Protein 7NX2 (pdb70)

Radius of gyration: 31.41 Å; Cα contacts (8 Å, |Δi|>4): 2348; chains: 4; bounding box: 90×49×66 Å

Solvent-accessible surface area: 37610 Å² total; per-residue (Å²): 123,1,93,10,86,21,64,48,76,75,48,46,10,45,100,30,106,138,1,58,1,38,0,151,11,74,80,46,0,28,77,204,84,51,11,27,0,0,0,0,11,17,57,88,88,91,32,3,122,26,3,0,34,16,6,68,59,82,6,123,84,13,60,85,42,6,52,11,58,41,75,25,46,66,7,24,0,20,0,88,60,1,63,61,64,1,14,10,56,0,4,0,0,0,6,79,55,67,12,20,28,20,2,64,9,0,78,0,35,3,102,90,76,114,27,72,16,82,3,21,19,2,11,3,3,74,68,4,34,119,86,39,20,0,1,0,0,0,0,0,8,54,2,29,64,67,130,25,106,31,69,4,64,11,73,59,72,94,66,137,122,40,32,69,49,11,92,20,82,15,45,52,125,58,3,6,8,1,0,4,0,17,0,51,11,84,82,101,37,8,66,156,39,73,30,0,16,0,16,4,106,117,56,70,87,63,23,80,72,176,167,27,100,6,96,7,39,48,57,80,57,23,125,75,60,42,56,18,120,1,27,1,107,4,56,13,13,57,12,40,60,65,76,0,0,0,0,15,24,74,114,78,102,14,13,36,2,0,0,8,2,63,2,22,94,39,83,47,54,45,16,47,145,8,133,79,45,4,66,6,62,33,53,112,114,41,30,8,0,64,0,58,1,32,76,2,60,74,120,8,20,3,41,2,6,0,0,13,3,66,42,143,148,69,0,16,2,0,49,17,30,0,85,12,2,56,2,26,6,24,80,18,174,51,43,70,12,49,7,21,14,1,4,26,37,123,129,110,22,14,0,0,0,1,0,58,14,0,8,6,58,65,17,75,22,46,2,16,99,36,19,20,47,62,42,44,30,60,3,66,28,36,97,104,101,88,66,42,26,17,4,0,0,0,39,5,42,62,86,12,15,79,91,50,57,5,22,0,23,4,25,0,86,53,32,108,31,182,37,101,64,128,5,98,66,116,113,1,88,9,86,20,65,48,79,70,50,41,11,45,98,32,106,132,1,62,0,38,0,149,10,76,84,47,0,29,76,205,84,50,11,26,0,0,0,0,10,17,58,92,89,95,33,3,120,27,3,0,34,16,5,68,58,84,5,124,82,13,56,86,43,6,48,9,58,41,75,24,44,67,7,25,0,22,1,81,60,1,61,63,63,1,14,11,55,0,3,0,0,0,6,75,66,62,19,20,24,20,2,64,10,0,89,0,15,4,108,90,76,78,22,52,8,80,5,22,22,3,16,4,3,74,69,4,31,123,83,37,19,0,0,0,0,0,0,0,7,52,1,24,27,88,112,21,103,32,83,4,60,11,54,58,70,74,32,96,74,37,37,54,47,11,137,26,87,14,46,57,176,57,4,5,14,1,3,4,0,15,0,44,11,62,79,85,7,7,56,53,30,79,26,0,16,0,26,1,76,10,149,46,47,155,69,57,43,73,88,63,24,66,83,161,182,33,111,11,110,8,39,48,58,80,58,22,129,68,59,41,59,17,118,2,27,1,95,1,53,56,42,64,10,42,50,62,76,0,0,0,0,11,22,82,100,89,118,27,14,48,3,0,0,7,2,62,4,20,94,39,85,48,54,44,17,50,141,9,127,78,46,3,65,7,59,34,56,120,113,43,28,10,0,64,0,59,0,30,80,1,26,33,77,8,28,3,40,2,7,0,0,14,2,62,42,146,147,69,0,16,1,0,48,16,30,0,84,12,2,53,2,24,4,23,81,18,172,51,39,71,12,47,7,22,14,1,5,28,44,136,130,114,20,15,0,0,0,1,0,54,15,0,8,6,57,66,17,75,23,46,2,46,98,35,97,36,85,90,42,42,26,61,2,70,26,36,95,101,101,86,66,41,21,16,5,0,0,0,39,7,61,60,89,35,20,80,93,101,77,6,21,0,23,4,26,0,88,53,32,108,32,181,37,101,64,128,5,98,70,117

CATH classification: 2.60.40.10 (+1 more: 2.60.40.10)

Foldseek 3Di:
DKAKAKPDQEEEEAAQDKDKIKIFIPWWLDDPNWHQKWKWWADPPDDTDTQDGRFFHGDVPHDPQWGKDDGIGIIMIMGGRDALQSQTKMKMWGPRDPPTDIYPIYGYAYDDDWDFWDKDKDWADPVVVVVFKTKIKMKGDFGPDPDKDKWKDFPRHTDDPQKDKDKDGQDSHRRGIMMMIMRMDTSVVVVVTFKIWMAMVHDIDIGTDD/DWAWAKDAADEAAAQAKDKIKIAIDDDQLQAWKKWKWWAAPPGDIDTAWIARQVVGDIDGDPVCVVQWDWGADNVRSMIMIMGGRDDQVRFTWMKMFTFDDVVVVRDTDYIYPTYTYGHHPDDFDAWDKDWAADPPQKGKTKIKTWFGDDDDKDKDKPVPPQPPQKDKDDWDDDPRGTMTMMMHMGGPVCPPVHWIKIWMDDVVVRDIDIDIRDHD/DWAKAKPDQEEAEAAQDKDKIKIFIPWWLDDPNWHQKWKWWADPPDDTDTQGGRFFHGDVPHDPQWGKDDGIGIIMIMGGRDALQSQTKMKMWGDRDPPTDIYPIYGYAYDDDWDFWDKDKDWADPVVLVVFKTKIKMKGDFGPDPDKDKWKDFQRHTDDPQKDKDKDGQDSPNRGIMMMIMRMDTSVVVVVTFKIKIWMDDPVDPGIDIDMGTPD/DWAWAKDAADEAAAQAKDKIKIAIDDDQLQAWKKWKWWAAVPGDIDTAWIARQVVGDIDGDPVCVVQWDWGDDNVRSMIMIMGGNDDQVRFTWMKMFTFDDVVVVRGTDYIYPTYTYGHHPDDFDAWDKDWAADPAQKGKTKIKTWFGDDDDKDKDKPVPPQPPQKDKDDWDDDPRGTMTMMMHMGGPVDPPVPWIWIWMDDVVVRDIDIDIRDGD

Nearest PDB structures (foldseek):
  7nx2-assembly1_A  TM=1.005E+00  e=2.725E-43  Mus musculus
  1iqw-assembly1_L  TM=9.861E-01  e=4.092E-39  Mus musculus
  6sxi-assembly1_L  TM=9.879E-01  e=1.177E-38  Mus musculus
  2xqy-assembly2_K  TM=9.405E-01  e=8.574E-39  Mus musculus
  4mau-assembly1_L  TM=9.894E-01  e=1.074E-35  unclassified

B-factor: mean 26.27, std 11.2, range [11.29, 92.91]

Secondary structure (DSSP, 8-state):
---EEEE-SEEEEETTS-EEEEEEESS--EETTEE-EEEEEE-TTS--EEEEETTTEEPTT--TTEEEEEETTEEEEEESS--GGG-EEEEEEE-SSSSPEE---EEEEEE---BPPEEEEEPPPHHHHHTTEEEEEEEEEEEBSS---EEEEETTEEE-TTEEEEEPPPPTTT--EEEEEEEEEEHHHHTT--EEEEEE--EEEEEE--/--EEEEPPPEEE-TT--EEEEEEEESS-GGGS-EEEEEE-TTS-EEEEEEEETTTTEEEE-GGGBTTEEEEEETTTTEEEEEE-S--GGG-EEEEEEEE--GGGTT-EEEE---EEEEE--SPPBPPEEEEE-----EEEEEEEEEEEBSS--EEEEGGGT--TTEEEPPPEEETTEEEEEEEEEEEGGGTTTS--EEEEEEGGGTEEEEEE----/---EEEE-SEEEEETTS-EEEEEEESS--EETTEE-EEEEEE-TTS--EEEEETTTEEPTT--TTEEEEEETTEEEEEESS--GGG-EEEEEEE-SSSSPEE---EEEEEE---B--EEEEEPPPHHHHHTTEEEEEEEEEEEBSS-EEEEEEETTEEE-TTEEEEEPPPPTTT--EEEEEEEEEEHHHHTT-SEEEEEEEETT-SSPEEEEEE--/--EEEEPPPEEE-TT--EEEEEEEESS-GGGS-EEEEEE-TTS-EEEEEEEETTTTEEEE-GGGBTTEEEEEEGGGTEEEEEE-S--GGG-EEEEEEEE--GGGTT-EEEE---EEEEE--SPPBPPEEEEE-----EEEEEEEEEEEBSS--EEEEGGGT--TTEEEPPPEEETTEEEEEEEEEEETTTTTTS--EEEEEEGGGTEEEEEE----

Sequence (858 aa):
DIVLTQSPASLAVSLGQRATISCRASESVDNYGISFMNWFQQKPGQPPKLLIYAASNQGSGVPARFSGSGSGTDFSLNIHPMEEDDTAMYFCQQSKEVPWTFGGGTKLEIKRADAAPTVSIFPPSSEQLTSGGASVVCFLNNFYPKDINVKWKIDGSERQNGVLNSWTDQDSKDSTYSMSSTLTLTKDEYERHNSYTCCEATPIVKSFNRNQVQLQQSGAELVKPGASVKISCKASGYAFSSYWVNWVKQRPGKGLEWIGQIYPGDGDTNYNGKFKGKATLTADKSSSTAYMQLSSLTSEDSAVYFCARSRGYYFFYGSTYDSWGQGTTLTVSSAKTTPPSVYPLAPGSSMVTLGCLVKGYFPEPVTVTWNSGSLSSGVHTFPAVLQSDLYTLSSSVTVPSSTWPSETVTCNVAHPASSTKVDKKIVPRDIVLTQSPASLAVSLGQRATISCRASESVDNYGISFMNWFQQKPGQPPKLLIYAASNQGSGVPARFSGSGSGTDFSLNIHPMEEDDTAMYFCQQSKEVPWTFGGGTKLEIKRADAAPTVSIFPPSSEQLTSGGASVVCFLNNFYPKDINVKWKIDGSERQNGVLNSWTDQDSKDSTYSMSSTLTLTKDEYERHNSYTCEATHKTSTSPIVKSFNRNQVQLQQSGAELVKPGASVKISCKASGYAFSSYWVNWVKQRPGKGLEWIGQIYPGDGDTNYNGKFKGKATLTADKSSSTAYMQLSSLTSEDSAVYFCARSRGYFYGSTYDSWGQGTTLTVSSAKTTPPSVYPLAPGSSMVTLGCLVKGYFPEPVTVTWNSGSLSSGVHTFPAVLQSDLYTLSSSVTVPSSTWPSETVTCNVAHPASSTKVDKKIVPR

Structure (mmCIF, N/CA/C/O backbone):
data_7NX2
#
_entry.id   7NX2
#
_cell.length_a   81.240
_cell.length_b   87.090
_cell.length_c   126.630
_cell.angle_alpha   90.000
_cell.angle_beta   90.000
_cell.angle_gamma   90.000
#
_symmetry.space_group_name_H-M   'P 21 21 21'
#
loop_
_entity.id
_entity.type
_entity.pdbx_description
1 polymer 'FAb 324 Light Chain'
2 polymer 'FAb 324 Heavy Chain'
3 non-polymer 'SULFATE ION'
4 water water
#
loop_
_atom_site.group_PDB
_atom_site.id
_atom_site.type_symbol
_atom_site.label_atom_id
_atom_site.label_alt_id
_atom_site.label_comp_id
_atom_site.label_asym_id
_atom_site.label_entity_id
_atom_site.label_seq_id
_atom_site.pdbx_PDB_ins_code
_atom_site.Cartn_x
_atom_site.Cartn_y
_atom_site.Cartn_z
_atom_site.occupancy
_atom_site.B_iso_or_equiv
_atom_site.auth_seq_id
_atom_site.auth_comp_id
_atom_site.auth_asym_id
_atom_site.auth_atom_id
_atom_site.pdbx_PDB_model_num
ATOM 1 N N . ASP A 1 1 ? 12.82122 -6.85607 42.46925 1.000 16.66160 1 ASP A N 1
ATOM 2 C CA . ASP A 1 1 ? 11.98602 -6.69105 41.24155 1.000 16.48452 1 ASP A CA 1
ATOM 3 C C . ASP A 1 1 ? 11.76202 -8.07183 40.62187 1.000 16.22221 1 ASP A C 1
ATOM 4 O O . ASP A 1 1 ? 12.56420 -8.98898 40.84943 1.000 17.09334 1 ASP A O 1
ATOM 15 N N . ILE A 1 2 ? 10.66480 -8.22542 39.88016 1.000 14.62466 2 ILE A N 1
ATOM 16 C CA . ILE A 1 2 ? 10.35007 -9.45926 39.15762 1.000 13.96100 2 ILE A CA 1
ATOM 17 C C . ILE A 1 2 ? 10.90325 -9.36982 37.73960 1.000 14.58776 2 ILE A C 1
ATOM 18 O O . ILE A 1 2 ? 10.62739 -8.40451 37.02233 1.000 16.78955 2 ILE A O 1
ATOM 34 N N . VAL A 1 3 ? 11.72786 -10.33417 37.36392 1.000 14.11748 3 VAL A N 1
ATOM 35 C CA . VAL A 1 3 ? 12.28878 -10.41539 36.02116 1.000 14.17336 3 VAL A CA 1
ATOM 36 C C . VAL A 1 3 ? 11.45822 -11.39069 35.20310 1.000 13.49710 3 VAL A C 1
ATOM 37 O O . VAL A 1 3 ? 11.18839 -12.51711 35.65169 1.000 14.27521 3 VAL A O 1
ATOM 50 N N . LEU A 1 4 ? 11.07901 -10.96937 33.98911 1.000 13.80319 4 LEU A N 1
ATOM 51 C CA . LEU A 1 4 ? 10.34042 -11.80439 33.04816 1.000 13.22359 4 LEU A CA 1
ATOM 52 C C . LEU A 1 4 ? 11.25783 -12.16661 31.88377 1.000 14.56861 4 LEU A C 1
ATOM 53 O O . LEU A 1 4 ? 11.79020 -11.28124 31.21278 1.000 15.81392 4 LEU A O 1
ATOM 69 N N . THR A 1 5 ? 11.44221 -13.47180 31.64262 1.000 15.42168 5 THR A N 1
ATOM 70 C CA . THR A 1 5 ? 12.30054 -13.97122 30.57742 1.000 16.02002 5 THR A CA 1
ATOM 71 C C . THR A 1 5 ? 11.43002 -14.63872 29.51756 1.000 15.30580 5 THR A C 1
ATOM 72 O O . THR A 1 5 ? 10.75195 -15.63418 29.82049 1.000 15.61437 5 THR A O 1
ATOM 83 N N . GLN A 1 6 ? 11.45704 -14.09374 28.29044 1.000 15.97249 6 GLN A N 1
ATOM 84 C CA . GLN A 1 6 ? 10.66442 -14.61501 27.18663 1.000 17.73574 6 GLN A CA 1
ATOM 85 C C . GLN A 1 6 ? 11.50019 -15.55274 26.33502 1.000 19.79486 6 GLN A C 1
ATOM 86 O O . GLN A 1 6 ? 12.70133 -15.34939 26.14422 1.000 22.39171 6 GLN A O 1
ATOM 100 N N . SER A 1 7 ? 10.84234 -16.56200 25.79424 1.000 19.73787 7 SER A N 1
ATOM 101 C CA . SER A 1 7 ? 11.51064 -17.50896 24.91270 1.000 21.71255 7 SER A CA 1
ATOM 102 C C . SER A 1 7 ? 10.53942 -17.88054 23.80335 1.000 20.50924 7 SER A C 1
ATOM 103 O O . SER A 1 7 ? 9.35256 -18.10417 24.08038 1.000 21.95169 7 SER A O 1
ATOM 111 N N . PRO A 1 8 ? 10.99157 -17.93484 22.54149 1.000 19.36463 8 PRO A N 1
ATOM 112 C CA . PRO A 1 8 ? 12.30072 -17.56447 22.00230 1.000 19.73277 8 PRO A CA 1
ATOM 113 C C . PRO A 1 8 ? 12.35241 -16.05879 21.76681 1.000 20.49234 8 PRO A C 1
ATOM 114 O O . PRO A 1 8 ? 11.32415 -15.38552 21.84006 1.000 20.58641 8 PRO A O 1
ATOM 125 N N . ALA A 1 9 ? 13.53180 -15.53849 21.46418 1.000 20.12129 9 ALA A N 1
ATOM 126 C CA . ALA A 1 9 ? 13.62320 -14.13141 21.11475 1.000 20.78007 9 ALA A CA 1
ATOM 127 C C . ALA A 1 9 ? 13.02035 -13.86364 19.74381 1.000 21.07028 9 ALA A C 1
ATOM 128 O O . ALA A 1 9 ? 12.45697 -12.78465 19.50872 1.000 20.77936 9 ALA A O 1
ATOM 135 N N . SER A 1 10 ? 13.09517 -14.84348 18.84215 1.000 21.38594 10 SER A N 1
ATOM 136 C CA . SER A 1 10 ? 12.57236 -14.70368 17.49696 1.000 22.83385 10 SER A CA 1
ATOM 137 C C . SER A 1 10 ? 11.96531 -16.02898 17.07516 1.000 21.93355 10 SER A C 1
ATOM 138 O O . SER A 1 10 ? 12.46969 -17.09550 17.42588 1.000 21.78905 10 SER A O 1
ATOM 146 N N . LEU A 1 11 ? 10.89532 -15.94758 16.30404 1.000 22.00688 11 LEU A N 1
ATOM 147 C CA . LEU A 1 11 ? 10.16308 -17.11204 15.85052 1.000 24.11979 11 LEU A CA 1
ATOM 148 C C . LEU A 1 11 ? 9.57284 -16.80374 14.48982 1.000 21.59113 11 LEU A C 1
ATOM 149 O O . LEU A 1 11 ? 9.11044 -15.69137 14.24657 1.000 20.31034 11 LEU A O 1
ATOM 165 N N . ALA A 1 12 ? 9.61857 -17.78715 13.58885 1.000 22.22363 12 ALA A N 1
ATOM 166 C CA . ALA A 1 12 ? 8.96473 -17.69101 12.29259 1.000 22.54529 12 ALA A CA 1
ATOM 167 C C . ALA A 1 12 ? 8.03926 -18.88764 12.14887 1.000 23.29105 12 ALA A C 1
ATOM 168 O O . ALA A 1 12 ? 8.45236 -20.02435 12.40546 1.000 23.89035 12 ALA A O 1
ATOM 175 N N . VAL A 1 13 ? 6.79750 -18.62483 11.75326 1.000 22.92202 13 VAL A N 1
ATOM 176 C CA . VAL A 1 13 ? 5.73222 -19.62515 11.73496 1.000 23.96210 13 VAL A CA 1
ATOM 177 C C . VAL A 1 13 ? 4.97220 -19.52109 10.42237 1.000 24.50620 13 VAL A C 1
ATOM 178 O O . VAL A 1 13 ? 4.77969 -18.42194 9.89351 1.000 23.96538 13 VAL A O 1
ATOM 191 N N . SER A 1 14 ? 4.55726 -20.66819 9.88161 1.000 25.38976 14 SER A N 1
ATOM 192 C CA . SER A 1 14 ? 3.82465 -20.66406 8.62370 1.000 27.67207 14 SER A CA 1
ATOM 193 C C . SER A 1 14 ? 2.35529 -20.32853 8.84092 1.000 28.04266 14 SER A C 1
ATOM 194 O O . SER A 1 14 ? 1.79232 -20.54571 9.91844 1.000 26.06032 14 SER A O 1
ATOM 202 N N . LEU A 1 15 ? 1.74273 -19.77720 7.79120 1.000 30.05382 15 LEU A N 1
ATOM 203 C CA . LEU A 1 15 ? 0.31728 -19.48441 7.81472 1.000 33.90048 15 LEU A CA 1
ATOM 204 C C . LEU A 1 15 ? -0.47250 -20.72250 8.21555 1.000 33.11950 15 LEU A C 1
ATOM 205 O O . LEU A 1 15 ? -0.21351 -21.82308 7.72543 1.000 33.79180 15 LEU A O 1
ATOM 221 N N . GLY A 1 16 ? -1.42319 -20.53428 9.13364 1.000 32.02144 16 GLY A N 1
ATOM 222 C CA . GLY A 1 16 ? -2.27743 -21.60772 9.59498 1.000 31.28820 16 GLY A CA 1
ATOM 223 C C . GLY A 1 16 ? -1.71080 -22.45818 10.71135 1.000 30.19331 16 GLY A C 1
ATOM 224 O O . GLY A 1 16 ? -2.45706 -23.25240 11.29771 1.000 31.02806 16 GLY A O 1
ATOM 228 N N . GLN A 1 17 ? -0.42461 -22.34002 11.01386 1.000 29.42136 17 GLN A N 1
ATOM 229 C CA . GLN A 1 17 ? 0.21537 -23.14838 12.03557 1.000 30.98714 17 GLN A CA 1
ATOM 230 C C . GLN A 1 17 ? 0.10508 -22.46883 13.40546 1.000 29.82295 17 GLN A C 1
ATOM 231 O O . GLN A 1 17 ? -0.50919 -21.40641 13.56316 1.000 29.40168 17 GLN A O 1
ATOM 245 N N . ARG A 1 18 ? 0.72761 -23.08222 14.40887 1.000 29.45259 18 ARG A N 1
ATOM 246 C CA . ARG A 1 18 ? 0.66617 -22.61816 15.78929 1.000 29.20262 18 ARG A CA 1
ATOM 247 C C . ARG A 1 18 ? 1.98500 -21.97553 16.18777 1.000 28.04302 18 ARG A C 1
ATOM 248 O O . ARG A 1 18 ? 3.05819 -22.53187 15.92860 1.000 29.84746 18 ARG A O 1
ATOM 269 N N . ALA A 1 19 ? 1.90029 -20.81056 16.82190 1.000 25.64259 19 ALA A N 1
ATOM 270 C CA . ALA A 1 19 ? 3.03831 -20.16051 17.45148 1.000 23.89570 19 ALA A CA 1
ATOM 271 C C . ALA A 1 19 ? 2.84694 -20.26013 18.95409 1.000 23.59789 19 ALA A C 1
ATOM 272 O O . ALA A 1 19 ? 1.74440 -20.03103 19.45800 1.000 23.46616 19 ALA A O 1
ATOM 279 N N . THR A 1 20 ? 3.91155 -20.59222 19.67032 1.000 22.99409 20 THR A N 1
ATOM 280 C CA . THR A 1 20 ? 3.87157 -20.60054 21.13050 1.000 21.93104 20 THR A CA 1
ATOM 281 C C . THR A 1 20 ? 5.02462 -19.76362 21.64651 1.000 21.34732 20 THR A C 1
ATOM 282 O O . THR A 1 20 ? 6.16641 -19.97022 21.23234 1.000 22.98025 20 THR A O 1
ATOM 293 N N . ILE A 1 21 ? 4.72247 -18.81049 22.51870 1.000 18.76812 21 ILE A N 1
ATOM 294 C CA . ILE A 1 21 ? 5.70216 -17.90724 23.10882 1.000 17.99617 21 ILE A CA 1
ATOM 295 C C . ILE A 1 21 ? 5.63598 -18.09694 24.61415 1.000 17.89698 21 ILE A C 1
ATOM 296 O O . ILE A 1 21 ? 4.54428 -18.14500 25.19055 1.000 18.63771 21 ILE A O 1
ATOM 312 N N . SER A 1 22 ? 6.78944 -18.23176 25.25278 1.000 17.96803 22 SER A N 1
ATOM 313 C CA . SER A 1 22 ? 6.83216 -18.49973 26.68425 1.000 17.73774 22 SER A CA 1
ATOM 314 C C . SER A 1 22 ? 7.36083 -17.31395 27.46969 1.000 17.20396 22 SER A C 1
ATOM 315 O O . SER A 1 22 ? 8.19025 -16.54589 26.98083 1.000 17.17580 22 SER A O 1
ATOM 323 N N . CYS A 1 23 ? 6.87496 -17.20027 28.70554 1.000 16.29799 23 CYS A N 1
ATOM 324 C CA . CYS A 1 23 ? 7.33811 -16.17296 29.62278 1.000 16.48446 23 CYS A CA 1
ATOM 325 C C . CYS A 1 23 ? 7.48273 -16.82757 30.97968 1.000 16.97443 23 CYS A C 1
ATOM 326 O O . CYS A 1 23 ? 6.54719 -17.47137 31.45760 1.000 19.06994 23 CYS A O 1
ATOM 333 N N . ARG A 1 24 ? 8.65945 -16.70823 31.56791 1.000 16.95608 24 ARG A N 1
ATOM 334 C CA . ARG A 1 24 ? 8.94449 -17.24581 32.89479 1.000 18.28269 24 ARG A CA 1
ATOM 335 C C . ARG A 1 24 ? 9.34194 -16.10501 33.81612 1.000 16.79231 24 ARG A C 1
ATOM 336 O O . ARG A 1 24 ? 10.15553 -15.25142 33.45381 1.000 17.33047 24 ARG A O 1
ATOM 357 N N . ALA A 1 25 ? 8.72157 -16.06620 34.98765 1.000 14.94812 25 ALA A N 1
ATOM 358 C CA . ALA A 1 25 ? 8.95893 -15.01347 35.96413 1.000 14.37691 25 ALA A CA 1
ATOM 359 C C . ALA A 1 25 ? 9.88671 -15.51871 37.05796 1.000 14.70248 25 ALA A C 1
ATOM 360 O O . ALA A 1 25 ? 9.87760 -16.69879 37.39703 1.000 15.95565 25 ALA A O 1
ATOM 367 N N . SER A 1 26 ? 10.68498 -14.60260 37.61190 1.000 14.29095 26 SER A N 1
ATOM 368 C CA . SER A 1 26 ? 11.62776 -14.95885 38.66655 1.000 14.86637 26 SER A CA 1
ATOM 369 C C . SER A 1 26 ? 10.94455 -15.30643 39.97705 1.000 15.65611 26 SER A C 1
ATOM 370 O O . SER A 1 26 ? 11.57993 -15.90419 40.85352 1.000 17.48068 26 SER A O 1
ATOM 378 N N . GLU A 1 27 ? 9.69177 -14.90078 40.14607 1.000 15.55480 27 GLU A N 1
ATOM 379 C CA . GLU A 1 27 ? 8.89203 -15.26002 41.30870 1.000 15.43071 27 GLU A CA 1
ATOM 380 C C . GLU A 1 27 ? 7.43981 -15.20457 40.86218 1.000 14.97943 27 GLU A C 1
ATOM 381 O O . GLU A 1 27 ? 7.12092 -14.68646 39.78479 1.000 14.91618 27 GLU A O 1
ATOM 393 N N . SER A 1 28 ? 6.55777 -15.75946 41.68538 1.000 15.62762 28 SER A N 1
ATOM 394 C CA . SER A 1 28 ? 5.16383 -15.86515 41.28556 1.000 15.65437 28 SER A CA 1
ATOM 395 C C . SER A 1 28 ? 4.56338 -14.50691 40.95957 1.000 15.18505 28 SER A C 1
ATOM 396 O O . SER A 1 28 ? 4.82296 -13.50022 41.63988 1.000 15.52833 28 SER A O 1
ATOM 404 N N . VAL A 1 29 ? 3.72911 -14.48006 39.92305 1.000 13.68835 29 VAL A N 1
ATOM 405 C CA . VAL A 1 29 ? 2.98358 -13.27437 39.56798 1.000 14.31103 29 VAL A CA 1
ATOM 406 C C . VAL A 1 29 ? 1.48902 -13.44919 39.81573 1.000 15.39937 29 VAL A C 1
ATOM 407 O O . VAL A 1 29 ? 0.67291 -12.69639 39.26627 1.000 15.22651 29 VAL A O 1
ATOM 420 N N . ASP A 1 30 ? 1.12805 -14.41743 40.65589 1.000 16.02676 30 ASP A N 1
ATOM 421 C CA . ASP A 1 30 ? -0.25151 -14.67019 41.01406 1.000 16.43430 30 ASP A CA 1
ATOM 422 C C . ASP A 1 30 ? -0.43615 -14.47968 42.51516 1.000 15.84534 30 ASP A C 1
ATOM 423 O O . ASP A 1 30 ? 0.50054 -14.62397 43.30374 1.000 16.18003 30 ASP A O 1
ATOM 432 N N . ASN A 1 31 ? -1.67071 -14.18708 42.90832 1.000 14.56181 31 ASN A N 1
ATOM 433 C CA . ASN A 1 31 ? -2.04762 -14.27523 44.31981 1.000 14.43532 31 ASN A CA 1
ATOM 434 C C . ASN A 1 31 ? -3.55064 -14.47508 44.39317 1.000 15.10908 31 ASN A C 1
ATOM 435 O O . ASN A 1 31 ? -4.29729 -13.96355 43.56023 1.000 14.75977 31 ASN A O 1
ATOM 446 N N . TYR A 1 32 ? -3.98423 -15.22128 45.41322 1.000 15.98598 32 TYR A N 1
ATOM 447 C CA . TYR A 1 32 ? -5.40445 -15.48680 45.61134 1.000 15.67107 32 TYR A CA 1
ATOM 448 C C . TYR A 1 32 ? -6.03894 -16.16318 44.38536 1.000 17.62807 32 TYR A C 1
ATOM 449 O O . TYR A 1 32 ? -7.24631 -16.06128 44.16785 1.000 19.14869 32 TYR A O 1
ATOM 467 N N . GLY A 1 33 ? -5.25187 -16.88542 43.59719 1.000 17.59887 33 GLY A N 1
ATOM 468 C CA . GLY A 1 33 ? -5.76033 -17.48608 42.38208 1.000 18.83477 33 GLY A CA 1
ATOM 469 C C . GLY A 1 33 ? -5.94293 -16.53554 41.20990 1.000 20.29866 33 GLY A C 1
ATOM 470 O O . GLY A 1 33 ? -6.40695 -16.97500 40.14135 1.000 23.34134 33 GLY A O 1
ATOM 474 N N . ILE A 1 34 ? -5.58686 -15.27008 41.37342 1.000 18.88334 34 ILE A N 1
ATOM 475 C CA . ILE A 1 34 ? -5.62941 -14.25385 40.32919 1.000 19.84327 34 ILE A CA 1
ATOM 476 C C . ILE A 1 34 ? -4.23776 -14.16699 39.74239 1.000 18.34923 34 ILE A C 1
ATOM 477 O O . ILE A 1 34 ? -3.24318 -14.12203 40.48095 1.000 18.49062 34 ILE A O 1
ATOM 493 N N . SER A 1 35 ? -4.16050 -14.07473 38.42601 1.000 16.53977 35 SER A N 1
ATOM 494 C CA . SER A 1 35 ? -2.88981 -13.85982 37.76287 1.000 17.78569 35 SER A CA 1
ATOM 495 C C . SER A 1 35 ? -2.76384 -12.40385 37.33498 1.000 18.07734 35 SER A C 1
ATOM 496 O O . SER A 1 35 ? -3.73277 -11.78644 36.87130 1.000 19.17422 35 SER A O 1
ATOM 504 N N . PHE A 1 36 ? -1.57028 -11.84728 37.52825 1.000 15.01238 36 PHE A N 1
ATOM 505 C CA . PHE A 1 36 ? -1.25067 -10.50077 37.06913 1.000 13.39729 36 PHE A CA 1
ATOM 506 C C . PHE A 1 36 ? -0.32924 -10.52913 35.85670 1.000 13.83242 36 PHE A C 1
ATOM 507 O O . PHE A 1 36 ? 0.41189 -9.57300 35.58848 1.000 15.94760 36 PHE A O 1
ATOM 524 N N . MET A 1 37 ? -0.40208 -11.60860 35.08709 1.000 13.11523 37 MET A N 1
ATOM 525 C CA . MET A 1 37 ? 0.36337 -11.78098 33.85409 1.000 14.06711 37 MET A CA 1
ATOM 526 C C . MET A 1 37 ? -0.51347 -11.35749 32.68286 1.000 12.98631 37 MET A C 1
ATOM 527 O O . MET A 1 37 ? -1.64219 -11.84128 32.54984 1.000 13.94923 37 MET A O 1
ATOM 541 N N . ASN A 1 38 ? -0.00102 -10.46564 31.84230 1.000 11.87364 38 ASN A N 1
ATOM 542 C CA . ASN A 1 38 ? -0.73527 -9.97128 30.68343 1.000 11.64374 38 ASN A CA 1
ATOM 543 C C . ASN A 1 38 ? 0.16547 -10.02626 29.46168 1.000 12.42580 38 ASN A C 1
ATOM 544 O O . ASN A 1 38 ? 1.38635 -9.94093 29.55861 1.000 13.61988 38 ASN A O 1
ATOM 555 N N . TRP A 1 39 ? -0.45370 -10.15849 28.29977 1.000 11.72172 39 TRP A N 1
ATOM 556 C CA . TRP A 1 39 ? 0.27466 -10.28398 27.04164 1.000 11.89731 39 TRP A CA 1
ATOM 557 C C . TRP A 1 39 ? -0.16800 -9.21282 26.06159 1.000 13.01208 39 TRP A C 1
ATOM 558 O O . TRP A 1 39 ? -1.37053 -8.95222 25.92691 1.000 13.74847 39 TRP A O 1
ATOM 579 N N . PHE A 1 40 ? 0.80973 -8.64744 25.32819 1.000 12.88760 40 PHE A N 1
ATOM 580 C CA . PHE A 1 40 ? 0.58231 -7.55247 24.39422 1.000 12.79225 40 PHE A CA 1
ATOM 581 C C . PHE A 1 40 ? 1.24034 -7.81929 23.05106 1.000 12.88837 40 PHE A C 1
ATOM 582 O O . PHE A 1 40 ? 2.26916 -8.48235 22.96780 1.000 13.83812 40 PHE A O 1
ATOM 599 N N . GLN A 1 41 ? 0.63669 -7.25988 22.01760 1.000 13.83997 41 GLN A N 1
ATOM 600 C CA . GLN A 1 41 ? 1.17564 -7.24516 20.66087 1.000 13.81421 41 GLN A CA 1
ATOM 601 C C . GLN A 1 41 ? 1.58293 -5.81320 20.32439 1.000 14.49527 41 GLN A C 1
ATOM 602 O O . GLN A 1 41 ? 0.87948 -4.86799 20.67661 1.000 15.23071 41 GLN A O 1
ATOM 616 N N . GLN A 1 42 ? 2.69898 -5.64029 19.62784 1.000 14.30304 42 GLN A N 1
ATOM 617 C CA . GLN A 1 42 ? 3.11639 -4.30030 19.22048 1.000 14.48696 42 GLN A CA 1
ATOM 618 C C . GLN A 1 42 ? 3.55735 -4.33123 17.77365 1.000 15.07137 42 GLN A C 1
ATOM 619 O O . GLN A 1 42 ? 4.49545 -5.05138 17.41558 1.000 15.20343 42 GLN A O 1
ATOM 633 N N . LYS A 1 43 ? 2.91772 -3.55074 16.98317 1.000 16.31155 43 LYS A N 1
ATOM 634 C CA . LYS A 1 43 ? 3.27084 -3.36749 15.59104 1.000 18.05765 43 LYS A CA 1
ATOM 635 C C . LYS A 1 43 ? 4.03792 -2.07567 15.41123 1.000 19.63969 43 LYS A C 1
ATOM 636 O O . LYS A 1 43 ? 3.96970 -1.16618 16.24538 1.000 19.94095 43 LYS A O 1
ATOM 655 N N . PRO A 1 44 ? 4.78622 -1.96018 14.31969 1.000 20.31042 44 PRO A N 1
ATOM 656 C CA . PRO A 1 44 ? 5.69500 -0.81521 14.18200 1.000 21.29432 44 PRO A CA 1
ATOM 657 C C . PRO A 1 44 ? 4.98534 0.52178 14.27924 1.000 22.25366 44 PRO A C 1
ATOM 658 O O . PRO A 1 44 ? 3.96382 0.76514 13.62870 1.000 23.28968 44 PRO A O 1
ATOM 669 N N . GLY A 1 45 ? 5.56641 1.40332 15.08756 1.000 22.21176 45 GLY A N 1
ATOM 670 C CA . GLY A 1 45 ? 5.09573 2.75597 15.23713 1.000 21.99266 45 GLY A CA 1
ATOM 671 C C . GLY A 1 45 ? 3.86629 2.90504 16.09725 1.000 21.83901 45 GLY A C 1
ATOM 672 O O . GLY A 1 45 ? 3.34679 4.02239 16.21414 1.000 23.04860 45 GLY A O 1
ATOM 676 N N . GLN A 1 46 ? 3.38501 1.82523 16.70247 1.000 20.04506 46 GLN A N 1
ATOM 677 C CA . GLN A 1 46 ? 2.15932 1.81341 17.48018 1.000 19.59103 46 GLN A CA 1
ATOM 678 C C . GLN A 1 46 ? 2.47399 1.49771 18.93547 1.000 17.43161 46 GLN A C 1
ATOM 679 O O . GLN A 1 46 ? 3.49250 0.86296 19.23618 1.000 16.13401 46 GLN A O 1
ATOM 693 N N . PRO A 1 47 ? 1.61036 1.89808 19.86266 1.000 16.74473 47 PRO A N 1
ATOM 694 C CA . PRO A 1 47 ? 1.71876 1.38001 21.22648 1.000 16.06461 47 PRO A CA 1
ATOM 695 C C . PRO A 1 47 ? 1.34488 -0.08843 21.26833 1.000 15.38151 47 PRO A C 1
ATOM 696 O O . PRO A 1 47 ? 0.68374 -0.59845 20.34862 1.000 16.32932 47 PRO A O 1
ATOM 707 N N . PRO A 1 48 ? 1.74125 -0.79465 22.32492 1.000 14.70827 48 PRO A N 1
ATOM 708 C CA . PRO A 1 48 ? 1.26843 -2.16876 22.51538 1.000 14.53693 48 PRO A CA 1
ATOM 709 C C . PRO A 1 48 ? -0.24827 -2.22051 22.58224 1.000 14.88939 48 PRO A C 1
ATOM 710 O O . PRO A 1 48 ? -0.92749 -1.25636 22.96564 1.000 16.06752 48 PRO A O 1
ATOM 721 N N . LYS A 1 49 ? -0.77473 -3.39643 22.22904 1.000 14.50873 49 LYS A N 1
ATOM 722 C CA . LYS A 1 49 ? -2.20021 -3.68930 22.23393 1.000 15.38535 49 LYS A CA 1
ATOM 723 C C . LYS A 1 49 ? -2.43025 -4.94087 23.07437 1.000 14.27202 49 LYS A C 1
ATOM 724 O O . LYS A 1 49 ? -1.74573 -5.95625 22.89278 1.000 14.05158 49 LYS A O 1
ATOM 743 N N . LEU A 1 50 ? -3.40823 -4.87565 23.97144 1.000 14.05740 50 LEU A N 1
ATOM 744 C CA . LEU A 1 50 ? -3.72499 -6.01462 24.82132 1.000 14.47703 50 LEU A CA 1
ATOM 745 C C . LEU A 1 50 ? -4.24622 -7.20315 24.02095 1.000 14.80080 50 LEU A C 1
ATOM 746 O O . LEU A 1 50 ? -5.13137 -7.05871 23.17194 1.000 16.16823 50 LEU A O 1
ATOM 762 N N . LEU A 1 51 ? -3.70402 -8.39074 24.32178 1.000 14.23556 51 LEU A N 1
ATOM 763 C CA . LEU A 1 51 ? -4.21131 -9.65350 23.79964 1.000 14.37690 51 LEU A CA 1
ATOM 764 C C . LEU A 1 51 ? -4.90430 -10.46375 24.88719 1.000 14.60915 51 LEU A C 1
ATOM 765 O O . LEU A 1 51 ? -6.06200 -10.87210 24.74033 1.000 15.38963 51 LEU A O 1
ATOM 781 N N . ILE A 1 52 ? -4.19582 -10.72654 25.98281 1.000 14.12715 52 ILE A N 1
ATOM 782 C CA . ILE A 1 52 ? -4.63276 -11.64208 27.03302 1.000 13.73018 52 ILE A CA 1
ATOM 783 C C . ILE A 1 52 ? -4.36404 -10.96445 28.36681 1.000 13.78226 52 ILE A C 1
ATOM 784 O O . ILE A 1 52 ? -3.25415 -10.49033 28.60519 1.000 13.97001 52 ILE A O 1
ATOM 800 N N . TYR A 1 53 ? -5.36205 -10.93153 29.24159 1.000 13.37426 53 TYR A N 1
ATOM 801 C CA . TYR A 1 53 ? -5.16395 -10.41272 30.58727 1.000 13.84545 53 TYR A CA 1
ATOM 802 C C . TYR A 1 53 ? -5.39449 -11.50174 31.62782 1.000 13.58902 53 TYR A C 1
ATOM 803 O O . TYR A 1 53 ? -6.14693 -12.46946 31.40978 1.000 13.68906 53 TYR A O 1
ATOM 821 N N . ALA A 1 54 ? -4.72714 -11.33710 32.75851 1.000 13.25083 54 ALA A N 1
ATOM 822 C CA . ALA A 1 54 ? -4.82283 -12.26948 33.86150 1.000 12.60386 54 ALA A CA 1
ATOM 823 C C . ALA A 1 54 ? -4.62737 -13.70037 33.38351 1.000 13.92569 54 ALA A C 1
ATOM 824 O O . ALA A 1 54 ? -5.42876 -14.60077 33.67177 1.000 15.26064 54 ALA A O 1
ATOM 831 N N . ALA A 1 55 ? -3.54787 -13.88173 32.62144 1.000 13.59551 55 ALA A N 1
ATOM 832 C CA . ALA A 1 55 ? -3.03298 -15.16350 32.14370 1.000 13.99734 55 ALA A CA 1
ATOM 833 C C . ALA A 1 55 ? -3.80982 -15.79453 30.99792 1.000 15.44434 55 ALA A C 1
ATOM 834 O O . ALA A 1 55 ? -3.18651 -16.36541 30.09651 1.000 16.11728 55 ALA A O 1
ATOM 841 N N . SER A 1 56 ? -5.15296 -15.72303 31.01818 1.000 15.30426 56 SER A N 1
ATOM 842 C CA . SER A 1 56 ? -5.90743 -16.54229 30.07800 1.000 17.71412 56 SER A CA 1
ATOM 843 C C . SER A 1 56 ? -7.16122 -15.90010 29.50641 1.000 18.60748 56 SER A C 1
ATOM 844 O O . SER A 1 56 ? -7.90296 -16.57638 28.78103 1.000 19.90271 56 SER A O 1
ATOM 852 N N . ASN A 1 57 ? -7.42909 -14.62714 29.78490 1.000 18.40045 57 ASN A N 1
ATOM 853 C CA . ASN A 1 57 ? -8.66286 -14.00111 29.32687 1.000 19.05851 57 ASN A CA 1
ATOM 854 C C . ASN A 1 57 ? -8.41378 -13.16079 28.08612 1.000 19.25168 57 ASN A C 1
ATOM 855 O O . ASN A 1 57 ? -7.49994 -12.33027 28.05873 1.000 17.63071 57 ASN A O 1
ATOM 866 N N . GLN A 1 58 ? -9.23677 -13.36666 27.06290 1.000 21.00344 58 GLN A N 1
ATOM 867 C CA . GLN A 1 58 ? -9.13023 -12.55161 25.86391 1.000 22.20677 58 GLN A CA 1
ATOM 868 C C . GLN A 1 58 ? -9.55056 -11.12361 26.17368 1.000 21.39300 58 GLN A C 1
ATOM 869 O O . GLN A 1 58 ? -10.58955 -10.88693 26.79648 1.000 20.79419 58 GLN A O 1
ATOM 883 N N . GLY A 1 59 ? -8.73851 -10.16804 25.73928 1.000 21.24591 59 GLY A N 1
ATOM 884 C CA . GLY A 1 59 ? -9.15087 -8.78269 25.81532 1.000 23.29593 59 GLY A CA 1
ATOM 885 C C . GLY A 1 59 ? -10.35848 -8.52379 24.93657 1.000 26.58656 59 GLY A C 1
ATOM 886 O O . GLY A 1 59 ? -10.69421 -9.31274 24.05188 1.000 26.14429 59 GLY A O 1
ATOM 890 N N . SER A 1 60 ? -11.03447 -7.40686 25.20557 1.000 30.22331 60 SER A N 1
ATOM 891 C CA . SER A 1 60 ? -12.17464 -7.00979 24.38888 1.000 34.03237 60 SER A CA 1
ATOM 892 C C . SER A 1 60 ? -11.76053 -6.96640 22.92342 1.000 34.07608 60 SER A C 1
ATOM 893 O O . SER A 1 60 ? -10.75950 -6.33764 22.56904 1.000 34.63632 60 SER A O 1
ATOM 901 N N . GLY A 1 61 ? -12.52830 -7.65666 22.07210 1.000 33.46781 61 GLY A N 1
ATOM 902 C CA . GLY A 1 61 ? -12.29693 -7.66886 20.64229 1.000 32.03346 61 GLY A CA 1
ATOM 903 C C . GLY A 1 61 ? -11.17133 -8.55673 20.15838 1.000 30.68573 61 GLY A C 1
ATOM 904 O O . GLY A 1 61 ? -10.93068 -8.61431 18.94551 1.000 30.67980 61 GLY A O 1
ATOM 908 N N . VAL A 1 62 ? -10.47681 -9.24773 21.04916 1.000 28.02779 62 VAL A N 1
ATOM 909 C CA . VAL A 1 62 ? -9.34233 -10.08030 20.64461 1.000 26.29430 62 VAL A CA 1
ATOM 910 C C . VAL A 1 62 ? -9.86420 -11.42850 20.15597 1.000 27.98067 62 VAL A C 1
ATOM 911 O O . VAL A 1 62 ? -10.63527 -12.08247 20.87959 1.000 27.58637 62 VAL A O 1
ATOM 924 N N . PRO A 1 63 ? -9.43397 -11.88859 18.98524 1.000 29.76314 63 PRO A N 1
ATOM 925 C CA . PRO A 1 63 ? -9.94977 -13.14906 18.44221 1.000 30.94305 63 PRO A CA 1
ATOM 926 C C . PRO A 1 63 ? -9.54587 -14.38025 19.24268 1.000 30.42776 63 PRO A C 1
ATOM 927 O O . PRO A 1 63 ? -8.51106 -14.42222 19.91437 1.000 28.71071 63 PRO A O 1
ATOM 938 N N . ALA A 1 64 ? -10.36091 -15.42954 19.08352 1.000 30.87661 64 ALA A N 1
ATOM 939 C CA . ALA A 1 64 ? -10.12577 -16.68448 19.78135 1.000 30.30925 64 ALA A CA 1
ATOM 940 C C . ALA A 1 64 ? -8.84951 -17.38557 19.32776 1.000 29.54029 64 ALA A C 1
ATOM 941 O O . ALA A 1 64 ? -8.41617 -18.32863 20.00089 1.000 30.02258 64 ALA A O 1
ATOM 948 N N . ARG A 1 65 ? -8.25105 -16.97974 18.20535 1.000 28.68414 65 ARG A N 1
ATOM 949 C CA . ARG A 1 65 ? -6.97961 -17.58564 17.81890 1.000 27.54095 65 ARG A CA 1
ATOM 950 C C . ARG A 1 65 ? -5.86786 -17.26303 18.81469 1.000 23.96670 65 ARG A C 1
ATOM 951 O O . ARG A 1 65 ? -4.84190 -17.94531 18.81850 1.000 23.54493 65 ARG A O 1
ATOM 972 N N . PHE A 1 66 ? -6.05847 -16.27694 19.69188 1.000 21.23195 66 PHE A N 1
ATOM 973 C CA . PHE A 1 66 ? -5.10141 -15.95917 20.74856 1.000 19.87397 66 PHE A CA 1
ATOM 974 C C . PHE A 1 66 ? -5.56844 -16.60263 22.04344 1.000 19.62315 66 PHE A C 1
ATOM 975 O O . PHE A 1 66 ? -6.73040 -16.45637 22.42543 1.000 20.23283 66 PHE A O 1
ATOM 992 N N . SER A 1 67 ? -4.66261 -17.30347 22.71666 1.000 18.77711 67 SER A N 1
ATOM 993 C CA . SER A 1 67 ? -4.99023 -17.89036 24.00921 1.000 18.95644 67 SER A CA 1
ATOM 994 C C . SER A 1 67 ? -3.77437 -17.81306 24.91695 1.000 18.29451 67 SER A C 1
ATOM 995 O O . SER A 1 67 ? -2.64521 -17.66041 24.45888 1.000 19.39288 67 SER A O 1
ATOM 1003 N N . GLY A 1 68 ? -4.02130 -17.92349 26.21676 1.000 17.46312 68 GLY A N 1
ATOM 1004 C CA . GLY A 1 68 ? -2.95206 -17.90084 27.19426 1.000 17.19754 68 GLY A CA 1
ATOM 1005 C C . GLY A 1 68 ? -3.10721 -18.99678 28.22676 1.000 16.90629 68 GLY A C 1
ATOM 1006 O O . GLY A 1 68 ? -4.20926 -19.41361 28.55891 1.000 17.44486 68 GLY A O 1
ATOM 1010 N N . SER A 1 69 ? -1.96405 -19.46460 28.72732 1.000 15.91261 69 SER A N 1
ATOM 1011 C CA . SER A 1 69 ? -1.94424 -20.49822 29.73907 1.000 16.53260 69 SER A CA 1
ATOM 1012 C C . SER A 1 69 ? -0.92505 -20.12551 30.79928 1.000 16.29956 69 SER A C 1
ATOM 1013 O O . SER A 1 69 ? 0.00901 -19.35717 30.55638 1.000 16.37973 69 SER A O 1
ATOM 1021 N N . GLY A 1 70 ? -1.09334 -20.70768 31.97701 1.000 16.38818 70 GLY A N 1
ATOM 1022 C CA . GLY A 1 70 ? -0.03243 -20.71665 32.96016 1.000 16.68440 70 GLY A CA 1
ATOM 1023 C C . GLY A 1 70 ? -0.48316 -20.23838 34.32077 1.000 16.20958 70 GLY A C 1
ATOM 1024 O O . GLY A 1 70 ? -1.60214 -19.76704 34.52545 1.000 17.09282 70 GLY A O 1
ATOM 1028 N N . SER A 1 71 ? 0.43961 -20.36459 35.25784 1.000 16.23254 71 SER A N 1
ATOM 1029 C CA . SER A 1 71 ? 0.22104 -19.94886 36.63389 1.000 16.82420 71 SER A CA 1
ATOM 1030 C C . SER A 1 71 ? 1.58010 -19.89337 37.30466 1.000 16.50117 71 SER A C 1
ATOM 1031 O O . SER A 1 71 ? 2.56051 -20.47148 36.81894 1.000 15.87103 71 SER A O 1
ATOM 1039 N N . GLY A 1 72 ? 1.61317 -19.22071 38.45210 1.000 16.63676 72 GLY A N 1
ATOM 1040 C CA . GLY A 1 72 ? 2.83391 -19.10147 39.22380 1.000 16.28102 72 GLY A CA 1
ATOM 1041 C C . GLY A 1 72 ? 3.90306 -18.31279 38.50666 1.000 15.30442 72 GLY A C 1
ATOM 1042 O O . GLY A 1 72 ? 3.80967 -17.08449 38.35931 1.000 15.70787 72 GLY A O 1
ATOM 1046 N N . THR A 1 73 ? 4.92532 -19.03183 38.02953 1.000 15.72864 73 THR A N 1
ATOM 1047 C CA . THR A 1 73 ? 6.03509 -18.43883 37.32102 1.000 15.87491 73 THR A CA 1
ATOM 1048 C C . THR A 1 73 ? 6.08367 -18.78869 35.84145 1.000 15.67665 73 THR A C 1
ATOM 1049 O O . THR A 1 73 ? 6.93665 -18.24020 35.13340 1.000 16.74355 73 THR A O 1
ATOM 1060 N N . ASP A 1 74 ? 5.19860 -19.65294 35.35106 1.000 13.89530 74 ASP A N 1
ATOM 1061 C CA . ASP A 1 74 ? 5.31367 -20.17813 33.99494 1.000 14.55433 74 ASP A CA 1
ATOM 1062 C C . ASP A 1 74 ? 4.07346 -19.87147 33.17296 1.000 13.65463 74 ASP A C 1
ATOM 1063 O O . ASP A 1 74 ? 2.97537 -20.33361 33.50990 1.000 15.72152 74 ASP A O 1
ATOM 1072 N N . PHE A 1 75 ? 4.26614 -19.15868 32.06066 1.000 13.64658 75 PHE A N 1
ATOM 1073 C CA . PHE A 1 75 ? 3.16803 -18.70581 31.23565 1.000 13.80437 75 PHE A CA 1
ATOM 1074 C C . PHE A 1 75 ? 3.51557 -18.85493 29.76835 1.000 14.25048 75 PHE A C 1
ATOM 1075 O O . PHE A 1 75 ? 4.68546 -18.87320 29.37133 1.000 14.11000 75 PHE A O 1
ATOM 1092 N N . SER A 1 76 ? 2.46352 -18.93912 28.96702 1.000 14.22170 76 SER A N 1
ATOM 1093 C CA . SER A 1 76 ? 2.65468 -19.04271 27.52954 1.000 14.88236 76 SER A CA 1
ATOM 1094 C C . SER A 1 76 ? 1.48765 -18.41380 26.79303 1.000 15.01449 76 SER A C 1
ATOM 1095 O O . SER A 1 76 ? 0.34570 -18.42243 27.25223 1.000 15.60525 76 SER A O 1
ATOM 1103 N N . LEU A 1 77 ? 1.81117 -17.87156 25.62633 1.000 15.31703 77 LEU A N 1
ATOM 1104 C CA . LEU A 1 77 ? 0.85255 -17.32447 24.68462 1.000 15.63425 77 LEU A CA 1
ATOM 1105 C C . LEU A 1 77 ? 0.84857 -18.21910 23.44905 1.000 16.81026 77 LEU A C 1
ATOM 1106 O O . LEU A 1 77 ? 1.91789 -18.57486 22.93637 1.000 15.91172 77 LEU A O 1
ATOM 1122 N N . ASN A 1 78 ? -0.34449 -18.55532 22.96889 1.000 18.41982 78 ASN A N 1
ATOM 1123 C CA . ASN A 1 78 ? -0.50863 -19.36324 21.77088 1.000 20.06650 78 ASN A CA 1
ATOM 1124 C C . ASN A 1 78 ? -1.31295 -18.59526 20.74060 1.000 19.45812 78 ASN A C 1
ATOM 1125 O O . ASN A 1 78 ? -2.29152 -17.92216 21.06734 1.000 19.49071 78 ASN A O 1
ATOM 1136 N N . ILE A 1 79 ? -0.90529 -18.72837 19.48663 1.000 19.62921 79 ILE A N 1
ATOM 1137 C CA . ILE A 1 79 ? -1.64222 -18.15788 18.37080 1.000 21.31634 79 ILE A CA 1
ATOM 1138 C C . ILE A 1 79 ? -1.87695 -19.28139 17.37565 1.000 23.08384 79 ILE A C 1
ATOM 1139 O O . ILE A 1 79 ? -0.91654 -19.87021 16.87305 1.000 23.30626 79 ILE A O 1
ATOM 1155 N N . HIS A 1 80 ? -3.13167 -19.57414 17.10012 1.000 25.78795 80 HIS A N 1
ATOM 1156 C CA . HIS A 1 80 ? -3.45978 -20.64087 16.16658 1.000 29.50501 80 HIS A CA 1
ATOM 1157 C C . HIS A 1 80 ? -4.87398 -20.45468 15.64636 1.000 27.98307 80 HIS A C 1
ATOM 1158 O O . HIS A 1 80 ? -5.82295 -20.40872 16.43315 1.000 29.03063 80 HIS A O 1
ATOM 1172 N N . PRO A 1 81 ? -5.07095 -20.37490 14.33056 1.000 26.57884 81 PRO A N 1
ATOM 1173 C CA . PRO A 1 81 ? -4.07579 -20.38263 13.25399 1.000 26.09339 81 PRO A CA 1
ATOM 1174 C C . PRO A 1 81 ? -3.37065 -19.03531 13.06493 1.000 26.39038 81 PRO A C 1
ATOM 1175 O O . PRO A 1 81 ? -3.98639 -17.98393 13.18998 1.000 27.22816 81 PRO A O 1
ATOM 1186 N N . MET A 1 82 ? -2.07627 -19.09926 12.76075 1.000 25.86823 82 MET A N 1
ATOM 1187 C CA . MET A 1 82 ? -1.30634 -17.89989 12.46118 1.000 26.30851 82 MET A CA 1
ATOM 1188 C C . MET A 1 82 ? -1.81051 -17.24692 11.18488 1.000 26.80554 82 MET A C 1
ATOM 1189 O O . MET A 1 82 ? -2.06910 -17.91681 10.18920 1.000 26.76498 82 MET A O 1
ATOM 1203 N N . GLU A 1 83 ? -1.90046 -15.92190 11.19772 1.000 27.03841 83 GLU A N 1
ATOM 1204 C CA . GLU A 1 83 ? -2.34814 -15.16517 10.03644 1.000 28.25312 83 GLU A CA 1
ATOM 1205 C C . GLU A 1 83 ? -1.30797 -14.11514 9.68678 1.000 24.78615 83 GLU A C 1
ATOM 1206 O O . GLU A 1 83 ? -0.44789 -13.76882 10.49698 1.000 22.69038 83 GLU A O 1
ATOM 1218 N N . GLU A 1 84 ? -1.39124 -13.62235 8.44354 1.000 25.23182 84 GLU A N 1
ATOM 1219 C CA . GLU A 1 84 ? -0.37829 -12.69382 7.94305 1.000 25.74835 84 GLU A CA 1
ATOM 1220 C C . GLU A 1 84 ? -0.23411 -11.46305 8.83121 1.000 23.72863 84 GLU A C 1
ATOM 1221 O O . GLU A 1 84 ? 0.88271 -10.97263 9.03397 1.000 22.26724 84 GLU A O 1
ATOM 1233 N N . ASP A 1 85 ? -1.33788 -10.92538 9.34251 1.000 23.13776 85 ASP A N 1
ATOM 1234 C CA . ASP A 1 85 ? -1.21690 -9.70069 10.13465 1.000 23.79599 85 ASP A CA 1
ATOM 1235 C C . ASP A 1 85 ? -0.78234 -9.95418 11.57682 1.000 21.48116 85 ASP A C 1
ATOM 1236 O O . ASP A 1 85 ? -0.70693 -9.00540 12.35798 1.000 21.21138 85 ASP A O 1
ATOM 1245 N N . ASP A 1 86 ? -0.42759 -11.18775 11.91888 1.000 19.95529 86 ASP A N 1
ATOM 1246 C CA . ASP A 1 86 ? 0.12514 -11.45801 13.24330 1.000 18.57530 86 ASP A CA 1
ATOM 1247 C C . ASP A 1 86 ? 1.62798 -11.22121 13.31746 1.000 17.41864 86 ASP A C 1
ATOM 1248 O O . ASP A 1 86 ? 2.20816 -11.35550 14.40547 1.000 17.00626 86 ASP A O 1
ATOM 1257 N N . THR A 1 87 ? 2.28673 -10.84310 12.22117 1.000 16.25445 87 THR A N 1
ATOM 1258 C CA . THR A 1 87 ? 3.70487 -10.50377 12.28786 1.000 16.19629 87 THR A CA 1
ATOM 1259 C C . THR A 1 87 ? 3.86329 -9.24645 13.13708 1.000 15.75890 87 THR A C 1
ATOM 1260 O O . THR A 1 87 ? 3.23561 -8.22297 12.85654 1.000 16.11691 87 THR A O 1
ATOM 1271 N N . ALA A 1 88 ? 4.63810 -9.34513 14.22098 1.000 14.88339 88 ALA A N 1
ATOM 1272 C CA . ALA A 1 88 ? 4.64620 -8.30765 15.24346 1.000 14.64065 88 ALA A CA 1
ATOM 1273 C C . ALA A 1 88 ? 5.62235 -8.69840 16.33696 1.000 14.54346 88 ALA A C 1
ATOM 1274 O O . ALA A 1 88 ? 6.16143 -9.80996 16.35010 1.000 14.76440 88 ALA A O 1
ATOM 1281 N N . MET A 1 89 ? 5.84702 -7.75565 17.26001 1.000 13.51837 89 MET A N 1
ATOM 1282 C CA . MET A 1 89 ? 6.49105 -8.05644 18.53072 1.000 13.73691 89 MET A CA 1
ATOM 1283 C C . MET A 1 89 ? 5.43280 -8.44254 19.55560 1.000 13.64103 89 MET A C 1
ATOM 1284 O O . MET A 1 89 ? 4.32306 -7.91572 19.55221 1.000 14.60937 89 MET A O 1
ATOM 1298 N N . TYR A 1 90 ? 5.78607 -9.36812 20.43506 1.000 12.88457 90 TYR A N 1
ATOM 1299 C CA . TYR A 1 90 ? 4.90784 -9.80402 21.50916 1.000 13.30864 90 TYR A CA 1
ATOM 1300 C C . TYR A 1 90 ? 5.64740 -9.69149 22.83092 1.000 13.25790 90 TYR A C 1
ATOM 1301 O O . TYR A 1 90 ? 6.82145 -10.04999 22.91920 1.000 14.35320 90 TYR A O 1
ATOM 1319 N N . PHE A 1 91 ? 4.95219 -9.17049 23.84232 1.000 12.86606 91 PHE A N 1
ATOM 1320 C CA . PHE A 1 91 ? 5.52420 -8.95040 25.16436 1.000 13.24307 91 PHE A CA 1
ATOM 1321 C C . PHE A 1 91 ? 4.62874 -9.52951 26.24402 1.000 13.37525 91 PHE A C 1
ATOM 1322 O O . PHE A 1 91 ? 3.41506 -9.33594 26.21918 1.000 13.59444 91 PHE A O 1
ATOM 1339 N N . CYS A 1 92 ? 5.23268 -10.19395 27.21821 1.000 12.65686 92 CYS A N 1
ATOM 1340 C CA . CYS A 1 92 ? 4.53991 -10.44777 28.46877 1.000 12.61621 92 CYS A CA 1
ATOM 1341 C C . CYS A 1 92 ? 4.86079 -9.32902 29.45875 1.000 12.73486 92 CYS A C 1
ATOM 1342 O O . CYS A 1 92 ? 5.79469 -8.55969 29.27507 1.000 12.39441 92 CYS A O 1
ATOM 1349 N N . GLN A 1 93 ? 4.05145 -9.25200 30.50933 1.000 12.27214 93 GLN A N 1
ATOM 1350 C CA . GLN A 1 93 ? 4.08412 -8.12937 31.42841 1.000 12.68197 93 GLN A CA 1
ATOM 1351 C C . GLN A 1 93 ? 3.45850 -8.56428 32.74026 1.000 12.39532 93 GLN A C 1
ATOM 1352 O O . GLN A 1 93 ? 2.45805 -9.27198 32.74084 1.000 14.29432 93 GLN A O 1
ATOM 1366 N N . GLN A 1 94 ? 4.02178 -8.12713 33.86029 1.000 13.06461 94 GLN A N 1
ATOM 1367 C CA . GLN A 1 94 ? 3.42629 -8.44665 35.14709 1.000 12.90727 94 GLN A CA 1
ATOM 1368 C C . GLN A 1 94 ? 3.09419 -7.16698 35.89947 1.000 12.68086 94 GLN A C 1
ATOM 1369 O O . GLN A 1 94 ? 3.89148 -6.21741 35.92819 1.000 12.33762 94 GLN A O 1
ATOM 1383 N N . SER A 1 95 ? 1.89026 -7.16543 36.48381 1.000 13.53696 95 SER A N 1
ATOM 1384 C CA . SER A 1 95 ? 1.38034 -6.08781 37.31447 1.000 14.72550 95 SER A CA 1
ATOM 1385 C C . SER A 1 95 ? 1.17366 -6.55869 38.74970 1.000 15.68756 95 SER A C 1
ATOM 1386 O O . SER A 1 95 ? 0.33389 -5.99969 39.47482 1.000 16.65793 95 SER A O 1
ATOM 1394 N N . LYS A 1 96 ? 1.88976 -7.59706 39.15871 1.000 15.01854 96 LYS A N 1
ATOM 1395 C CA . LYS A 1 96 ? 1.72231 -8.06294 40.53069 1.000 15.89865 96 LYS A CA 1
ATOM 1396 C C . LYS A 1 96 ? 2.45741 -7.18215 41.52172 1.000 14.88781 96 LYS A C 1
ATOM 1397 O O . LYS A 1 96 ? 1.93070 -6.87919 42.60312 1.000 18.84617 96 LYS A O 1
ATOM 1416 N N . GLU A 1 97 ? 3.68631 -6.79599 41.18588 1.000 13.37957 97 GLU A N 1
ATOM 1417 C CA . GLU A 1 97 ? 4.58719 -6.12867 42.11379 1.000 12.55019 97 GLU A CA 1
ATOM 1418 C C . GLU A 1 97 ? 5.15134 -4.86665 41.48353 1.000 12.37227 97 GLU A C 1
ATOM 1419 O O . GLU A 1 97 ? 5.67336 -4.91512 40.36514 1.000 12.39617 97 GLU A O 1
ATOM 1431 N N . VAL A 1 98 ? 5.05441 -3.75163 42.19666 1.000 12.22800 98 VAL A N 1
ATOM 1432 C CA . VAL A 1 98 ? 5.74765 -2.53602 41.78084 1.000 12.60365 98 VAL A CA 1
ATOM 1433 C C . VAL A 1 98 ? 7.24987 -2.74084 41.94171 1.000 12.92859 98 VAL A C 1
ATOM 1434 O O . VAL A 1 98 ? 7.70339 -3.15237 43.02484 1.000 14.16586 98 VAL A O 1
ATOM 1447 N N . PRO A 1 99 ? 8.06742 -2.43024 40.93616 1.000 12.94607 99 PRO A N 1
ATOM 1448 C CA . PRO A 1 99 ? 7.68495 -1.89241 39.62659 1.000 13.30268 99 PRO A CA 1
ATOM 1449 C C . PRO A 1 99 ? 7.15443 -2.95689 38.67550 1.000 12.38591 99 PRO A C 1
ATOM 1450 O O . PRO A 1 99 ? 7.72379 -4.04070 38.54812 1.000 12.66373 99 PRO A O 1
ATOM 1461 N N . TRP A 1 100 ? 6.08879 -2.62822 37.96688 1.000 12.03518 100 TRP A N 1
ATOM 1462 C CA . TRP A 1 100 ? 5.60578 -3.50772 36.91020 1.000 11.59918 100 TRP A CA 1
ATOM 1463 C C . TRP A 1 100 ? 6.70920 -3.67475 35.87717 1.000 12.08075 100 TRP A C 1
ATOM 1464 O O . TRP A 1 100 ? 7.50079 -2.76224 35.64425 1.000 12.74734 100 TRP A O 1
ATOM 1485 N N . THR A 1 101 ? 6.80994 -4.86861 35.30844 1.000 12.50245 101 THR A N 1
ATOM 1486 C CA . THR A 1 101 ? 7.90011 -5.15721 34.39736 1.000 12.90318 101 THR A CA 1
ATOM 1487 C C . THR A 1 101 ? 7.37308 -5.89500 33.17963 1.000 12.85571 101 THR A C 1
ATOM 1488 O O . THR A 1 101 ? 6.30070 -6.50235 33.21168 1.000 14.60152 101 THR A O 1
ATOM 1499 N N . PHE A 1 102 ? 8.15970 -5.81332 32.11698 1.000 12.71020 102 PHE A N 1
ATOM 1500 C CA . PHE A 1 102 ? 7.88274 -6.47118 30.85093 1.000 11.92454 102 PHE A CA 1
ATOM 1501 C C . PHE A 1 102 ? 8.96438 -7.49696 30.54121 1.000 12.65106 102 PHE A C 1
ATOM 1502 O O . PHE A 1 102 ? 10.11737 -7.34898 30.94441 1.000 14.32353 102 PHE A O 1
ATOM 1519 N N . GLY A 1 103 ? 8.58285 -8.53690 29.81423 1.000 12.26597 103 GLY A N 1
ATOM 1520 C CA . GLY A 1 103 ? 9.54443 -9.39943 29.17648 1.000 12.84918 103 GLY A CA 1
ATOM 1521 C C . GLY A 1 103 ? 10.28967 -8.66512 28.08021 1.000 13.07748 103 GLY A C 1
ATOM 1522 O O . GLY A 1 103 ? 9.93681 -7.55166 27.69177 1.000 13.24646 103 GLY A O 1
ATOM 1526 N N . GLY A 1 104 ? 11.34850 -9.30764 27.58555 1.000 13.60353 104 GLY A N 1
ATOM 1527 C CA . GLY A 1 104 ? 12.21268 -8.68436 26.59885 1.000 13.87667 104 GLY A CA 1
ATOM 1528 C C . GLY A 1 104 ? 11.67811 -8.66162 25.19236 1.000 14.82857 104 GLY A C 1
ATOM 1529 O O . GLY A 1 104 ? 12.28550 -8.02416 24.32497 1.000 16.36181 104 GLY A O 1
ATOM 1533 N N . GLY A 1 105 ? 10.56756 -9.33553 24.95090 1.000 14.30514 105 GLY A N 1
ATOM 1534 C CA . GLY A 1 105 ? 9.96674 -9.32751 23.63811 1.000 15.31999 105 GLY A CA 1
ATOM 1535 C C . GLY A 1 105 ? 10.31873 -10.55513 22.81873 1.000 15.76023 105 GLY A C 1
ATOM 1536 O O . GLY A 1 105 ? 11.40544 -11.13582 22.93536 1.000 17.66324 105 GLY A O 1
ATOM 1540 N N . THR A 1 106 ? 9.38813 -10.93955 21.95555 1.000 14.96472 106 THR A N 1
ATOM 1541 C CA . THR A 1 106 ? 9.58180 -12.00470 20.97234 1.000 15.28714 106 THR A CA 1
ATOM 1542 C C . THR A 1 106 ? 9.15164 -11.45317 19.62852 1.000 16.45335 106 THR A C 1
ATOM 1543 O O . THR A 1 106 ? 8.02837 -10.95872 19.50225 1.000 16.35332 106 THR A O 1
ATOM 1554 N N . LYS A 1 107 ? 10.03015 -11.54565 18.63317 1.000 16.51931 107 LYS A N 1
ATOM 1555 C CA . LYS A 1 107 ? 9.70378 -11.10787 17.27950 1.000 17.66430 107 LYS A CA 1
ATOM 1556 C C . LYS A 1 107 ? 9.13316 -12.30604 16.52969 1.000 18.05292 107 LYS A C 1
ATOM 1557 O O . LYS A 1 107 ? 9.83917 -13.29395 16.29086 1.000 18.95796 107 LYS A O 1
ATOM 1576 N N . LEU A 1 108 ? 7.85392 -12.22848 16.19638 1.000 17.55489 108 LEU A N 1
ATOM 1577 C CA . LEU A 1 108 ? 7.15148 -13.30388 15.50556 1.000 18.75347 108 LEU A CA 1
ATOM 1578 C C . LEU A 1 108 ? 6.91220 -12.87669 14.06590 1.000 19.44111 108 LEU A C 1
ATOM 1579 O O . LEU A 1 108 ? 6.26897 -11.85078 13.80753 1.000 19.80740 108 LEU A O 1
ATOM 1595 N N . GLU A 1 109 ? 7.45621 -13.64739 13.13551 1.000 18.75097 109 GLU A N 1
ATOM 1596 C CA . GLU A 1 109 ? 7.32972 -13.36080 11.71591 1.000 19.35703 109 GLU A CA 1
ATOM 1597 C C . GLU A 1 109 ? 6.66688 -14.54064 11.02823 1.000 19.57002 109 GLU A C 1
ATOM 1598 O O . GLU A 1 109 ? 6.61361 -15.65092 11.55919 1.000 20.40698 109 GLU A O 1
ATOM 1610 N N . ILE A 1 110 ? 6.14353 -14.27834 9.83567 1.000 20.87424 110 ILE A N 1
ATOM 1611 C CA . ILE A 1 110 ? 5.41518 -15.27311 9.05475 1.000 22.29524 110 ILE A CA 1
ATOM 1612 C C . ILE A 1 110 ? 6.35930 -15.87913 8.03404 1.000 21.28214 110 ILE A C 1
ATOM 1613 O O . ILE A 1 110 ? 7.12822 -15.15844 7.38929 1.000 21.76550 110 ILE A O 1
ATOM 1629 N N . LYS A 1 111 ? 6.27688 -17.19575 7.85363 1.000 21.77174 111 LYS A N 1
ATOM 1630 C CA . LYS A 1 111 ? 6.96394 -17.85435 6.75173 1.000 24.36506 111 LYS A CA 1
ATOM 1631 C C . LYS A 1 111 ? 6.07220 -17.85467 5.52507 1.000 24.04151 111 LYS A C 1
ATOM 1632 O O . LYS A 1 111 ? 4.85028 -17.95937 5.61022 1.000 26.15236 111 LYS A O 1
ATOM 1651 N N . ARG A 1 112 ? 6.70342 -17.73651 4.36045 1.000 21.80409 112 ARG A N 1
ATOM 1652 C CA . ARG A 1 112 ? 6.00746 -17.83419 3.09087 1.000 20.81764 112 ARG A CA 1
ATOM 1653 C C . ARG A 1 112 ? 6.98821 -18.36389 2.05321 1.000 20.35922 112 ARG A C 1
ATOM 1654 O O . ARG A 1 112 ? 8.15803 -18.62541 2.34852 1.000 19.69398 112 ARG A O 1
ATOM 1675 N N . ALA A 1 113 ? 6.51250 -18.49896 0.82117 1.000 19.89358 113 ALA A N 1
ATOM 1676 C CA . ALA A 1 113 ? 7.38091 -18.96274 -0.25072 1.000 19.34143 113 ALA A CA 1
ATOM 1677 C C . ALA A 1 113 ? 8.36032 -17.86980 -0.64857 1.000 18.24723 113 ALA A C 1
ATOM 1678 O O . ALA A 1 113 ? 8.08677 -16.67434 -0.53363 1.000 18.79634 113 ALA A O 1
ATOM 1685 N N . ASP A 1 114 ? 9.53464 -18.29344 -1.09541 1.000 18.77719 114 ASP A N 1
ATOM 1686 C CA . ASP A 1 114 ? 10.56582 -17.35006 -1.48953 1.000 19.62845 114 ASP A CA 1
ATOM 1687 C C . ASP A 1 114 ? 10.10671 -16.51440 -2.67468 1.000 19.37988 114 ASP A C 1
ATOM 1688 O O . ASP A 1 114 ? 9.35055 -16.96880 -3.54304 1.000 19.83252 114 ASP A O 1
ATOM 1697 N N . ALA A 1 115 ? 10.55418 -15.26639 -2.68383 1.000 18.43040 115 ALA A N 1
ATOM 1698 C CA . ALA A 1 115 ? 10.20382 -14.31897 -3.73352 1.000 18.78113 115 ALA A CA 1
ATOM 1699 C C . ALA A 1 115 ? 11.42095 -13.45923 -4.02946 1.000 18.61071 115 ALA A C 1
ATOM 1700 O O . ALA A 1 115 ? 12.05216 -12.92601 -3.11283 1.000 18.85941 115 ALA A O 1
ATOM 1707 N N . ALA A 1 116 ? 11.75248 -13.35104 -5.30944 1.000 18.55524 116 ALA A N 1
ATOM 1708 C CA . ALA A 1 116 ? 12.86252 -12.51426 -5.70951 1.000 18.79601 116 ALA A CA 1
ATOM 1709 C C . ALA A 1 116 ? 12.48442 -11.03718 -5.62301 1.000 19.07848 116 ALA A C 1
ATOM 1710 O O . ALA A 1 116 ? 11.32913 -10.66352 -5.84886 1.000 18.92692 116 ALA A O 1
ATOM 1717 N N . PRO A 1 117 ? 13.44614 -10.17483 -5.30504 1.000 18.24053 117 PRO A N 1
ATOM 1718 C CA . PRO A 1 117 ? 13.14378 -8.74403 -5.23412 1.000 17.54969 117 PRO A CA 1
ATOM 1719 C C . PRO A 1 117 ? 12.87828 -8.15072 -6.61031 1.000 16.75501 117 PRO A C 1
ATOM 1720 O O . PRO A 1 117 ? 13.43044 -8.58241 -7.62771 1.000 18.25033 117 PRO A O 1
ATOM 1731 N N . THR A 1 118 ? 12.04809 -7.11286 -6.61585 1.000 15.65505 118 THR A N 1
ATOM 1732 C CA . THR A 1 118 ? 11.93105 -6.20919 -7.75476 1.000 16.43626 118 THR A CA 1
ATOM 1733 C C . THR A 1 118 ? 12.94312 -5.09543 -7.51702 1.000 15.34045 118 THR A C 1
ATOM 1734 O O . THR A 1 118 ? 12.86155 -4.39109 -6.49785 1.000 15.49035 118 THR A O 1
ATOM 1745 N N . VAL A 1 119 ? 13.93363 -4.99218 -8.39758 1.000 14.88627 119 VAL A N 1
ATOM 1746 C CA . VAL A 1 119 ? 15.08002 -4.11519 -8.20890 1.000 14.79636 119 VAL A CA 1
ATOM 1747 C C . VAL A 1 119 ? 14.96647 -2.90539 -9.12505 1.000 14.18567 119 VAL A C 1
ATOM 1748 O O . VAL A 1 119 ? 14.71308 -3.04839 -10.32449 1.000 14.83866 119 VAL A O 1
ATOM 1761 N N . SER A 1 120 ? 15.22644 -1.72395 -8.56433 1.000 13.34425 120 SER A N 1
ATOM 1762 C CA . SER A 1 120 ? 15.23188 -0.47926 -9.32488 1.000 13.95048 120 SER A CA 1
ATOM 1763 C C . SER A 1 120 ? 16.41877 0.36413 -8.87924 1.000 13.52655 120 SER A C 1
ATOM 1764 O O . SER A 1 120 ? 16.65724 0.51863 -7.67336 1.000 14.51141 120 SER A O 1
ATOM 1772 N N . ILE A 1 121 ? 17.16576 0.91210 -9.84432 1.000 13.15520 121 ILE A N 1
ATOM 1773 C CA . ILE A 1 121 ? 18.32337 1.76450 -9.56543 1.000 13.48383 121 ILE A CA 1
ATOM 1774 C C . ILE A 1 121 ? 18.06395 3.17171 -10.10160 1.000 13.18525 121 ILE A C 1
ATOM 1775 O O . ILE A 1 121 ? 17.39967 3.34397 -11.13427 1.000 13.24634 121 ILE A O 1
ATOM 1791 N N . PHE A 1 122 ? 18.55635 4.18860 -9.37800 1.000 13.29687 122 PHE A N 1
ATOM 1792 C CA . PHE A 1 122 ? 18.30678 5.58162 -9.72204 1.000 13.66049 122 PHE A CA 1
ATOM 1793 C C . PHE A 1 122 ? 19.59873 6.38191 -9.69843 1.000 14.06053 122 PHE A C 1
ATOM 1794 O O . PHE A 1 122 ? 20.31034 6.38844 -8.67910 1.000 15.22938 122 PHE A O 1
ATOM 1811 N N . PRO A 1 123 ? 19.90991 7.10216 -10.76099 1.000 14.48088 123 PRO A N 1
ATOM 1812 C CA . PRO A 1 123 ? 21.03606 8.03271 -10.70682 1.000 14.20562 123 PRO A CA 1
ATOM 1813 C C . PRO A 1 123 ? 20.76294 9.15955 -9.72777 1.000 14.65231 123 PRO A C 1
ATOM 1814 O O . PRO A 1 123 ? 19.61196 9.40601 -9.34066 1.000 14.96605 123 PRO A O 1
ATOM 1825 N N . PRO A 1 124 ? 21.80346 9.88262 -9.32258 1.000 14.97444 124 PRO A N 1
ATOM 1826 C CA . PRO A 1 124 ? 21.58085 11.10386 -8.54257 1.000 15.48604 124 PRO A CA 1
ATOM 1827 C C . PRO A 1 124 ? 20.67403 12.06488 -9.29705 1.000 15.84797 124 PRO A C 1
ATOM 1828 O O . PRO A 1 124 ? 20.72910 12.16506 -10.53389 1.000 16.34895 124 PRO A O 1
ATOM 1839 N N . SER A 1 125 ? 19.84465 12.77208 -8.54658 1.000 16.28634 125 SER A N 1
ATOM 1840 C CA . SER A 1 125 ? 19.03745 13.82704 -9.14252 1.000 17.87701 125 SER A CA 1
ATOM 1841 C C . SER A 1 125 ? 19.92228 14.99061 -9.58833 1.000 18.72701 125 SER A C 1
ATOM 1842 O O . SER A 1 125 ? 20.98380 15.25946 -9.01665 1.000 18.10365 125 SER A O 1
ATOM 1850 N N . SER A 1 126 ? 19.48281 15.68421 -10.63718 1.000 19.92549 126 SER A N 1
ATOM 1851 C CA . SER A 1 126 ? 20.20206 16.88239 -11.05150 1.000 20.65439 126 SER A CA 1
ATOM 1852 C C . SER A 1 126 ? 20.26417 17.89566 -9.91745 1.000 20.99075 126 SER A C 1
ATOM 1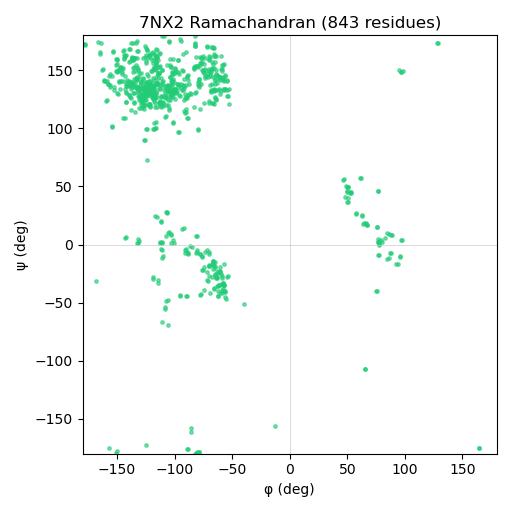853 O O . SER A 1 126 ? 21.25147 18.62296 -9.78475 1.000 21.23904 126 SER A O 1
ATOM 1861 N N . GLU A 1 127 ? 19.22005 17.93038 -9.08555 1.000 20.90062 127 GLU A N 1
ATOM 1862 C CA . GLU A 1 127 ? 19.17905 18.86760 -7.96432 1.000 22.24393 127 GLU A CA 1
ATOM 1863 C C . GLU A 1 127 ? 20.31022 18.59806 -6.97753 1.000 20.11943 127 GLU A C 1
ATOM 1864 O O . GLU A 1 127 ? 20.95053 19.53035 -6.48171 1.000 20.08955 127 GLU A O 1
ATOM 1876 N N . GLN A 1 128 ? 20.55181 17.32883 -6.64766 1.000 18.95584 128 GLN A N 1
ATOM 1877 C CA . GLN A 1 128 ? 21.61997 17.02495 -5.70978 1.000 18.49742 128 GLN A CA 1
ATOM 1878 C C . GLN A 1 128 ? 22.97607 17.37376 -6.29441 1.000 20.00794 128 GLN A C 1
ATOM 1879 O O . GLN A 1 128 ? 23.86577 17.84395 -5.57878 1.000 20.55089 128 GLN A O 1
ATOM 1893 N N . LEU A 1 129 ? 23.15174 17.13421 -7.59293 1.000 20.49440 129 LEU A N 1
ATOM 1894 C CA . LEU A 1 129 ? 24.41920 17.44718 -8.23755 1.000 22.39393 129 LEU A CA 1
ATOM 1895 C C . LEU A 1 129 ? 24.72413 18.93847 -8.15684 1.000 24.88823 129 LEU A C 1
ATOM 1896 O O . LEU A 1 129 ? 25.88775 19.32678 -7.99435 1.000 25.38233 129 LEU A O 1
ATOM 1912 N N . THR A 1 130 ? 23.69898 19.79177 -8.22996 1.000 26.80522 130 THR A N 1
ATOM 1913 C CA . THR A 1 130 ? 23.96844 21.22461 -8.15043 1.000 29.04734 130 THR A CA 1
ATOM 1914 C C . THR A 1 130 ? 24.48909 21.63077 -6.77975 1.000 30.44975 130 THR A C 1
ATOM 1915 O O . THR A 1 130 ? 25.04863 22.71793 -6.64052 1.000 30.82701 130 THR A O 1
ATOM 1926 N N . SER A 1 131 ? 24.30491 20.80375 -5.75193 1.000 31.42965 131 SER A N 1
ATOM 1927 C CA . SER A 1 131 ? 24.84600 21.13317 -4.43504 1.000 32.74090 131 SER A CA 1
ATOM 1928 C C . SER A 1 131 ? 26.12830 20.37548 -4.11141 1.000 31.99269 131 SER A C 1
ATOM 1929 O O . SER A 1 131 ? 26.65319 20.51832 -3.00500 1.000 32.55930 131 SER A O 1
ATOM 1937 N N . GLY A 1 132 ? 26.65220 19.59046 -5.04972 1.000 30.11298 132 GLY A N 1
ATOM 1938 C CA . GLY A 1 132 ? 27.95260 18.97076 -4.89282 1.000 29.25706 132 GLY A CA 1
ATOM 1939 C C . GLY A 1 132 ? 27.95269 17.54277 -4.39733 1.000 28.51544 132 GLY A C 1
ATOM 1940 O O . GLY A 1 132 ? 29.03634 16.97297 -4.20808 1.000 29.09540 132 GLY A O 1
ATOM 1944 N N . GLY A 1 133 ? 26.78512 16.92951 -4.20913 1.000 27.17048 133 GLY A N 1
ATOM 1945 C CA . GLY A 1 133 ? 26.70055 15.56506 -3.74619 1.000 25.55323 133 GLY A CA 1
ATOM 1946 C C . GLY A 1 133 ? 26.07910 14.66842 -4.80303 1.000 23.53164 133 GLY A C 1
ATOM 1947 O O . GLY A 1 133 ? 25.51836 15.14111 -5.80094 1.000 23.81098 133 GLY A O 1
ATOM 1951 N N . ALA A 1 134 ? 26.20088 13.35479 -4.58049 1.000 22.24171 134 ALA A N 1
ATOM 1952 C CA . ALA A 1 134 ? 25.70450 12.37772 -5.54865 1.000 21.34758 134 ALA A CA 1
ATOM 1953 C C . ALA A 1 134 ? 25.37709 11.07301 -4.83192 1.000 19.76737 134 ALA A C 1
ATOM 1954 O O . ALA A 1 134 ? 26.27192 10.26692 -4.54791 1.000 20.90335 134 ALA A O 1
ATOM 1961 N N . SER A 1 135 ? 24.09360 10.85441 -4.59522 1.000 16.96672 135 SER A N 1
ATOM 1962 C CA . SER A 1 135 ? 23.59903 9.62665 -3.99738 1.000 16.39033 135 SER A CA 1
ATOM 1963 C C . SER A 1 135 ? 22.96967 8.77543 -5.08980 1.000 15.91863 135 SER A C 1
ATOM 1964 O O . SER A 1 135 ? 22.11436 9.25354 -5.85136 1.000 16.81188 135 SER A O 1
ATOM 1972 N N . VAL A 1 136 ? 23.39625 7.53399 -5.17319 1.000 14.92150 136 VAL A N 1
ATOM 1973 C CA . VAL A 1 136 ? 22.80225 6.54919 -6.07299 1.000 14.73649 136 VAL A CA 1
ATOM 1974 C C . VAL A 1 136 ? 21.93920 5.64262 -5.21756 1.000 14.95360 136 VAL A C 1
ATOM 1975 O O . VAL A 1 136 ? 22.40611 5.12426 -4.20280 1.000 15.99353 136 VAL A O 1
ATOM 1988 N N . VAL A 1 137 ? 20.67772 5.45184 -5.60923 1.000 13.87785 137 VAL A N 1
ATOM 1989 C CA . VAL A 1 137 ? 19.70739 4.72843 -4.78373 1.000 14.03385 137 VAL A CA 1
ATOM 1990 C C . VAL A 1 137 ? 19.27185 3.45794 -5.50836 1.000 13.70877 137 VAL A C 1
ATOM 1991 O O . VAL A 1 137 ? 19.01958 3.46999 -6.72162 1.000 13.58241 137 VAL A O 1
ATOM 2004 N N . CYS A 1 138 ? 19.16792 2.37564 -4.75296 1.000 14.02320 138 CYS A N 1
ATOM 2005 C CA . CYS A 1 138 ? 18.68233 1.09902 -5.24977 1.000 13.90902 138 CYS A CA 1
ATOM 2006 C C . CYS A 1 138 ? 17.60650 0.59026 -4.31194 1.000 13.56780 138 CYS A C 1
ATOM 2007 O O . CYS A 1 138 ? 17.82075 0.53076 -3.10327 1.000 15.37584 138 CYS A O 1
ATOM 2014 N N . PHE A 1 139 ? 16.44495 0.26203 -4.85246 1.000 13.39284 139 PHE A N 1
ATOM 2015 C CA . PHE A 1 139 ? 15.38567 -0.37431 -4.08619 1.000 13.53720 139 PHE A CA 1
ATOM 2016 C C . PHE A 1 139 ? 15.31534 -1.84507 -4.46823 1.000 14.21931 139 PHE A C 1
ATOM 2017 O O . PHE A 1 139 ? 15.36451 -2.19543 -5.65893 1.000 14.40948 139 PHE A O 1
ATOM 2034 N N . LEU A 1 140 ? 15.17027 -2.68576 -3.46597 1.000 14.06344 140 LEU A N 1
ATOM 2035 C CA . LEU A 1 140 ? 15.00855 -4.12420 -3.63473 1.000 15.18115 140 LEU A CA 1
ATOM 2036 C C . LEU A 1 140 ? 13.70368 -4.42468 -2.91946 1.000 15.14831 140 LEU A C 1
ATOM 2037 O O . LEU A 1 140 ? 13.67634 -4.50762 -1.69239 1.000 15.85613 140 LEU A O 1
ATOM 2053 N N . ASN A 1 141 ? 12.61089 -4.55009 -3.66790 1.000 14.72352 141 ASN A N 1
ATOM 2054 C CA . ASN A 1 141 ? 11.28745 -4.54439 -3.06276 1.000 14.90384 141 ASN A CA 1
ATOM 2055 C C . ASN A 1 141 ? 10.57808 -5.89306 -3.15211 1.000 14.65407 141 ASN A C 1
ATOM 2056 O O . ASN A 1 141 ? 10.69758 -6.62702 -4.14236 1.000 15.86613 141 ASN A O 1
ATOM 2067 N N . ASN A 1 142 ? 9.84576 -6.20415 -2.07769 1.000 13.79892 142 ASN A N 1
ATOM 2068 C CA . ASN A 1 142 ? 8.88207 -7.30167 -2.02169 1.000 14.54190 142 ASN A CA 1
ATOM 2069 C C . ASN A 1 142 ? 9.52672 -8.66299 -2.24202 1.000 14.00281 142 ASN A C 1
ATOM 2070 O O . ASN A 1 142 ? 9.13125 -9.43181 -3.12483 1.000 14.66218 142 ASN A O 1
ATOM 2081 N N . PHE A 1 143 ? 10.50748 -8.96652 -1.39275 1.000 14.10415 143 PHE A N 1
ATOM 2082 C CA . PHE A 1 143 ? 11.24110 -10.21595 -1.47147 1.000 14.29558 143 PHE A CA 1
ATOM 2083 C C . PHE A 1 143 ? 11.05945 -11.03647 -0.20106 1.000 14.98541 143 PHE A C 1
ATOM 2084 O O . PHE A 1 143 ? 10.56187 -10.55580 0.82366 1.000 15.44842 143 PHE A O 1
ATOM 2101 N N . TYR A 1 144 ? 11.43407 -12.30790 -0.29999 1.000 14.86385 144 TYR A N 1
ATOM 2102 C CA . TYR A 1 144 ? 11.42357 -13.21121 0.84579 1.000 16.65065 144 TYR A CA 1
ATOM 2103 C C . TYR A 1 144 ? 12.41589 -14.32534 0.56489 1.000 17.79093 144 TYR A C 1
ATOM 2104 O O . TYR A 1 144 ? 12.42560 -14.85351 -0.55752 1.000 18.56355 144 TYR A O 1
ATOM 2122 N N . PRO A 1 145 ? 13.23911 -14.73814 1.54228 1.000 19.40959 145 PRO A N 1
ATOM 2123 C CA . PRO A 1 145 ? 13.28327 -14.30310 2.94036 1.000 19.97275 145 PRO A CA 1
ATOM 2124 C C . PRO A 1 145 ? 14.00574 -12.99692 3.16171 1.000 20.74936 145 PRO A C 1
ATOM 2125 O O . PRO A 1 145 ? 14.50084 -12.39474 2.20459 1.000 19.49851 145 PRO A O 1
ATOM 2136 N N . LYS A 1 146 ? 14.07222 -12.56073 4.42446 1.000 23.60048 146 LYS A N 1
ATOM 2137 C CA . LYS A 1 146 ? 14.58044 -11.22567 4.70001 1.000 27.79785 146 LYS A CA 1
ATOM 2138 C C . LYS A 1 146 ? 16.07141 -11.12810 4.43422 1.000 30.13622 146 LYS A C 1
ATOM 2139 O O . LYS A 1 146 ? 16.57672 -10.03557 4.13831 1.000 30.06204 146 LYS A O 1
ATOM 2158 N N . ASP A 1 147 ? 16.79601 -12.23352 4.53761 1.000 33.67934 147 ASP A N 1
ATOM 2159 C CA . ASP A 1 147 ? 18.24112 -12.18677 4.37628 1.000 39.37980 147 ASP A CA 1
ATOM 2160 C C . ASP A 1 147 ? 18.54939 -12.10026 2.89262 1.000 38.40388 147 ASP A C 1
ATOM 2161 O O . ASP A 1 147 ? 18.23687 -13.00926 2.11862 1.000 38.91612 147 ASP A O 1
ATOM 2170 N N . ILE A 1 148 ? 19.15733 -10.99949 2.50080 1.000 36.96362 148 ILE A N 1
ATOM 2171 C CA . ILE A 1 148 ? 19.46111 -10.73201 1.10686 1.000 36.14451 148 ILE A CA 1
ATOM 2172 C C . ILE A 1 148 ? 20.74902 -9.94129 1.13735 1.000 36.16490 148 ILE A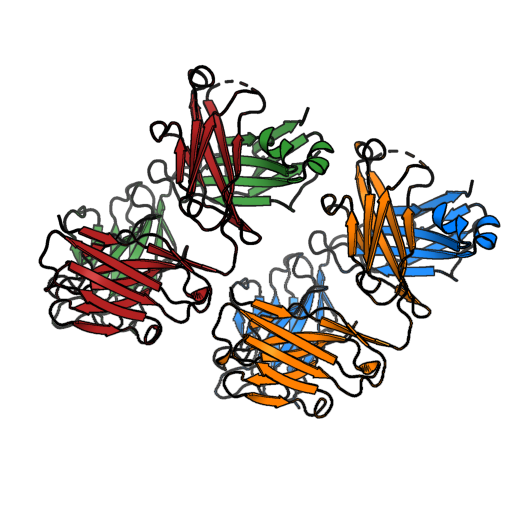 C 1
ATOM 2173 O O . ILE A 1 148 ? 21.06423 -9.27388 2.12713 1.000 35.80975 148 ILE A O 1
ATOM 2189 N N . ASN A 1 149 ? 21.51753 -10.05103 0.07195 1.000 36.96564 149 ASN A N 1
ATOM 2190 C CA . ASN A 1 149 ? 22.76003 -9.31440 -0.03362 1.000 38.52345 149 ASN A CA 1
ATOM 2191 C C . ASN A 1 149 ? 22.66886 -8.38881 -1.22820 1.000 36.06360 149 ASN A C 1
ATOM 2192 O O . ASN A 1 149 ? 22.23523 -8.79864 -2.30734 1.000 37.11544 149 ASN A O 1
ATOM 2203 N N . VAL A 1 150 ? 23.04180 -7.13755 -1.01100 1.000 33.01253 150 VAL A N 1
ATOM 2204 C CA . VAL A 1 150 ? 23.10520 -6.14414 -2.07248 1.000 30.71633 150 VAL A CA 1
ATOM 2205 C C . VAL A 1 150 ? 24.57684 -5.86995 -2.31765 1.000 29.62854 150 VAL A C 1
ATOM 2206 O O . VAL A 1 150 ? 25.35607 -5.71291 -1.36716 1.000 29.59090 150 VAL A O 1
ATOM 2219 N N . LYS A 1 151 ? 24.96177 -5.87066 -3.58725 1.000 28.56778 151 LYS A N 1
ATOM 2220 C CA . LYS A 1 151 ? 26.31928 -5.55494 -3.98199 1.000 29.95289 151 LYS A CA 1
ATOM 2221 C C . LYS A 1 151 ? 26.25905 -4.40231 -4.96586 1.000 26.61168 151 LYS A C 1
ATOM 2222 O O . LYS A 1 151 ? 25.44807 -4.42761 -5.89919 1.000 25.82090 151 LYS A O 1
ATOM 2241 N N . TRP A 1 152 ? 27.12556 -3.42217 -4.76733 1.000 23.50892 152 TRP A N 1
ATOM 2242 C CA . TRP A 1 152 ? 27.30321 -2.32255 -5.70273 1.000 22.15642 152 TRP A CA 1
ATOM 2243 C C . TRP A 1 152 ? 28.56682 -2.54561 -6.51854 1.000 22.46578 152 TRP A C 1
ATOM 2244 O O . TRP A 1 152 ? 29.58992 -3.00497 -5.99660 1.000 22.29860 152 TRP A O 1
ATOM 2265 N N . LYS A 1 153 ? 28.49734 -2.20902 -7.79686 1.000 22.49011 153 LYS A N 1
ATOM 2266 C CA . LYS A 1 153 ? 29.66316 -2.16883 -8.66025 1.000 23.40301 153 LYS A CA 1
ATOM 2267 C C . LYS A 1 153 ? 29.70010 -0.83100 -9.38347 1.000 23.23082 153 LYS A C 1
ATOM 2268 O O . LYS A 1 153 ? 28.65990 -0.29016 -9.77359 1.000 23.02861 153 LYS A O 1
ATOM 2287 N N . ILE A 1 154 ? 30.90001 -0.28055 -9.50992 1.000 23.11325 154 ILE A N 1
ATOM 2288 C CA . ILE A 1 154 ? 31.15257 0.92693 -10.28164 1.000 23.31693 154 ILE A CA 1
ATOM 2289 C C . ILE A 1 154 ? 32.17322 0.54073 -11.33759 1.000 22.72839 154 ILE A C 1
ATOM 2290 O O . ILE A 1 154 ? 33.25947 0.05762 -11.00439 1.000 22.24874 154 ILE A O 1
ATOM 2306 N N . ASP A 1 155 ? 31.81288 0.70084 -12.61467 1.000 22.64452 155 ASP A N 1
ATOM 2307 C CA . ASP A 1 155 ? 32.70770 0.31953 -13.70974 1.000 22.80646 155 ASP A CA 1
ATOM 2308 C C . ASP A 1 155 ? 33.27892 -1.08272 -13.49826 1.000 23.93057 155 ASP A C 1
ATOM 2309 O O . ASP A 1 155 ? 34.46000 -1.33246 -13.73496 1.000 23.21692 155 ASP A O 1
ATOM 2318 N N . GLY A 1 156 ? 32.42804 -1.98925 -13.02603 1.000 25.79021 156 GLY A N 1
ATOM 2319 C CA . GLY A 1 156 ? 32.77109 -3.38512 -12.89038 1.000 27.69013 156 GLY A CA 1
ATOM 2320 C C . GLY A 1 156 ? 33.42765 -3.78219 -11.58908 1.000 28.49180 156 GLY A C 1
ATOM 2321 O O . GLY A 1 156 ? 33.63507 -4.98374 -11.36628 1.000 29.22778 156 GLY A O 1
ATOM 2325 N N . SER A 1 157 ? 33.78350 -2.83038 -10.73216 1.000 28.98516 157 SER A N 1
ATOM 2326 C CA . SER A 1 157 ? 34.49628 -3.11420 -9.49099 1.000 30.23599 157 SER A CA 1
ATOM 2327 C C . SER A 1 157 ? 33.55226 -2.98335 -8.30276 1.000 30.95934 157 SER A C 1
ATOM 2328 O O . SER A 1 157 ? 32.82332 -1.99850 -8.19199 1.000 29.52367 157 SER A O 1
ATOM 2336 N N . GLU A 1 158 ? 33.57283 -3.96631 -7.40832 1.000 33.09149 158 GLU A N 1
ATOM 2337 C CA . GLU A 1 158 ? 32.71942 -3.88913 -6.22763 1.000 35.96619 158 GLU A CA 1
ATOM 2338 C C . GLU A 1 158 ? 33.07680 -2.65379 -5.40985 1.000 35.55610 158 GLU A C 1
ATOM 2339 O O . GLU A 1 158 ? 34.24740 -2.29808 -5.26604 1.000 34.99685 158 GLU A O 1
ATOM 2351 N N . ARG A 1 159 ? 32.05376 -2.00612 -4.85794 1.000 35.78636 159 ARG A N 1
ATOM 2352 C CA . ARG A 1 159 ? 32.21154 -0.79987 -4.05659 1.000 36.89513 159 ARG A CA 1
ATOM 2353 C C . ARG A 1 159 ? 31.47165 -1.00797 -2.74786 1.000 37.46423 159 ARG A C 1
ATOM 2354 O O . ARG A 1 159 ? 30.27589 -1.30928 -2.75424 1.000 36.66185 159 ARG A O 1
ATOM 2375 N N . GLN A 1 160 ? 32.18302 -0.85477 -1.63218 1.000 39.47345 160 GLN A N 1
ATOM 2376 C CA . GLN A 1 160 ? 31.59647 -1.02775 -0.31051 1.000 42.13604 160 GLN A CA 1
ATOM 2377 C C . GLN A 1 160 ? 31.53934 0.23930 0.52467 1.000 42.81221 160 GLN A C 1
ATOM 2378 O O . GLN A 1 160 ? 30.58486 0.41528 1.28141 1.000 42.79857 160 GLN A O 1
ATOM 2392 N N . ASN A 1 161 ? 32.50394 1.13908 0.39642 1.000 42.82461 161 ASN A N 1
ATOM 2393 C CA . ASN A 1 161 ? 32.45167 2.36631 1.17652 1.000 43.75554 161 ASN A CA 1
ATOM 2394 C C . ASN A 1 161 ? 31.39177 3.31009 0.62459 1.000 39.68197 161 ASN A C 1
ATOM 2395 O O . ASN A 1 161 ? 31.17632 3.39833 -0.58910 1.000 38.98974 161 ASN A O 1
ATOM 2406 N N . GLY A 1 162 ? 30.71708 4.00249 1.53787 1.000 36.43062 162 GLY A N 1
ATOM 2407 C CA . GLY A 1 162 ? 29.67363 4.94046 1.19839 1.000 33.91608 162 GLY A CA 1
ATOM 2408 C C . GLY A 1 162 ? 28.29323 4.34586 1.03936 1.000 31.92601 162 GLY A C 1
ATOM 2409 O O . GLY A 1 162 ? 27.37771 5.06112 0.62056 1.000 31.12180 162 GLY A O 1
ATOM 2413 N N . VAL A 1 163 ? 28.10263 3.07733 1.39524 1.000 30.87309 163 VAL A N 1
ATOM 2414 C CA . VAL A 1 163 ? 26.82163 2.40078 1.24799 1.000 30.51881 163 VAL A CA 1
ATOM 2415 C C . VAL A 1 163 ? 26.10360 2.38080 2.59109 1.000 30.00684 163 VAL A C 1
ATOM 2416 O O . VAL A 1 163 ? 26.69649 2.02839 3.62317 1.000 30.35866 163 VAL A O 1
ATOM 2429 N N . LEU A 1 164 ? 24.82080 2.72943 2.57584 1.000 28.70009 164 LEU A N 1
ATOM 2430 C CA . LEU A 1 164 ? 23.95955 2.60740 3.74255 1.000 28.52555 164 LEU A CA 1
ATOM 2431 C C . LEU A 1 164 ? 22.65741 1.92769 3.35079 1.000 25.92659 164 LEU A C 1
ATOM 2432 O O . LEU A 1 164 ? 22.04300 2.27022 2.33522 1.000 24.87676 164 LEU A O 1
ATOM 2448 N N . ASN A 1 165 ? 22.23490 0.98095 4.18082 1.000 24.19061 165 ASN A N 1
ATOM 2449 C CA . ASN A 1 165 ? 21.08317 0.15162 3.89096 1.000 22.56273 165 ASN A CA 1
ATOM 2450 C C . ASN A 1 165 ? 20.01210 0.32264 4.96313 1.000 20.59464 165 ASN A C 1
ATOM 2451 O O . ASN A 1 165 ? 20.30191 0.55972 6.14220 1.000 21.72607 165 ASN A O 1
ATOM 2462 N N . SER A 1 166 ? 18.77052 0.16797 4.53759 1.000 19.02866 166 SER A N 1
ATOM 2463 C CA . SER A 1 166 ? 17.62995 0.18265 5.42946 1.000 17.79404 166 SER A CA 1
ATOM 2464 C C . SER A 1 166 ? 16.61169 -0.84286 4.96560 1.000 17.92624 166 SER A C 1
ATOM 2465 O O . SER A 1 166 ? 16.30458 -0.91148 3.78355 1.000 17.47082 166 SER A O 1
ATOM 2473 N N . TRP A 1 167 ? 16.03239 -1.57061 5.90856 1.000 19.14396 167 TRP A N 1
ATOM 2474 C CA . TRP A 1 167 ? 15.05624 -2.60980 5.64021 1.000 20.31866 167 TRP A CA 1
ATOM 2475 C C . TRP A 1 167 ? 13.71826 -2.27009 6.27501 1.000 18.71824 167 TRP A C 1
ATOM 2476 O O . TRP A 1 167 ? 13.66402 -1.78031 7.40751 1.000 18.77681 167 TRP A O 1
ATOM 2497 N N . THR A 1 168 ? 12.63923 -2.57204 5.56982 1.000 18.55116 168 THR A N 1
ATOM 2498 C CA . THR A 1 168 ? 11.32194 -2.46590 6.16958 1.000 18.89220 168 THR A CA 1
ATOM 2499 C C . THR A 1 168 ? 11.03057 -3.65553 7.07920 1.000 18.84998 168 THR A C 1
ATOM 2500 O O . THR A 1 168 ? 11.64791 -4.72829 6.99302 1.000 19.13173 168 THR A O 1
ATOM 2511 N N . ASP A 1 169 ? 10.05236 -3.47097 7.95263 1.000 18.76125 169 ASP A N 1
ATOM 2512 C CA . ASP A 1 169 ? 9.51870 -4.59117 8.69467 1.000 19.51132 169 ASP A CA 1
ATOM 2513 C C . ASP A 1 169 ? 8.65151 -5.44579 7.77015 1.000 17.95891 169 ASP A C 1
ATOM 2514 O O . ASP A 1 169 ? 8.19698 -5.00069 6.71354 1.000 18.80378 169 ASP A O 1
ATOM 2523 N N . GLN A 1 170 ? 8.42752 -6.69009 8.17354 1.000 17.20879 170 GLN A N 1
ATOM 2524 C CA . GLN A 1 170 ? 7.65841 -7.61193 7.34120 1.000 16.16341 170 GLN A CA 1
ATOM 2525 C C . GLN A 1 170 ? 6.29294 -7.02268 7.02265 1.000 16.65979 170 GLN A C 1
ATOM 2526 O O . GLN A 1 170 ? 5.59343 -6.51192 7.91145 1.000 16.85436 170 GLN A O 1
ATOM 2540 N N . ASP A 1 171 ? 5.90970 -7.11472 5.75115 1.000 16.81800 171 ASP A N 1
ATOM 2541 C CA . ASP A 1 171 ? 4.62094 -6.61442 5.29835 1.000 17.07380 171 ASP A CA 1
ATOM 2542 C C . ASP A 1 171 ? 3.49053 -7.41671 5.92060 1.000 17.07545 171 ASP A C 1
ATOM 2543 O O . ASP A 1 171 ? 3.50981 -8.64978 5.90776 1.000 17.03379 171 ASP A O 1
ATOM 2552 N N . SER A 1 172 ? 2.49059 -6.71357 6.45902 1.000 19.39574 172 SER A N 1
ATOM 2553 C CA . SER A 1 172 ? 1.40902 -7.37671 7.17460 1.000 21.56473 172 SER A CA 1
ATOM 2554 C C . SER A 1 172 ? 0.40019 -8.04861 6.25799 1.000 22.38552 172 SER A C 1
ATOM 2555 O O . SER A 1 172 ? -0.44201 -8.81410 6.75446 1.000 23.12499 172 SER A O 1
ATOM 2563 N N . LYS A 1 173 ? 0.47351 -7.80044 4.94998 1.000 23.33662 173 LYS A N 1
ATOM 2564 C CA . LYS A 1 173 ? -0.44914 -8.36466 3.97400 1.000 25.26361 173 LYS A CA 1
ATOM 2565 C C . LYS A 1 173 ? 0.16867 -9.47109 3.13069 1.000 23.41511 173 LYS A C 1
ATOM 2566 O O . LYS A 1 173 ? -0.44090 -10.53635 2.97056 1.000 24.53525 173 LYS A O 1
ATOM 2585 N N . ASP A 1 174 ? 1.36532 -9.26320 2.57706 1.000 20.87387 174 ASP A N 1
ATOM 2586 C CA . ASP A 1 174 ? 1.98198 -10.26260 1.70776 1.000 19.76810 174 ASP A CA 1
ATOM 2587 C C . ASP A 1 174 ? 3.23079 -10.91528 2.28994 1.000 17.55278 174 ASP A C 1
ATOM 2588 O O . ASP A 1 174 ? 3.82982 -11.77881 1.64010 1.000 17.29647 174 ASP A O 1
ATOM 2597 N N . SER A 1 175 ? 3.62457 -10.55568 3.50474 1.000 16.59420 175 SER A N 1
ATOM 2598 C CA . SER A 1 175 ? 4.68437 -11.22284 4.24692 1.000 15.54391 175 SER A CA 1
ATOM 2599 C C . SER A 1 175 ? 6.05506 -11.05628 3.61894 1.000 15.25806 175 SER A C 1
ATOM 2600 O O . SER A 1 175 ? 6.98224 -11.79120 3.95276 1.000 15.45662 175 SER A O 1
ATOM 2608 N N . THR A 1 176 ? 6.22343 -10.07414 2.73525 1.000 15.52199 176 THR A N 1
ATOM 2609 C CA . THR A 1 176 ? 7.51915 -9.81967 2.13455 1.000 14.96417 176 THR A CA 1
ATOM 2610 C C . THR A 1 176 ? 8.27599 -8.74172 2.90532 1.000 14.94830 176 THR A C 1
ATOM 2611 O O . THR A 1 176 ? 7.76541 -8.12123 3.84808 1.000 15.55271 176 THR A O 1
ATOM 2622 N N . TYR A 1 177 ? 9.51640 -8.52327 2.48161 1.000 14.40508 177 TYR A N 1
ATOM 2623 C CA . TYR A 1 177 ? 10.39798 -7.50552 3.00066 1.000 14.51191 177 TYR A CA 1
ATOM 2624 C C . TYR A 1 177 ? 10.87035 -6.63821 1.84020 1.000 14.36080 177 TYR A C 1
ATOM 2625 O O . TYR A 1 177 ? 10.83535 -7.05356 0.68123 1.000 15.47283 177 TYR A O 1
ATOM 2643 N N . SER A 1 178 ? 11.29528 -5.41908 2.15914 1.000 14.57390 178 SER A N 1
ATOM 2644 C CA . SER A 1 178 ? 11.90146 -4.54616 1.16354 1.000 14.30025 178 SER A CA 1
ATOM 2645 C C . SER A 1 178 ? 13.11486 -3.87473 1.78058 1.000 15.21696 178 SER A C 1
ATOM 2646 O O . SER A 1 178 ? 13.24226 -3.78906 3.00243 1.000 16.17064 178 SER A O 1
ATOM 2654 N N . MET A 1 179 ? 14.01226 -3.39334 0.92437 1.000 15.00954 179 MET A N 1
ATOM 2655 C CA . MET A 1 179 ? 15.19858 -2.71053 1.41066 1.000 17.58481 179 MET A CA 1
ATOM 2656 C C . MET A 1 179 ? 15.59145 -1.63086 0.41727 1.000 16.18214 179 MET A C 1
ATOM 2657 O O . MET A 1 179 ? 15.30173 -1.72196 -0.77957 1.000 16.54486 179 MET A O 1
ATOM 2671 N N . SER A 1 180 ? 16.21967 -0.60036 0.93997 1.000 15.01254 180 SER A N 1
ATOM 2672 C CA . SER A 1 180 ? 16.79643 0.46593 0.15730 1.000 16.07603 180 SER A CA 1
ATOM 2673 C C . SER A 1 180 ? 18.28174 0.49765 0.45199 1.000 16.97580 180 SER A C 1
ATOM 2674 O O . SER A 1 180 ? 18.69730 0.32807 1.59689 1.000 17.96301 180 SER A O 1
ATOM 2682 N N . SER A 1 181 ? 19.08696 0.69806 -0.58789 1.000 17.35189 181 SER A N 1
ATOM 2683 C CA . SER A 1 181 ? 20.52768 0.80158 -0.44205 1.000 19.33889 181 SER A CA 1
ATOM 2684 C C . SER A 1 181 ? 20.95088 2.07900 -1.14205 1.000 19.39886 181 SER A C 1
ATOM 2685 O O . SER A 1 181 ? 20.56781 2.30507 -2.29379 1.000 19.42424 181 SER A O 1
ATOM 2693 N N . THR A 1 182 ? 21.71995 2.91709 -0.45363 1.000 20.87562 182 THR A N 1
ATOM 2694 C CA . THR A 1 182 ? 22.11581 4.21495 -0.98650 1.000 20.89203 182 THR A CA 1
ATOM 2695 C C . THR A 1 182 ? 23.63004 4.30044 -0.94064 1.000 20.49934 182 THR A C 1
ATOM 2696 O O . THR A 1 182 ? 24.23976 4.09875 0.12015 1.000 20.63538 182 THR A O 1
ATOM 2707 N N . LEU A 1 183 ? 24.22726 4.57106 -2.09536 1.000 20.88331 183 LEU A N 1
ATOM 2708 C CA . LEU A 1 183 ? 25.65804 4.80303 -2.22513 1.000 21.23528 183 LEU A CA 1
ATOM 2709 C C . LEU A 1 183 ? 25.86804 6.29591 -2.40584 1.000 20.87577 183 LEU A C 1
ATOM 2710 O O . LEU A 1 183 ? 25.42017 6.85919 -3.40489 1.000 19.57858 183 LEU A O 1
ATOM 2726 N N . THR A 1 184 ? 26.53949 6.93535 -1.45499 1.000 21.92423 184 THR A N 1
ATOM 2727 C CA . THR A 1 184 ? 26.74489 8.37648 -1.52753 1.000 24.08016 184 THR A CA 1
ATOM 2728 C C . THR A 1 184 ? 28.19350 8.69595 -1.86113 1.000 23.91737 184 THR A C 1
ATOM 2729 O O . THR A 1 184 ? 29.11987 8.24605 -1.17486 1.000 24.76159 184 THR A O 1
ATOM 2740 N N . LEU A 1 185 ? 28.37138 9.48925 -2.91145 1.000 23.69848 185 LEU A N 1
ATOM 2741 C CA . LEU A 1 185 ? 29.66700 9.94493 -3.39664 1.000 25.46380 185 LEU A CA 1
ATOM 2742 C C . LEU A 1 185 ? 29.64429 11.46591 -3.45940 1.000 25.70557 185 LEU A C 1
ATOM 2743 O O . LEU A 1 185 ? 28.58646 12.08605 -3.34278 1.000 26.02731 185 LEU A O 1
ATOM 2759 N N . THR A 1 186 ? 30.81645 12.07071 -3.67078 1.000 26.28668 186 THR A N 1
ATOM 2760 C CA . THR A 1 186 ? 30.83148 13.46802 -4.08187 1.000 27.62936 186 THR A CA 1
ATOM 2761 C C . THR A 1 186 ? 30.45677 13.54831 -5.55747 1.000 26.87684 186 THR A C 1
ATOM 2762 O O . THR A 1 186 ? 30.54439 12.56168 -6.28428 1.000 26.48584 186 THR A O 1
ATOM 2773 N N . LYS A 1 187 ? 30.03176 14.73809 -5.99430 1.000 26.62206 187 LYS A N 1
ATOM 2774 C CA . LYS A 1 187 ? 29.77370 14.94499 -7.41514 1.000 27.60846 187 LYS A CA 1
ATOM 2775 C C . LYS A 1 187 ? 31.01870 14.61000 -8.23230 1.000 25.59863 187 LYS A C 1
ATOM 2776 O O . LYS A 1 187 ? 30.93687 13.92474 -9.25116 1.000 24.20056 187 LYS A O 1
ATOM 2795 N N . ASP A 1 188 ? 32.18908 15.07195 -7.78989 1.000 26.37593 188 ASP A N 1
ATOM 2796 C CA . ASP A 1 188 ? 33.40914 14.82622 -8.56351 1.000 27.23969 188 ASP A CA 1
ATOM 2797 C C . ASP A 1 188 ? 33.70924 13.32765 -8.69233 1.000 24.95054 188 ASP A C 1
ATOM 2798 O O . ASP A 1 188 ? 34.12923 12.86747 -9.75982 1.000 22.88749 188 ASP A O 1
ATOM 2807 N N . GLU A 1 189 ? 33.49629 12.54783 -7.63122 1.000 24.54685 189 GLU A N 1
ATOM 2808 C CA . GLU A 1 189 ? 33.72183 11.10284 -7.72736 1.000 25.57195 189 GLU A CA 1
ATOM 2809 C C . GLU A 1 189 ? 32.67957 10.44542 -8.62220 1.000 21.99777 189 GLU A C 1
ATOM 2810 O O . GLU A 1 189 ? 33.01369 9.59900 -9.46208 1.000 20.28189 189 GLU A O 1
ATOM 2822 N N . TYR A 1 190 ? 31.41857 10.85640 -8.49517 1.000 19.58544 190 TYR A N 1
ATOM 2823 C CA . TYR A 1 190 ? 30.37882 10.30918 -9.35648 1.000 17.44377 190 TYR A CA 1
ATOM 2824 C C . TYR A 1 190 ? 30.69953 10.56712 -10.82338 1.000 17.50675 190 TYR A C 1
ATOM 2825 O O . TYR A 1 190 ? 30.53388 9.68424 -11.67690 1.000 17.40449 190 TYR A O 1
ATOM 2843 N N . GLU A 1 191 ? 31.17775 11.77578 -11.13375 1.000 18.39762 191 GLU A N 1
ATOM 2844 C CA . GLU A 1 191 ? 31.48508 12.14927 -12.51160 1.000 20.07461 191 GLU A CA 1
ATOM 2845 C C . GLU A 1 191 ? 32.74939 11.49306 -13.04591 1.000 18.58378 191 GLU A C 1
ATOM 2846 O O . GLU A 1 191 ? 33.03636 11.60401 -14.24015 1.000 18.68897 191 GLU A O 1
ATOM 2858 N N . ARG A 1 192 ? 33.50074 10.78962 -12.21361 1.000 17.90480 192 ARG A N 1
ATOM 2859 C CA . ARG A 1 192 ? 34.71359 10.11862 -12.65295 1.000 20.08131 192 ARG A CA 1
ATOM 2860 C C . ARG A 1 192 ? 34.44041 8.71481 -13.16338 1.000 19.94144 192 ARG A C 1
ATOM 2861 O O . ARG A 1 192 ? 35.32938 8.12511 -13.78416 1.000 21.94324 192 ARG A O 1
ATOM 2882 N N . HIS A 1 193 ? 33.22698 8.19460 -13.00379 1.000 17.86489 193 HIS A N 1
ATOM 2883 C CA . HIS A 1 193 ? 32.89971 6.84467 -13.42801 1.000 17.56368 193 HIS A CA 1
ATOM 2884 C C . HIS A 1 193 ? 31.71549 6.84528 -14.38878 1.000 17.99612 193 HIS A C 1
ATOM 2885 O O . HIS A 1 193 ? 31.01269 7.84502 -14.56401 1.000 19.39070 193 HIS A O 1
ATOM 2900 N N . ASN A 1 194 ? 31.50807 5.70127 -15.03505 1.000 17.30358 194 ASN A N 1
ATOM 2901 C CA . ASN A 1 194 ? 30.46297 5.56221 -16.04483 1.000 17.08425 194 ASN A CA 1
ATOM 2902 C C . ASN A 1 194 ? 29.33519 4.66017 -15.56592 1.000 17.06008 194 ASN A C 1
ATOM 2903 O O . ASN A 1 194 ? 28.20126 5.12265 -15.38690 1.000 17.40681 194 ASN A O 1
ATOM 2914 N N . SER A 1 195 ? 29.59416 3.36679 -15.36451 1.000 17.78892 195 SER A N 1
ATOM 2915 C CA . SER A 1 195 ? 28.50330 2.44019 -15.09360 1.000 18.84626 195 SER A CA 1
ATOM 2916 C C . SER A 1 195 ? 28.34727 2.20966 -13.59636 1.000 17.49998 195 SER A C 1
ATOM 2917 O O . SER A 1 195 ? 29.32587 2.01700 -12.86473 1.000 18.25381 195 SER A O 1
ATOM 2925 N N . TYR A 1 196 ? 27.09428 2.22929 -13.14875 1.000 16.25476 196 TYR A N 1
ATOM 2926 C CA . TYR A 1 196 ? 26.71941 1.99585 -11.75912 1.000 14.99063 196 TYR A CA 1
ATOM 2927 C C . TYR A 1 196 ? 25.73037 0.84314 -11.73603 1.000 15.57942 196 TYR A C 1
ATOM 2928 O O . TYR A 1 196 ? 24.75000 0.84162 -12.49622 1.000 15.58743 196 TYR A O 1
ATOM 2946 N N . THR A 1 197 ? 26.01144 -0.14687 -10.89035 1.000 16.60110 197 THR A N 1
ATOM 2947 C CA . THR A 1 197 ? 25.24013 -1.37806 -10.84022 1.000 17.89710 197 THR A CA 1
ATOM 2948 C C . THR A 1 197 ? 24.87518 -1.71863 -9.40937 1.000 18.43284 197 THR A C 1
ATOM 2949 O O . THR A 1 197 ? 25.71278 -1.62251 -8.51362 1.000 19.08415 197 THR A O 1
ATOM 2960 N N A CYS A 1 198 ? 23.63471 -2.15353 -9.23403 0.632 18.33450 198 CYS A N 1
ATOM 2961 N N B CYS A 1 198 ? 23.62505 -2.10840 -9.17693 0.368 18.51249 198 CYS A N 1
ATOM 2962 C CA A CYS A 1 198 ? 23.12197 -2.69451 -7.98491 0.632 19.36062 198 CYS A CA 1
ATOM 2963 C CA B CYS A 1 198 ? 23.24096 -2.70072 -7.89835 0.368 19.02069 198 CYS A CA 1
ATOM 2964 C C A CYS A 1 198 ? 22.71942 -4.13887 -8.24337 0.632 21.10951 198 CYS A C 1
ATOM 2965 C C B CYS A 1 198 ? 22.67958 -4.09354 -8.15135 0.368 21.02982 198 CYS A C 1
ATOM 2966 O O A CYS A 1 198 ? 22.01946 -4.41800 -9.22316 0.632 20.78883 198 CYS A O 1
ATOM 2967 O O B CYS A 1 198 ? 21.82674 -4.28140 -9.02925 0.368 20.83497 198 CYS A O 1
ATOM 2980 N N . GLU A 1 199 ? 23.17801 -5.05665 -7.38817 1.000 23.24568 199 GLU A N 1
ATOM 2981 C CA . GLU A 1 199 ? 22.90021 -6.47177 -7.56568 1.000 28.61083 199 GLU A CA 1
ATOM 2982 C C . GLU A 1 199 ? 22.32000 -7.03634 -6.27964 1.000 29.30977 199 GLU A C 1
ATOM 2983 O O . GLU A 1 199 ? 22.78666 -6.71477 -5.18580 1.000 29.53928 199 GLU A O 1
ATOM 2996 N N . ALA A 1 200 ? 21.29429 -7.86644 -6.40992 1.000 30.08369 200 ALA A N 1
ATOM 2997 C CA . ALA A 1 200 ? 20.74053 -8.59326 -5.27975 1.000 31.70210 200 ALA A CA 1
ATOM 2998 C C . ALA A 1 200 ? 21.14101 -10.05338 -5.42542 1.000 33.18114 200 ALA A C 1
ATOM 2999 O O . ALA A 1 200 ? 20.96664 -10.63385 -6.49745 1.000 32.43008 200 ALA A O 1
ATOM 3006 N N . THR A 1 201 ? 21.71536 -10.62114 -4.36834 1.000 35.81806 201 THR A N 1
ATOM 3007 C CA . THR A 1 201 ? 21.97687 -12.06016 -4.31029 1.000 38.26643 201 THR A CA 1
ATOM 3008 C C . THR A 1 201 ? 21.15321 -12.63663 -3.16074 1.000 38.34872 201 THR A C 1
ATOM 3009 O O . THR A 1 201 ? 21.03758 -11.99737 -2.11769 1.000 37.86235 201 THR A O 1
ATOM 3020 N N . PRO A 1 208 ? 22.39478 -13.58391 -9.65720 1.000 38.39943 208 PRO A N 1
ATOM 3021 C CA . PRO A 1 208 ? 21.84287 -12.36831 -9.05396 1.000 37.20044 208 PRO A CA 1
ATOM 3022 C C . PRO A 1 208 ? 20.91724 -11.59606 -9.97977 1.000 35.58212 208 PRO A C 1
ATOM 3023 O O . PRO A 1 208 ? 21.00310 -11.73370 -11.20097 1.000 36.13674 208 PRO A O 1
ATOM 3034 N N . ILE A 1 209 ? 20.07811 -10.76085 -9.38631 1.000 32.92394 209 ILE A N 1
ATOM 3035 C CA . ILE A 1 209 ? 19.29038 -9.77483 -10.11788 1.000 31.76288 209 ILE A CA 1
ATOM 3036 C C . ILE A 1 209 ? 20.09780 -8.49182 -10.19154 1.000 30.23721 209 ILE A C 1
ATOM 3037 O O . ILE A 1 209 ? 20.51614 -7.95897 -9.16006 1.000 30.48453 209 ILE A O 1
ATOM 3053 N N . VAL A 1 210 ? 20.27242 -7.97728 -11.40405 1.000 28.50826 210 VAL A N 1
ATOM 3054 C CA . VAL A 1 210 ? 21.18954 -6.87828 -11.68097 1.000 27.52981 210 VAL A CA 1
ATOM 3055 C C . VAL A 1 210 ? 20.43440 -5.74681 -12.36067 1.000 25.35607 210 VAL A C 1
ATOM 3056 O O . VAL A 1 210 ? 19.72165 -5.96314 -13.34451 1.000 25.74954 210 VAL A O 1
ATOM 3069 N N . LYS A 1 211 ? 20.61183 -4.52787 -11.84923 1.000 22.53038 211 LYS A N 1
ATOM 3070 C CA . LYS A 1 211 ? 20.14857 -3.32545 -12.53249 1.000 20.83672 211 LYS A CA 1
ATOM 3071 C C . LYS A 1 211 ? 21.29942 -2.33819 -12.61586 1.000 19.20140 211 LYS A C 1
ATOM 3072 O O . LYS A 1 211 ? 22.09899 -2.22017 -11.68104 1.000 18.60287 211 LYS A O 1
ATOM 3091 N N . SER A 1 212 ? 21.39649 -1.65010 -13.75586 1.000 18.13448 212 SER A N 1
ATOM 3092 C CA . SER A 1 212 ? 22.49943 -0.73468 -13.97821 1.000 17.62708 212 SER A CA 1
ATOM 3093 C C . SER A 1 212 ? 22.03458 0.48850 -14.74669 1.000 16.75964 212 SER A C 1
ATOM 3094 O O . SER A 1 212 ? 20.98052 0.49290 -15.39880 1.000 17.70351 212 SER A O 1
ATOM 3102 N N . PHE A 1 213 ? 22.85774 1.53455 -14.67488 1.000 15.57399 213 PHE A N 1
ATOM 3103 C CA . PHE A 1 213 ? 22.75185 2.64982 -15.60489 1.000 15.79956 213 PHE A CA 1
ATOM 3104 C C . PHE A 1 213 ? 24.15492 3.14176 -15.91906 1.000 15.75521 213 PHE A C 1
ATOM 3105 O O . PHE A 1 213 ? 25.10617 2.85186 -15.19072 1.000 15.37618 213 PHE A O 1
ATOM 3122 N N . ASN A 1 214 ? 24.27371 3.88991 -17.00641 1.000 16.84927 214 ASN A N 1
ATOM 3123 C CA . ASN A 1 214 ? 25.51583 4.57896 -17.33074 1.000 18.46723 214 ASN A CA 1
ATOM 3124 C C . ASN A 1 214 ? 25.29252 6.08110 -17.21918 1.000 17.99058 214 ASN A C 1
ATOM 3125 O O . ASN A 1 214 ? 24.24276 6.59649 -17.61765 1.000 19.25402 214 ASN A O 1
ATOM 3136 N N . ARG A 1 215 ? 26.24978 6.76551 -16.62259 1.000 16.19127 215 ARG A N 1
ATOM 3137 C CA . ARG A 1 215 ? 26.17000 8.20819 -16.44408 1.000 16.78038 215 ARG A CA 1
ATOM 3138 C C . ARG A 1 215 ? 26.25283 8.86619 -17.81186 1.000 20.09470 215 ARG A C 1
ATOM 3139 O O . ARG A 1 215 ? 27.24224 8.69415 -18.52834 1.000 20.22512 215 ARG A O 1
ATOM 3160 N N . ASN A 1 216 ?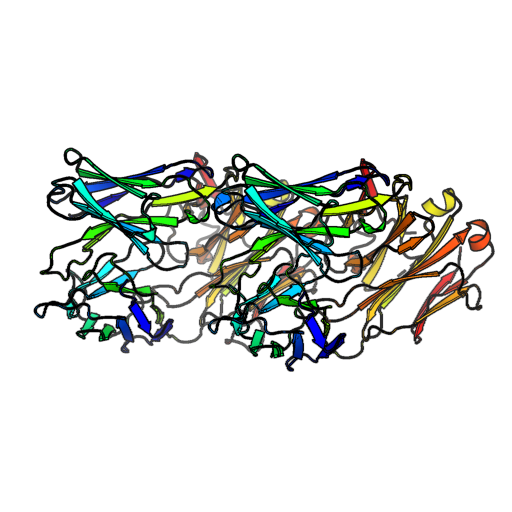 25.25105 9.63596 -18.17162 1.000 24.98580 216 ASN A N 1
ATOM 3161 C CA . ASN A 1 216 ? 25.28058 10.30463 -19.47855 1.000 32.99155 216 ASN A CA 1
ATOM 3162 C C . ASN A 1 216 ? 25.18612 11.80389 -19.27810 1.000 34.71178 216 ASN A C 1
ATOM 3163 O O . ASN A 1 216 ? 24.34961 12.25579 -18.50714 1.000 36.74494 216 ASN A O 1
ATOM 3174 N N . GLN B 2 1 ? -15.36607 7.09170 22.72280 1.000 35.06329 0 GLN B N 1
ATOM 3175 C CA . GLN B 2 1 ? -14.54457 5.93295 23.17578 1.000 36.08247 0 GLN B CA 1
ATOM 3176 C C . GLN B 2 1 ? -13.44548 6.36176 24.15583 1.000 30.69919 0 GLN B C 1
ATOM 3177 O O . GLN B 2 1 ? -13.10616 7.52964 24.24519 1.000 29.85659 0 GLN B O 1
ATOM 3193 N N . VAL B 2 2 ? -12.89821 5.39708 24.89861 1.000 27.00315 1 VAL B N 1
ATOM 3194 C CA . VAL B 2 2 ? -11.75145 5.66842 25.76028 1.000 23.43644 1 VAL B CA 1
ATOM 3195 C C . VAL B 2 2 ? -10.54896 6.03807 24.90182 1.000 22.30473 1 VAL B C 1
ATOM 3196 O O . VAL B 2 2 ? -10.15894 5.28828 23.99542 1.000 21.42921 1 VAL B O 1
ATOM 3209 N N . GLN B 2 3 ? -9.94378 7.19416 25.18954 1.000 22.04194 2 GLN B N 1
ATOM 3210 C CA . GLN B 2 3 ? -8.81921 7.67546 24.40238 1.000 24.37016 2 GLN B CA 1
ATOM 3211 C C . GLN B 2 3 ? -7.83689 8.44077 25.27263 1.000 20.68617 2 GLN B C 1
ATOM 3212 O O . GLN B 2 3 ? -8.23854 9.17736 26.17328 1.000 20.57208 2 GLN B O 1
ATOM 3226 N N . LEU B 2 4 ? -6.54793 8.23845 25.00087 1.000 17.57645 3 LEU B N 1
ATOM 3227 C CA . LEU B 2 4 ? -5.46476 9.01517 25.58991 1.000 16.09562 3 LEU B CA 1
ATOM 3228 C C . LEU B 2 4 ? -4.70020 9.67626 24.45179 1.000 16.63041 3 LEU B C 1
ATOM 3229 O O . LEU B 2 4 ? -4.28445 8.99305 23.51925 1.000 16.87690 3 LEU B O 1
ATOM 3245 N N . GLN B 2 5 ? -4.51333 10.99228 24.52993 1.000 17.51074 4 GLN B N 1
ATOM 3246 C CA . GLN B 2 5 ? -3.84849 11.77185 23.48606 1.000 20.04671 4 GLN B CA 1
ATOM 3247 C C . GLN B 2 5 ? -2.64203 12.47931 24.08362 1.000 17.26683 4 GLN B C 1
ATOM 3248 O O . GLN B 2 5 ? -2.78790 13.29280 25.00690 1.000 16.74023 4 GLN B O 1
ATOM 3262 N N . GLN B 2 6 ? -1.45598 12.17074 23.56167 1.000 16.25570 5 GLN B N 1
ATOM 3263 C CA . GLN B 2 6 ? -0.21398 12.71320 24.08508 1.000 15.50116 5 GLN B CA 1
ATOM 3264 C C . GLN B 2 6 ? 0.27212 13.92287 23.30354 1.000 16.76852 5 GLN B C 1
ATOM 3265 O O . GLN B 2 6 ? -0.11535 14.15660 22.15367 1.000 17.49901 5 GLN B O 1
ATOM 3279 N N . SER B 2 7 ? 1.12243 14.70469 23.96733 1.000 16.63092 6 SER B N 1
ATOM 3280 C CA . SER B 2 7 ? 1.72576 15.87793 23.37466 1.000 17.20095 6 SER B CA 1
ATOM 3281 C C . SER B 2 7 ? 2.76806 15.47253 22.33507 1.000 17.78093 6 SER B C 1
ATOM 3282 O O . SER B 2 7 ? 3.14555 14.29859 22.20441 1.000 17.90160 6 SER B O 1
ATOM 3290 N N . GLY B 2 8 ? 3.24364 16.47328 21.57584 1.000 18.98389 7 GLY B N 1
ATOM 3291 C CA . GLY B 2 8 ? 4.08371 16.17849 20.43584 1.000 18.95663 7 GLY B CA 1
ATOM 3292 C C . GLY B 2 8 ? 5.55068 15.93972 20.75999 1.000 19.09000 7 GLY B C 1
ATOM 3293 O O . GLY B 2 8 ? 6.03456 16.14068 21.87373 1.000 18.29152 7 GLY B O 1
ATOM 3297 N N . ALA B 2 9 ? 6.28150 15.52948 19.72388 1.000 19.94445 8 ALA B N 1
ATOM 3298 C CA . ALA B 2 9 ? 7.70197 15.23507 19.85445 1.000 20.29118 8 ALA B CA 1
ATOM 3299 C C . ALA B 2 9 ? 8.45937 16.46273 20.34428 1.000 21.45164 8 ALA B C 1
ATOM 3300 O O . ALA B 2 9 ? 8.09418 17.60573 20.04868 1.000 23.84465 8 ALA B O 1
ATOM 3307 N N . GLU B 2 10 ? 9.54065 16.21524 21.08229 1.000 21.08883 9 GLU B N 1
ATOM 3308 C CA . GLU B 2 10 ? 10.37490 17.29388 21.59104 1.000 22.39119 9 GLU B CA 1
ATOM 3309 C C . GLU B 2 10 ? 11.84773 16.95924 21.40378 1.000 19.92561 9 GLU B C 1
ATOM 3310 O O . GLU B 2 10 ? 12.26270 15.81060 21.59098 1.000 18.81977 9 GLU B O 1
ATOM 3322 N N . LEU B 2 11 ? 12.61921 17.96979 21.01064 1.000 20.38976 10 LEU B N 1
ATOM 3323 C CA . LEU B 2 11 ? 14.07900 17.93745 20.96936 1.000 19.80232 10 LEU B CA 1
ATOM 3324 C C . LEU B 2 11 ? 14.55982 18.90810 22.03757 1.000 19.89309 10 LEU B C 1
ATOM 3325 O O . LEU B 2 11 ? 14.19219 20.08907 22.01964 1.000 20.39673 10 LEU B O 1
ATOM 3341 N N . VAL B 2 12 ? 15.37841 18.42067 22.97281 1.000 20.21337 11 VAL B N 1
ATOM 3342 C CA . VAL B 2 12 ? 15.85827 19.24240 24.07647 1.000 21.94359 11 VAL B CA 1
ATOM 3343 C C . VAL B 2 12 ? 17.35020 18.99485 24.26989 1.000 22.98198 11 VAL B C 1
ATOM 3344 O O . VAL B 2 12 ? 17.87306 17.92520 23.94953 1.000 23.96607 11 VAL B O 1
ATOM 3357 N N . LYS B 2 13 ? 18.04188 19.99286 24.78515 1.000 23.19002 12 LYS B N 1
ATOM 3358 C CA . LYS B 2 13 ? 19.47171 19.83236 24.98191 1.000 24.53040 12 LYS B CA 1
ATOM 3359 C C . LYS B 2 13 ? 19.75992 19.09207 26.28087 1.000 22.06776 12 LYS B C 1
ATOM 3360 O O . LYS B 2 13 ? 18.93744 19.09387 27.20038 1.000 21.00720 12 LYS B O 1
ATOM 3379 N N . PRO B 2 14 ? 20.90130 18.41028 26.35335 1.000 21.76956 13 PRO B N 1
ATOM 3380 C CA . PRO B 2 14 ? 21.27690 17.74285 27.60395 1.000 21.62058 13 PRO B CA 1
ATOM 3381 C C . PRO B 2 14 ? 21.26370 18.73295 28.75764 1.000 21.47010 13 PRO B C 1
ATOM 3382 O O . PRO B 2 14 ? 21.65505 19.89862 28.60959 1.000 21.33122 13 PRO B O 1
ATOM 3393 N N . GLY B 2 15 ? 20.79030 18.26375 29.90663 1.000 22.17748 14 GLY B N 1
ATOM 3394 C CA . GLY B 2 15 ? 20.73506 19.06620 31.11047 1.000 22.66032 14 GLY B CA 1
ATOM 3395 C C . GLY B 2 15 ? 19.42168 19.77710 31.34505 1.000 22.30524 14 GLY B C 1
ATOM 3396 O O . GLY B 2 15 ? 19.15337 20.20324 32.47787 1.000 23.51933 14 GLY B O 1
ATOM 3400 N N . ALA B 2 16 ? 18.59601 19.90021 30.31601 1.000 21.77214 15 ALA B N 1
ATOM 3401 C CA . ALA B 2 16 ? 17.29973 20.53255 30.43128 1.000 22.01446 15 ALA B CA 1
ATOM 3402 C C . ALA B 2 16 ? 16.28006 19.55888 31.01363 1.000 21.18271 15 ALA B C 1
ATOM 3403 O O . ALA B 2 16 ? 16.58415 18.40830 31.36332 1.000 21.36043 15 ALA B O 1
ATOM 3410 N N . SER B 2 17 ? 15.04497 20.03412 31.14180 1.000 21.85245 16 SER B N 1
ATOM 3411 C CA . SER B 2 17 ? 13.90985 19.22863 31.55690 1.000 23.05735 16 SER B CA 1
ATOM 3412 C C . SER B 2 17 ? 12.82539 19.34815 30.49808 1.000 21.87474 16 SER B C 1
ATOM 3413 O O . SER B 2 17 ? 12.82873 20.27636 29.68769 1.000 23.08939 16 SER B O 1
ATOM 3421 N N . VAL B 2 18 ? 11.87317 18.41567 30.53776 1.000 19.54311 17 VAL B N 1
ATOM 3422 C CA . VAL B 2 18 ? 10.72137 18.45346 29.64896 1.000 18.47076 17 VAL B CA 1
ATOM 3423 C C . VAL B 2 18 ? 9.52851 17.91452 30.42344 1.000 17.47401 17 VAL B C 1
ATOM 3424 O O . VAL B 2 18 ? 9.68038 17.09412 31.32964 1.000 17.91642 17 VAL B O 1
ATOM 3437 N N . LYS B 2 19 ? 8.33620 18.37238 30.04942 1.000 17.39170 18 LYS B N 1
ATOM 3438 C CA . LYS B 2 19 ? 7.08643 17.87273 30.61369 1.000 16.98392 18 LYS B CA 1
ATOM 3439 C C . LYS B 2 19 ? 6.16641 17.44920 29.47321 1.000 16.19733 18 LYS B C 1
ATOM 3440 O O . LYS B 2 19 ? 5.82622 18.26760 28.60621 1.000 17.73858 18 LYS B O 1
ATOM 3459 N N . ILE B 2 20 ? 5.81679 16.15945 29.44959 1.000 14.86773 19 ILE B N 1
ATOM 3460 C CA . ILE B 2 20 ? 4.95314 15.54767 28.43586 1.000 16.21000 19 ILE B CA 1
ATOM 3461 C C . ILE B 2 20 ? 3.57517 15.38250 29.03627 1.000 15.31508 19 ILE B C 1
ATOM 3462 O O . ILE B 2 20 ? 3.43125 15.11135 30.23673 1.000 16.31230 19 ILE B O 1
ATOM 3478 N N . SER B 2 21 ? 2.55007 15.51131 28.20206 1.000 14.61772 20 SER B N 1
ATOM 3479 C CA . SER B 2 21 ? 1.18092 15.43341 28.67882 1.000 15.67601 20 SER B CA 1
ATOM 3480 C C . SER B 2 21 ? 0.43515 14.28695 28.00755 1.000 15.77454 20 SER B C 1
ATOM 3481 O O . SER B 2 21 ? 0.80421 13.81215 26.93367 1.000 15.18377 20 SER B O 1
ATOM 3489 N N . CYS B 2 22 ? -0.63731 13.87459 28.68416 1.000 14.92251 21 CYS B N 1
ATOM 3490 C CA . CYS B 2 22 ? -1.50631 12.80099 28.27063 1.000 15.30566 21 CYS B CA 1
ATOM 3491 C C . CYS B 2 22 ? -2.92380 13.18858 28.64805 1.000 15.85474 21 CYS B C 1
ATOM 3492 O O . CYS B 2 22 ? -3.28687 13.15395 29.82792 1.000 16.10400 21 CYS B O 1
ATOM 3499 N N . LYS B 2 23 ? -3.74227 13.50949 27.65506 1.000 17.01698 22 LYS B N 1
ATOM 3500 C CA . LYS B 2 23 ? -5.09939 13.96098 27.90948 1.000 18.71490 22 LYS B CA 1
ATOM 3501 C C . LYS B 2 23 ? -6.07590 12.81360 27.66519 1.000 17.76765 22 LYS B C 1
ATOM 3502 O O . LYS B 2 23 ? -6.07863 12.21113 26.59246 1.000 17.06080 22 LYS B O 1
ATOM 3521 N N . ALA B 2 24 ? -6.91064 12.53183 28.65842 1.000 16.68995 23 ALA B N 1
ATOM 3522 C CA . ALA B 2 24 ? -7.86866 11.44056 28.62774 1.000 17.89596 23 ALA B CA 1
ATOM 3523 C C . ALA B 2 24 ? -9.25273 11.93156 28.25247 1.000 19.22432 23 ALA B C 1
ATOM 3524 O O . ALA B 2 24 ? -9.64386 13.05040 28.58267 1.000 20.76126 23 ALA B O 1
ATOM 3531 N N . SER B 2 25 ? -10.00643 11.05885 27.59445 1.000 20.71950 24 SER B N 1
ATOM 3532 C CA . SER B 2 25 ? -11.40279 11.31721 27.29643 1.000 21.06073 24 SER B CA 1
ATOM 3533 C C . SER B 2 25 ? -12.14236 9.98973 27.22939 1.000 21.61491 24 SER B C 1
ATOM 3534 O O . SER B 2 25 ? -11.54368 8.92616 27.04941 1.000 21.03282 24 SER B O 1
ATOM 3542 N N . GLY B 2 26 ? -13.46642 10.06616 27.38044 1.000 22.98458 25 GLY B N 1
ATOM 3543 C CA . GLY B 2 26 ? -14.33304 8.92263 27.21530 1.000 23.87849 25 GLY B CA 1
ATOM 3544 C C . GLY B 2 26 ? -14.57974 8.09721 28.45783 1.000 25.25010 25 GLY B C 1
ATOM 3545 O O . GLY B 2 26 ? -15.17539 7.00960 28.35457 1.000 26.56520 25 GLY B O 1
ATOM 3549 N N . TYR B 2 27 ? -14.13051 8.55906 29.61750 1.000 25.00169 26 TYR B N 1
ATOM 3550 C CA . TYR B 2 27 ? -14.31683 7.83056 30.86326 1.000 25.24309 26 TYR B CA 1
ATOM 3551 C C . TYR B 2 27 ? -14.00832 8.76043 32.02532 1.000 25.54364 26 TYR B C 1
ATOM 3552 O O . TYR B 2 27 ? -13.58790 9.90665 31.83786 1.000 26.76379 26 TYR B O 1
ATOM 3570 N N . ALA B 2 28 ? -14.24806 8.25320 33.23750 1.000 26.23400 27 ALA B N 1
ATOM 3571 C CA . ALA B 2 28 ? -14.02357 9.01995 34.46327 1.000 25.98963 27 ALA B CA 1
ATOM 3572 C C . ALA B 2 28 ? -12.54181 8.99284 34.81159 1.000 25.25891 27 ALA B C 1
ATOM 3573 O O . ALA B 2 28 ? -12.05016 8.05056 35.42483 1.000 25.00837 27 ALA B O 1
ATOM 3580 N N . PHE B 2 29 ? -11.83916 10.07669 34.46658 1.000 24.68706 28 PHE B N 1
ATOM 3581 C CA . PHE B 2 29 ? -10.38635 10.15409 34.61496 1.000 23.64150 28 PHE B CA 1
ATOM 3582 C C . PHE B 2 29 ? -9.92357 9.91901 36.04046 1.000 24.06957 28 PHE B C 1
ATOM 3583 O O . PHE B 2 29 ? -8.84811 9.34405 36.25082 1.000 23.53498 28 PHE B O 1
ATOM 3600 N N . SER B 2 30 ? -10.70445 10.36034 37.03026 1.000 24.69737 29 SER B N 1
ATOM 3601 C CA . SER B 2 30 ? -10.25575 10.26012 38.40379 1.000 25.34920 29 SER B CA 1
ATOM 3602 C C . SER B 2 30 ? -10.12687 8.82795 38.89394 1.000 24.76118 29 SER B C 1
ATOM 3603 O O . SER B 2 30 ? -9.46221 8.60700 39.90469 1.000 26.03197 29 SER B O 1
ATOM 3611 N N . SER B 2 31 ? -10.75110 7.86433 38.21840 1.000 23.21944 30 SER B N 1
ATOM 3612 C CA . SER B 2 31 ? -11.00157 6.55355 38.80354 1.000 22.80503 30 SER B CA 1
ATOM 3613 C C . SER B 2 31 ? -10.06510 5.46088 38.31809 1.000 20.17737 30 SER B C 1
ATOM 3614 O O . SER B 2 31 ? -10.22783 4.30760 38.73820 1.000 20.10867 30 SER B O 1
ATOM 3622 N N . TYR B 2 32 ? -9.10680 5.77384 37.45561 1.000 18.35340 31 TYR B N 1
ATOM 3623 C CA . TYR B 2 32 ? -8.20045 4.76871 36.92134 1.000 17.72132 31 TYR B CA 1
ATOM 3624 C C . TYR B 2 32 ? -6.76322 5.25986 36.94850 1.000 16.95667 31 TYR B C 1
ATOM 3625 O O . TYR B 2 32 ? -6.48270 6.41947 36.64186 1.000 17.05031 31 TYR B O 1
ATOM 3643 N N . TRP B 2 33 ? -5.85992 4.36332 37.31940 1.000 16.75908 32 TRP B N 1
ATOM 3644 C CA . TRP B 2 33 ? -4.44744 4.68857 37.33041 1.000 15.36713 32 TRP B CA 1
ATOM 3645 C C . TRP B 2 33 ? -3.95187 4.97249 35.91039 1.000 14.82146 32 TRP B C 1
ATOM 3646 O O . TRP B 2 33 ? -4.34111 4.31204 34.94313 1.000 15.76459 32 TRP B O 1
ATOM 3667 N N . VAL B 2 34 ? -3.07096 5.96258 35.79993 1.000 13.42772 33 VAL B N 1
ATOM 3668 C CA . VAL B 2 34 ? -2.38592 6.30676 34.55841 1.000 13.81847 33 VAL B CA 1
ATOM 3669 C C . VAL B 2 34 ? -0.91901 5.96023 34.73293 1.000 13.22534 33 VAL B C 1
ATOM 3670 O O . VAL B 2 34 ? -0.28241 6.39447 35.69980 1.000 14.29993 33 VAL B O 1
ATOM 3683 N N . ASN B 2 35 ? -0.38245 5.18490 33.79507 1.000 12.55860 34 ASN B N 1
ATOM 3684 C CA . ASN B 2 35 ? 0.96658 4.66486 33.87920 1.000 11.76694 34 ASN B CA 1
ATOM 3685 C C . ASN B 2 35 ? 1.79020 5.30570 32.78828 1.000 12.02876 34 ASN B C 1
ATOM 3686 O O . ASN B 2 35 ? 1.25373 5.66645 31.74251 1.000 12.17722 34 ASN B O 1
ATOM 3697 N N . TRP B 2 36 ? 3.10153 5.39710 33.01059 1.000 11.28696 35 TRP B N 1
ATOM 3698 C CA . TRP B 2 36 ? 4.05256 5.88872 32.02392 1.000 11.88871 35 TRP B CA 1
ATOM 3699 C C . TRP B 2 36 ? 5.09722 4.81443 31.74208 1.000 12.06779 35 TRP B C 1
ATOM 3700 O O . TRP B 2 36 ? 5.60292 4.15863 32.65577 1.000 11.89112 35 TRP B O 1
ATOM 3721 N N . VAL B 2 37 ? 5.42406 4.65994 30.45108 1.000 12.14716 36 VAL B N 1
ATOM 3722 C CA . VAL B 2 37 ? 6.27645 3.57814 29.95577 1.000 12.42394 36 VAL B CA 1
ATOM 3723 C C . VAL B 2 37 ? 7.27938 4.16966 28.97037 1.000 13.32920 36 VAL B C 1
ATOM 3724 O O . VAL B 2 37 ? 6.91891 4.98699 28.12119 1.000 14.60708 36 VAL B O 1
ATOM 3737 N N . LYS B 2 38 ? 8.53566 3.73247 29.07686 1.000 12.89584 37 LYS B N 1
ATOM 3738 C CA . LYS B 2 38 ? 9.63219 4.14356 28.20843 1.000 13.09815 37 LYS B CA 1
ATOM 3739 C C . LYS B 2 38 ? 9.99874 3.01433 27.25171 1.000 14.50107 37 LYS B C 1
ATOM 3740 O O . LYS B 2 38 ? 10.08601 1.86080 27.64721 1.000 15.12243 37 LYS B O 1
ATOM 3759 N N . GLN B 2 39 ? 10.23379 3.35022 25.98200 1.000 15.50219 38 GLN B N 1
ATOM 3760 C CA . GLN B 2 39 ? 10.69340 2.37631 24.99438 1.000 18.23621 38 GLN B CA 1
ATOM 3761 C C . GLN B 2 39 ? 11.83924 3.00738 24.21411 1.000 23.83047 38 GLN B C 1
ATOM 3762 O O . GLN B 2 39 ? 11.62804 3.96918 23.47296 1.000 21.07009 38 GLN B O 1
ATOM 3776 N N . ARG B 2 40 ? 13.04233 2.46408 24.36036 1.000 33.84750 39 ARG B N 1
ATOM 3777 C CA . ARG B 2 40 ? 14.18548 3.05576 23.67581 1.000 45.35251 39 ARG B CA 1
ATOM 3778 C C . ARG B 2 40 ? 14.10657 2.69808 22.19617 1.000 57.04584 39 ARG B C 1
ATOM 3779 O O . ARG B 2 40 ? 13.53194 1.66582 21.83405 1.000 57.88070 39 ARG B O 1
ATOM 3800 N N . PRO B 2 41 ? 14.72215 3.52187 21.31786 1.000 68.59527 40 PRO B N 1
ATOM 3801 C CA . PRO B 2 41 ? 14.48608 3.38794 19.87151 1.000 74.56751 40 PRO B CA 1
ATOM 3802 C C . PRO B 2 41 ? 14.39187 1.96570 19.34786 1.000 74.13824 40 PRO B C 1
ATOM 3803 O O . PRO B 2 41 ? 13.41603 1.63130 18.66703 1.000 76.95133 40 PRO B O 1
ATOM 3814 N N . GLY B 2 42 ? 15.36329 1.11984 19.65676 1.000 71.91924 41 GLY B N 1
ATOM 3815 C CA . GLY B 2 42 ? 15.25789 -0.27920 19.29588 1.000 69.81466 41 GLY B CA 1
ATOM 3816 C C . GLY B 2 42 ? 15.39261 -1.15999 20.52121 1.000 65.42472 41 GLY B C 1
ATOM 3817 O O . GLY B 2 42 ? 16.44092 -1.77123 20.73653 1.000 66.97286 41 GLY B O 1
ATOM 3821 N N . LYS B 2 43 ? 14.37571 -1.18244 21.37300 1.000 60.02718 42 LYS B N 1
ATOM 3822 C CA . LYS B 2 43 ? 14.52326 -1.85659 22.65309 1.000 55.10524 42 LYS B CA 1
ATOM 3823 C C . LYS B 2 43 ? 13.15586 -2.24954 23.19932 1.000 48.47362 42 LYS B C 1
ATOM 3824 O O . LYS B 2 43 ? 12.11593 -2.05615 22.55976 1.000 47.52479 42 LYS B O 1
ATOM 3843 N N . GLY B 2 44 ? 13.17964 -2.78059 24.41919 1.000 41.26541 43 GLY B N 1
ATOM 3844 C CA . GLY B 2 44 ? 11.98796 -3.21887 25.10933 1.000 33.80870 43 GLY B CA 1
ATOM 3845 C C . GLY B 2 44 ? 11.32995 -2.06962 25.84699 1.000 27.40701 43 GLY B C 1
ATOM 3846 O O . GLY B 2 44 ? 11.50415 -0.88791 25.53222 1.000 27.38119 43 GLY B O 1
ATOM 3850 N N . LEU B 2 45 ? 10.53881 -2.44385 26.84341 1.000 22.08393 44 LEU B N 1
ATOM 3851 C CA . LEU B 2 45 ? 9.62629 -1.55168 27.53670 1.000 18.30375 44 LEU B CA 1
ATOM 3852 C C . LEU B 2 45 ? 9.95532 -1.51457 29.02107 1.000 16.85029 44 LEU B C 1
ATOM 3853 O O . LEU B 2 45 ? 10.22169 -2.55306 29.63538 1.000 16.68984 44 LEU B O 1
ATOM 3869 N N . GLU B 2 46 ? 9.93775 -0.30734 29.58354 1.000 15.65706 45 GLU B N 1
ATOM 3870 C CA . GLU B 2 46 ? 10.22021 -0.10169 31.00119 1.000 16.02920 45 GLU B CA 1
ATOM 3871 C C . GLU B 2 46 ? 9.10394 0.73074 31.61059 1.000 14.98804 45 GLU B C 1
ATOM 3872 O O . GLU B 2 46 ? 8.72663 1.76725 31.05674 1.000 15.83616 45 GLU B O 1
ATOM 3884 N N . TRP B 2 47 ? 8.61929 0.31850 32.77528 1.000 14.29671 46 TRP B N 1
ATOM 3885 C CA . TRP B 2 47 ? 7.58623 1.05991 33.47796 1.000 13.44056 46 TRP B CA 1
ATOM 3886 C C . TRP B 2 47 ? 8.24141 2.08928 34.37374 1.000 13.88810 46 TRP B C 1
ATOM 3887 O O . TRP B 2 47 ? 9.12892 1.75790 35.17076 1.000 14.97614 46 TRP B O 1
ATOM 3908 N N . ILE B 2 48 ? 7.79230 3.33887 34.24296 1.000 12.82663 47 ILE B N 1
ATOM 3909 C CA . ILE B 2 48 ? 8.34679 4.45060 35.01422 1.000 12.99706 47 ILE B CA 1
ATOM 3910 C C . ILE B 2 48 ? 7.62148 4.64390 36.34070 1.000 13.34522 47 ILE B C 1
ATOM 3911 O O . ILE B 2 48 ? 8.26088 4.87125 37.37493 1.000 13.62414 47 ILE B O 1
ATOM 3927 N N . GLY B 2 49 ? 6.30436 4.58019 36.30366 1.000 14.03022 48 GLY B N 1
ATOM 3928 C CA . GLY B 2 49 ? 5.47934 4.81761 37.46498 1.000 14.01951 48 GLY B CA 1
ATOM 3929 C C . GLY B 2 49 ? 4.04090 5.04783 37.05774 1.000 13.64129 48 GLY B C 1
ATOM 3930 O O . GLY B 2 49 ? 3.66879 4.93168 35.88855 1.000 13.02380 48 GLY B O 1
ATOM 3934 N N . GLN B 2 50 ? 3.22641 5.37119 38.06075 1.000 13.69410 49 GLN B N 1
ATOM 3935 C CA . GLN B 2 50 ? 1.79427 5.52806 37.84689 1.000 13.54698 49 GLN B CA 1
ATOM 3936 C C . GLN B 2 50 ? 1.25240 6.54435 38.84135 1.000 14.42435 49 GLN B C 1
ATOM 3937 O O . GLN B 2 50 ? 1.80791 6.74714 39.92424 1.000 14.46364 49 GLN B O 1
ATOM 3951 N N . ILE B 2 51 ? 0.12999 7.15833 38.46665 1.000 14.41874 50 ILE B N 1
ATOM 3952 C CA . ILE B 2 51 ? -0.57328 8.11546 39.30759 1.000 14.07973 50 ILE B CA 1
ATOM 3953 C C . ILE B 2 51 ? -2.05688 7.79979 39.31248 1.000 14.94359 50 ILE B C 1
ATOM 3954 O O . ILE B 2 51 ? -2.62026 7.38591 38.29182 1.000 14.72500 50 ILE B O 1
ATOM 3970 N N . TYR B 2 52 ? -2.68670 7.99395 40.46380 1.000 15.69522 51 TYR B N 1
ATOM 3971 C CA . TYR B 2 52 ? -4.12631 7.85237 40.59747 1.000 16.46978 51 TYR B CA 1
ATOM 3972 C C . TYR B 2 52 ? -4.71751 9.25435 40.58810 1.000 16.91507 51 TYR B C 1
ATOM 3973 O O . TYR B 2 52 ? -4.61086 9.97320 41.59248 1.000 17.04330 51 TYR B O 1
ATOM 3991 N N . PRO B 2 53 ? -5.33407 9.69941 39.49292 1.000 17.59372 52 PRO B N 1
ATOM 3992 C CA . PRO B 2 53 ? -5.67829 11.12738 39.39771 1.000 18.78885 52 PRO B CA 1
ATOM 3993 C C . PRO B 2 53 ? -6.66689 11.61174 40.43052 1.000 19.90572 52 PRO B C 1
ATOM 3994 O O . PRO B 2 53 ? -6.65898 12.81463 40.76615 1.000 21.16422 52 PRO B O 1
ATOM 4005 N N . GLY B 2 54 ? -7.53750 10.73594 40.93052 1.000 19.82988 53 GLY B N 1
ATOM 4006 C CA . GLY B 2 54 ? -8.54329 11.17115 41.87819 1.000 21.42665 53 GLY B CA 1
ATOM 4007 C C . GLY B 2 54 ? -7.94879 11.81407 43.11351 1.000 22.30961 53 GLY B C 1
ATOM 4008 O O . GLY B 2 54 ? -8.53830 12.74338 43.67866 1.000 23.78312 53 GLY B O 1
ATOM 4012 N N . ASP B 2 55 ? -6.77467 11.33278 43.55809 1.000 22.66071 54 ASP B N 1
ATOM 4013 C CA . ASP B 2 55 ? -6.13834 11.88763 44.74516 1.000 22.51156 54 ASP B CA 1
ATOM 4014 C C . ASP B 2 55 ? -4.65744 12.22567 44.58469 1.000 22.58086 54 ASP B C 1
ATOM 4015 O O . ASP B 2 55 ? -4.04920 12.72546 45.53923 1.000 23.76418 54 ASP B O 1
ATOM 4024 N N . GLY B 2 56 ? -4.07803 12.02748 43.40603 1.000 21.13530 55 GLY B N 1
ATOM 4025 C CA . GLY B 2 56 ? -2.70309 12.40846 43.15186 1.000 20.25563 55 GLY B CA 1
ATOM 4026 C C . GLY B 2 56 ? -1.64972 11.44445 43.66943 1.000 20.02755 55 GLY B C 1
ATOM 4027 O O . GLY B 2 56 ? -0.45394 11.72445 43.51072 1.000 20.34550 55 GLY B O 1
ATOM 4031 N N . ASP B 2 57 ? -2.04111 10.32135 44.25971 1.000 19.41973 56 ASP B N 1
ATOM 4032 C CA . ASP B 2 57 ? -1.05548 9.38322 44.78127 1.000 20.31647 56 ASP B CA 1
ATOM 4033 C C . ASP B 2 57 ? -0.26564 8.78172 43.62297 1.000 18.52941 56 ASP B C 1
ATOM 4034 O O . ASP B 2 57 ? -0.81111 8.52551 42.54277 1.000 17.94377 56 ASP B O 1
ATOM 4043 N N . THR B 2 58 ? 1.03095 8.54904 43.86575 1.000 18.48646 57 THR B N 1
ATOM 4044 C CA . THR B 2 58 ? 1.94818 8.02614 42.86642 1.000 18.08819 57 THR B CA 1
ATOM 4045 C C . THR B 2 58 ? 2.72441 6.83064 43.40166 1.000 18.42113 57 THR B C 1
ATOM 4046 O O . THR B 2 58 ? 3.01776 6.73311 44.59635 1.000 19.08564 57 THR B O 1
ATOM 4057 N N . ASN B 2 59 ? 3.03451 5.90509 42.48922 1.000 16.77940 58 ASN B N 1
ATOM 4058 C CA . ASN B 2 59 ? 3.99471 4.83498 42.73511 1.000 15.75742 58 ASN B CA 1
ATOM 4059 C C . ASN B 2 59 ? 5.02951 4.91776 41.63073 1.000 15.57385 58 ASN B C 1
ATOM 4060 O O . ASN B 2 59 ? 4.66626 4.93249 40.44724 1.000 16.04052 58 ASN B O 1
ATOM 4071 N N . TYR B 2 60 ? 6.29466 4.93646 42.01122 1.000 15.98058 59 TYR B N 1
ATOM 4072 C CA . TYR B 2 60 ? 7.39016 5.06556 41.07373 1.000 16.07475 59 TYR B CA 1
ATOM 4073 C C . TYR B 2 60 ? 8.23650 3.79913 41.04418 1.000 16.00984 59 TYR B C 1
ATOM 4074 O O . TYR B 2 60 ? 8.41153 3.11204 42.05433 1.000 17.40053 59 TYR B O 1
ATOM 4092 N N . ASN B 2 61 ? 8.77415 3.51133 39.86000 1.000 15.19919 60 ASN B N 1
ATOM 4093 C CA . ASN B 2 61 ? 9.92153 2.61593 39.74902 1.000 14.97463 60 ASN B CA 1
ATOM 4094 C C . ASN B 2 61 ? 11.12628 3.33704 40.32259 1.000 16.59643 60 ASN B C 1
ATOM 4095 O O . ASN B 2 61 ? 11.41389 4.47842 39.94096 1.000 16.83871 60 ASN B O 1
ATOM 4106 N N . GLY B 2 62 ? 11.77504 2.72988 41.32276 1.000 17.93183 61 GLY B N 1
ATOM 4107 C CA . GLY B 2 62 ? 12.91888 3.37870 41.93616 1.000 18.37362 61 GLY B CA 1
ATOM 4108 C C . GLY B 2 62 ? 13.99089 3.78018 40.94593 1.000 19.56712 61 GLY B C 1
ATOM 4109 O O . GLY B 2 62 ? 14.72395 4.74694 41.17656 1.000 21.34777 61 GLY B O 1
ATOM 4113 N N . LYS B 2 63 ? 14.08810 3.06309 39.82431 1.000 19.53456 62 LYS B N 1
ATOM 4114 C CA . LYS B 2 63 ? 15.05359 3.41281 38.79056 1.000 22.01570 62 LYS B CA 1
ATOM 4115 C C . LYS B 2 63 ? 14.80605 4.80853 38.24059 1.000 21.91514 62 LYS B C 1
ATOM 4116 O O . LYS B 2 63 ? 15.73161 5.42652 37.69688 1.000 22.83234 62 LYS B O 1
ATOM 4135 N N . PHE B 2 64 ? 13.58593 5.32201 38.37064 1.000 20.80404 63 PHE B N 1
ATOM 4136 C CA . PHE B 2 64 ? 13.22679 6.63039 37.82320 1.000 21.22953 63 PHE B CA 1
ATOM 4137 C C . PHE B 2 64 ? 12.94073 7.67423 38.89311 1.000 23.15586 63 PHE B C 1
ATOM 4138 O O . PHE B 2 64 ? 12.58122 8.80248 38.55565 1.000 22.39859 63 PHE B O 1
ATOM 4155 N N . LYS B 2 65 ? 13.08544 7.33961 40.17231 1.000 26.22767 64 LYS B N 1
ATOM 4156 C CA . LYS B 2 65 ? 12.91048 8.35176 41.20460 1.000 31.32780 64 LYS B CA 1
ATOM 4157 C C . LYS B 2 65 ? 13.95832 9.43999 41.01058 1.000 31.63698 64 LYS B C 1
ATOM 4158 O O . LYS B 2 65 ? 15.14053 9.15931 40.79988 1.000 32.64067 64 LYS B O 1
ATOM 4177 N N . GLY B 2 66 ? 13.52227 10.69238 41.05995 1.000 31.04127 65 GLY B N 1
ATOM 4178 C CA . GLY B 2 66 ? 14.41494 11.80093 40.81252 1.000 31.14470 65 GLY B CA 1
ATOM 4179 C C . GLY B 2 66 ? 14.73895 12.05554 39.36079 1.000 29.56144 65 GLY B C 1
ATOM 4180 O O . GLY B 2 66 ? 15.38211 13.06374 39.05577 1.000 31.93098 65 GLY B O 1
ATOM 4184 N N . LYS B 2 67 ? 14.34687 11.16745 38.45760 1.000 25.68986 66 LYS B N 1
ATOM 4185 C CA . LYS B 2 67 ? 14.31589 11.49095 37.03470 1.000 22.43849 66 LYS B CA 1
ATOM 4186 C C . LYS B 2 67 ? 12.93466 11.93619 36.59211 1.000 20.37704 66 LYS B C 1
ATOM 4187 O O . LYS B 2 67 ? 12.80838 12.94692 35.88140 1.000 20.12137 66 LYS B O 1
ATOM 4206 N N . ALA B 2 68 ? 11.89575 11.24069 37.02402 1.000 17.84726 67 ALA B N 1
ATOM 4207 C CA . ALA B 2 68 ? 10.52916 11.46100 36.57455 1.000 16.76301 67 ALA B CA 1
ATOM 4208 C C . ALA B 2 68 ? 9.65446 11.95159 37.72087 1.000 17.12474 67 ALA B C 1
ATOM 4209 O O . ALA B 2 68 ? 9.77236 11.47457 38.86139 1.000 19.17694 67 ALA B O 1
ATOM 4216 N N . THR B 2 69 ? 8.76666 12.90852 37.41688 1.000 15.79314 68 THR B N 1
ATOM 4217 C CA . THR B 2 69 ? 7.77212 13.38788 38.35982 1.000 15.87895 68 THR B CA 1
ATOM 4218 C C . THR B 2 69 ? 6.40673 13.34411 37.70048 1.000 15.36814 68 THR B C 1
ATOM 4219 O O . THR B 2 69 ? 6.20938 13.93815 36.63719 1.000 16.04550 68 THR B O 1
ATOM 4230 N N . LEU B 2 70 ? 5.46450 12.64827 38.32079 1.000 15.23343 69 LEU B N 1
ATOM 4231 C CA . LEU B 2 70 ? 4.13321 12.47514 37.75839 1.000 16.18366 69 LEU B CA 1
ATOM 4232 C C . LEU B 2 70 ? 3.14010 13.36663 38.48737 1.000 16.08823 69 LEU B C 1
ATOM 4233 O O . LEU B 2 70 ? 3.09056 13.36070 39.72158 1.000 16.67408 69 LEU B O 1
ATOM 4249 N N . THR B 2 71 ? 2.33064 14.10564 37.72475 1.000 16.31927 70 THR B N 1
ATOM 4250 C CA . THR B 2 71 ? 1.24882 14.90485 38.28301 1.000 16.58698 70 THR B CA 1
ATOM 4251 C C . THR B 2 71 ? -0.00845 14.74004 37.44324 1.000 16.34992 70 THR B C 1
ATOM 4252 O O . THR B 2 71 ? 0.00321 14.12049 36.38325 1.000 15.57240 70 THR B O 1
ATOM 4263 N N . ALA B 2 72 ? -1.11155 15.31335 37.91643 1.000 17.43517 71 ALA B N 1
ATOM 4264 C CA . ALA B 2 72 ? -2.35565 15.24035 37.16643 1.000 18.70719 71 ALA B CA 1
ATOM 4265 C C . ALA B 2 72 ? -3.17400 16.48934 37.42387 1.000 20.18538 71 ALA B C 1
ATOM 4266 O O . ALA B 2 72 ? -3.08055 17.10907 38.48625 1.000 23.12053 71 ALA B O 1
ATOM 4273 N N . ASP B 2 73 ? -3.95065 16.86850 36.41790 1.000 19.9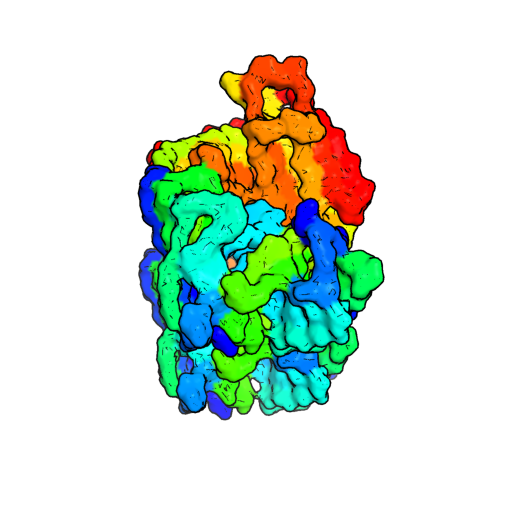3075 72 ASP B N 1
ATOM 4274 C CA . ASP B 2 73 ? -4.87977 17.99462 36.47057 1.000 20.66864 72 ASP B CA 1
ATOM 4275 C C . ASP B 2 73 ? -6.26622 17.40472 36.23167 1.000 20.75386 72 ASP B C 1
ATOM 4276 O O . ASP B 2 73 ? -6.63686 17.13199 35.08498 1.000 20.14057 72 ASP B O 1
ATOM 4285 N N . LYS B 2 74 ? -7.01855 17.18382 37.31665 1.000 21.79590 73 LYS B N 1
ATOM 4286 C CA . LYS B 2 74 ? -8.34128 16.57199 37.20508 1.000 23.42700 73 LYS B CA 1
ATOM 4287 C C . LYS B 2 74 ? -9.25958 17.39527 36.31549 1.000 22.18044 73 LYS B C 1
ATOM 4288 O O . LYS B 2 74 ? -10.04292 16.84553 35.52759 1.000 22.03269 73 LYS B O 1
ATOM 4307 N N . SER B 2 75 ? -9.17909 18.71531 36.41722 1.000 21.64858 74 SER B N 1
ATOM 4308 C CA . SER B 2 75 ? -10.14605 19.54422 35.71868 1.000 21.92963 74 SER B CA 1
ATOM 4309 C C . SER B 2 75 ? -10.05387 19.37373 34.20721 1.000 21.34452 74 SER B C 1
ATOM 4310 O O . SER B 2 75 ? -11.07765 19.40209 33.51474 1.000 23.03147 74 SER B O 1
ATOM 4318 N N . SER B 2 76 ? -8.84871 19.19241 33.67764 1.000 19.82784 75 SER B N 1
ATOM 4319 C CA . SER B 2 76 ? -8.65947 19.01087 32.24846 1.000 19.94449 75 SER B CA 1
ATOM 4320 C C . SER B 2 76 ? -8.40603 17.55695 31.86481 1.000 19.42440 75 SER B C 1
ATOM 4321 O O . SER B 2 76 ? -8.06663 17.27811 30.71097 1.000 20.04616 75 SER B O 1
ATOM 4329 N N . SER B 2 77 ? -8.54583 16.62633 32.81203 1.000 18.50481 76 SER B N 1
ATOM 4330 C CA . SER B 2 77 ? -8.32922 15.20476 32.56870 1.000 18.71312 76 SER B CA 1
ATOM 4331 C C . SER B 2 77 ? -6.97194 14.95531 31.93026 1.000 18.35830 76 SER B C 1
ATOM 4332 O O . SER B 2 77 ? -6.84111 14.16547 30.99735 1.000 18.41916 76 SER B O 1
ATOM 4340 N N . THR B 2 78 ? -5.93623 15.61164 32.44380 1.000 16.87186 77 THR B N 1
ATOM 4341 C CA . THR B 2 78 ? -4.60685 15.50447 31.85957 1.000 15.90899 77 THR B CA 1
ATOM 4342 C C . THR B 2 78 ? -3.59538 15.04912 32.90439 1.000 16.31366 77 THR B C 1
ATOM 4343 O O . THR B 2 78 ? -3.58381 15.54868 34.03782 1.000 17.45619 77 THR B O 1
ATOM 4354 N N . ALA B 2 79 ? -2.78007 14.06330 32.52542 1.000 15.79160 78 ALA B N 1
ATOM 4355 C CA . ALA B 2 79 ? -1.64976 13.62448 33.32207 1.000 14.62784 78 ALA B CA 1
ATOM 4356 C C . ALA B 2 79 ? -0.37783 14.17025 32.70720 1.000 14.44356 78 ALA B C 1
ATOM 4357 O O . ALA B 2 79 ? -0.25617 14.24019 31.48259 1.000 14.02089 78 ALA B O 1
ATOM 4364 N N . TYR B 2 80 ? 0.57715 14.51857 33.55776 1.000 13.57336 79 TYR B N 1
ATOM 4365 C CA . TYR B 2 80 ? 1.86470 15.04231 33.13528 1.000 13.96956 79 TYR B CA 1
ATOM 4366 C C . TYR B 2 80 ? 2.99697 14.19063 33.68101 1.000 14.37193 79 TYR B C 1
ATOM 4367 O O . TYR B 2 80 ? 2.95843 13.71810 34.83036 1.000 14.94240 79 TYR B O 1
ATOM 4385 N N . MET B 2 81 ? 4.05282 14.07652 32.87695 1.000 14.38909 80 MET B N 1
ATOM 4386 C CA . MET B 2 81 ? 5.30904 13.50017 33.31934 1.000 15.08484 80 MET B CA 1
ATOM 4387 C C . MET B 2 81 ? 6.42402 14.48332 33.01127 1.000 15.16928 80 MET B C 1
ATOM 4388 O O . MET B 2 81 ? 6.65959 14.80745 31.84502 1.000 15.51136 80 MET B O 1
ATOM 4402 N N . GLN B 2 82 ? 7.14204 14.91414 34.04862 1.000 14.86612 81 GLN B N 1
ATOM 4403 C CA . GLN B 2 82 ? 8.33495 15.73479 33.89286 1.000 15.77612 81 GLN B CA 1
ATOM 4404 C C . GLN B 2 82 ? 9.56543 14.84521 34.00838 1.000 15.74805 81 GLN B C 1
ATOM 4405 O O . GLN B 2 82 ? 9.64581 13.99085 34.90412 1.000 17.36894 81 GLN B O 1
ATOM 4419 N N . LEU B 2 83 ? 10.50503 15.02799 33.08748 1.000 15.76404 82 LEU B N 1
ATOM 4420 C CA . LEU B 2 83 ? 11.78571 14.33631 33.10042 1.000 16.46173 82 LEU B CA 1
ATOM 4421 C C . LEU B 2 83 ? 12.88028 15.37950 33.24037 1.000 17.69261 82 LEU B C 1
ATOM 4422 O O . LEU B 2 83 ? 12.92999 16.32716 32.45173 1.000 18.49926 82 LEU B O 1
ATOM 4438 N N . SER B 2 84 ? 13.75443 15.19829 34.22622 1.000 18.38681 83 SER B N 1
ATOM 4439 C CA . SER B 2 84 ? 14.73393 16.20293 34.58818 1.000 20.07866 83 SER B CA 1
ATOM 4440 C C . SER B 2 84 ? 16.15477 15.75814 34.27226 1.000 19.60041 83 SER B C 1
ATOM 4441 O O . SER B 2 84 ? 16.42479 14.57713 34.03807 1.000 20.06280 83 SER B O 1
ATOM 4449 N N . SER B 2 85 ? 17.05959 16.73158 34.27386 1.000 19.71193 84 SER B N 1
ATOM 4450 C CA . SER B 2 85 ? 18.49105 16.50670 34.10866 1.000 20.88542 84 SER B CA 1
ATOM 4451 C C . SER B 2 85 ? 18.77690 15.55559 32.94771 1.000 19.99963 84 SER B C 1
ATOM 4452 O O . SER B 2 85 ? 19.44298 14.52397 33.09303 1.000 20.78520 84 SER B O 1
ATOM 4460 N N . LEU B 2 86 ? 18.26402 15.92537 31.78717 1.000 19.04093 85 LEU B N 1
ATOM 4461 C CA . LEU B 2 86 ? 18.17160 14.98560 30.67642 1.000 19.20620 85 LEU B CA 1
ATOM 4462 C C . LEU B 2 86 ? 19.53942 14.66268 30.08778 1.000 19.86653 85 LEU B C 1
ATOM 4463 O O . LEU B 2 86 ? 20.41232 15.52911 29.97474 1.000 20.41012 85 LEU B O 1
ATOM 4479 N N . THR B 2 87 ? 19.70813 13.40812 29.67052 1.000 19.88781 86 THR B N 1
ATOM 4480 C CA . THR B 2 87 ? 20.88831 12.95438 28.95671 1.000 21.03767 86 THR B CA 1
ATOM 4481 C C . THR B 2 87 ? 20.44127 12.13963 27.75506 1.000 20.66520 86 THR B C 1
ATOM 4482 O O . THR B 2 87 ? 19.25228 11.85657 27.58974 1.000 20.13078 86 THR B O 1
ATOM 4493 N N . SER B 2 88 ? 21.41323 11.73148 26.92632 1.000 21.99817 87 SER B N 1
ATOM 4494 C CA . SER B 2 88 ? 21.08403 10.94825 25.74574 1.000 22.19309 87 SER B CA 1
ATOM 4495 C C . SER B 2 88 ? 20.41450 9.62816 26.10010 1.000 22.29702 87 SER B C 1
ATOM 4496 O O . SER B 2 88 ? 19.68734 9.07244 25.26337 1.000 22.34496 87 SER B O 1
ATOM 4504 N N . GLU B 2 89 ? 20.63757 9.12193 27.31389 1.000 22.51884 88 GLU B N 1
ATOM 4505 C CA . GLU B 2 89 ? 19.97572 7.89927 27.75039 1.000 23.13592 88 GLU B CA 1
ATOM 4506 C C . GLU B 2 89 ? 18.47600 8.08572 27.91605 1.000 20.75529 88 GLU B C 1
ATOM 4507 O O . GLU B 2 89 ? 17.74405 7.09841 27.99524 1.000 20.23557 88 GLU B O 1
ATOM 4519 N N . ASP B 2 90 ? 17.99998 9.32692 27.99126 1.000 18.69685 89 ASP B N 1
ATOM 4520 C CA . ASP B 2 90 ? 16.56980 9.59026 28.10364 1.000 17.07148 89 ASP B CA 1
ATOM 4521 C C . ASP B 2 90 ? 15.89143 9.70467 26.74403 1.000 16.99277 89 ASP B C 1
ATOM 4522 O O . ASP B 2 90 ? 14.66047 9.78358 26.68777 1.000 17.64119 89 ASP B O 1
ATOM 4531 N N . SER B 2 91 ? 16.65185 9.70431 25.64851 1.000 16.39026 90 SER B N 1
ATOM 4532 C CA . SER B 2 91 ? 16.03340 9.69926 24.32527 1.000 16.11559 90 SER B CA 1
ATOM 4533 C C . SER B 2 91 ? 15.26363 8.39910 24.13529 1.000 16.37373 90 SER B C 1
ATOM 4534 O O . SER B 2 91 ? 15.82972 7.31207 24.27462 1.000 18.49353 90 SER B O 1
ATOM 4542 N N . ALA B 2 92 ? 13.97473 8.50767 23.82386 1.000 15.58659 91 ALA B N 1
ATOM 4543 C CA . ALA B 2 92 ? 13.11489 7.33605 23.81515 1.000 15.79589 91 ALA B CA 1
ATOM 4544 C C . ALA B 2 92 ? 11.72936 7.77335 23.37418 1.000 15.43394 91 ALA B C 1
ATOM 4545 O O . ALA B 2 92 ? 11.44896 8.97134 23.24510 1.000 15.64589 91 ALA B O 1
ATOM 4552 N N . VAL B 2 93 ? 10.86859 6.78203 23.15834 1.000 14.62298 92 VAL B N 1
ATOM 4553 C CA . VAL B 2 93 ? 9.43966 7.02137 23.06586 1.000 14.88324 92 VAL B CA 1
ATOM 4554 C C . VAL B 2 93 ? 8.84455 6.79160 24.43857 1.000 13.70857 92 VAL B C 1
ATOM 4555 O O . VAL B 2 93 ? 9.13681 5.77187 25.07573 1.000 15.09699 92 VAL B O 1
ATOM 4568 N N . TYR B 2 94 ? 7.97929 7.70271 24.86647 1.000 13.35780 93 TYR B N 1
ATOM 4569 C CA . TYR B 2 94 ? 7.28080 7.59787 26.14163 1.000 12.96805 93 TYR B CA 1
ATOM 4570 C C . TYR B 2 94 ? 5.78763 7.46871 25.88290 1.000 13.25505 93 TYR B C 1
ATOM 4571 O O . TYR B 2 94 ? 5.21023 8.24914 25.11811 1.000 14.17608 93 TYR B O 1
ATOM 4589 N N . PHE B 2 95 ? 5.16496 6.47335 26.52474 1.000 12.48874 94 PHE B N 1
ATOM 4590 C CA . PHE B 2 95 ? 3.73642 6.25720 26.42521 1.000 12.56838 94 PHE B CA 1
ATOM 4591 C C . PHE B 2 95 ? 3.05587 6.48899 27.76358 1.000 12.75159 94 PHE B C 1
ATOM 4592 O O . PHE B 2 95 ? 3.59864 6.15065 28.81270 1.000 13.58995 94 PHE B O 1
ATOM 4609 N N . CYS B 2 96 ? 1.82703 6.98011 27.72287 1.000 13.34884 95 CYS B N 1
ATOM 4610 C CA . CYS B 2 96 ? 0.94210 6.83618 28.87481 1.000 13.62486 95 CYS B CA 1
ATOM 4611 C C . CYS B 2 96 ? -0.05847 5.71982 28.59136 1.000 13.88352 95 CYS B C 1
ATOM 4612 O O . CYS B 2 96 ? -0.37999 5.43022 27.43812 1.000 14.00420 95 CYS B O 1
ATOM 4619 N N . ALA B 2 97 ? -0.55416 5.07850 29.65188 1.000 12.76011 96 ALA B N 1
ATOM 4620 C CA . ALA B 2 97 ? -1.48363 3.96455 29.48247 1.000 12.45678 96 ALA B CA 1
ATOM 4621 C C . ALA B 2 97 ? -2.37938 3.87355 30.70575 1.000 14.03005 96 ALA B C 1
ATOM 4622 O O . ALA B 2 97 ? -1.90190 3.96310 31.83702 1.000 14.31981 96 ALA B O 1
ATOM 4629 N N . ARG B 2 98 ? -3.67665 3.69072 30.46976 1.000 13.88452 97 ARG B N 1
ATOM 4630 C CA . ARG B 2 98 ? -4.62370 3.44158 31.54336 1.000 13.44923 97 ARG B CA 1
ATOM 4631 C C . ARG B 2 98 ? -4.53507 1.98604 31.95087 1.000 13.63184 97 ARG B C 1
ATOM 4632 O O . ARG B 2 98 ? -4.47594 1.11006 31.10302 1.000 13.99380 97 ARG B O 1
ATOM 4653 N N . SER B 2 99 ? -4.55755 1.72342 33.26262 1.000 14.05104 98 SER B N 1
ATOM 4654 C CA . SER B 2 99 ? -4.64032 0.35464 33.74363 1.000 14.34616 98 SER B CA 1
ATOM 4655 C C . SER B 2 99 ? -5.93972 0.12884 34.50310 1.000 14.52559 98 SER B C 1
ATOM 4656 O O . SER B 2 99 ? -6.62086 1.06546 34.90898 1.000 14.91224 98 SER B O 1
ATOM 4664 N N . ARG B 2 100 ? -6.27926 -1.13303 34.64982 1.000 13.94024 99 ARG B N 1
ATOM 4665 C CA . ARG B 2 100 ? -7.52921 -1.59961 35.22758 1.000 14.00456 99 ARG B CA 1
ATOM 4666 C C . ARG B 2 100 ? -7.28331 -2.26131 36.57233 1.000 14.96245 99 ARG B C 1
ATOM 4667 O O . ARG B 2 100 ? -6.14823 -2.37240 37.04606 1.000 16.21925 99 ARG B O 1
ATOM 4688 N N . GLY B 2 101 ? -8.37728 -2.70290 37.18600 1.000 15.12253 100 GLY B N 1
ATOM 4689 C CA . GLY B 2 101 ? -8.30566 -3.29711 38.50241 1.000 14.54506 100 GLY B CA 1
ATOM 4690 C C . GLY B 2 101 ? -7.80895 -4.72467 38.48252 1.000 14.07044 100 GLY B C 1
ATOM 4691 O O . GLY B 2 101 ? -7.50387 -5.32045 37.44009 1.000 13.94379 100 GLY B O 1
ATOM 4695 N N A TYR B 2 102 ? -7.71429 -5.31959 39.67539 0.520 14.83960 101 TYR B N 1
ATOM 4696 N N B TYR B 2 102 ? -7.74725 -5.27528 39.70708 0.480 14.31480 101 TYR B N 1
ATOM 4697 C CA A TYR B 2 102 ? -7.21516 -6.69238 39.74673 0.520 15.39344 101 TYR B CA 1
ATOM 4698 C CA B TYR B 2 102 ? -7.05059 -6.52140 39.97394 0.480 14.43590 101 TYR B CA 1
ATOM 4699 C C A TYR B 2 102 ? -8.11744 -7.67867 38.99777 0.520 16.38604 101 TYR B C 1
ATOM 4700 C C B TYR B 2 102 ? -7.72708 -7.73689 39.36290 0.480 14.32047 101 TYR B C 1
ATOM 4701 O O A TYR B 2 102 ? -7.63551 -8.71130 38.51069 0.520 16.08664 101 TYR B O 1
ATOM 4702 O O B TYR B 2 102 ? -7.05890 -8.75728 39.16777 0.480 13.72074 101 TYR B O 1
ATOM 4737 N N A PHE B 2 103 ? -9.41602 -7.38525 38.88427 0.520 17.51179 102 PHE B N 1
ATOM 4738 N N B PHE B 2 103 ? -9.00687 -7.66317 39.02563 0.480 14.23949 102 PHE B N 1
ATOM 4739 C CA A PHE B 2 103 ? -10.30639 -8.26802 38.13194 0.520 18.87320 102 PHE B CA 1
ATOM 4740 C CA B PHE B 2 103 ? -9.62081 -8.79498 38.33260 0.480 15.12926 102 PHE B CA 1
ATOM 4741 C C A PHE B 2 103 ? -9.78718 -8.50526 36.72728 0.520 18.02092 102 PHE B C 1
ATOM 4742 C C B PHE B 2 103 ? -9.41592 -8.73918 36.81579 0.480 15.77025 102 PHE B C 1
ATOM 4743 O O A PHE B 2 103 ? -10.15435 -9.49591 36.08287 0.520 19.21446 102 PHE B O 1
ATOM 4744 O O B PHE B 2 103 ? -9.66143 -9.74875 36.14632 0.480 16.19730 102 PHE B O 1
ATOM 4777 N N . TYR B 2 104 ? -8.93407 -7.60634 36.25788 1.000 16.62132 103 TYR B N 1
ATOM 4778 C CA . TYR B 2 104 ? -8.39414 -7.59916 34.90016 1.000 16.35431 103 TYR B CA 1
ATOM 4779 C C . TYR B 2 104 ? -6.87967 -7.78881 34.88793 1.000 15.59346 103 TYR B C 1
ATOM 4780 O O . TYR B 2 104 ? -6.20765 -7.33963 33.95573 1.000 15.72095 103 TYR B O 1
ATOM 4799 N N . GLY B 2 105 ? -6.32147 -8.44112 35.90473 1.000 15.44460 104 GLY B N 1
ATOM 4800 C CA . GLY B 2 105 ? -4.88695 -8.59055 35.99957 1.000 15.12324 104 GLY B CA 1
ATOM 4801 C C . GLY B 2 105 ? -4.13633 -7.29188 36.15658 1.000 14.02210 104 GLY B C 1
ATOM 4802 O O . GLY B 2 105 ? -2.92268 -7.25525 35.91930 1.000 13.15399 104 GLY B O 1
ATOM 4806 N N . SER B 2 106 ? -4.84012 -6.23186 36.55802 1.000 12.41910 105 SER B N 1
ATOM 4807 C CA . SER B 2 106 ? -4.29856 -4.87803 36.60340 1.000 14.12023 105 SER B CA 1
ATOM 4808 C C . SER B 2 106 ? -3.63336 -4.48971 35.28354 1.000 15.40059 105 SER B C 1
ATOM 4809 O O . SER B 2 106 ? -2.63744 -3.76324 35.27050 1.000 16.81838 105 SER B O 1
ATOM 4817 N N . THR B 2 107 ? -4.21145 -4.93478 34.16760 1.000 15.34929 106 THR B N 1
ATOM 4818 C CA . THR B 2 107 ? -3.61087 -4.75174 32.84423 1.000 16.14367 106 THR B CA 1
ATOM 4819 C C . THR B 2 107 ? -3.82133 -3.33990 32.33370 1.000 14.64611 106 THR B C 1
ATOM 4820 O O . THR B 2 107 ? -4.77562 -2.65682 32.71179 1.000 14.59218 106 THR B O 1
ATOM 4831 N N . TYR B 2 108 ? -2.91650 -2.91655 31.44698 1.000 13.28679 107 TYR B N 1
ATOM 4832 C CA . TYR B 2 108 ? -3.17491 -1.75335 30.61350 1.000 12.72294 107 TYR B CA 1
ATOM 4833 C C . TYR B 2 108 ? -4.29060 -2.07845 29.62773 1.000 13.33939 107 TYR B C 1
ATOM 4834 O O . TYR B 2 108 ? -4.32327 -3.16969 29.04959 1.000 14.49386 107 TYR B O 1
ATOM 4852 N N . ASP B 2 109 ? -5.21680 -1.13438 29.41497 1.000 13.79685 108 ASP B N 1
ATOM 4853 C CA . ASP B 2 109 ? -6.24580 -1.35166 28.39795 1.000 14.01214 108 ASP B CA 1
ATOM 4854 C C . ASP B 2 109 ? -6.44604 -0.19289 27.42722 1.000 14.89864 108 ASP B C 1
ATOM 4855 O O . ASP B 2 109 ? -7.31609 -0.27356 26.54959 1.000 16.47892 108 ASP B O 1
ATOM 4864 N N . SER B 2 110 ? -5.65880 0.86720 27.53282 1.000 14.06115 109 SER B N 1
ATOM 4865 C CA . SER B 2 110 ? -5.72089 1.95913 26.57787 1.000 14.11674 109 SER B CA 1
ATOM 4866 C C . SER B 2 110 ? -4.38980 2.68968 26.64227 1.000 13.53903 109 SER B C 1
ATOM 4867 O O . SER B 2 110 ? -3.84096 2.88948 27.73532 1.000 14.53976 109 SER B O 1
ATOM 4875 N N . TRP B 2 111 ? -3.87045 3.05698 25.47850 1.000 13.62672 110 TRP B N 1
ATOM 4876 C CA . TRP B 2 111 ? -2.55710 3.67481 25.36812 1.000 13.21152 110 TRP B CA 1
ATOM 4877 C C . TRP B 2 111 ? -2.63039 4.97117 24.58587 1.000 14.62012 110 TRP B C 1
ATOM 4878 O O . TRP B 2 111 ? -3.37979 5.08080 23.61101 1.000 14.31766 110 TRP B O 1
ATOM 4899 N N . GLY B 2 112 ? -1.83014 5.94187 25.01553 1.000 14.77692 111 GLY B N 1
ATOM 4900 C CA . GLY B 2 112 ? -1.54879 7.08717 24.17624 1.000 14.78505 111 GLY B CA 1
ATOM 4901 C C . GLY B 2 112 ? -0.71336 6.66214 22.97720 1.000 14.08674 111 GLY B C 1
ATOM 4902 O O . GLY B 2 112 ? -0.17772 5.55617 22.91541 1.000 14.32180 111 GLY B O 1
ATOM 4906 N N . GLN B 2 113 ? -0.56213 7.57325 22.03011 1.000 14.15432 112 GLN B N 1
ATOM 4907 C CA . GLN B 2 113 ? 0.13290 7.24099 20.79751 1.000 14.50131 112 GLN B CA 1
ATOM 4908 C C . GLN B 2 113 ? 1.64738 7.29357 20.92506 1.000 14.86210 112 GLN B C 1
ATOM 4909 O O . GLN B 2 113 ? 2.33904 6.92389 19.96232 1.000 16.21483 112 GLN B O 1
ATOM 4923 N N . GLY B 2 114 ? 2.15946 7.75661 22.05227 1.000 14.16308 113 GLY B N 1
ATOM 4924 C CA . GLY B 2 114 ? 3.58043 7.92352 22.27206 1.000 13.67720 113 GLY B CA 1
ATOM 4925 C C . GLY B 2 114 ? 4.05317 9.33269 21.97383 1.000 14.77493 113 GLY B C 1
ATOM 4926 O O . GLY B 2 114 ? 3.51141 10.02909 21.11744 1.000 15.78009 113 GLY B O 1
ATOM 4930 N N . THR B 2 115 ? 5.10225 9.74838 22.68570 1.000 15.36263 114 THR B N 1
ATOM 4931 C CA . THR B 2 115 ? 5.79088 11.01939 22.46525 1.000 15.77390 114 THR B CA 1
ATOM 4932 C C . THR B 2 115 ? 7.27008 10.69556 22.34724 1.000 15.33019 114 THR B C 1
ATOM 4933 O O . THR B 2 115 ? 7.85012 10.10297 23.26641 1.000 15.23728 114 THR B O 1
ATOM 4944 N N . THR B 2 116 ? 7.89541 11.10007 21.24326 1.000 16.24625 115 THR B N 1
ATOM 4945 C CA . THR B 2 116 ? 9.31857 10.87162 21.07510 1.000 17.38081 115 THR B CA 1
ATOM 4946 C C . THR B 2 116 ? 10.11225 12.03549 21.64475 1.000 16.94995 115 THR B C 1
ATOM 4947 O O . THR B 2 116 ? 9.88441 13.19091 21.28541 1.000 18.23906 115 THR B O 1
ATOM 4958 N N . LEU B 2 117 ? 11.03724 11.71904 22.53460 1.000 16.18058 116 LEU B N 1
ATOM 4959 C CA . LEU B 2 117 ? 11.95868 12.68402 23.10232 1.000 16.00554 116 LEU B CA 1
ATOM 4960 C C . LEU B 2 117 ? 13.33225 12.43404 22.50152 1.000 16.44367 116 LEU B C 1
ATOM 4961 O O . LEU B 2 117 ? 13.84208 11.30985 22.56345 1.000 16.41612 116 LEU B O 1
ATOM 4977 N N . THR B 2 118 ? 13.93121 13.48641 21.94199 1.000 16.49365 117 THR B N 1
ATOM 4978 C CA . THR B 2 118 ? 15.32466 13.45440 21.50274 1.000 17.08364 117 THR B CA 1
ATOM 4979 C C . THR B 2 118 ? 16.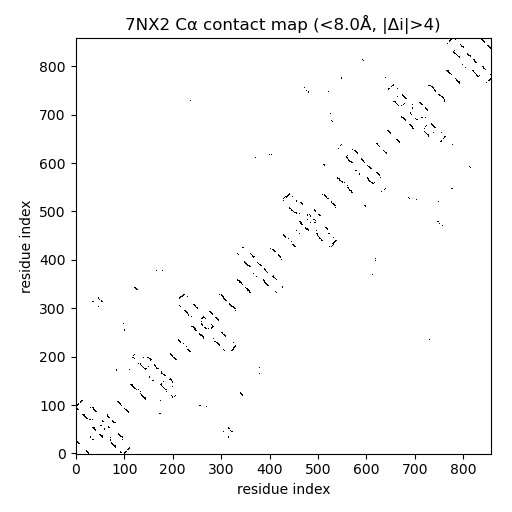11454 14.40912 22.39052 1.000 17.04342 117 THR B C 1
ATOM 4980 O O . THR B 2 118 ? 15.80333 15.60050 22.44835 1.000 18.06741 117 THR B O 1
ATOM 4991 N N . VAL B 2 119 ? 17.12725 13.89728 23.07348 1.000 16.65245 118 VAL B N 1
ATOM 4992 C CA . VAL B 2 119 ? 18.00007 14.70700 23.92238 1.000 17.53691 118 VAL B CA 1
ATOM 4993 C C . VAL B 2 119 ? 19.32904 14.79106 23.19024 1.000 18.58855 118 VAL B C 1
ATOM 4994 O O . VAL B 2 119 ? 20.05872 13.79896 23.09516 1.000 19.77142 118 VAL B O 1
ATOM 5007 N N . SER B 2 120 ? 19.65320 15.96948 22.67657 1.000 19.13440 119 SER B N 1
ATOM 5008 C CA . SER B 2 120 ? 20.83941 16.09784 21.85340 1.000 19.18268 119 SER B CA 1
ATOM 5009 C C . SER B 2 120 ? 21.22882 17.55865 21.74864 1.000 21.08568 119 SER B C 1
ATOM 5010 O O . SER B 2 120 ? 20.37708 18.45054 21.79604 1.000 21.98021 119 SER B O 1
ATOM 5018 N N . SER B 2 121 ? 22.52863 17.78584 21.57808 1.000 21.94571 120 SER B N 1
ATOM 5019 C CA . SER B 2 121 ? 23.02564 19.10674 21.23217 1.000 24.06259 120 SER B CA 1
ATOM 5020 C C . SER B 2 121 ? 23.12391 19.33174 19.72555 1.000 23.48303 120 SER B C 1
ATOM 5021 O O . SER B 2 121 ? 23.46907 20.44545 19.31042 1.000 24.43291 120 SER B O 1
ATOM 5029 N N . ALA B 2 122 ? 22.86031 18.31477 18.90181 1.000 22.54981 121 ALA B N 1
ATOM 5030 C CA . ALA B 2 122 ? 22.99818 18.47630 17.45743 1.000 23.58945 121 ALA B CA 1
ATOM 5031 C C . ALA B 2 122 ? 21.96943 19.47927 16.94475 1.000 26.25527 121 ALA B C 1
ATOM 5032 O O . ALA B 2 122 ? 20.88791 19.64346 17.50495 1.000 27.12005 121 ALA B O 1
ATOM 5039 N N . LYS B 2 123 ? 22.29801 20.15282 15.85983 1.000 29.83593 122 LYS B N 1
ATOM 5040 C CA . LYS B 2 123 ? 21.44968 21.26139 15.46280 1.000 34.46607 122 LYS B CA 1
ATOM 5041 C C . LYS B 2 123 ? 20.36863 20.81241 14.48853 1.000 27.71922 122 LYS B C 1
ATOM 5042 O O . LYS B 2 123 ? 20.57409 19.91444 13.65730 1.000 26.89517 122 LYS B O 1
ATOM 5061 N N . THR B 2 124 ? 19.19028 21.39611 14.65644 1.000 22.77932 123 THR B N 1
ATOM 5062 C CA . THR B 2 124 ? 18.07470 21.14278 13.76483 1.000 19.60298 123 THR B CA 1
ATOM 5063 C C . THR B 2 124 ? 18.45927 21.54010 12.35420 1.000 18.22545 123 THR B C 1
ATOM 5064 O O . THR B 2 124 ? 19.00586 22.62817 12.12003 1.000 18.99545 123 THR B O 1
ATOM 5075 N N . THR B 2 125 ? 18.18485 20.63776 11.40682 1.000 16.88915 124 THR B N 1
ATOM 5076 C CA . THR B 2 125 ? 18.59587 20.80989 10.00749 1.000 16.12825 124 THR B CA 1
ATOM 5077 C C . THR B 2 125 ? 17.43335 20.33596 9.13793 1.000 14.98068 124 THR B C 1
ATOM 5078 O O . THR B 2 125 ? 16.94058 19.21371 9.31252 1.000 14.62956 124 THR B O 1
ATOM 5089 N N . PRO B 2 126 ? 16.98165 21.13035 8.18148 1.000 15.06113 125 PRO B N 1
ATOM 5090 C CA . PRO B 2 126 ? 15.89117 20.67091 7.31907 1.000 14.94415 125 PRO B CA 1
ATOM 5091 C C . PRO B 2 126 ? 16.39404 19.68811 6.27832 1.000 15.16845 125 PRO B C 1
ATOM 5092 O O . PRO B 2 126 ? 17.58948 19.68091 5.93698 1.000 15.11889 125 PRO B O 1
ATOM 5103 N N . PRO B 2 127 ? 15.51406 18.84288 5.76102 1.000 15.07803 126 PRO B N 1
ATOM 5104 C CA . PRO B 2 127 ? 15.92919 17.89191 4.72718 1.000 15.00880 126 PRO B CA 1
ATOM 5105 C C . PRO B 2 127 ? 16.12547 18.54909 3.37826 1.000 14.83219 126 PRO B C 1
ATOM 5106 O O . PRO B 2 127 ? 15.47746 19.53758 3.04534 1.000 16.09174 126 PRO B O 1
ATOM 5117 N N . SER B 2 128 ? 17.03351 17.97919 2.60599 1.000 14.25971 127 SER B N 1
ATOM 5118 C CA . SER B 2 128 ? 17.05045 18.19618 1.16379 1.000 14.32548 127 SER B CA 1
ATOM 5119 C C . SER B 2 128 ? 16.21091 17.08568 0.55511 1.000 13.55366 127 SER B C 1
ATOM 5120 O O . SER B 2 128 ? 16.33647 15.92160 0.95847 1.000 16.42791 127 SER B O 1
ATOM 5128 N N . VAL B 2 129 ? 15.33501 17.43182 -0.38093 1.000 12.28274 128 VAL B N 1
ATOM 5129 C CA . VAL B 2 129 ? 14.38935 16.48506 -0.96525 1.000 12.67238 128 VAL B CA 1
ATOM 5130 C C . VAL B 2 129 ? 14.72386 16.32833 -2.44242 1.000 11.66700 128 VAL B C 1
ATOM 5131 O O . VAL B 2 129 ? 14.64990 17.29596 -3.21248 1.000 13.32636 128 VAL B O 1
ATOM 5144 N N . TYR B 2 130 ? 15.07943 15.11381 -2.82969 1.000 11.38543 129 TYR B N 1
ATOM 5145 C CA . TYR B 2 130 ? 15.54405 14.84795 -4.18880 1.000 12.36370 129 TYR B CA 1
ATOM 5146 C C . TYR B 2 130 ? 14.60576 13.87584 -4.88330 1.000 12.53111 129 TYR B C 1
ATOM 5147 O O . TYR B 2 130 ? 14.38655 12.76038 -4.38865 1.000 12.73817 129 TYR B O 1
ATOM 5165 N N . PRO B 2 131 ? 14.05554 14.24301 -6.02429 1.000 13.70158 130 PRO B N 1
ATOM 5166 C CA . PRO B 2 131 ? 13.18469 13.33203 -6.76357 1.000 14.85371 130 PRO B CA 1
ATOM 5167 C C . PRO B 2 131 ? 14.02162 12.33085 -7.52343 1.000 16.18908 130 PRO B C 1
ATOM 5168 O O . PRO B 2 131 ? 15.06031 12.68159 -8.08453 1.000 18.42155 130 PRO B O 1
ATOM 5179 N N . LEU B 2 132 ? 13.56988 11.07545 -7.53646 1.000 14.75911 131 LEU B N 1
ATOM 5180 C CA . LEU B 2 132 ? 14.29229 9.98965 -8.19177 1.000 17.15904 131 LEU B CA 1
ATOM 5181 C C . LEU B 2 132 ? 13.46525 9.42909 -9.33977 1.000 16.45204 131 LEU B C 1
ATOM 5182 O O . LEU B 2 132 ? 12.48064 8.71610 -9.11822 1.000 14.21154 131 LEU B O 1
ATOM 5198 N N . ALA B 2 133 ? 13.85759 9.75674 -10.55476 1.000 17.94136 132 ALA B N 1
ATOM 5199 C CA . ALA B 2 133 ? 13.24282 9.21727 -11.75552 1.000 17.92024 132 ALA B CA 1
ATOM 5200 C C . ALA B 2 133 ? 14.17920 8.20300 -12.39189 1.000 17.75863 132 ALA B C 1
ATOM 5201 O O . ALA B 2 133 ? 15.39634 8.29774 -12.22617 1.000 17.52595 132 ALA B O 1
ATOM 5208 N N . PRO B 2 134 ? 13.65256 7.24620 -13.16004 1.000 20.19341 133 PRO B N 1
ATOM 5209 C CA . PRO B 2 134 ? 14.52594 6.28541 -13.82941 1.000 22.00330 133 PRO B CA 1
ATOM 5210 C C . PRO B 2 134 ? 15.49577 7.01821 -14.74045 1.000 25.70039 133 PRO B C 1
ATOM 5211 O O . PRO B 2 134 ? 15.20097 8.10146 -15.25374 1.000 24.48169 133 PRO B O 1
ATOM 5222 N N . GLY B 2 135 ? 16.66697 6.42120 -14.93212 1.000 30.21287 134 GLY B N 1
ATOM 5223 C CA . GLY B 2 135 ? 17.60150 6.95514 -15.90201 1.000 36.94889 134 GLY B CA 1
ATOM 5224 C C . GLY B 2 135 ? 17.06212 6.94721 -17.31899 1.000 44.25482 134 GLY B C 1
ATOM 5225 O O . GLY B 2 135 ? 17.51502 7.74732 -18.14327 1.000 45.33568 134 GLY B O 1
ATOM 5229 N N . SER B 2 136 ? 16.10589 6.05906 -17.60836 1.000 50.65955 135 SER B N 1
ATOM 5230 C CA . SER B 2 136 ? 15.43143 5.94396 -18.90463 1.000 56.89127 135 SER B CA 1
ATOM 5231 C C . SER B 2 136 ? 15.64663 7.08181 -19.88107 1.000 59.12316 135 SER B C 1
ATOM 5232 O O . SER B 2 136 ? 15.99166 6.84092 -21.03741 1.000 60.25707 135 SER B O 1
ATOM 5240 N N . SER B 2 142 ? 6.37111 -2.81153 -17.45863 1.000 28.43917 141 SER B N 1
ATOM 5241 C CA . SER B 2 142 ? 4.98489 -2.36776 -17.46598 1.000 26.55180 141 SER B CA 1
ATOM 5242 C C . SER B 2 142 ? 4.60992 -1.57972 -16.21068 1.000 24.87027 141 SER B C 1
ATOM 5243 O O . SER B 2 142 ? 3.59888 -0.89523 -16.19473 1.000 25.52303 141 SER B O 1
ATOM 5250 N N . MET B 2 143 ? 5.40039 -1.72720 -15.15050 1.000 23.66102 142 MET B N 1
ATOM 5251 C CA . MET B 2 143 ? 5.26117 -0.92912 -13.94661 1.000 23.23783 142 MET B CA 1
ATOM 5252 C C . MET B 2 143 ? 6.51415 -0.07088 -13.83899 1.000 23.28236 142 MET B C 1
ATOM 5253 O O . MET B 2 143 ? 7.60858 -0.48873 -14.23201 1.000 26.73362 142 MET B O 1
ATOM 5267 N N . VAL B 2 144 ? 6.37733 1.12429 -13.29804 1.000 19.66181 143 VAL B N 1
ATOM 5268 C CA . VAL B 2 144 ? 7.52746 1.99461 -13.11445 1.000 18.75007 143 VAL B CA 1
ATOM 5269 C C . VAL B 2 144 ? 7.63495 2.32925 -11.63877 1.000 17.06754 143 VAL B C 1
ATOM 5270 O O . VAL B 2 144 ? 6.63065 2.64036 -10.99008 1.000 17.22811 143 VAL B O 1
ATOM 5283 N N . THR B 2 145 ? 8.84650 2.24206 -11.10736 1.000 15.70485 144 THR B N 1
ATOM 5284 C CA . THR B 2 145 ? 9.12781 2.63553 -9.72797 1.000 14.55671 144 THR B CA 1
ATOM 5285 C C . THR B 2 145 ? 9.83371 3.98582 -9.73907 1.000 14.47102 144 THR B C 1
ATOM 5286 O O . THR B 2 145 ? 10.77116 4.21468 -10.52846 1.000 15.67689 144 THR B O 1
ATOM 5297 N N . LEU B 2 146 ? 9.34563 4.88410 -8.88679 1.000 13.21298 145 LEU B N 1
ATOM 5298 C CA . LEU B 2 146 ? 9.88966 6.21220 -8.68107 1.000 12.82776 145 LEU B CA 1
ATOM 5299 C C . LEU B 2 146 ? 10.29656 6.32793 -7.22543 1.000 13.69023 145 LEU B C 1
ATOM 5300 O O . LEU B 2 146 ? 9.89024 5.52325 -6.38135 1.000 13.55768 145 LEU B O 1
ATOM 5316 N N . GLY B 2 147 ? 11.08594 7.34198 -6.92501 1.000 14.22620 146 GLY B N 1
ATOM 5317 C CA . GLY B 2 147 ? 11.60186 7.48808 -5.58683 1.000 14.39439 146 GLY B CA 1
ATOM 5318 C C . GLY B 2 147 ? 11.72071 8.92558 -5.14628 1.000 13.17302 146 GLY B C 1
ATOM 5319 O O . GLY B 2 147 ? 11.62584 9.86559 -5.91872 1.000 12.24978 146 GLY B O 1
ATOM 5323 N N . CYS B 2 148 ? 11.92761 9.05166 -3.84217 1.000 13.52333 147 CYS B N 1
ATOM 5324 C CA . CYS B 2 148 ? 12.13508 10.34260 -3.20415 1.000 13.69064 147 CYS B CA 1
ATOM 5325 C C . CYS B 2 148 ? 13.18303 10.13391 -2.12240 1.000 12.71461 147 CYS B C 1
ATOM 5326 O O . CYS B 2 148 ? 13.01011 9.27052 -1.25684 1.000 13.88381 147 CYS B O 1
ATOM 5333 N N . LEU B 2 149 ? 14.27945 10.87382 -2.19857 1.000 12.08781 148 LEU B N 1
ATOM 5334 C CA . LEU B 2 149 ? 15.36909 10.79088 -1.22992 1.000 12.26076 148 LEU B CA 1
ATOM 5335 C C . LEU B 2 149 ? 15.28146 12.01171 -0.32522 1.000 12.07420 148 LEU B C 1
ATOM 5336 O O . LEU B 2 149 ? 15.27588 13.14786 -0.80094 1.000 12.93467 148 LEU B O 1
ATOM 5352 N N . VAL B 2 150 ? 15.20777 11.76979 0.97561 1.000 12.08884 149 VAL B N 1
ATOM 5353 C CA . VAL B 2 150 ? 15.01292 12.82128 1.97713 1.000 12.58036 149 VAL B CA 1
ATOM 5354 C C . VAL B 2 150 ? 16.27053 12.79771 2.83492 1.000 12.89182 149 VAL B C 1
ATOM 5355 O O . VAL B 2 150 ? 16.41044 11.94315 3.71455 1.000 12.81487 149 VAL B O 1
ATOM 5368 N N . LYS B 2 151 ? 17.18931 13.71431 2.57022 1.000 12.94000 150 LYS B N 1
ATOM 5369 C CA . LYS B 2 151 ? 18.56648 13.58736 3.00020 1.000 13.90566 150 LYS B CA 1
ATOM 5370 C C . LYS B 2 151 ? 18.97695 14.69433 3.95899 1.000 15.00259 150 LYS B C 1
ATOM 5371 O O . LYS B 2 151 ? 18.69763 15.86964 3.72293 1.000 14.90794 150 LYS B O 1
ATOM 5390 N N . GLY B 2 152 ? 19.65247 14.29728 5.01902 1.000 15.23758 151 GLY B N 1
ATOM 5391 C CA . GLY B 2 152 ? 20.41205 15.22468 5.82822 1.000 15.14918 151 GLY B CA 1
ATOM 5392 C C . GLY B 2 152 ? 19.59367 16.08437 6.75747 1.000 14.87976 151 GLY B C 1
ATOM 5393 O O . GLY B 2 152 ? 19.86077 17.29568 6.85320 1.000 16.56779 151 GLY B O 1
ATOM 5397 N N . TYR B 2 153 ? 18.64559 15.48170 7.48152 1.000 13.86818 152 TYR B N 1
ATOM 5398 C CA . TYR B 2 153 ? 17.78614 16.22110 8.40250 1.000 13.21038 152 TYR B CA 1
ATOM 5399 C C . TYR B 2 153 ? 18.00921 15.79687 9.84900 1.000 12.90597 152 TYR B C 1
ATOM 5400 O O . TYR B 2 153 ? 18.52711 14.71876 10.13639 1.000 13.33998 152 TYR B O 1
ATOM 5418 N N . PHE B 2 154 ? 17.58948 16.66903 10.76137 1.000 11.92731 153 PHE B N 1
ATOM 5419 C CA . PHE B 2 154 ? 17.62672 16.35324 12.17713 1.000 12.39748 153 PHE B CA 1
ATOM 5420 C C . PHE B 2 154 ? 16.69025 17.31571 12.88101 1.000 12.71573 153 PHE B C 1
ATOM 5421 O O . PHE B 2 154 ? 16.66076 18.49363 12.50736 1.000 12.90343 153 PHE B O 1
ATOM 5438 N N . PRO B 2 155 ? 15.93481 16.88693 13.89404 1.000 13.15320 154 PRO B N 1
ATOM 5439 C CA . PRO B 2 155 ? 15.75523 15.52828 14.37997 1.000 13.21413 154 PRO B CA 1
ATOM 5440 C C . PRO B 2 155 ? 14.73875 14.78920 13.54597 1.000 13.76379 154 PRO B C 1
ATOM 5441 O O . PRO B 2 155 ? 14.18001 15.34135 12.59047 1.000 13.42864 154 PRO B O 1
ATOM 5452 N N . GLU B 2 156 ? 14.49663 13.53407 13.90891 1.000 15.77649 155 GLU B N 1
ATOM 5453 C CA . GLU B 2 156 ? 13.33786 12.84607 13.38450 1.000 17.21294 155 GLU B CA 1
ATOM 5454 C C . GLU B 2 156 ? 12.09455 13.46415 13.99897 1.000 17.49661 155 GLU B C 1
ATOM 5455 O O . GLU B 2 156 ? 12.15555 14.06385 15.08607 1.000 17.23626 155 GLU B O 1
ATOM 5467 N N . PRO B 2 157 ? 10.93187 13.28105 13.37016 1.000 17.62940 156 PRO B N 1
ATOM 5468 C CA . PRO B 2 157 ? 10.69981 12.56168 12.12155 1.000 16.80336 156 PRO B CA 1
ATOM 5469 C C . PRO B 2 157 ? 10.45195 13.49054 10.94166 1.000 15.69818 156 PRO B C 1
ATOM 5470 O O . PRO B 2 157 ? 10.35190 14.70157 11.07406 1.000 14.89536 156 PRO B O 1
ATOM 5481 N N . VAL B 2 158 ? 10.33622 12.87119 9.77720 1.000 16.09751 157 VAL B N 1
ATOM 5482 C CA . VAL B 2 158 ? 9.72211 13.48401 8.61470 1.000 15.27884 157 VAL B CA 1
ATOM 5483 C C . VAL B 2 158 ? 8.47966 12.67187 8.29095 1.000 15.99432 157 VAL B C 1
ATOM 5484 O O . VAL B 2 158 ? 8.33927 11.51388 8.69891 1.000 18.22082 157 VAL B O 1
ATOM 5497 N N . THR B 2 159 ? 7.57957 13.29441 7.53991 1.000 15.90173 158 THR B N 1
ATOM 5498 C CA . THR B 2 159 ? 6.43111 12.61890 6.96155 1.000 17.45281 158 THR B CA 1
ATOM 5499 C C . THR B 2 159 ? 6.55963 12.71661 5.45260 1.000 16.35874 158 THR B C 1
ATOM 5500 O O . THR B 2 159 ? 6.75070 13.81099 4.90828 1.000 17.21336 158 THR B O 1
ATOM 5511 N N . VAL B 2 160 ? 6.46735 11.57252 4.78358 1.000 15.63187 159 VAL B N 1
ATOM 5512 C CA . VAL B 2 160 ? 6.54553 11.50188 3.32798 1.000 16.14113 159 VAL B CA 1
ATOM 5513 C C . VAL B 2 160 ? 5.23599 10.92765 2.81061 1.000 15.88030 159 VAL B C 1
ATOM 5514 O O . VAL B 2 160 ? 4.78811 9.87013 3.27461 1.000 17.25269 159 VAL B O 1
ATOM 5527 N N . THR B 2 161 ? 4.64219 11.61028 1.83600 1.000 15.32243 160 THR B N 1
ATOM 5528 C CA . THR B 2 161 ? 3.47777 11.10568 1.14207 1.000 16.28568 160 THR B CA 1
ATOM 5529 C C . THR B 2 161 ? 3.69900 11.25039 -0.35603 1.000 15.27066 160 THR B C 1
ATOM 5530 O O . THR B 2 161 ? 4.60383 11.95546 -0.82300 1.000 13.79184 160 THR B O 1
ATOM 5541 N N . TRP B 2 162 ? 2.84554 10.57053 -1.10849 1.000 15.94493 161 TRP B N 1
ATOM 5542 C CA . TRP B 2 162 ? 2.82350 10.64650 -2.56054 1.000 15.92884 161 TRP B CA 1
ATOM 5543 C C . TRP B 2 162 ? 1.46608 11.16310 -3.01014 1.000 17.28440 161 TRP B C 1
ATOM 5544 O O . TRP B 2 162 ? 0.42680 10.69240 -2.54641 1.000 19.11584 161 TRP B O 1
ATOM 5565 N N . ASN B 2 163 ? 1.49156 12.15750 -3.89862 1.000 18.70281 162 ASN B N 1
ATOM 5566 C CA . ASN B 2 163 ? 0.28187 12.80559 -4.40800 1.000 20.47001 162 ASN B CA 1
ATOM 5567 C C . ASN B 2 163 ? -0.63529 13.21092 -3.25895 1.000 23.48674 162 ASN B C 1
ATOM 5568 O O . ASN B 2 163 ? -1.84919 12.99675 -3.28069 1.000 25.04350 162 ASN B O 1
ATOM 5579 N N . SER B 2 164 ? -0.02544 13.80626 -2.23431 1.000 24.86381 163 SER B N 1
ATOM 5580 C CA . SER B 2 164 ? -0.74419 14.30750 -1.06150 1.000 29.00977 163 SER B CA 1
ATOM 5581 C C . SER B 2 164 ? -1.45122 13.18897 -0.29960 1.000 32.00605 163 SER B C 1
ATOM 5582 O O . SER B 2 164 ? -2.42368 13.43094 0.41785 1.000 32.41573 163 SER B O 1
ATOM 5590 N N . GLY B 2 165 ? -0.95289 11.95901 -0.42227 1.000 33.64720 164 GLY B N 1
ATOM 5591 C CA . GLY B 2 165 ? -1.49352 10.82897 0.30137 1.000 36.33272 164 GLY B CA 1
ATOM 5592 C C . GLY B 2 165 ? -2.49741 9.99737 -0.45712 1.000 39.12613 164 GLY B C 1
ATOM 5593 O O . GLY B 2 165 ? -2.86856 8.91471 0.02229 1.000 39.96570 164 GLY B O 1
ATOM 5597 N N . SER B 2 166 ? -2.95535 10.46593 -1.61632 1.000 39.28813 165 SER B N 1
ATOM 5598 C CA . SER B 2 166 ? -3.93000 9.71029 -2.39232 1.000 40.02579 165 SER B CA 1
ATOM 5599 C C . SER B 2 166 ? -3.28472 8.53703 -3.11182 1.000 38.58470 165 SER B C 1
ATOM 5600 O O . SER B 2 166 ? -3.98083 7.57820 -3.47790 1.000 39.79864 165 SER B O 1
ATOM 5608 N N . LEU B 2 167 ? -1.98071 8.59395 -3.32958 1.000 36.03632 166 LEU B N 1
ATOM 5609 C CA . LEU B 2 167 ? -1.21464 7.48373 -3.88269 1.000 34.38750 166 LEU B CA 1
ATOM 5610 C C . LEU B 2 167 ? -0.60288 6.76309 -2.68807 1.000 35.64771 166 LEU B C 1
ATOM 5611 O O . LEU B 2 167 ? 0.42297 7.18322 -2.14827 1.000 35.34065 166 LEU B O 1
ATOM 5627 N N . SER B 2 168 ? -1.26911 5.70002 -2.24452 1.000 37.73603 167 SER B N 1
ATOM 5628 C CA . SER B 2 168 ? -0.88861 5.00180 -1.02637 1.000 39.49108 167 SER B CA 1
ATOM 5629 C C . SER B 2 168 ? -0.50534 3.54817 -1.25087 1.000 39.65231 167 SER B C 1
ATOM 5630 O O . SER B 2 168 ? 0.27808 3.00030 -0.46839 1.000 40.18357 167 SER B O 1
ATOM 5638 N N . SER B 2 169 ? -1.04772 2.90129 -2.27445 1.000 39.01123 168 SER B N 1
ATOM 5639 C CA . SER B 2 169 ? -0.64915 1.53963 -2.57850 1.000 37.44438 168 SER B CA 1
ATOM 5640 C C . SER B 2 169 ? 0.63299 1.55243 -3.40234 1.000 33.41157 168 SER B C 1
ATOM 5641 O O . SER B 2 169 ? 0.92507 2.51051 -4.13499 1.000 33.00109 168 SER B O 1
ATOM 5649 N N . GLY B 2 170 ? 1.41453 0.48952 -3.25119 1.000 29.29735 169 GLY B N 1
ATOM 5650 C CA . GLY B 2 170 ? 2.67173 0.37012 -3.94785 1.000 25.03574 169 GLY B CA 1
ATOM 5651 C C . GLY B 2 170 ? 3.78061 1.21794 -3.38740 1.000 21.77236 169 GLY B C 1
ATOM 5652 O O . GLY B 2 170 ? 4.78562 1.42697 -4.06744 1.000 21.57435 169 GLY B O 1
ATOM 5656 N N . VAL B 2 171 ? 3.62286 1.73254 -2.17187 1.000 19.54025 170 VAL B N 1
ATOM 5657 C CA . VAL B 2 171 ? 4.60599 2.60087 -1.54138 1.000 18.20753 170 VAL B CA 1
ATOM 5658 C C . VAL B 2 171 ? 5.42846 1.79777 -0.54653 1.000 17.67823 170 VAL B C 1
ATOM 5659 O O . VAL B 2 171 ? 4.89406 0.95976 0.19717 1.000 19.61897 170 VAL B O 1
ATOM 5672 N N . HIS B 2 172 ? 6.73004 2.07745 -0.50971 1.000 16.42369 171 HIS B N 1
ATOM 5673 C CA . HIS B 2 172 ? 7.58786 1.64308 0.58606 1.000 16.69855 171 HIS B CA 1
ATOM 5674 C C . HIS B 2 172 ? 8.37185 2.83658 1.10396 1.000 17.11557 171 HIS B C 1
ATOM 5675 O O . HIS B 2 172 ? 9.17877 3.42398 0.37506 1.000 17.81415 171 HIS B O 1
ATOM 5689 N N . THR B 2 173 ? 8.19995 3.15241 2.37489 1.000 17.10632 172 THR B N 1
ATOM 5690 C CA . THR B 2 173 ? 8.98871 4.20903 2.99718 1.000 17.19278 172 THR B CA 1
ATOM 5691 C C . THR B 2 173 ? 9.90126 3.55867 4.02685 1.000 16.59114 172 THR B C 1
ATOM 5692 O O . THR B 2 173 ? 9.43517 2.85476 4.93599 1.000 18.55116 172 THR B O 1
ATOM 5703 N N . PHE B 2 174 ? 11.18307 3.75118 3.84910 1.000 14.94812 173 PHE B N 1
ATOM 5704 C CA . PHE B 2 174 ? 12.19064 2.97853 4.56051 1.000 15.73774 173 PHE B CA 1
ATOM 5705 C C . PHE B 2 174 ? 12.62729 3.69570 5.83153 1.000 16.25037 173 PHE B C 1
ATOM 5706 O O . PHE B 2 174 ? 12.57652 4.92860 5.90465 1.000 17.90882 173 PHE B O 1
ATOM 5723 N N . PRO B 2 175 ? 13.02577 2.93905 6.85530 1.000 17.31169 174 PRO B N 1
ATOM 5724 C CA . PRO B 2 175 ? 13.50040 3.57014 8.08514 1.000 17.70784 174 PRO B CA 1
ATOM 5725 C C . PRO B 2 175 ? 14.67936 4.49072 7.80187 1.000 17.55569 174 PRO B C 1
ATOM 5726 O O . PRO B 2 175 ? 15.53884 4.19346 6.96749 1.000 18.18312 174 PRO B O 1
ATOM 5737 N N . ALA B 2 176 ? 14.71682 5.60655 8.51507 1.000 17.40666 175 ALA B N 1
ATOM 5738 C CA . ALA B 2 176 ? 15.83979 6.51322 8.36929 1.000 18.25151 175 ALA B CA 1
ATOM 5739 C C . ALA B 2 176 ? 17.11949 5.88690 8.91534 1.000 19.34386 175 ALA B C 1
ATOM 5740 O O . ALA B 2 176 ? 17.09712 5.04299 9.82274 1.000 20.28286 175 ALA B O 1
ATOM 5747 N N . VAL B 2 177 ? 18.24316 6.30415 8.34990 1.000 20.16417 176 VAL B N 1
ATOM 5748 C CA . VAL B 2 177 ? 19.56541 5.92250 8.82620 1.000 21.93528 176 VAL B CA 1
ATOM 5749 C C . VAL B 2 177 ? 20.25808 7.17095 9.34613 1.000 21.36903 176 VAL B C 1
ATOM 5750 O O . VAL B 2 177 ? 20.18083 8.23984 8.72757 1.000 19.73784 176 VAL B O 1
ATOM 5763 N N . LEU B 2 178 ? 20.94731 7.02609 10.47458 1.000 23.74157 177 LEU B N 1
ATOM 5764 C CA . LEU B 2 178 ? 21.64273 8.11994 11.13594 1.000 25.69626 177 LEU B CA 1
ATOM 5765 C C . LEU B 2 178 ? 23.12730 8.03093 10.82696 1.000 28.05168 177 LEU B C 1
ATOM 5766 O O . LEU B 2 178 ? 23.73476 6.96492 10.97602 1.000 28.92293 177 LEU B O 1
ATOM 5782 N N . GLN B 2 179 ? 23.70580 9.14417 10.39547 1.000 31.14300 178 GLN B N 1
ATOM 5783 C CA . GLN B 2 179 ? 25.14780 9.22971 10.21527 1.000 35.27446 178 GLN B CA 1
ATOM 5784 C C . GLN B 2 179 ? 25.57258 10.66651 10.46558 1.000 34.20654 178 GLN B C 1
ATOM 5785 O O . GLN B 2 179 ? 24.98440 11.59372 9.90256 1.000 32.37335 178 GLN B O 1
ATOM 5799 N N . SER B 2 180 ? 26.58682 10.84715 11.30822 1.000 35.17925 179 SER B N 1
ATOM 5800 C CA . SER B 2 180 ? 27.14384 12.17559 11.55666 1.000 35.50248 179 SER B CA 1
ATOM 5801 C C . SER B 2 180 ? 26.05644 13.16583 11.96366 1.000 33.18956 179 SER B C 1
ATOM 5802 O O . SER B 2 180 ? 26.00310 14.30299 11.48051 1.000 33.23724 179 SER B O 1
ATOM 5810 N N . ASP B 2 181 ? 25.17465 12.72471 12.85589 1.000 30.50145 180 ASP B N 1
ATOM 5811 C CA . ASP B 2 181 ? 24.12524 13.55295 13.43328 1.000 28.51587 180 ASP B CA 1
ATOM 5812 C C . ASP B 2 181 ? 23.07022 13.98464 12.42563 1.000 23.61435 180 ASP B C 1
ATOM 5813 O O . ASP B 2 181 ? 22.30860 14.91774 12.69505 1.000 22.18023 180 ASP B O 1
ATOM 5822 N N . LEU B 2 182 ? 22.99093 13.32887 11.25940 1.000 19.87049 181 LEU B N 1
ATOM 5823 C CA . LEU B 2 182 ? 21.95673 13.62210 10.28511 1.000 17.27073 181 LEU B CA 1
ATOM 5824 C C . LEU B 2 182 ? 21.29915 12.33589 9.82977 1.000 15.50550 181 LEU B C 1
ATOM 5825 O O . LEU B 2 182 ? 21.96003 11.29465 9.69598 1.000 17.80161 181 LEU B O 1
ATOM 5841 N N . TYR B 2 183 ? 19.99836 12.41999 9.59236 1.000 14.12515 182 TYR B N 1
ATOM 5842 C CA . TYR B 2 183 ? 19.20719 11.30323 9.11969 1.000 14.36337 182 TYR B CA 1
ATOM 5843 C C . TYR B 2 183 ? 18.98431 11.40555 7.61477 1.000 13.97239 182 TYR B C 1
ATOM 5844 O O . TYR B 2 183 ? 18.92826 12.49713 7.04658 1.000 14.53223 182 TYR B O 1
ATOM 5862 N N . THR B 2 184 ? 18.83627 10.24725 6.98722 1.000 14.65271 183 THR B N 1
ATOM 5863 C CA . THR B 2 184 ? 18.45472 10.13907 5.59330 1.000 15.24189 183 THR B CA 1
ATOM 5864 C C . THR B 2 184 ? 17.46883 8.99761 5.46008 1.000 14.82014 183 THR B C 1
ATOM 5865 O O . THR B 2 184 ? 17.68281 7.92300 6.03576 1.000 15.59682 183 THR B O 1
ATOM 5876 N N . LEU B 2 185 ? 16.40184 9.21364 4.69328 1.000 14.55713 184 LEU B N 1
ATOM 5877 C CA . LEU B 2 185 ? 15.50712 8.12767 4.35468 1.000 16.31221 184 LEU B CA 1
ATOM 5878 C C . LEU B 2 185 ? 15.08192 8.24534 2.91123 1.000 15.40702 184 LEU B C 1
ATOM 5879 O O . LEU B 2 185 ? 15.29696 9.25617 2.25519 1.000 15.39974 184 LEU B O 1
ATOM 5895 N N . SER B 2 186 ? 14.47242 7.18637 2.41763 1.000 15.77105 185 SER B N 1
ATOM 5896 C CA . SER B 2 186 ? 13.98416 7.16454 1.05482 1.000 15.76752 185 SER B CA 1
ATOM 5897 C C . SER B 2 186 ? 12.59464 6.56216 1.06030 1.000 14.49749 185 SER B C 1
ATOM 5898 O O . SER B 2 186 ? 12.19435 5.85177 1.99230 1.000 14.51440 185 SER B O 1
ATOM 5906 N N . SER B 2 187 ? 11.86610 6.83526 -0.02129 1.000 14.72651 186 SER B N 1
ATOM 5907 C CA . SER B 2 187 ? 10.56156 6.23755 -0.24160 1.000 14.78445 186 SER B CA 1
ATOM 5908 C C . SER B 2 187 ? 10.46277 5.88631 -1.71557 1.000 13.67726 186 SER B C 1
ATOM 5909 O O . SER B 2 187 ? 10.92598 6.65508 -2.56710 1.000 14.21985 186 SER B O 1
ATOM 5917 N N . SER B 2 188 ? 9.86904 4.73562 -1.99931 1.000 14.48607 187 SER B N 1
ATOM 5918 C CA . SER B 2 188 ? 9.62508 4.30614 -3.37012 1.000 14.48924 187 SER B CA 1
ATOM 5919 C C . SER B 2 188 ? 8.12733 4.20920 -3.59122 1.000 14.39972 187 SER B C 1
ATOM 5920 O O . SER B 2 188 ? 7.36257 3.90996 -2.66622 1.000 15.08649 187 SER B O 1
ATOM 5928 N N . VAL B 2 189 ? 7.70077 4.43311 -4.82499 1.000 14.38427 188 VAL B N 1
ATOM 5929 C CA . VAL B 2 189 ? 6.31964 4.17301 -5.21678 1.000 15.18895 188 VAL B CA 1
ATOM 5930 C C . VAL B 2 189 ? 6.35073 3.50417 -6.58645 1.000 15.52625 188 VAL B C 1
ATOM 5931 O O . VAL B 2 189 ? 7.16695 3.84689 -7.45045 1.000 15.57538 188 VAL B O 1
ATOM 5944 N N . THR B 2 190 ? 5.49681 2.50763 -6.76808 1.000 16.46770 189 THR B N 1
ATOM 5945 C CA . THR B 2 190 ? 5.41962 1.75413 -8.01424 1.000 17.33834 189 THR B CA 1
ATOM 5946 C C . THR B 2 190 ? 4.02982 1.92603 -8.60167 1.000 18.62577 189 THR B C 1
ATOM 5947 O O . THR B 2 190 ? 3.02372 1.65398 -7.93201 1.000 19.75756 189 THR B O 1
ATOM 5958 N N . VAL B 2 191 ? 3.98347 2.37985 -9.84885 1.000 17.89463 190 VAL B N 1
ATOM 5959 C CA . VAL B 2 191 ? 2.72588 2.69227 -10.51947 1.000 18.78181 190 VAL B CA 1
ATOM 5960 C C . VAL B 2 191 ? 2.75110 2.06495 -11.90653 1.000 19.04043 190 VAL B C 1
ATOM 5961 O O . VAL B 2 191 ? 3.82615 1.76416 -12.45557 1.000 19.08212 190 VAL B O 1
ATOM 5974 N N . PRO B 2 192 ? 1.58213 1.88109 -12.51520 1.000 20.13261 191 PRO B N 1
ATOM 5975 C CA . PRO B 2 192 ? 1.56058 1.41414 -13.90503 1.000 20.50174 191 PRO B CA 1
ATOM 5976 C C . PRO B 2 192 ? 2.22563 2.42731 -14.81324 1.000 20.55901 191 PRO B C 1
ATOM 5977 O O . PRO B 2 192 ? 2.11385 3.63816 -14.61071 1.000 20.31414 191 PRO B O 1
ATOM 5988 N N . SER B 2 193 ? 2.91103 1.92050 -15.84139 1.000 21.71197 192 SER B N 1
ATOM 5989 C CA . SER B 2 193 ? 3.55371 2.80766 -16.80237 1.000 22.89812 192 SER B CA 1
ATOM 5990 C C . SER B 2 193 ? 2.53842 3.69017 -17.52074 1.000 22.63515 192 SER B C 1
ATOM 5991 O O . SER B 2 193 ? 2.89818 4.77233 -17.99301 1.000 22.60549 192 SER B O 1
ATOM 5999 N N . SER B 2 194 ? 1.27196 3.27524 -17.57582 1.000 22.58063 193 SER B N 1
ATOM 6000 C CA . SER B 2 194 ? 0.24900 4.10904 -18.18735 1.000 22.42634 193 SER B CA 1
ATOM 6001 C C . SER B 2 194 ? -0.07209 5.33853 -17.35027 1.000 22.71997 193 SER B C 1
ATOM 6002 O O . SER B 2 194 ? -0.79697 6.21386 -17.82749 1.000 24.32751 193 SER B O 1
ATOM 6010 N N . THR B 2 195 ? 0.44965 5.43262 -16.12925 1.000 22.17219 194 THR B N 1
ATOM 6011 C CA . THR B 2 195 ? 0.12822 6.55618 -15.26239 1.000 21.98808 194 THR B CA 1
ATOM 6012 C C . THR B 2 195 ? 1.29272 7.50884 -15.04227 1.000 21.04884 194 THR B C 1
ATOM 6013 O O . THR B 2 195 ? 1.08067 8.56617 -14.45488 1.000 22.38381 194 THR B O 1
ATOM 6024 N N . TRP B 2 196 ? 2.50673 7.16798 -15.46363 1.000 18.81434 195 TRP B N 1
ATOM 6025 C CA . TRP B 2 196 ? 3.63210 8.13127 -15.36400 1.000 16.29338 195 TRP B CA 1
ATOM 6026 C C . TRP B 2 196 ? 4.57799 7.89916 -16.53438 1.000 16.21507 195 TRP B C 1
ATOM 6027 O O . TRP B 2 196 ? 4.92283 6.74049 -16.81052 1.000 16.69104 195 TRP B O 1
ATOM 6048 N N . PRO B 2 197 ? 5.03277 8.95196 -17.23818 1.000 15.60115 196 PRO B N 1
ATOM 6049 C CA . PRO B 2 197 ? 4.83881 10.36374 -16.91195 1.000 16.60300 196 PRO B CA 1
ATOM 6050 C C . PRO B 2 197 ? 3.64487 11.02233 -17.57354 1.000 15.87767 196 PRO B C 1
ATOM 6051 O O . PRO B 2 197 ? 3.54132 12.25216 -17.53127 1.000 16.11850 196 PRO B O 1
ATOM 6062 N N . SER B 2 198 ? 2.73831 10.24336 -18.16011 1.000 15.42308 197 SER B N 1
ATOM 6063 C CA . SER B 2 198 ? 1.55799 10.84413 -18.75516 1.000 17.69290 197 SER B CA 1
ATOM 6064 C C . SER B 2 198 ? 0.67870 11.49283 -17.69365 1.000 18.20711 197 SER B C 1
ATOM 6065 O O . SER B 2 198 ? -0.08470 12.40748 -18.01409 1.000 19.51025 197 SER B O 1
ATOM 6073 N N . GLU B 2 199 ? 0.76467 11.02493 -16.45444 1.000 17.63929 198 GLU B N 1
ATOM 6074 C CA . GLU B 2 199 ? 0.14680 11.65231 -15.29385 1.000 18.59359 198 GLU B CA 1
ATOM 6075 C C . GLU B 2 199 ? 1.23562 11.97355 -14.28168 1.000 16.76519 198 GLU B C 1
ATOM 6076 O O . GLU B 2 199 ? 2.37839 11.53303 -14.40520 1.000 16.41189 198 GLU B O 1
ATOM 6088 N N . THR B 2 200 ? 0.90392 12.85308 -13.34387 1.000 17.47690 199 THR B N 1
ATOM 6089 C CA . THR B 2 200 ? 1.89974 13.42719 -12.44528 1.000 17.17184 199 THR B CA 1
ATOM 6090 C C . THR B 2 200 ? 2.01079 12.63074 -11.15536 1.000 16.84390 199 THR B C 1
ATOM 6091 O O . THR B 2 200 ? 1.00577 12.17598 -10.60771 1.000 18.33828 199 THR B O 1
ATOM 6102 N N . VAL B 2 201 ? 3.25098 12.42406 -10.71584 1.000 14.78438 200 VAL B N 1
ATOM 6103 C CA . VAL B 2 201 ? 3.56095 11.87019 -9.40444 1.000 14.17277 200 VAL B CA 1
ATOM 6104 C C . VAL B 2 201 ? 4.43162 12.87699 -8.66176 1.000 14.06428 200 VAL B C 1
ATOM 6105 O O . VAL B 2 201 ? 5.41792 13.37301 -9.21829 1.000 14.12669 200 VAL B O 1
ATOM 6118 N N . THR B 2 202 ? 4.06120 13.16768 -7.40790 1.000 13.19692 201 THR B N 1
ATOM 6119 C CA . THR B 2 202 ? 4.72089 14.16303 -6.57003 1.000 12.99051 201 THR B CA 1
ATOM 6120 C C . THR B 2 202 ? 5.03077 13.57157 -5.20541 1.000 12.51960 201 THR B C 1
ATOM 6121 O O . THR B 2 202 ? 4.17099 12.92972 -4.60311 1.000 13.43977 201 THR B O 1
ATOM 6132 N N . CYS B 2 203 ? 6.27076 13.78621 -4.74675 1.000 12.65368 202 CYS B N 1
ATOM 6133 C CA . CYS B 2 203 ? 6.69716 13.51548 -3.37382 1.000 14.25684 202 CYS B CA 1
ATOM 6134 C C . CYS B 2 203 ? 6.39772 14.73127 -2.49029 1.000 12.94670 202 CYS B C 1
ATOM 6135 O O . CYS B 2 203 ? 6.76654 15.85635 -2.82734 1.000 13.05569 202 CYS B O 1
ATOM 6142 N N . ASN B 2 204 ? 5.74376 14.50503 -1.34440 1.000 12.66331 203 ASN B N 1
ATOM 6143 C CA . ASN B 2 204 ? 5.48132 15.56986 -0.38207 1.000 12.87003 203 ASN B CA 1
ATOM 6144 C C . ASN B 2 204 ? 6.19913 15.23417 0.92173 1.000 12.59358 203 ASN B C 1
ATOM 6145 O O . ASN B 2 204 ? 6.02511 14.13348 1.46193 1.000 14.30081 203 ASN B O 1
ATOM 6156 N N . VAL B 2 205 ? 7.00377 16.15645 1.40898 1.000 11.56928 204 VAL B N 1
ATOM 6157 C CA . VAL B 2 205 ? 7.79334 15.92831 2.61269 1.000 11.85306 204 VAL B CA 1
ATOM 6158 C C . VAL B 2 205 ? 7.50480 17.03545 3.62091 1.000 12.00722 204 VAL B C 1
ATOM 6159 O O . VAL B 2 205 ? 7.59334 18.22450 3.29781 1.000 13.15510 204 VAL B O 1
ATOM 6172 N N . ALA B 2 206 ? 7.22049 16.65477 4.85343 1.000 12.58064 205 ALA B N 1
ATOM 6173 C CA . ALA B 2 206 ? 7.11673 17.60873 5.94719 1.000 13.04150 205 ALA B CA 1
ATOM 6174 C C . ALA B 2 206 ? 8.16449 17.28464 6.99834 1.000 13.31171 205 ALA B C 1
ATOM 6175 O O . ALA B 2 206 ? 8.36976 16.11314 7.34059 1.000 14.07319 205 ALA B O 1
ATOM 6182 N N . HIS B 2 207 ? 8.82446 18.32235 7.49488 1.000 12.62454 206 HIS B N 1
ATOM 6183 C CA . HIS B 2 207 ? 9.75816 18.19594 8.60817 1.000 12.66216 206 HIS B CA 1
ATOM 6184 C C . HIS B 2 207 ? 9.32160 19.18384 9.67851 1.000 13.77089 206 HIS B C 1
ATOM 6185 O O . HIS B 2 207 ? 9.73060 20.35166 9.66649 1.000 13.68895 206 HIS B O 1
ATOM 6199 N N . PRO B 2 208 ? 8.46085 18.75855 10.60214 1.000 14.85974 207 PRO B N 1
ATOM 6200 C CA . PRO B 2 208 ? 7.89281 19.71066 11.55975 1.000 16.16539 207 PRO B CA 1
ATOM 6201 C C . PRO B 2 208 ? 8.92201 20.42182 12.40060 1.000 15.45289 207 PRO B C 1
ATOM 6202 O O . PRO B 2 208 ? 8.72573 21.60688 12.70354 1.000 16.08387 207 PRO B O 1
ATOM 6213 N N . ALA B 2 209 ? 10.03384 19.76800 12.76431 1.000 14.87711 208 ALA B N 1
ATOM 6214 C CA . ALA B 2 209 ? 10.98280 20.41382 13.67037 1.000 15.46144 208 ALA B CA 1
ATOM 6215 C C . ALA B 2 209 ? 11.61987 21.65290 13.05898 1.000 16.87274 208 ALA B C 1
ATOM 6216 O O . ALA B 2 209 ? 11.99183 22.57531 13.78039 1.000 18.46412 208 ALA B O 1
ATOM 6223 N N . SER B 2 210 ? 11.75418 21.69923 11.73049 1.000 15.84760 209 SER B N 1
ATOM 6224 C CA . SER B 2 210 ? 12.27772 22.88006 11.06842 1.000 15.70888 209 SER B CA 1
ATOM 6225 C C . SER B 2 210 ? 11.18390 23.67878 10.38268 1.000 15.12293 209 SER B C 1
ATOM 6226 O O . SER B 2 210 ? 11.49386 24.59561 9.62919 1.000 16.17765 209 SER B O 1
ATOM 6234 N N . SER B 2 211 ? 9.91370 23.34979 10.63963 1.000 15.11749 210 SER B N 1
ATOM 6235 C CA . SER B 2 211 ? 8.76915 24.05033 10.04505 1.000 15.31355 210 SER B CA 1
ATOM 6236 C C . SER B 2 211 ? 8.90492 24.16623 8.53030 1.000 15.30284 210 SER B C 1
ATOM 6237 O O . SER B 2 211 ? 8.72412 25.23784 7.94352 1.000 16.30571 210 SER B O 1
ATOM 6245 N N . THR B 2 212 ? 9.19857 23.02681 7.89557 1.000 13.96130 211 THR B N 1
ATOM 6246 C CA . THR B 2 212 ? 9.44246 22.92616 6.46264 1.000 13.78112 211 THR B CA 1
ATOM 6247 C C . THR B 2 212 ? 8.44984 21.97129 5.82506 1.000 12.58575 211 THR B C 1
ATOM 6248 O O . THR B 2 212 ? 8.21848 20.87694 6.34619 1.000 13.43681 211 THR B O 1
ATOM 6259 N N . LYS B 2 213 ? 7.92374 22.37593 4.65856 1.000 12.64477 212 LYS B N 1
ATOM 6260 C CA . LYS B 2 213 ? 7.17654 21.48511 3.77754 1.000 13.40872 212 LYS B CA 1
ATOM 6261 C C . LYS B 2 213 ? 7.70040 21.66298 2.36136 1.000 13.48717 212 LYS B C 1
ATOM 6262 O O . LYS B 2 213 ? 7.90000 22.79660 1.91916 1.000 14.16244 212 LYS B O 1
ATOM 6281 N N . VAL B 2 214 ? 7.92198 20.56413 1.66112 1.000 13.17469 213 VAL B N 1
ATOM 6282 C CA . VAL B 2 214 ? 8.45464 20.57954 0.30136 1.000 13.49263 213 VAL B CA 1
ATOM 6283 C C . VAL B 2 214 ? 7.61287 19.63599 -0.54314 1.000 13.59820 213 VAL B C 1
ATOM 6284 O O . VAL B 2 214 ? 7.32786 18.50388 -0.13921 1.000 15.05548 213 VAL B O 1
ATOM 6297 N N . ASP B 2 215 ? 7.25530 20.08292 -1.73946 1.000 13.45392 214 ASP B N 1
ATOM 6298 C CA . ASP B 2 215 ? 6.66927 19.22200 -2.76142 1.000 14.77593 214 ASP B CA 1
ATOM 6299 C C . ASP B 2 215 ? 7.60243 19.20782 -3.96020 1.000 13.53601 214 ASP B C 1
ATOM 6300 O O . ASP B 2 215 ? 8.02594 20.26767 -4.42668 1.000 14.08030 214 ASP B O 1
ATOM 6309 N N . LYS B 2 216 ? 7.90963 18.01406 -4.45528 1.000 12.91864 215 LYS B N 1
ATOM 6310 C CA . LYS B 2 216 ? 8.76355 17.83200 -5.62467 1.000 13.97447 215 LYS B CA 1
ATOM 6311 C C . LYS B 2 216 ? 8.05712 16.87938 -6.57916 1.000 12.67669 215 LYS B C 1
ATOM 6312 O O . LYS B 2 216 ? 7.84693 15.70328 -6.25225 1.000 11.98250 215 LYS B O 1
ATOM 6331 N N . LYS B 2 217 ? 7.72811 17.35097 -7.77633 1.000 12.85546 216 LYS B N 1
ATOM 6332 C CA . LYS B 2 217 ? 7.24896 16.42339 -8.78589 1.000 13.05354 216 LYS B CA 1
ATOM 6333 C C . LYS B 2 217 ? 8.40588 15.55155 -9.24814 1.000 13.42721 216 LYS B C 1
ATOM 6334 O O . LYS B 2 217 ? 9.56117 15.97550 -9.27885 1.000 13.89403 216 LYS B O 1
ATOM 6353 N N . ILE B 2 218 ? 8.09076 14.30811 -9.58209 1.000 12.85077 217 ILE B N 1
ATOM 6354 C CA . ILE B 2 218 ? 9.05009 13.38200 -10.17793 1.000 12.79716 217 ILE B CA 1
ATOM 6355 C C . ILE B 2 218 ? 8.97651 13.58575 -11.69092 1.000 13.76687 217 ILE B C 1
ATOM 6356 O O . ILE B 2 218 ? 7.97712 13.25023 -12.31319 1.000 14.65502 217 ILE B O 1
ATOM 6372 N N . VAL B 2 219 ? 10.00464 14.18366 -12.26882 1.000 14.63236 218 VAL B N 1
ATOM 6373 C CA . VAL B 2 219 ? 9.98538 14.65387 -13.65261 1.000 15.64870 218 VAL B CA 1
ATOM 6374 C C . VAL B 2 219 ? 10.77937 13.65087 -14.47827 1.000 16.53616 218 VAL B C 1
ATOM 6375 O O . VAL B 2 219 ? 11.87826 13.26511 -14.06255 1.000 17.05654 218 VAL B O 1
ATOM 6388 N N . PRO B 2 220 ? 10.26307 13.20946 -15.62508 1.000 17.70832 219 PRO B N 1
ATOM 6389 C CA . PRO B 2 220 ? 11.00020 12.24449 -16.43642 1.000 20.52343 219 PRO B CA 1
ATOM 6390 C C . PRO B 2 220 ? 12.29924 12.84910 -16.93727 1.000 25.11223 219 PRO B C 1
ATOM 6391 O O . PRO B 2 220 ? 12.39890 14.05510 -17.16579 1.000 25.74673 219 PRO B O 1
ATOM 6402 N N . ARG B 2 221 ? 13.29358 11.98403 -17.13197 1.000 30.35169 220 ARG B N 1
ATOM 6403 C CA . ARG B 2 221 ? 14.61032 12.43404 -17.54745 1.000 35.93455 220 ARG B CA 1
ATOM 6404 C C . ARG B 2 221 ? 14.76407 12.15322 -19.04258 1.000 38.56578 220 ARG B C 1
ATOM 6405 O O . ARG B 2 221 ? 14.15854 11.21382 -19.56791 1.000 40.53788 220 ARG B O 1
ATOM 6426 N N . ASP C 1 1 ? -27.39428 -9.32287 41.26666 1.000 28.29856 1 ASP C N 1
ATOM 6427 C CA . ASP C 1 1 ? -28.47973 -9.16732 40.27592 1.000 26.86240 1 ASP C CA 1
ATOM 6428 C C . ASP C 1 1 ? -28.86477 -10.53944 39.77894 1.000 24.40771 1 ASP C C 1
ATOM 6429 O O . ASP C 1 1 ? -28.03549 -11.45810 39.75668 1.000 26.20446 1 ASP C O 1
ATOM 6440 N N . ILE C 1 2 ? -30.09906 -10.68344 39.31279 1.000 21.80326 2 ILE C N 1
ATOM 6441 C CA . ILE C 1 2 ? -30.49613 -11.94614 38.70871 1.000 20.48606 2 ILE C CA 1
ATOM 6442 C C . ILE C 1 2 ? -30.01503 -11.88425 37.26902 1.000 21.02283 2 ILE C C 1
ATOM 6443 O O . ILE C 1 2 ? -30.42915 -11.00658 36.50328 1.000 21.93468 2 ILE C O 1
ATOM 6459 N N . VAL C 1 3 ? -29.12865 -12.78762 36.91116 1.000 20.82353 3 VAL C N 1
ATOM 6460 C CA . VAL C 1 3 ? -28.56883 -12.81794 35.56939 1.000 20.90927 3 VAL C CA 1
ATOM 6461 C C . VAL C 1 3 ? -29.39971 -13.76587 34.72472 1.000 20.08470 3 VAL C C 1
ATOM 6462 O O . VAL C 1 3 ? -29.70323 -14.88375 35.14741 1.000 19.87568 3 VAL C O 1
ATOM 6475 N N . LEU C 1 4 ? -29.76208 -13.31217 33.52571 1.000 18.89272 4 LEU C N 1
ATOM 6476 C CA . LEU C 1 4 ? -30.52750 -14.10362 32.57260 1.000 18.45160 4 LEU C CA 1
ATOM 6477 C C . LEU C 1 4 ? -29.62144 -14.46699 31.40261 1.000 19.02821 4 LEU C C 1
ATOM 6478 O O . LEU C 1 4 ? -29.08337 -13.59085 30.72341 1.000 20.32193 4 LEU C O 1
ATOM 6494 N N . THR C 1 5 ? -29.46995 -15.76600 31.15538 1.000 19.52513 5 THR C N 1
ATOM 6495 C CA . THR C 1 5 ? -28.63374 -16.27579 30.07266 1.000 20.68684 5 THR C CA 1
ATOM 6496 C C . THR C 1 5 ? -29.53245 -16.93849 29.04168 1.000 20.77289 5 THR C C 1
ATOM 6497 O O . THR C 1 5 ? -30.25602 -17.89677 29.36569 1.000 21.54357 5 THR C O 1
ATOM 6508 N N . GLN C 1 6 ? -29.49393 -16.42920 27.81059 1.000 20.91762 6 GLN C N 1
ATOM 6509 C CA . GLN C 1 6 ? -30.30120 -16.96625 26.73136 1.000 22.59707 6 GLN C CA 1
ATOM 6510 C C . GLN C 1 6 ? -29.48551 -17.93887 25.89628 1.000 24.58093 6 GLN C C 1
ATOM 6511 O O . GLN C 1 6 ? -28.26799 -17.79695 25.74569 1.000 25.79336 6 GLN C O 1
ATOM 6525 N N . SER C 1 7 ? -30.16887 -18.93622 25.35154 1.000 25.07065 7 SER C N 1
ATOM 6526 C CA . SER C 1 7 ? -29.52372 -19.87540 24.45346 1.000 25.88696 7 SER C CA 1
ATOM 6527 C C . SER C 1 7 ? -30.51341 -20.20772 23.34622 1.000 25.67368 7 SER C C 1
ATOM 6528 O O . SER C 1 7 ? -31.70739 -20.39005 23.61710 1.000 25.48498 7 SER C O 1
ATOM 6536 N N . PRO C 1 8 ? -30.06552 -20.25349 22.08173 1.000 25.06535 8 PRO C N 1
ATOM 6537 C CA . PRO C 1 8 ? -28.73693 -19.90212 21.58561 1.000 24.61166 8 PRO C CA 1
ATOM 6538 C C . PRO C 1 8 ? -28.62410 -18.40048 21.39157 1.000 24.23470 8 PRO C C 1
ATOM 6539 O O . PRO C 1 8 ? -29.63483 -17.69735 21.48129 1.000 23.89256 8 PRO C O 1
ATOM 6550 N N . ALA C 1 9 ? -27.42175 -17.90255 21.12075 1.000 24.03852 9 ALA C N 1
ATOM 6551 C CA . ALA C 1 9 ? -27.28124 -16.48289 20.83102 1.000 24.70281 9 ALA C CA 1
ATOM 6552 C C . ALA C 1 9 ? -27.88021 -16.13833 19.47332 1.000 25.26382 9 ALA C C 1
ATOM 6553 O O . ALA C 1 9 ? -28.35874 -15.01658 19.26880 1.000 24.92256 9 ALA C O 1
ATOM 6560 N N . SER C 1 10 ? -27.83991 -17.08212 18.52849 1.000 26.64940 10 SER C N 1
ATOM 6561 C CA . SER C 1 10 ? -28.41810 -16.87279 17.21164 1.000 28.96928 10 SER C CA 1
ATOM 6562 C C . SER C 1 10 ? -28.98331 -18.19546 16.71617 1.000 28.52161 10 SER C C 1
ATOM 6563 O O . SER C 1 10 ? -28.47640 -19.27765 17.04298 1.000 28.46715 10 SER C O 1
ATOM 6571 N N . LEU C 1 11 ? -30.06190 -18.09342 15.95941 1.000 28.13185 11 LEU C N 1
ATOM 6572 C CA . LEU C 1 11 ? -30.80012 -19.24639 15.47826 1.000 30.20858 11 LEU C CA 1
ATOM 6573 C C . LEU C 1 11 ? -31.39981 -18.88795 14.13428 1.000 28.62543 11 LEU C C 1
ATOM 6574 O O . LEU C 1 11 ? -31.84117 -17.75054 13.93570 1.000 26.93244 11 LEU C O 1
ATOM 6590 N N . ALA C 1 12 ? -31.38244 -19.84219 13.20471 1.000 29.15502 12 ALA C N 1
ATOM 6591 C CA . ALA C 1 12 ? -32.04502 -19.68317 11.91671 1.000 29.88340 12 ALA C CA 1
ATOM 6592 C C . ALA C 1 12 ? -33.02063 -20.83701 11.74809 1.000 30.48764 12 ALA C C 1
ATOM 6593 O O . ALA C 1 12 ? -32.64643 -21.99748 11.95037 1.000 31.25075 12 ALA C O 1
ATOM 6600 N N . VAL C 1 13 ? -34.25793 -20.51540 11.37473 1.000 30.52915 13 VAL C N 1
ATOM 6601 C CA . VAL C 1 13 ? -35.36688 -21.45977 11.35228 1.000 31.36583 13 VAL C CA 1
ATOM 6602 C C . VAL C 1 13 ? -36.09507 -21.31282 10.02892 1.000 32.12939 13 VAL C C 1
ATOM 6603 O O . VAL C 1 13 ? -36.27303 -20.19839 9.52936 1.000 31.75248 13 VAL C O 1
ATOM 6616 N N . SER C 1 14 ? -36.53264 -22.43747 9.47062 1.000 32.54940 14 SER C N 1
ATOM 6617 C CA . SER C 1 14 ? -37.22689 -22.39912 8.19432 1.000 34.23125 14 SER C CA 1
ATOM 6618 C C . SER C 1 14 ? -38.68027 -21.99402 8.39301 1.000 35.48073 14 SER C C 1
ATOM 6619 O O . SER C 1 14 ? -39.27122 -22.19621 9.45765 1.000 35.46800 14 SER C O 1
ATOM 6627 N N . LEU C 1 15 ? -39.24749 -21.39695 7.35382 1.000 36.29765 15 LEU C N 1
ATOM 6628 C CA . LEU C 1 15 ? -40.64816 -21.00536 7.37857 1.000 38.76681 15 LEU C CA 1
ATOM 6629 C C . LEU C 1 15 ? -41.51980 -22.20631 7.71681 1.000 38.48169 15 LEU C C 1
ATOM 6630 O O . LEU C 1 15 ? -41.35617 -23.28461 7.14448 1.000 38.19100 15 LEU C O 1
ATOM 6646 N N . GLY C 1 16 ? -42.45562 -22.00954 8.65181 1.000 38.36447 16 GLY C N 1
ATOM 6647 C CA . GLY C 1 16 ? -43.36155 -23.04848 9.07826 1.000 38.31638 16 GLY C CA 1
ATOM 6648 C C . GLY C 1 16 ? -42.84469 -23.96090 10.17605 1.000 38.62790 16 GLY C C 1
ATOM 6649 O O . GLY C 1 16 ? -43.63248 -24.73192 10.73384 1.000 39.00965 16 GLY C O 1
ATOM 6653 N N . GLN C 1 17 ? -41.55665 -23.90827 10.50021 1.000 38.65610 17 GLN C N 1
ATOM 6654 C CA . GLN C 1 17 ? -40.99127 -24.77867 11.51915 1.000 38.02071 17 GLN C CA 1
ATOM 6655 C C . GLN C 1 17 ? -41.11417 -24.12746 12.90070 1.000 36.90092 17 GLN C C 1
ATOM 6656 O O . GLN C 1 17 ? -41.70587 -23.05986 13.06391 1.000 36.59521 17 GLN C O 1
ATOM 6670 N N . ARG C 1 18 ? -40.55457 -24.78167 13.91141 1.000 36.85132 18 ARG C N 1
ATOM 6671 C CA . ARG C 1 18 ? -40.66725 -24.31098 15.29040 1.000 37.10230 18 ARG C CA 1
ATOM 6672 C C . ARG C 1 18 ? -39.33385 -23.73763 15.75390 1.000 35.20380 18 ARG C C 1
ATOM 6673 O O . ARG C 1 18 ? -38.27747 -24.33524 15.52403 1.000 35.13335 18 ARG C O 1
ATOM 6694 N N . ALA C 1 19 ? -39.38278 -22.56994 16.38729 1.000 33.64288 19 ALA C N 1
ATOM 6695 C CA . ALA C 1 19 ? -38.21711 -21.97242 17.01231 1.000 32.69169 19 ALA C CA 1
ATOM 6696 C C . ALA C 1 19 ? -38.38021 -22.08160 18.51864 1.000 31.92723 19 ALA C C 1
ATOM 6697 O O . ALA C 1 19 ? -39.46718 -21.84581 19.03866 1.000 32.20369 19 ALA C O 1
ATOM 6704 N N . THR C 1 20 ? -37.30788 -22.45881 19.20615 1.000 30.88471 20 THR C N 1
ATOM 6705 C CA . THR C 1 20 ? -37.29351 -22.51601 20.66123 1.000 30.84199 20 THR C CA 1
ATOM 6706 C C . THR C 1 20 ? -36.10987 -21.69735 21.14216 1.000 29.67007 20 THR C C 1
ATOM 6707 O O . THR C 1 20 ? -34.98350 -21.90098 20.67721 1.000 30.49269 20 THR C O 1
ATOM 6718 N N . ILE C 1 21 ? -36.37692 -20.75362 22.03806 1.000 26.18485 21 ILE C N 1
ATOM 6719 C CA . ILE C 1 21 ? -35.35754 -19.90828 22.63927 1.000 24.55516 21 ILE C CA 1
ATOM 6720 C C . ILE C 1 21 ? -35.46027 -20.12047 24.13977 1.000 24.16542 21 ILE C C 1
ATOM 6721 O O . ILE C 1 21 ? -36.56326 -20.08757 24.70450 1.000 24.64340 21 ILE C O 1
ATOM 6737 N N . SER C 1 22 ? -34.32212 -20.32513 24.78798 1.000 24.03418 22 SER C N 1
ATOM 6738 C CA . SER C 1 22 ? -34.29027 -20.63579 26.20978 1.000 24.88657 22 SER C CA 1
ATOM 6739 C C . SER C 1 22 ? -33.69988 -19.48577 27.00285 1.000 24.26089 22 SER C C 1
ATOM 6740 O O . SER C 1 22 ? -32.87419 -18.72295 26.49815 1.000 24.58255 22 SER C O 1
ATOM 6748 N N . CYS C 1 23 ? -34.15493 -19.36874 28.24404 1.000 22.51097 23 CYS C N 1
ATOM 6749 C CA . CYS C 1 23 ? -33.65373 -18.36391 29.16365 1.000 21.99628 23 CYS C CA 1
ATOM 6750 C C . CYS C 1 23 ? -33.50083 -19.02610 30.51744 1.000 21.99481 23 CYS C C 1
ATOM 6751 O O . CYS C 1 23 ? -34.44070 -19.65780 31.00577 1.000 22.04593 23 CYS C O 1
ATOM 6758 N N . ARG C 1 24 ? -32.31233 -18.91919 31.09506 1.000 22.55872 24 ARG C N 1
ATOM 6759 C CA . ARG C 1 24 ? -32.02178 -19.47263 32.41142 1.000 24.05903 24 ARG C CA 1
ATOM 6760 C C . ARG C 1 24 ? -31.60525 -18.34389 33.33683 1.000 22.00835 24 ARG C C 1
ATOM 6761 O O . ARG C 1 24 ? -30.77780 -17.49720 32.97616 1.000 22.27635 24 ARG C O 1
ATOM 6782 N N . ALA C 1 25 ? -32.21869 -18.31763 34.50855 1.000 19.95228 25 ALA C N 1
ATOM 6783 C CA . ALA C 1 25 ? -31.97141 -17.28155 35.50450 1.000 19.71308 25 ALA C CA 1
ATOM 6784 C C . ALA C 1 25 ? -31.04443 -17.83325 36.57649 1.000 19.84884 25 ALA C C 1
ATOM 6785 O O . ALA C 1 25 ? -31.12710 -19.01176 36.94067 1.000 20.06557 25 ALA C O 1
ATOM 6792 N N . SER C 1 26 ? -30.19478 -16.95419 37.11433 1.000 19.65278 26 SER C N 1
ATOM 6793 C CA . SER C 1 26 ? -29.24180 -17.35366 38.13819 1.000 20.44460 26 SER C CA 1
ATOM 6794 C C . SER C 1 26 ? -29.91776 -17.67697 39.46601 1.000 21.93579 26 SER C C 1
ATOM 6795 O O . SER C 1 26 ? -29.29582 -18.30711 40.32034 1.000 22.85666 26 SER C O 1
ATOM 6803 N N . GLU C 1 27 ? -31.15418 -17.23149 39.66551 1.000 22.27132 27 GLU C N 1
ATOM 6804 C CA . GLU C 1 27 ? -31.95166 -17.59693 40.82719 1.000 24.35998 27 GLU C CA 1
ATOM 6805 C C . GLU C 1 27 ? -33.41446 -17.49660 40.42082 1.000 20.46187 27 GLU C C 1
ATOM 6806 O O . GLU C 1 27 ? -33.75106 -16.93240 39.37766 1.000 18.31544 27 GLU C O 1
ATOM 6818 N N . SER C 1 28 ? -34.28442 -18.07107 41.23892 1.000 20.17639 28 SER C N 1
ATOM 6819 C CA . SER C 1 28 ? -35.68643 -18.14921 40.87066 1.000 19.71631 28 SER C CA 1
ATOM 6820 C C . SER C 1 28 ? -36.28466 -16.77698 40.59873 1.000 18.44748 28 SER C C 1
ATOM 6821 O O . SER C 1 28 ? -36.02926 -15.79413 41.31862 1.000 18.82638 28 SER C O 1
ATOM 6829 N N . VAL C 1 29 ? -37.13708 -16.71902 39.57634 1.000 17.27123 29 VAL C N 1
ATOM 6830 C CA . VAL C 1 29 ? -37.87442 -15.50279 39.26478 1.000 17.29545 29 VAL C CA 1
ATOM 6831 C C . VAL C 1 29 ? -39.36748 -15.67076 39.53346 1.000 17.92460 29 VAL C C 1
ATOM 6832 O O . VAL C 1 29 ? -40.18589 -14.89043 39.01564 1.000 18.00070 29 VAL C O 1
ATOM 6845 N N . ASP C 1 30 ? -39.72398 -16.66130 40.34650 1.000 18.66442 30 ASP C N 1
ATOM 6846 C CA . ASP C 1 30 ? -41.10053 -16.90900 40.74492 1.000 20.08071 30 ASP C CA 1
ATOM 6847 C C . ASP C 1 30 ? -41.25648 -16.71575 42.24998 1.000 19.33992 30 ASP C C 1
ATOM 6848 O O . ASP C 1 30 ? -40.29715 -16.83937 43.01964 1.000 20.66518 30 ASP C O 1
ATOM 6857 N N . ASN C 1 31 ? -42.48107 -16.40480 42.65966 1.000 17.03515 31 ASN C N 1
ATOM 6858 C CA . ASN C 1 31 ? -42.86075 -16.44984 44.06717 1.000 16.20289 31 ASN C CA 1
ATOM 6859 C C . ASN C 1 31 ? -44.37088 -16.60490 44.14460 1.000 15.55813 31 ASN C C 1
ATOM 6860 O O . ASN C 1 31 ? -45.11730 -16.06942 43.31872 1.000 15.66841 31 ASN C O 1
ATOM 6871 N N . TYR C 1 32 ? -44.81889 -17.34738 45.15906 1.000 15.93291 32 TYR C N 1
ATOM 6872 C CA . TYR C 1 32 ? -46.24638 -17.57701 45.35534 1.000 17.12212 32 TYR C CA 1
ATOM 6873 C C . TYR C 1 32 ? -46.90093 -18.21940 44.13311 1.000 18.86202 32 TYR C C 1
ATOM 6874 O O . TYR C 1 32 ? -48.09980 -18.02438 43.88714 1.000 20.60129 32 TYR C O 1
ATOM 6892 N N . GLY C 1 33 ? -46.13501 -18.96576 43.33616 1.000 18.91315 33 GLY C N 1
ATOM 6893 C CA . GLY C 1 33 ? -46.65419 -19.54180 42.11367 1.000 20.80086 33 GLY C CA 1
ATOM 6894 C C . GLY C 1 33 ? -46.79690 -18.57933 40.94951 1.000 22.35196 33 GLY C C 1
ATOM 6895 O O . GLY C 1 33 ? -47.29733 -18.98479 39.88869 1.000 25.23258 33 GLY C O 1
ATOM 6899 N N . ILE C 1 34 ? -46.40460 -17.31846 41.12109 1.000 20.89567 34 ILE C N 1
ATOM 6900 C CA . ILE C 1 34 ? -46.43633 -16.30025 40.07749 1.000 21.48637 34 ILE C CA 1
ATOM 6901 C C . ILE C 1 34 ? -45.05126 -16.23385 39.47247 1.000 20.32687 34 ILE C C 1
ATOM 6902 O O . ILE C 1 34 ? -44.05203 -16.21504 40.20460 1.000 20.75434 34 ILE C O 1
ATOM 6918 N N . SER C 1 35 ? -44.98423 -16.13247 38.15440 1.000 18.97955 35 SER C N 1
ATOM 6919 C CA . SER C 1 35 ? -43.71077 -15.94630 37.48227 1.000 18.91963 35 SER C CA 1
ATOM 6920 C C . SER C 1 35 ? -43.54735 -14.48753 37.07553 1.000 19.21616 35 SER C C 1
ATOM 6921 O O . SER C 1 35 ? -44.48629 -13.85227 36.57657 1.000 19.96368 35 SER C O 1
ATOM 6929 N N . PHE C 1 36 ? -42.35022 -13.96265 37.28622 1.000 16.41040 36 PHE C N 1
ATOM 6930 C CA . PHE C 1 36 ? -42.01300 -12.60908 36.85894 1.000 15.54685 36 PHE C CA 1
ATOM 6931 C C . PHE C 1 36 ? -41.08967 -12.62760 35.64355 1.000 15.72063 36 PHE C C 1
ATOM 6932 O O . PHE C 1 36 ? -40.31344 -11.70045 35.42087 1.000 18.24499 36 PHE C O 1
ATOM 6949 N N . MET C 1 37 ? -41.18500 -13.67463 34.83645 1.000 15.77333 37 MET C N 1
ATOM 6950 C CA . MET C 1 37 ? -40.44722 -13.83692 33.58674 1.000 16.54715 37 MET C CA 1
ATOM 6951 C C . MET C 1 37 ? -41.32691 -13.39387 32.43355 1.000 16.61159 37 MET C C 1
ATOM 6952 O O . MET C 1 37 ? -42.47129 -13.83728 32.31517 1.000 17.04867 37 MET C O 1
ATOM 6966 N N . ASN C 1 38 ? -40.79510 -12.51259 31.59302 1.000 15.20540 38 ASN C N 1
ATOM 6967 C CA . ASN C 1 38 ? -41.51253 -11.96535 30.45091 1.000 14.92463 38 ASN C CA 1
ATOM 6968 C C . ASN C 1 38 ? -40.61769 -12.02407 29.22367 1.000 15.07787 38 ASN C C 1
ATOM 6969 O O . ASN C 1 38 ? -39.39085 -12.01094 29.33559 1.000 15.58004 38 ASN C O 1
ATOM 6980 N N . TRP C 1 39 ? -41.24336 -12.08034 28.05153 1.000 15.25101 39 TRP C N 1
ATOM 6981 C CA . TRP C 1 39 ? -40.52833 -12.19286 26.78123 1.000 15.47236 39 TRP C CA 1
ATOM 6982 C C . TRP C 1 39 ? -40.92383 -11.06536 25.83223 1.000 16.17815 39 TRP C C 1
ATOM 6983 O O . TRP C 1 39 ? -42.11305 -10.73605 25.71223 1.000 16.36046 39 TRP C O 1
ATOM 7004 N N . PHE C 1 40 ? -39.92451 -10.52777 25.11982 1.000 15.86614 40 PHE C N 1
ATOM 7005 C CA . PHE C 1 40 ? -40.06345 -9.39448 24.21570 1.000 16.15030 40 PHE C CA 1
ATOM 7006 C C . PHE C 1 40 ? -39.40782 -9.69024 22.87497 1.000 16.70419 40 PHE C C 1
ATOM 7007 O O . PHE C 1 40 ? -38.40437 -10.38920 22.79032 1.000 17.08131 40 PHE C O 1
ATOM 7024 N N . GLN C 1 41 ? -39.96854 -9.07880 21.84556 1.000 16.84366 41 GLN C N 1
ATOM 7025 C CA . GLN C 1 41 ? -39.43883 -9.06465 20.48785 1.000 17.14328 41 GLN C CA 1
ATOM 7026 C C . GLN C 1 41 ? -38.98039 -7.65117 20.18128 1.000 17.68199 41 GLN C C 1
ATOM 7027 O O . GLN C 1 41 ? -39.63217 -6.68317 20.57912 1.000 18.57666 41 GLN C O 1
ATOM 7041 N N . GLN C 1 42 ? -37.85108 -7.51812 19.50280 1.000 16.94634 42 GLN C N 1
ATOM 7042 C CA . GLN C 1 42 ? -37.38456 -6.19092 19.11812 1.000 17.57228 42 GLN C CA 1
ATOM 7043 C C . GLN C 1 42 ? -36.90583 -6.19885 17.67840 1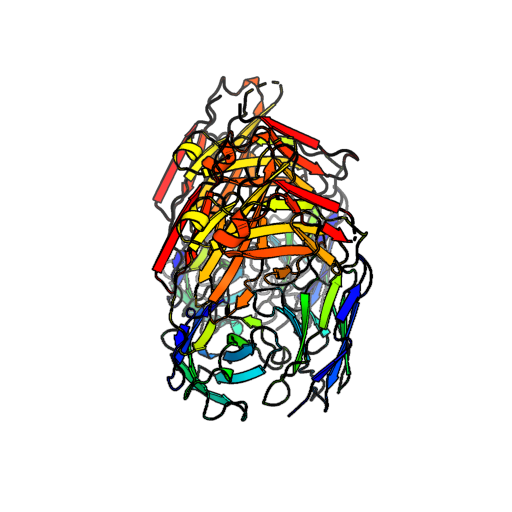.000 18.64782 42 GLN C C 1
ATOM 7044 O O . GLN C 1 42 ? -35.97993 -6.93330 17.32980 1.000 18.34222 42 GLN C O 1
ATOM 7058 N N . LYS C 1 43 ? -37.49992 -5.36220 16.88021 1.000 19.88347 43 LYS C N 1
ATOM 7059 C CA . LYS C 1 43 ? -37.12956 -5.15711 15.49275 1.000 22.02058 43 LYS C CA 1
ATOM 7060 C C . LYS C 1 43 ? -36.35652 -3.86461 15.34544 1.000 23.75475 43 LYS C C 1
ATOM 7061 O O . LYS C 1 43 ? -36.42389 -2.97592 16.20255 1.000 23.50243 43 LYS C O 1
ATOM 7080 N N . PRO C 1 44 ? -35.59695 -3.72783 14.26295 1.000 25.12408 44 PRO C N 1
ATOM 7081 C CA . PRO C 1 44 ? -34.68066 -2.58723 14.14830 1.000 26.06046 44 PRO C CA 1
ATOM 7082 C C . PRO C 1 44 ? -35.38835 -1.24497 14.24917 1.000 26.68230 44 PRO C C 1
ATOM 7083 O O . PRO C 1 44 ? -36.40214 -1.00362 13.59404 1.000 27.70048 44 PRO C O 1
ATOM 7094 N N . GLY C 1 45 ? -34.81571 -0.35624 15.05782 1.000 26.05784 45 GLY C N 1
ATOM 7095 C CA . GLY C 1 45 ? -35.31570 0.98830 15.19625 1.000 26.50171 45 GLY C CA 1
ATOM 7096 C C . GLY C 1 45 ? -36.54531 1.12505 16.06371 1.000 26.69243 45 GLY C C 1
ATOM 7097 O O . GLY C 1 45 ? -37.06909 2.23832 16.19547 1.000 27.46692 45 GLY C O 1
ATOM 7101 N N . GLN C 1 46 ? -37.01227 0.04077 16.66614 1.000 26.16471 46 GLN C N 1
ATOM 7102 C CA . GLN C 1 46 ? -38.22832 0.04572 17.45744 1.000 25.39738 46 GLN C CA 1
ATOM 7103 C C . GLN C 1 46 ? -37.93054 -0.28774 18.91475 1.000 23.11935 46 GLN C C 1
ATOM 7104 O O . GLN C 1 46 ? -36.92423 -0.94420 19.22225 1.000 23.02779 46 GLN C O 1
ATOM 7118 N N . PRO C 1 47 ? -38.80060 0.11083 19.84136 1.000 20.94355 47 PRO C N 1
ATOM 7119 C CA . PRO C 1 47 ? -38.70286 -0.43470 21.19706 1.000 20.02389 47 PRO C CA 1
ATOM 7120 C C . PRO C 1 47 ? -39.10418 -1.89576 21.20705 1.000 19.52996 47 PRO C C 1
ATOM 7121 O O . PRO C 1 47 ? -39.77724 -2.38200 20.28067 1.000 19.57524 47 PRO C O 1
ATOM 7132 N N . PRO C 1 48 ? -38.73420 -2.61306 22.25986 1.000 18.76722 48 PRO C N 1
ATOM 7133 C CA . PRO C 1 48 ? -39.23099 -3.97768 22.43472 1.000 19.31514 48 PRO C CA 1
ATOM 7134 C C . PRO C 1 48 ? -40.75073 -4.01591 22.47025 1.000 19.75781 48 PRO C C 1
ATOM 7135 O O . PRO C 1 48 ? -41.41705 -3.04354 22.84700 1.000 20.16473 48 PRO C O 1
ATOM 7146 N N . LYS C 1 49 ? -41.28949 -5.17613 22.11628 1.000 19.64154 49 LYS C N 1
ATOM 7147 C CA . LYS C 1 49 ? -42.72177 -5.44363 22.11187 1.000 20.01829 49 LYS C CA 1
ATOM 7148 C C . LYS C 1 49 ? -42.98291 -6.69827 22.93909 1.000 18.12177 49 LYS C C 1
ATOM 7149 O O . LYS C 1 49 ? -42.32704 -7.73029 22.73901 1.000 17.71175 49 LYS C O 1
ATOM 7168 N N . LEU C 1 50 ? -43.95014 -6.60748 23.84976 1.000 17.85496 50 LEU C N 1
ATOM 7169 C CA . LEU C 1 50 ? -44.29902 -7.74836 24.68896 1.000 17.58764 50 LEU C CA 1
ATOM 7170 C C . LEU C 1 50 ? -44.86909 -8.89517 23.86591 1.000 18.06744 50 LEU C C 1
ATOM 7171 O O . LEU C 1 50 ? -45.73411 -8.70160 23.01294 1.000 19.32590 50 LEU C O 1
ATOM 7187 N N . LEU C 1 51 ? -44.37552 -10.09552 24.12424 1.000 17.70176 51 LEU C N 1
ATOM 7188 C CA . LEU C 1 51 ? -44.95035 -11.32222 23.59421 1.000 17.91973 51 LEU C CA 1
ATOM 7189 C C . LEU C 1 51 ? -45.66455 -12.14239 24.66078 1.000 18.19660 51 LEU C C 1
ATOM 7190 O O . LEU C 1 51 ? -46.84007 -12.50854 24.48615 1.000 18.85642 51 LEU C O 1
ATOM 7206 N N . ILE C 1 52 ? -44.97046 -12.44735 25.75384 1.000 17.11346 52 ILE C N 1
ATOM 7207 C CA . ILE C 1 52 ? -45.43600 -13.38144 26.77659 1.000 16.79424 52 ILE C CA 1
ATOM 7208 C C . ILE C 1 52 ? -45.13762 -12.76561 28.13534 1.000 16.45785 52 ILE C C 1
ATOM 7209 O O . ILE C 1 52 ? -44.01317 -12.32558 28.38369 1.000 16.77332 52 ILE C O 1
ATOM 7225 N N . TYR C 1 53 ? -46.12886 -12.73745 29.01419 1.000 15.10576 53 TYR C N 1
ATOM 7226 C CA . TYR C 1 53 ? -45.91722 -12.25944 30.37090 1.000 15.13759 53 TYR C CA 1
ATOM 7227 C C . TYR C 1 53 ? -46.18968 -13.36127 31.38789 1.000 14.96784 53 TYR C C 1
ATOM 7228 O O . TYR C 1 53 ? -46.98000 -14.28801 31.14824 1.000 16.03627 53 TYR C O 1
ATOM 7246 N N . ALA C 1 54 ? -45.51662 -13.24007 32.52414 1.000 15.19456 54 ALA C N 1
ATOM 7247 C CA . ALA C 1 54 ? -45.63940 -14.20485 33.61760 1.000 15.68825 54 ALA C CA 1
ATOM 7248 C C . ALA C 1 54 ? -45.48063 -15.63412 33.08600 1.000 16.78101 54 ALA C C 1
ATOM 7249 O O . ALA C 1 54 ? -46.28410 -16.52563 33.35482 1.000 17.30893 54 ALA C O 1
ATOM 7256 N N . ALA C 1 55 ? -44.40972 -15.81975 32.32413 1.000 16.42605 55 ALA C N 1
ATOM 7257 C CA . ALA C 1 55 ? -43.92763 -17.08257 31.79611 1.000 16.80235 55 ALA C CA 1
ATOM 7258 C C . ALA C 1 55 ? -44.73006 -17.64978 30.63715 1.000 17.85681 55 ALA C C 1
ATOM 7259 O O . ALA C 1 55 ? -44.13953 -18.20737 29.70648 1.000 18.19335 55 ALA C O 1
ATOM 7266 N N . SER C 1 56 ? -46.06448 -17.55039 30.67881 1.000 18.45471 56 SER C N 1
ATOM 7267 C CA . SER C 1 56 ? -46.85770 -18.33614 29.74849 1.000 19.85038 56 SER C CA 1
ATOM 7268 C C . SER C 1 56 ? -48.09284 -17.64665 29.19891 1.000 20.15223 56 SER C C 1
ATOM 7269 O O . SER C 1 56 ? -48.87071 -18.30070 28.48953 1.000 21.78995 56 SER C O 1
ATOM 7277 N N . ASN C 1 57 ? -48.30250 -16.36628 29.47552 1.000 19.55336 57 ASN C N 1
ATOM 7278 C CA . ASN C 1 57 ? -49.51803 -15.68691 29.05524 1.000 20.60644 57 ASN C CA 1
ATOM 7279 C C . ASN C 1 57 ? -49.25382 -14.82814 27.82722 1.000 21.14033 57 ASN C C 1
ATOM 7280 O O . ASN C 1 57 ? -48.32571 -14.01915 27.81482 1.000 19.56109 57 ASN C O 1
ATOM 7291 N N . GLN C 1 58 ? -50.08473 -14.99247 26.80579 1.000 23.61149 58 GLN C N 1
ATOM 7292 C CA . GLN C 1 58 ? -49.94696 -14.15776 25.62510 1.000 25.77621 58 GLN C CA 1
ATOM 7293 C C . GLN C 1 58 ? -50.33144 -12.72262 25.95612 1.000 25.35142 58 GLN C C 1
ATOM 7294 O O . GLN C 1 58 ? -51.36142 -12.46987 26.58259 1.000 25.35394 58 GLN C O 1
ATOM 7308 N N . GLY C 1 59 ? -49.49831 -11.77709 25.54049 1.000 25.41576 59 GLY C N 1
ATOM 7309 C CA . GLY C 1 59 ? -49.87289 -10.38108 25.64961 1.000 26.96734 59 GLY C CA 1
ATOM 7310 C C . GLY C 1 59 ? -51.07057 -10.05433 24.77732 1.000 28.91116 59 GLY C C 1
ATOM 7311 O O . GLY C 1 59 ? -51.42523 -10.78599 23.85833 1.000 27.48538 59 GLY C O 1
ATOM 7315 N N . SER C 1 60 ? -51.70726 -8.92495 25.07828 1.000 32.26378 60 SER C N 1
ATOM 7316 C CA . SER C 1 60 ? -52.83240 -8.46722 24.27377 1.000 35.81876 60 SER C CA 1
ATOM 7317 C C . SER C 1 60 ? -52.42707 -8.36765 22.80989 1.000 37.41148 60 SER C C 1
ATOM 7318 O O . SER C 1 60 ? -51.41210 -7.75320 22.47079 1.000 38.41636 60 SER C O 1
ATOM 7326 N N . GLY C 1 61 ? -53.22183 -8.99254 21.94476 1.000 37.45175 61 GLY C N 1
ATOM 7327 C CA . GLY C 1 61 ? -52.98607 -8.94125 20.52279 1.000 35.97808 61 GLY C CA 1
ATOM 7328 C C . GLY C 1 61 ? -51.88249 -9.83812 20.01503 1.000 35.10809 61 GLY C C 1
ATOM 7329 O O . GLY C 1 61 ? -51.62292 -9.84536 18.80946 1.000 36.09237 61 GLY C O 1
ATOM 7333 N N . VAL C 1 62 ? -51.23050 -10.60030 20.87807 1.000 33.33183 62 VAL C N 1
ATOM 7334 C CA . VAL C 1 62 ? -50.11506 -11.43856 20.43337 1.000 32.53396 62 VAL C CA 1
ATOM 7335 C C . VAL C 1 62 ? -50.67345 -12.72236 19.82436 1.000 34.31254 62 VAL C C 1
ATOM 7336 O O . VAL C 1 62 ? -51.51651 -13.37642 20.45170 1.000 34.40412 62 VAL C O 1
ATOM 7349 N N . PRO C 1 63 ? -50.22233 -13.11973 18.63387 1.000 35.79688 63 PRO C N 1
ATOM 7350 C CA . PRO C 1 63 ? -50.76871 -14.32485 18.00141 1.000 36.88722 63 PRO C CA 1
ATOM 7351 C C . PRO C 1 63 ? -50.47458 -15.60145 18.77906 1.000 37.13980 63 PRO C C 1
ATOM 7352 O O . PRO C 1 63 ? -49.50173 -15.70940 19.53056 1.000 36.97446 63 PRO C O 1
ATOM 7363 N N . ALA C 1 64 ? -51.31916 -16.60884 18.53109 1.000 37.52026 64 ALA C N 1
ATOM 7364 C CA . ALA C 1 64 ? -51.18738 -17.89168 19.20888 1.000 37.17689 64 ALA C CA 1
ATOM 7365 C C . ALA C 1 64 ? -49.92305 -18.64515 18.81703 1.000 36.24471 64 ALA C C 1
ATOM 7366 O O . ALA C 1 64 ? -49.54178 -19.59422 19.51380 1.000 36.97943 64 ALA C O 1
ATOM 7373 N N . ARG C 1 65 ? -49.25545 -18.25398 17.73533 1.000 35.30897 65 ARG C N 1
ATOM 7374 C CA . ARG C 1 65 ? -48.01742 -18.94130 17.38009 1.000 34.14550 65 ARG C CA 1
ATOM 7375 C C . ARG C 1 65 ? -46.90421 -18.70956 18.39653 1.000 32.09480 65 ARG C C 1
ATOM 7376 O O . ARG C 1 65 ? -45.92387 -19.46157 18.38434 1.000 30.96558 65 ARG C O 1
ATOM 7397 N N . PHE C 1 66 ? -47.05190 -17.72927 19.29262 1.000 30.25776 66 PHE C N 1
ATOM 7398 C CA . PHE C 1 66 ? -46.09094 -17.48307 20.35919 1.000 28.73047 66 PHE C CA 1
ATOM 7399 C C . PHE C 1 66 ? -46.59490 -18.11948 21.64577 1.000 28.01916 66 PHE C C 1
ATOM 7400 O O . PHE C 1 66 ? -47.75503 -17.92133 22.03389 1.000 29.13660 66 PHE C O 1
ATOM 7417 N N . SER C 1 67 ? -45.72774 -18.88550 22.29959 1.000 26.44217 67 SER C N 1
ATOM 7418 C CA . SER C 1 67 ? -46.06640 -19.48635 23.58375 1.000 25.95341 67 SER C CA 1
ATOM 7419 C C . SER C 1 67 ? -44.83372 -19.50039 24.47460 1.000 23.39957 67 SER C C 1
ATOM 7420 O O . SER C 1 67 ? -43.69645 -19.38978 24.01097 1.000 23.52687 67 SER C O 1
ATOM 7428 N N . GLY C 1 68 ? -45.07909 -19.61520 25.76437 1.000 21.89936 68 GLY C N 1
ATOM 7429 C CA . GLY C 1 68 ? -44.00988 -19.66061 26.74118 1.000 21.44727 68 GLY C CA 1
ATOM 7430 C C . GLY C 1 68 ? -44.26289 -20.74274 27.76924 1.000 21.90945 68 GLY C C 1
ATOM 7431 O O . GLY C 1 68 ? -45.40947 -21.07701 28.08903 1.000 22.50991 68 GLY C O 1
ATOM 7435 N N . SER C 1 69 ? -43.16109 -21.30357 28.26914 1.000 21.34568 69 SER C N 1
ATOM 7436 C CA . SER C 1 69 ? -43.18724 -22.35694 29.26771 1.000 20.71450 69 SER C CA 1
ATOM 7437 C C . SER C 1 69 ? -42.12695 -22.05188 30.30877 1.000 19.16628 69 SER C C 1
ATOM 7438 O O . SER C 1 69 ? -41.18663 -21.28885 30.05659 1.000 19.58188 69 SER C O 1
ATOM 7446 N N . GLY C 1 70 ? -42.28032 -22.65932 31.47910 1.000 19.38104 70 GLY C N 1
ATOM 7447 C CA . GLY C 1 70 ? -41.20644 -22.71030 32.44909 1.000 19.27947 70 GLY C CA 1
ATOM 7448 C C . GLY C 1 70 ? -41.62316 -22.22289 33.82211 1.000 19.63674 70 GLY C C 1
ATOM 7449 O O . GLY C 1 70 ? -42.71644 -21.69478 34.03688 1.000 19.81148 70 GLY C O 1
ATOM 7453 N N . SER C 1 71 ? -40.69746 -22.39470 34.75246 1.000 20.09614 71 SER C N 1
ATOM 7454 C CA . SER C 1 71 ? -40.86925 -21.98068 36.13504 1.000 20.91042 71 SER C CA 1
ATOM 7455 C C . SER C 1 71 ? -39.49931 -21.97991 36.78817 1.000 20.41416 71 SER C C 1
ATOM 7456 O O . SER C 1 71 ? -38.53580 -22.54757 36.26905 1.000 20.19896 71 SER C O 1
ATOM 7464 N N . GLY C 1 72 ? -39.42963 -21.34112 37.95937 1.000 20.28560 72 GLY C N 1
ATOM 7465 C CA . GLY C 1 72 ? -38.20068 -21.29762 38.71319 1.000 19.71099 72 GLY C CA 1
ATOM 7466 C C . GLY C 1 72 ? -37.09672 -20.52775 38.02458 1.000 19.08752 72 GLY C C 1
ATOM 7467 O O . GLY C 1 72 ? -37.14233 -19.29135 37.93349 1.000 19.25516 72 GLY C O 1
ATOM 7471 N N . THR C 1 73 ? -36.10487 -21.25451 37.51023 1.000 19.59467 73 THR C N 1
ATOM 7472 C CA . THR C 1 73 ? -34.98330 -20.66383 36.81076 1.000 20.60716 73 THR C CA 1
ATOM 7473 C C . THR C 1 73 ? -34.95601 -20.98736 35.32770 1.000 19.88671 73 THR C C 1
ATOM 7474 O O . THR C 1 73 ? -34.07588 -20.48398 34.63588 1.000 21.07740 73 THR C O 1
ATOM 7485 N N . ASP C 1 74 ? -35.86986 -21.81968 34.81671 1.000 19.15443 74 ASP C N 1
ATOM 7486 C CA . ASP C 1 74 ? -35.75772 -22.33597 33.45044 1.000 20.17494 74 ASP C CA 1
ATOM 7487 C C . ASP C 1 74 ? -36.99708 -21.99511 32.64408 1.000 19.46093 74 ASP C C 1
ATOM 7488 O O . ASP C 1 74 ? -38.10208 -22.42663 32.99376 1.000 19.15640 74 ASP C O 1
ATOM 7497 N N . PHE C 1 75 ? -36.80805 -21.25178 31.54269 1.000 19.13217 75 PHE C N 1
ATOM 7498 C CA . PHE C 1 75 ? -37.91957 -20.77677 30.74075 1.000 18.89062 75 PHE C CA 1
ATOM 7499 C C . PHE C 1 75 ? -37.60287 -20.90233 29.26275 1.000 19.66789 75 PHE C C 1
ATOM 7500 O O . PHE C 1 75 ? -36.44292 -20.95992 28.84761 1.000 19.91647 75 PHE C O 1
ATOM 7517 N N . SER C 1 76 ? -38.65921 -20.94635 28.46446 1.000 21.03378 76 SER C N 1
ATOM 7518 C CA . SER C 1 76 ? -38.46251 -21.01272 27.02843 1.000 21.97782 76 SER C CA 1
ATOM 7519 C C . SER C 1 76 ? -39.61070 -20.33593 26.29889 1.000 21.98173 76 SER C C 1
ATOM 7520 O O . SER C 1 76 ? -40.75728 -20.32521 26.76065 1.000 22.87218 76 SER C O 1
ATOM 7528 N N . LEU C 1 77 ? -39.26554 -19.77938 25.14341 1.000 21.84344 77 LEU C N 1
ATOM 7529 C CA . LEU C 1 77 ? -40.19546 -19.15594 24.22440 1.000 22.57837 77 LEU C CA 1
ATOM 7530 C C . LEU C 1 77 ? -40.24656 -20.01400 22.97680 1.000 23.41049 77 LEU C C 1
ATOM 7531 O O . LEU C 1 77 ? -39.20331 -20.41944 22.45757 1.000 23.96360 77 LEU C O 1
ATOM 7547 N N . ASN C 1 78 ? -41.44836 -20.28440 22.49743 1.000 24.72923 78 ASN C N 1
ATOM 7548 C CA . ASN C 1 78 ? -41.62899 -21.07863 21.29564 1.000 25.74840 78 ASN C CA 1
ATOM 7549 C C . ASN C 1 78 ? -42.40859 -20.27254 20.27668 1.000 26.63001 78 ASN C C 1
ATOM 7550 O O . ASN C 1 78 ? -43.33548 -19.52671 20.63231 1.000 26.79902 78 ASN C O 1
ATOM 7561 N N . ILE C 1 79 ? -42.00295 -20.40147 19.01772 1.000 27.53425 79 ILE C N 1
ATOM 7562 C CA . ILE C 1 79 ? -42.70737 -19.78361 17.90102 1.000 29.37136 79 ILE C CA 1
ATOM 7563 C C . ILE C 1 79 ? -43.02527 -20.88265 16.90864 1.000 30.02518 79 ILE C C 1
ATOM 7564 O O . ILE C 1 79 ? -42.10821 -21.54584 16.40882 1.000 29.96938 79 ILE C O 1
ATOM 7580 N N . HIS C 1 80 ? -44.31102 -21.08079 16.63483 1.000 32.05838 80 HIS C N 1
ATOM 7581 C CA . HIS C 1 80 ? -44.70950 -22.08270 15.66546 1.000 34.73831 80 HIS C CA 1
ATOM 7582 C C . HIS C 1 80 ? -46.10923 -21.80770 15.12888 1.000 34.09204 80 HIS C C 1
ATOM 7583 O O . HIS C 1 80 ? -47.06783 -21.72844 15.90327 1.000 33.89039 80 HIS C O 1
ATOM 7597 N N . PRO C 1 81 ? -46.28316 -21.68813 13.80621 1.000 34.17997 81 PRO C N 1
ATOM 7598 C CA . PRO C 1 81 ? -45.25433 -21.74682 12.75900 1.000 33.96537 81 PRO C CA 1
ATOM 7599 C C . PRO C 1 81 ? -44.44190 -20.44985 12.60332 1.000 33.33665 81 PRO C C 1
ATOM 7600 O O . PRO C 1 81 ? -44.95912 -19.34629 12.73587 1.000 34.35769 81 PRO C O 1
ATOM 7611 N N . MET C 1 82 ? -43.14829 -20.61613 12.34226 1.000 32.30681 82 MET C N 1
ATOM 7612 C CA . MET C 1 82 ? -42.27821 -19.47997 12.07775 1.000 33.18748 82 MET C CA 1
ATOM 7613 C C . MET C 1 82 ? -42.74519 -18.76553 10.81724 1.000 32.93325 82 MET C C 1
ATOM 7614 O O . MET C 1 82 ? -43.12883 -19.39718 9.83987 1.000 31.73588 82 MET C O 1
ATOM 7628 N N . GLU C 1 83 ? -42.73001 -17.43633 10.84814 1.000 33.68977 83 GLU C N 1
ATOM 7629 C CA . GLU C 1 83 ? -43.15638 -16.63323 9.70739 1.000 35.29030 83 GLU C CA 1
ATOM 7630 C C . GLU C 1 83 ? -42.07246 -15.62851 9.35631 1.000 33.41292 83 GLU C C 1
ATOM 7631 O O . GLU C 1 83 ? -41.17356 -15.35254 10.15498 1.000 31.16505 83 GLU C O 1
ATOM 7643 N N . GLU C 1 84 ? -42.14716 -15.11471 8.11910 1.000 33.68637 84 GLU C N 1
ATOM 7644 C CA . GLU C 1 84 ? -41.07851 -14.26340 7.61112 1.000 34.60251 84 GLU C CA 1
ATOM 7645 C C . GLU C 1 84 ? -40.83928 -13.06071 8.51046 1.000 31.69765 84 GLU C C 1
ATOM 7646 O O . GLU C 1 84 ? -39.69085 -12.65916 8.72764 1.000 30.76279 84 GLU C O 1
ATOM 7658 N N . ASP C 1 85 ? -41.90520 -12.46432 9.02461 1.000 30.57203 85 ASP C N 1
ATOM 7659 C CA . ASP C 1 85 ? -41.75817 -11.25732 9.82941 1.000 31.00341 85 ASP C CA 1
ATOM 7660 C C . ASP C 1 85 ? -41.36897 -11.55009 11.26817 1.000 29.26687 85 ASP C C 1
ATOM 7661 O O . ASP C 1 85 ? -41.34437 -10.62213 12.08770 1.000 28.85756 85 ASP C O 1
ATOM 7670 N N . ASP C 1 86 ? -41.06441 -12.79769 11.59737 1.000 27.57478 86 ASP C N 1
ATOM 7671 C CA . ASP C 1 86 ? -40.56639 -13.12461 12.93685 1.000 26.10609 86 ASP C CA 1
ATOM 7672 C C . ASP C 1 86 ? -39.05565 -12.96524 13.05375 1.000 24.95937 86 ASP C C 1
ATOM 7673 O O . ASP C 1 86 ? -38.50569 -13.16546 14.13622 1.000 24.41530 86 ASP C O 1
ATOM 7682 N N . THR C 1 87 ? -38.36508 -12.58971 11.97292 1.000 24.35258 87 THR C N 1
ATOM 7683 C CA . THR C 1 87 ? -36.93644 -12.31207 12.06991 1.000 24.14816 87 THR C CA 1
ATOM 7684 C C . THR C 1 87 ? -36.75753 -11.07284 12.94122 1.000 23.43740 87 THR C C 1
ATOM 7685 O O . THR C 1 87 ? -37.33678 -10.01288 12.66695 1.000 23.93511 87 THR C O 1
ATOM 7696 N N . ALA C 1 88 ? -36.00555 -11.21779 14.02874 1.000 22.08050 88 ALA C N 1
ATOM 7697 C CA . ALA C 1 88 ? -35.97616 -10.17767 15.04807 1.000 21.06854 88 ALA C CA 1
ATOM 7698 C C . ALA C 1 88 ? -35.02753 -10.60108 16.15342 1.000 19.71101 88 ALA C C 1
ATOM 7699 O O . ALA C 1 88 ? -34.51490 -11.72516 16.16026 1.000 19.52797 88 ALA C O 1
ATOM 7706 N N . MET C 1 89 ? -34.78640 -9.66894 17.07762 1.000 18.88463 89 MET C N 1
ATOM 7707 C CA . MET C 1 89 ? -34.14551 -10.00643 18.33799 1.000 19.41116 89 MET C CA 1
ATOM 7708 C C . MET C 1 89 ? -35.21181 -10.38387 19.35331 1.000 18.89831 89 MET C C 1
ATOM 7709 O O . MET C 1 89 ? -36.30879 -9.82300 19.36226 1.000 19.84786 89 MET C O 1
ATOM 7723 N N . TYR C 1 90 ? -34.89242 -11.36026 20.20819 1.000 17.89888 90 TYR C N 1
ATOM 7724 C CA . TYR C 1 90 ? -35.79509 -11.78850 21.26976 1.000 17.28901 90 TYR C CA 1
ATOM 7725 C C . TYR C 1 90 ? -35.08320 -11.72330 22.60786 1.000 17.01476 90 TYR C C 1
ATOM 7726 O O . TYR C 1 90 ? -33.93360 -12.15314 22.72788 1.000 18.11291 90 TYR C O 1
ATOM 7744 N N . PHE C 1 91 ? -35.77901 -11.17059 23.60797 1.000 16.03143 91 PHE C N 1
ATOM 7745 C CA . PHE C 1 91 ? -35.21335 -10.98392 24.93820 1.000 15.91223 91 PHE C CA 1
ATOM 7746 C C . PHE C 1 91 ? -36.12233 -11.57355 26.00745 1.000 16.29282 91 PHE C C 1
ATOM 7747 O O . PHE C 1 91 ? -37.33195 -11.33010 26.00161 1.000 17.13331 91 PHE C O 1
ATOM 7764 N N . CYS C 1 92 ? -35.53453 -12.29115 26.95625 1.000 16.02012 92 CYS C N 1
ATOM 7765 C CA . CYS C 1 92 ? -36.22364 -12.55609 28.20605 1.000 15.88050 92 CYS C CA 1
ATOM 7766 C C . CYS C 1 92 ? -35.91094 -11.44949 29.19928 1.000 15.66553 92 CYS C C 1
ATOM 7767 O O . CYS C 1 92 ? -34.98532 -10.65544 29.01767 1.000 15.62579 92 CYS C O 1
ATOM 7774 N N . GLN C 1 93 ? -36.70221 -11.40449 30.26195 1.000 14.89417 93 GLN C N 1
ATOM 7775 C CA . GLN C 1 93 ? -36.67512 -10.26425 31.16319 1.000 14.73088 93 GLN C CA 1
ATOM 7776 C C . GLN C 1 93 ? -37.29116 -10.68049 32.48144 1.000 14.07649 93 GLN C C 1
ATOM 7777 O O . GLN C 1 93 ? -38.25621 -11.44101 32.48891 1.000 15.80496 93 GLN C O 1
ATOM 7791 N N . GLN C 1 94 ? -36.73114 -10.22230 33.59473 1.000 13.94306 94 GLN C N 1
ATOM 7792 C CA . GLN C 1 94 ? -37.31525 -10.54981 34.89002 1.000 14.38699 94 GLN C CA 1
ATOM 7793 C C . GLN C 1 94 ? -37.62492 -9.30395 35.71023 1.000 14.44085 94 GLN C C 1
ATOM 7794 O O . GLN C 1 94 ? -36.81703 -8.37202 35.78568 1.000 13.78372 94 GLN C O 1
ATOM 7808 N N . SER C 1 95 ? -38.80706 -9.30424 36.32035 1.000 14.81501 95 SER C N 1
ATOM 7809 C CA . SER C 1 95 ? -39.25924 -8.23722 37.19314 1.000 16.20873 95 SER C CA 1
ATOM 7810 C C . SER C 1 95 ? -39.46338 -8.73930 38.61187 1.000 17.16006 95 SER C C 1
ATOM 7811 O O . SER C 1 95 ? -40.27903 -8.17958 39.35305 1.000 17.82812 95 SER C O 1
ATOM 7819 N N . LYS C 1 96 ? -38.77672 -9.81029 38.98791 1.000 17.50686 96 LYS C N 1
ATOM 7820 C CA . LYS C 1 96 ? -38.95697 -10.31003 40.33944 1.000 18.96817 96 LYS C CA 1
ATOM 7821 C C . LYS C 1 96 ? -38.20853 -9.46792 41.35297 1.000 19.12735 96 LYS C C 1
ATOM 7822 O O . LYS C 1 96 ? -38.72516 -9.20403 42.44479 1.000 20.84927 96 LYS C O 1
ATOM 7841 N N . GLU C 1 97 ? -36.97250 -9.08436 41.03808 1.000 17.94119 97 GLU C N 1
ATOM 7842 C CA . GLU C 1 97 ? -36.08627 -8.41961 41.97990 1.000 18.77932 97 GLU C CA 1
ATOM 7843 C C . GLU C 1 97 ? -35.44014 -7.21069 41.33092 1.000 16.88122 97 GLU C C 1
ATOM 7844 O O . GLU C 1 97 ? -34.93601 -7.29216 40.20875 1.000 15.97010 97 GLU C O 1
ATOM 7856 N N . VAL C 1 98 ? -35.49159 -6.08793 42.02769 1.000 16.55911 98 VAL C N 1
ATOM 7857 C CA . VAL C 1 98 ? -34.70757 -4.91908 41.62875 1.000 17.37608 98 VAL C CA 1
ATOM 7858 C C . VAL C 1 98 ? -33.22235 -5.22937 41.79595 1.000 17.06078 98 VAL C C 1
ATOM 7859 O O . VAL C 1 98 ? -32.80577 -5.74042 42.85704 1.000 18.72885 98 VAL C O 1
ATOM 7872 N N . PRO C 1 99 ? -32.37459 -4.92523 40.80657 1.000 16.18073 99 PRO C N 1
ATOM 7873 C CA . PRO C 1 99 ? -32.69130 -4.27752 39.52867 1.000 15.86930 99 PRO C CA 1
ATOM 7874 C C . PRO C 1 99 ? -33.29559 -5.25874 38.55024 1.000 15.29040 99 PRO C C 1
ATOM 7875 O O . PRO C 1 99 ? -32.81428 -6.38639 38.41326 1.000 15.47779 99 PRO C O 1
ATOM 7886 N N . TRP C 1 100 ? -34.35840 -4.83550 37.86454 1.000 14.07448 100 TRP C N 1
ATOM 7887 C CA . TRP C 1 100 ? -34.89613 -5.67033 36.79387 1.000 13.91533 100 TRP C CA 1
ATOM 7888 C C . TRP C 1 100 ? -33.82533 -5.86074 35.72560 1.000 14.29494 100 TRP C C 1
ATOM 7889 O O . TRP C 1 100 ? -33.00141 -4.97050 35.48400 1.000 15.68609 100 TRP C O 1
ATOM 7910 N N . THR C 1 101 ? -33.79930 -7.05110 35.11906 1.000 13.88585 101 THR C N 1
ATOM 7911 C CA . THR C 1 101 ? -32.74001 -7.38519 34.18150 1.000 14.66529 101 THR C CA 1
ATOM 7912 C C . THR C 1 101 ? -33.30938 -8.04083 32.93427 1.000 15.29460 101 THR C C 1
ATOM 7913 O O . THR C 1 101 ? -34.44198 -8.52596 32.92180 1.000 16.09826 101 THR C O 1
ATOM 7924 N N . PHE C 1 102 ? -32.50803 -8.00641 31.88227 1.000 16.32669 102 PHE C N 1
ATOM 7925 C CA . PHE C 1 102 ? -32.81921 -8.62548 30.60607 1.000 16.64746 102 PHE C CA 1
ATOM 7926 C C . PHE C 1 102 ? -31.77987 -9.68784 30.26977 1.000 17.21219 102 PHE C C 1
ATOM 7927 O O . PHE C 1 102 ? -30.61029 -9.57414 30.64559 1.000 17.47360 102 PHE C O 1
ATOM 7944 N N . GLY C 1 103 ? -32.19766 -10.70439 29.51751 1.000 17.03937 103 GLY C N 1
ATOM 7945 C CA . GLY C 1 103 ? -31.26127 -11.59415 28.87100 1.000 16.51234 103 GLY C CA 1
ATOM 7946 C C . GLY C 1 103 ? -30.45170 -10.86261 27.80540 1.000 17.19395 103 GLY C C 1
ATOM 7947 O O . GLY C 1 103 ? -30.74539 -9.71860 27.44458 1.000 17.34676 103 GLY C O 1
ATOM 7951 N N . GLY C 1 104 ? -29.41119 -11.53680 27.30804 1.000 17.12026 104 GLY C N 1
ATOM 7952 C CA . GLY C 1 104 ? -28.52698 -10.89976 26.34123 1.000 17.55481 104 GLY C CA 1
ATOM 7953 C C . GLY C 1 104 ? -29.06653 -10.82780 24.93593 1.000 19.64363 104 GLY C C 1
ATOM 7954 O O . GLY C 1 104 ? -28.46067 -10.16754 24.08116 1.000 21.22843 104 GLY C O 1
ATOM 7958 N N . GLY C 1 105 ? -30.18495 -11.47677 24.68848 1.000 19.92947 105 GLY C N 1
ATOM 7959 C CA . GLY C 1 105 ? -30.81391 -11.44082 23.39038 1.000 20.45660 105 GLY C CA 1
ATOM 7960 C C . GLY C 1 105 ? -30.45528 -12.64345 22.53998 1.000 20.62043 105 GLY C C 1
ATOM 7961 O O . GLY C 1 105 ? -29.36250 -13.21214 22.63730 1.000 22.08011 105 GLY C O 1
ATOM 7965 N N . THR C 1 106 ? -31.39641 -13.04350 21.69415 1.000 20.32248 106 THR C N 1
ATOM 7966 C CA . THR C 1 106 ? -31.20281 -14.10169 20.71164 1.000 20.36990 106 THR C CA 1
ATOM 7967 C C . THR C 1 106 ? -31.63641 -13.53608 19.37612 1.000 21.56625 106 THR C C 1
ATOM 7968 O O . THR C 1 106 ? -32.73176 -12.97860 19.26861 1.000 21.56280 106 THR C O 1
ATOM 7979 N N . LYS C 1 107 ? -30.77059 -13.65141 18.37419 1.000 23.14713 107 LYS C N 1
ATOM 7980 C CA . LYS C 1 107 ? -31.10350 -13.21005 17.02570 1.000 25.17587 107 LYS C CA 1
ATOM 7981 C C . LYS C 1 107 ? -31.73628 -14.38690 16.30023 1.000 25.17553 107 LYS C C 1
ATOM 7982 O O . LYS C 1 107 ? -31.08229 -15.41216 16.07250 1.000 25.65375 107 LYS C O 1
ATOM 8001 N N . LEU C 1 108 ? -33.01031 -14.25533 15.96386 1.000 24.77974 108 LEU C N 1
ATOM 8002 C CA . LEU C 1 108 ? -33.74861 -15.29431 15.25898 1.000 25.85301 108 LEU C CA 1
ATOM 8003 C C . LEU C 1 108 ? -33.92072 -14.84138 13.81735 1.000 25.68916 108 LEU C C 1
ATOM 8004 O O . LEU C 1 108 ? -34.50634 -13.78422 13.55778 1.000 26.01321 108 LEU C O 1
ATOM 8020 N N . GLU C 1 109 ? -33.39535 -15.62490 12.89094 1.000 25.70431 109 GLU C N 1
ATOM 8021 C CA . GLU C 1 109 ? -33.46832 -15.31370 11.47240 1.000 25.98549 109 GLU C CA 1
ATOM 8022 C C . GLU C 1 109 ? -34.17371 -16.44530 10.74667 1.000 26.25625 109 GLU C C 1
ATOM 8023 O O . GLU C 1 109 ? -34.34202 -17.54849 11.28345 1.000 26.03133 109 GLU C O 1
ATOM 8035 N N . ILE C 1 110 ? -34.61162 -16.15236 9.53268 1.000 26.95985 110 ILE C N 1
ATOM 8036 C CA . ILE C 1 110 ? -35.30508 -17.12749 8.70571 1.000 28.06706 110 ILE C CA 1
ATOM 8037 C C . ILE C 1 110 ? -34.29287 -17.80730 7.79948 1.000 27.27996 110 ILE C C 1
ATOM 8038 O O . ILE C 1 110 ? -33.42619 -17.14151 7.20809 1.000 27.54009 110 ILE C O 1
ATOM 8054 N N . LYS C 1 111 ? -34.42595 -19.12865 7.65975 1.000 27.21188 111 LYS C N 1
ATOM 8055 C CA . LYS C 1 111 ? -33.71315 -19.85816 6.62387 1.000 29.30065 111 LYS C CA 1
ATOM 8056 C C . LYS C 1 111 ? -34.55495 -19.86219 5.35731 1.000 27.86511 111 LYS C C 1
ATOM 8057 O O . LYS C 1 111 ? -35.77379 -20.03389 5.40736 1.000 29.09281 111 LYS C O 1
ATOM 8076 N N . ARG C 1 112 ? -33.89783 -19.72604 4.21808 1.000 25.42188 112 ARG C N 1
ATOM 8077 C CA . ARG C 1 112 ? -34.58478 -19.81086 2.94282 1.000 24.27255 112 ARG C CA 1
ATOM 8078 C C . ARG C 1 112 ? -33.60397 -20.34842 1.90957 1.000 23.17673 112 ARG C C 1
ATOM 8079 O O . ARG C 1 112 ? -32.44735 -20.63042 2.21754 1.000 23.26445 112 ARG C O 1
ATOM 8100 N N . ALA C 1 113 ? -34.06182 -20.44098 0.66476 1.000 22.21434 113 ALA C N 1
ATOM 8101 C CA . ALA C 1 113 ? -33.19358 -20.89422 -0.40589 1.000 21.30926 113 ALA C CA 1
ATOM 8102 C C . ALA C 1 113 ? -32.18066 -19.82823 -0.78926 1.000 20.83322 113 ALA C C 1
ATOM 8103 O O . ALA C 1 113 ? -32.42967 -18.63234 -0.67802 1.000 21.35625 113 ALA C O 1
ATOM 8110 N N . ASP C 1 114 ? -31.02742 -20.28336 -1.27711 1.000 20.68623 114 ASP C N 1
ATOM 8111 C CA . ASP C 1 114 ? -29.96460 -19.36209 -1.64778 1.000 20.53278 114 ASP C CA 1
ATOM 8112 C C . ASP C 1 114 ? -30.38007 -18.45885 -2.80808 1.000 20.57950 114 ASP C C 1
ATOM 8113 O O . ASP C 1 114 ? -31.14328 -18.84224 -3.70417 1.000 21.45131 114 ASP C O 1
ATOM 8122 N N . ALA C 1 115 ? -29.86220 -17.23629 -2.77670 1.000 19.41608 115 ALA C N 1
ATOM 8123 C CA . ALA C 1 115 ? -30.12872 -16.24940 -3.81653 1.000 19.74688 115 ALA C CA 1
ATOM 8124 C C . ALA C 1 115 ? -28.85434 -15.45764 -4.07397 1.000 19.26811 115 ALA C C 1
ATOM 8125 O O . ALA C 1 115 ? -28.21505 -14.96361 -3.13113 1.000 19.35500 115 ALA C O 1
ATOM 8132 N N . ALA C 1 116 ? -28.49929 -15.32858 -5.34175 1.000 19.87926 116 ALA C N 1
ATOM 8133 C CA . ALA C 1 116 ? -27.33670 -14.56189 -5.72098 1.000 20.16457 116 ALA C CA 1
ATOM 8134 C C . ALA C 1 116 ? -27.63443 -13.06356 -5.61761 1.000 20.09020 116 ALA C C 1
ATOM 8135 O O . ALA C 1 116 ? -28.76080 -12.62260 -5.85029 1.000 19.80723 116 ALA C O 1
ATOM 8142 N N . PRO C 1 117 ? -26.63895 -12.25157 -5.29213 1.000 20.53810 117 PRO C N 1
ATOM 8143 C CA . PRO C 1 117 ? -26.88970 -10.81030 -5.21689 1.000 20.35475 117 PRO C CA 1
ATOM 8144 C C . PRO C 1 117 ? -27.12034 -10.18940 -6.58893 1.000 20.04932 117 PRO C C 1
ATOM 8145 O O . PRO C 1 117 ? -26.56123 -10.61466 -7.60671 1.000 21.47942 117 PRO C O 1
ATOM 8156 N N . THR C 1 118 ? -27.93244 -9.13711 -6.59334 1.000 19.07390 118 THR C N 1
ATOM 8157 C CA . THR C 1 118 ? -28.04735 -8.22241 -7.72937 1.000 19.38335 118 THR C CA 1
ATOM 8158 C C . THR C 1 118 ? -27.05176 -7.09807 -7.47739 1.000 18.53642 118 THR C C 1
ATOM 8159 O O . THR C 1 118 ? -27.18209 -6.35611 -6.49752 1.000 18.76925 118 THR C O 1
ATOM 8170 N N . VAL C 1 119 ? -26.03721 -6.99409 -8.32829 1.000 18.08946 119 VAL C N 1
ATOM 8171 C CA . VAL C 1 119 ? -24.90238 -6.10525 -8.11174 1.000 17.95635 119 VAL C CA 1
ATOM 8172 C C . VAL C 1 119 ? -25.03427 -4.91711 -9.05925 1.000 17.58039 119 VAL C C 1
ATOM 8173 O O . VAL C 1 119 ? -25.30988 -5.08540 -10.26068 1.000 18.70291 119 VAL C O 1
ATOM 8186 N N . SER C 1 120 ? -24.84237 -3.71219 -8.51195 1.000 17.03516 120 SER C N 1
ATOM 8187 C CA . SER C 1 120 ? -24.86458 -2.48359 -9.30362 1.000 17.20379 120 SER C CA 1
ATOM 8188 C C . SER C 1 120 ? -23.71189 -1.60769 -8.84880 1.000 17.16355 120 SER C C 1
ATOM 8189 O O . SER C 1 120 ? -23.47883 -1.47064 -7.64573 1.000 17.66467 120 SER C O 1
ATOM 8197 N N . ILE C 1 121 ? -22.98699 -1.02770 -9.80356 1.000 17.36860 121 ILE C N 1
ATOM 8198 C CA . ILE C 1 121 ? -21.84913 -0.15736 -9.52633 1.000 17.37576 121 ILE C CA 1
ATOM 8199 C C . ILE C 1 121 ? -22.13582 1.22379 -10.09594 1.000 16.75913 121 ILE C C 1
ATOM 8200 O O . ILE C 1 121 ? -22.75844 1.35684 -11.16017 1.000 17.49901 121 ILE C O 1
ATOM 8216 N N . PHE C 1 122 ? -21.69113 2.26153 -9.37341 1.000 15.83193 122 PHE C N 1
ATOM 8217 C CA . PHE C 1 122 ? -21.97372 3.64713 -9.72464 1.000 15.91731 122 PHE C CA 1
ATOM 8218 C C . PHE C 1 122 ? -20.69908 4.48056 -9.71222 1.000 17.23145 122 PHE C C 1
ATOM 8219 O O . PHE C 1 122 ? -19.99623 4.53116 -8.68941 1.000 17.89951 122 PHE C O 1
ATOM 8236 N N . PRO C 1 123 ? -20.40024 5.18930 -10.78869 1.000 18.84588 123 PRO C N 1
ATOM 8237 C CA . PRO C 1 123 ? -19.29709 6.15756 -10.75141 1.000 19.20662 123 PRO C CA 1
ATOM 8238 C C . PRO C 1 123 ? -19.62147 7.29683 -9.80377 1.000 18.90226 123 PRO C C 1
ATOM 8239 O O . PRO C 1 123 ? -20.78900 7.50878 -9.43393 1.000 19.16827 123 PRO C O 1
ATOM 8250 N N . PRO C 1 124 ? -18.61319 8.05792 -9.38435 1.000 19.45788 124 PRO C N 1
ATOM 8251 C CA . PRO C 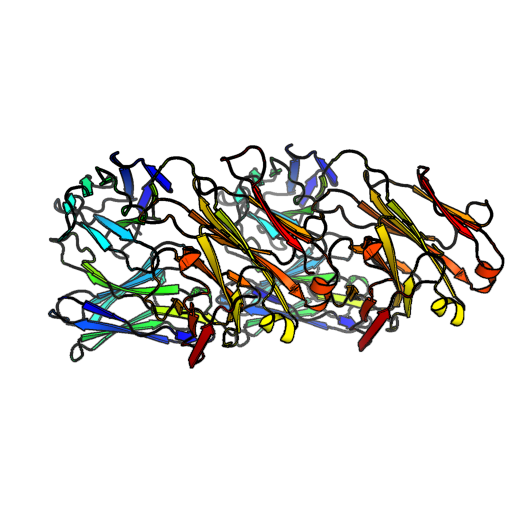1 124 ? -18.88338 9.25994 -8.59097 1.000 19.49332 124 PRO C CA 1
ATOM 8252 C C . PRO C 1 124 ? -19.82731 10.19666 -9.32037 1.000 19.10544 124 PRO C C 1
ATOM 8253 O O . PRO C 1 124 ? -19.80575 10.30363 -10.55600 1.000 19.13302 124 PRO C O 1
ATOM 8264 N N . SER C 1 125 ? -20.65971 10.87837 -8.53742 1.000 18.59891 125 SER C N 1
ATOM 8265 C CA . SER C 1 125 ? -21.50564 11.91739 -9.09818 1.000 19.23526 125 SER C CA 1
ATOM 8266 C C . SER C 1 125 ? -20.64531 13.09557 -9.53838 1.000 19.57169 125 SER C C 1
ATOM 8267 O O . SER C 1 125 ? -19.59310 13.39565 -8.95522 1.000 19.97074 125 SER C O 1
ATOM 8275 N N . SER C 1 126 ? -21.09942 13.77107 -10.59016 1.000 19.34368 126 SER C N 1
ATOM 8276 C CA . SER C 1 126 ? -20.41280 14.98496 -11.00736 1.000 19.76203 126 SER C CA 1
ATOM 8277 C C . SER C 1 126 ? -20.37276 15.99585 -9.87524 1.000 20.03124 126 SER C C 1
ATOM 8278 O O . SER C 1 126 ? -19.38548 16.73768 -9.73405 1.000 20.64302 126 SER C O 1
ATOM 8286 N N . GLU C 1 127 ? -21.41498 16.01240 -9.03796 1.000 19.85684 127 GLU C N 1
ATOM 8287 C CA . GLU C 1 127 ? -21.46674 16.95876 -7.92863 1.000 20.35270 127 GLU C CA 1
ATOM 8288 C C . GLU C 1 127 ? -20.32213 16.71870 -6.95257 1.000 18.45729 127 GLU C C 1
ATOM 8289 O O . GLU C 1 127 ? -19.66349 17.66714 -6.50657 1.000 18.98235 127 GLU C O 1
ATOM 8301 N N . GLN C 1 128 ? -20.05820 15.46064 -6.61509 1.000 17.88234 128 GLN C N 1
ATOM 8302 C CA . GLN C 1 128 ? -18.97500 15.18226 -5.68190 1.000 18.04176 128 GLN C CA 1
ATOM 8303 C C . GLN C 1 128 ? -17.63549 15.55503 -6.28448 1.000 19.36950 128 GLN C C 1
ATOM 8304 O O . GLN C 1 128 ? -16.75845 16.08755 -5.59435 1.000 20.40101 128 GLN C O 1
ATOM 8318 N N . LEU C 1 129 ? -17.46190 15.30956 -7.58474 1.000 20.04696 129 LEU C N 1
ATOM 8319 C CA . LEU C 1 129 ? -16.19727 15.66212 -8.21328 1.000 22.11275 129 LEU C CA 1
ATOM 8320 C C . LEU C 1 129 ? -15.93578 17.16240 -8.13359 1.000 23.82371 129 LEU C C 1
ATOM 8321 O O . LEU C 1 129 ? -14.78696 17.57856 -7.95905 1.000 23.47292 129 LEU C O 1
ATOM 8337 N N . THR C 1 130 ? -16.98201 17.99120 -8.22371 1.000 26.17153 130 THR C N 1
ATOM 8338 C CA . THR C 1 130 ? -16.76214 19.43699 -8.13511 1.000 27.54847 130 THR C CA 1
ATOM 8339 C C . THR C 1 130 ? -16.27208 19.87635 -6.75536 1.000 27.60177 130 THR C C 1
ATOM 8340 O O . THR C 1 130 ? -15.77061 20.99770 -6.61315 1.000 28.06046 130 THR C O 1
ATOM 8351 N N . SER C 1 131 ? -16.42357 19.03926 -5.73326 1.000 27.08908 131 SER C N 1
ATOM 8352 C CA . SER C 1 131 ? -15.92183 19.34895 -4.40276 1.000 27.58871 131 SER C CA 1
ATOM 8353 C C . SER C 1 131 ? -14.60441 18.64873 -4.10075 1.000 26.56836 131 SER C C 1
ATOM 8354 O O . SER C 1 131 ? -14.04973 18.83857 -3.00997 1.000 27.05213 131 SER C O 1
ATOM 8362 N N . GLY C 1 132 ? -14.06655 17.89234 -5.05921 1.000 25.02050 132 GLY C N 1
ATOM 8363 C CA . GLY C 1 132 ? -12.74002 17.33093 -4.93448 1.000 24.99877 132 GLY C CA 1
ATOM 8364 C C . GLY C 1 132 ? -12.67156 15.89927 -4.45260 1.000 24.72770 132 GLY C C 1
ATOM 8365 O O . GLY C 1 132 ? -11.56224 15.38798 -4.26847 1.000 24.92823 132 GLY C O 1
ATOM 8369 N N . GLY C 1 133 ? -13.81407 15.23682 -4.25427 1.000 24.51269 133 GLY C N 1
ATOM 8370 C CA . GLY C 1 133 ? -13.84764 13.86774 -3.78842 1.000 23.98478 133 GLY C CA 1
ATOM 8371 C C . GLY C 1 133 ? -14.45037 12.95907 -4.84721 1.000 23.61972 133 GLY C C 1
ATOM 8372 O O . GLY C 1 133 ? -15.01867 13.42199 -5.84656 1.000 23.71439 133 GLY C O 1
ATOM 8376 N N . ALA C 1 134 ? -14.30667 11.65104 -4.63126 1.000 23.26557 134 ALA C N 1
ATOM 8377 C CA . ALA C 1 134 ? -14.80109 10.68567 -5.61124 1.000 21.98907 134 ALA C CA 1
ATOM 8378 C C . ALA C 1 134 ? -15.11029 9.36393 -4.91223 1.000 21.66830 134 ALA C C 1
ATOM 8379 O O . ALA C 1 134 ? -14.21009 8.55925 -4.66225 1.000 23.58482 134 ALA C O 1
ATOM 8386 N N . SER C 1 135 ? -16.38806 9.12554 -4.65309 1.000 19.83142 135 SER C N 1
ATOM 8387 C CA . SER C 1 135 ? -16.83079 7.88574 -4.03589 1.000 18.77912 135 SER C CA 1
ATOM 8388 C C . SER C 1 135 ? -17.44416 6.99817 -5.10313 1.000 18.70086 135 SER C C 1
ATOM 8389 O O . SER C 1 135 ? -18.32747 7.43913 -5.84628 1.000 19.48112 135 SER C O 1
ATOM 8397 N N . VAL C 1 136 ? -16.96530 5.76189 -5.19012 1.000 18.03965 136 VAL C N 1
ATOM 8398 C CA . VAL C 1 136 ? -17.53394 4.75379 -6.07465 1.000 17.48771 136 VAL C CA 1
ATOM 8399 C C . VAL C 1 136 ? -18.35780 3.82339 -5.21051 1.000 16.50597 136 VAL C C 1
ATOM 8400 O O . VAL C 1 136 ? -17.85843 3.32565 -4.19630 1.000 18.61659 136 VAL C O 1
ATOM 8413 N N . VAL C 1 137 ? -19.60586 3.59058 -5.59944 1.000 15.24884 137 VAL C N 1
ATOM 8414 C CA . VAL C 1 137 ? -20.55635 2.85487 -4.77897 1.000 15.63664 137 VAL C CA 1
ATOM 8415 C C . VAL C 1 137 ? -20.94618 1.56661 -5.47694 1.000 15.99098 137 VAL C C 1
ATOM 8416 O O . VAL C 1 137 ? -21.21616 1.55467 -6.68152 1.000 16.66293 137 VAL C O 1
ATOM 8429 N N . CYS C 1 138 ? -21.00765 0.48461 -4.70404 1.000 16.90372 138 CYS C N 1
ATOM 8430 C CA . CYS C 1 138 ? -21.46435 -0.80698 -5.19115 1.000 18.15108 138 CYS C CA 1
ATOM 8431 C C . CYS C 1 138 ? -22.54016 -1.31851 -4.25076 1.000 17.17961 138 CYS C C 1
ATOM 8432 O O . CYS C 1 138 ? -22.32923 -1.36540 -3.03515 1.000 17.83945 138 CYS C O 1
ATOM 8439 N N . PHE C 1 139 ? -23.71051 -1.65150 -4.80530 1.000 15.67822 139 PHE C N 1
ATOM 8440 C CA . PHE C 1 139 ? -24.77144 -2.29543 -4.04465 1.000 15.67685 139 PHE C CA 1
ATOM 8441 C C . PHE C 1 139 ? -24.81717 -3.76766 -4.42790 1.000 16.40581 139 PHE C C 1
ATOM 8442 O O . PHE C 1 139 ? -24.74799 -4.11330 -5.61679 1.000 17.05592 139 PHE C O 1
ATOM 8459 N N . LEU C 1 140 ? -24.96428 -4.61786 -3.42784 1.000 16.31453 140 LEU C N 1
ATOM 8460 C CA . LEU C 1 140 ? -25.08984 -6.06430 -3.60953 1.000 16.56774 140 LEU C CA 1
ATOM 8461 C C . LEU C 1 140 ? -26.38754 -6.43587 -2.90727 1.000 16.64031 140 LEU C C 1
ATOM 8462 O O . LEU C 1 140 ? -26.42012 -6.53725 -1.67600 1.000 16.98455 140 LEU C O 1
ATOM 8478 N N . ASN C 1 141 ? -27.47218 -6.59032 -3.67004 1.000 16.15322 141 ASN C N 1
ATOM 8479 C CA . ASN C 1 141 ? -28.80415 -6.57681 -3.07683 1.000 16.31538 141 ASN C CA 1
ATOM 8480 C C . ASN C 1 141 ? -29.52848 -7.90692 -3.18046 1.000 16.22795 141 ASN C C 1
ATOM 8481 O O . ASN C 1 141 ? -29.39764 -8.63697 -4.17927 1.000 17.02255 141 ASN C O 1
ATOM 8492 N N . ASN C 1 142 ? -30.27609 -8.21343 -2.11635 1.000 17.11485 142 ASN C N 1
ATOM 8493 C CA . ASN C 1 142 ? -31.25032 -9.30347 -2.07796 1.000 17.63709 142 ASN C CA 1
ATOM 8494 C C . ASN C 1 142 ? -30.61402 -10.66806 -2.31269 1.000 17.62389 142 ASN C C 1
ATOM 8495 O O . ASN C 1 142 ? -31.03755 -11.43302 -3.18048 1.000 18.17082 142 ASN C O 1
ATOM 8506 N N . PHE C 1 143 ? -29.64258 -10.99306 -1.45909 1.000 17.99185 143 PHE C N 1
ATOM 8507 C CA . PHE C 1 143 ? -28.93200 -12.25929 -1.52094 1.000 18.12375 143 PHE C CA 1
ATOM 8508 C C . PHE C 1 143 ? -29.15563 -13.07527 -0.25502 1.000 18.08943 143 PHE C C 1
ATOM 8509 O O . PHE C 1 143 ? -29.61325 -12.57327 0.76899 1.000 18.86089 143 PHE C O 1
ATOM 8526 N N . TYR C 1 144 ? -28.84653 -14.36740 -0.35867 1.000 18.24149 144 TYR C N 1
ATOM 8527 C CA . TYR C 1 144 ? -28.93771 -15.26837 0.78122 1.000 19.82210 144 TYR C CA 1
ATOM 8528 C C . TYR C 1 144 ? -27.99531 -16.42320 0.51083 1.000 20.72642 144 TYR C C 1
ATOM 8529 O O . TYR C 1 144 ? -28.02446 -16.96491 -0.59520 1.000 21.29399 144 TYR C O 1
ATOM 8547 N N . PRO C 1 145 ? -27.19542 -16.86927 1.48968 1.000 21.29546 145 PRO C N 1
ATOM 8548 C CA . PRO C 1 145 ? -27.12957 -16.44885 2.88141 1.000 21.68698 145 PRO C CA 1
ATOM 8549 C C . PRO C 1 145 ? -26.36156 -15.15546 3.07818 1.000 21.87228 145 PRO C C 1
ATOM 8550 O O . PRO C 1 145 ? -25.90191 -14.55309 2.11333 1.000 22.02580 145 PRO C O 1
ATOM 8561 N N . LYS C 1 146 ? -26.23183 -14.72675 4.34079 1.000 23.85182 146 LYS C N 1
ATOM 8562 C CA . LYS C 1 146 ? -25.71119 -13.39046 4.61878 1.000 25.84536 146 LYS C CA 1
ATOM 8563 C C . LYS C 1 146 ? -24.22206 -13.23607 4.34285 1.000 25.93624 146 LYS C C 1
ATOM 8564 O O . LYS C 1 146 ? -23.76439 -12.11038 4.13016 1.000 24.20020 146 LYS C O 1
ATOM 8583 N N . ASP C 1 147 ? -23.45340 -14.31917 4.35014 1.000 28.90508 147 ASP C N 1
ATOM 8584 C CA . ASP C 1 147 ? -22.00407 -14.22237 4.23272 1.000 32.92858 147 ASP C CA 1
ATOM 8585 C C . ASP C 1 147 ? -21.61036 -13.89863 2.80043 1.000 33.05889 147 ASP C C 1
ATOM 8586 O O . ASP C 1 147 ? -21.97923 -14.62041 1.86713 1.000 33.01488 147 ASP C O 1
ATOM 8595 N N . ILE C 1 148 ? -20.89683 -12.79228 2.62074 1.000 33.54954 148 ILE C N 1
ATOM 8596 C CA . ILE C 1 148 ? -20.48983 -12.34198 1.29593 1.000 34.96175 148 ILE C CA 1
ATOM 8597 C C . ILE C 1 148 ? -19.16895 -11.60645 1.42317 1.000 36.56546 148 ILE C C 1
ATOM 8598 O O . ILE C 1 148 ? -18.86247 -11.01161 2.45976 1.000 35.61317 148 ILE C O 1
ATOM 8614 N N . ASN C 1 149 ? -18.36973 -11.67550 0.36507 1.000 38.99658 149 ASN C N 1
ATOM 8615 C CA . ASN C 1 149 ? -17.09924 -10.96976 0.29903 1.000 41.69484 149 ASN C CA 1
ATOM 8616 C C . ASN C 1 149 ? -17.09895 -10.05927 -0.91431 1.000 40.65946 149 ASN C C 1
ATOM 8617 O O . ASN C 1 149 ? -17.48990 -10.47718 -2.00959 1.000 41.09476 149 ASN C O 1
ATOM 8628 N N . VAL C 1 150 ? -16.70602 -8.80494 -0.70511 1.000 39.44716 150 VAL C N 1
ATOM 8629 C CA . VAL C 1 150 ? -16.60306 -7.82083 -1.77398 1.000 38.02346 150 VAL C CA 1
ATOM 8630 C C . VAL C 1 150 ? -15.14492 -7.42262 -1.93586 1.000 38.62922 150 VAL C C 1
ATOM 8631 O O . VAL C 1 150 ? -14.45176 -7.15535 -0.94703 1.000 38.25738 150 VAL C O 1
ATOM 8644 N N . LYS C 1 151 ? -14.67314 -7.40708 -3.17511 1.000 39.68330 151 LYS C N 1
ATOM 8645 C CA . LYS C 1 151 ? -13.33672 -6.92880 -3.50158 1.000 41.57443 151 LYS C CA 1
ATOM 8646 C C . LYS C 1 151 ? -13.44118 -5.83153 -4.55014 1.000 38.45680 151 LYS C C 1
ATOM 8647 O O . LYS C 1 151 ? -14.24411 -5.92665 -5.48028 1.000 38.87591 151 LYS C O 1
ATOM 8666 N N . TRP C 1 152 ? -12.66292 -4.77214 -4.35199 1.000 35.61594 152 TRP C N 1
ATOM 8667 C CA . TRP C 1 152 ? -12.53661 -3.68409 -5.30642 1.000 32.86939 152 TRP C CA 1
ATOM 8668 C C . TRP C 1 152 ? -11.24371 -3.81919 -6.10027 1.000 32.49237 152 TRP C C 1
ATOM 8669 O O . TRP C 1 152 ? -10.20829 -4.22610 -5.56124 1.000 32.63056 152 TRP C O 1
ATOM 8690 N N . LYS C 1 153 ? -11.31365 -3.48049 -7.38626 1.000 33.05856 153 LYS C N 1
ATOM 8691 C CA . LYS C 1 153 ? -10.13582 -3.41145 -8.23990 1.000 33.65237 153 LYS C CA 1
ATOM 8692 C C . LYS C 1 153 ? -10.15365 -2.10747 -9.02505 1.000 32.24550 153 LYS C C 1
ATOM 8693 O O . LYS C 1 153 ? -11.21918 -1.62385 -9.42148 1.000 31.74728 153 LYS C O 1
ATOM 8712 N N . ILE C 1 154 ? -8.97352 -1.51865 -9.19663 1.000 31.76733 154 ILE C N 1
ATOM 8713 C CA . ILE C 1 154 ? -8.78200 -0.34127 -10.03333 1.000 31.76365 154 ILE C CA 1
ATOM 8714 C C . ILE C 1 154 ? -7.75799 -0.73359 -11.08391 1.000 31.66876 154 ILE C C 1
ATOM 8715 O O . ILE C 1 154 ? -6.61876 -1.08664 -10.74761 1.000 31.00433 154 ILE C O 1
ATOM 8731 N N . ASP C 1 155 ? -8.15642 -0.69028 -12.35416 1.000 32.26143 155 ASP C N 1
ATOM 8732 C CA . ASP C 1 155 ? -7.26663 -1.10149 -13.43553 1.000 33.82722 155 ASP C CA 1
ATOM 8733 C C . ASP C 1 155 ? -6.66716 -2.46883 -13.14058 1.000 35.55307 155 ASP C C 1
ATOM 8734 O O . ASP C 1 155 ? -5.48424 -2.72391 -13.38274 1.000 34.76335 155 ASP C O 1
ATOM 8743 N N . GLY C 1 156 ? -7.49479 -3.35357 -12.59473 1.000 38.27691 156 GLY C N 1
ATOM 8744 C CA . GLY C 1 156 ? -7.11007 -4.72463 -12.37312 1.000 40.54035 156 GLY C CA 1
ATOM 8745 C C . GLY C 1 156 ? -6.40217 -5.00063 -11.06610 1.000 43.10045 156 GLY C C 1
ATOM 8746 O O . GLY C 1 156 ? -6.18064 -6.17195 -10.74374 1.000 44.02038 156 GLY C O 1
ATOM 8750 N N . SER C 1 157 ? -6.04756 -3.97303 -10.29645 1.000 44.55867 157 SER C N 1
ATOM 8751 C CA . SER C 1 157 ? -5.29575 -4.15422 -9.06361 1.000 45.75668 157 SER C CA 1
ATOM 8752 C C . SER C 1 157 ? -6.22829 -3.97541 -7.87284 1.000 45.27495 157 SER C C 1
ATOM 8753 O O . SER C 1 157 ? -6.96764 -2.98720 -7.79441 1.000 44.19217 157 SER C O 1
ATOM 8761 N N . GLU C 1 158 ? -6.16192 -4.91412 -6.93532 1.000 45.61164 158 GLU C N 1
ATOM 8762 C CA . GLU C 1 158 ? -7.00046 -4.84146 -5.75295 1.000 46.42403 158 GLU C CA 1
ATOM 8763 C C . GLU C 1 158 ? -6.71956 -3.56919 -4.96510 1.000 45.10721 158 GLU C C 1
ATOM 8764 O O . GLU C 1 158 ? -5.58330 -3.09065 -4.88961 1.000 44.23338 158 GLU C O 1
ATOM 8776 N N . ARG C 1 159 ? -7.78019 -3.01933 -4.38039 1.000 45.02881 159 ARG C N 1
ATOM 8777 C CA . ARG C 1 159 ? -7.71210 -1.80686 -3.57587 1.000 45.77953 159 ARG C CA 1
ATOM 8778 C C . ARG C 1 159 ? -8.44885 -2.08337 -2.27741 1.000 44.79005 159 ARG C C 1
ATOM 8779 O O . ARG C 1 159 ? -9.62384 -2.46060 -2.29949 1.000 43.97761 159 ARG C O 1
ATOM 8800 N N . GLN C 1 160 ? -7.77053 -1.88789 -1.14905 1.000 45.28269 160 GLN C N 1
ATOM 8801 C CA . GLN C 1 160 ? -8.38320 -2.12904 0.15229 1.000 45.70274 160 GLN C CA 1
ATOM 8802 C C . GLN C 1 160 ? -8.55116 -0.86252 0.97930 1.000 45.79037 160 GLN C C 1
ATOM 8803 O O . GLN C 1 160 ? -9.49211 -0.77892 1.76970 1.000 45.84084 160 GLN C O 1
ATOM 8817 N N . ASN C 1 161 ? -7.66360 0.11983 0.81556 1.000 45.82257 161 ASN C N 1
ATOM 8818 C CA . ASN C 1 161 ? -7.79258 1.37547 1.54271 1.000 45.90742 161 ASN C CA 1
ATOM 8819 C C . ASN C 1 161 ? -8.94094 2.20204 0.97224 1.000 42.83616 161 ASN C C 1
ATOM 8820 O O . ASN C 1 161 ? -9.19784 2.18524 -0.23743 1.000 42.80311 161 ASN C O 1
ATOM 8831 N N . GLY C 1 162 ? -9.63615 2.91871 1.84906 1.000 39.74109 162 GLY C N 1
ATOM 8832 C CA . GLY C 1 162 ? -10.70571 3.79468 1.44293 1.000 37.20360 162 GLY C CA 1
ATOM 8833 C C . GLY C 1 162 ? -12.04250 3.12545 1.26127 1.000 35.17023 162 GLY C C 1
ATOM 8834 O O . GLY C 1 162 ? -12.96294 3.75544 0.72162 1.000 33.91321 162 GLY C O 1
ATOM 8838 N N . VAL C 1 163 ? -12.17704 1.86984 1.67254 1.000 33.66819 163 VAL C N 1
ATOM 8839 C CA . VAL C 1 163 ? -13.40418 1.10869 1.49780 1.000 33.15487 163 VAL C CA 1
ATOM 8840 C C . VAL C 1 163 ? -14.17681 1.11104 2.80423 1.000 32.50633 163 VAL C C 1
ATOM 8841 O O . VAL C 1 163 ? -13.60282 0.87244 3.87806 1.000 33.62145 163 VAL C O 1
ATOM 8854 N N . LEU C 1 164 ? -15.48119 1.36468 2.71342 1.000 31.41767 164 LEU C N 1
ATOM 8855 C CA . LEU C 1 164 ? -16.38625 1.25990 3.84931 1.000 31.76916 164 LEU C CA 1
ATOM 8856 C C . LEU C 1 164 ? -17.61049 0.46029 3.44115 1.000 28.54261 164 LEU C C 1
ATOM 8857 O O . LEU C 1 164 ? -18.20003 0.71782 2.38469 1.000 26.83741 164 LEU C O 1
ATOM 8873 N N . ASN C 1 165 ? -18.00416 -0.48668 4.29379 1.000 27.20230 165 ASN C N 1
ATOM 8874 C CA . ASN C 1 165 ? -19.08340 -1.41674 3.99858 1.000 25.81374 165 ASN C CA 1
ATOM 8875 C C . ASN C 1 165 ? -20.19432 -1.28773 5.03283 1.000 23.09177 165 ASN C C 1
ATOM 8876 O O . ASN C 1 165 ? -19.93589 -1.01390 6.21259 1.000 23.45594 165 ASN C O 1
ATOM 8887 N N . SER C 1 166 ? -21.42550 -1.54222 4.60033 1.000 21.11142 166 SER C N 1
ATOM 8888 C CA . SER C 1 166 ? -22.60608 -1.54308 5.45078 1.000 20.26950 166 SER C CA 1
ATOM 8889 C C . SER C 1 166 ? -23.52842 -2.67253 5.01712 1.000 20.67383 166 SER C C 1
ATOM 8890 O O . SER C 1 166 ? -23.63272 -2.96164 3.82190 1.000 20.22102 166 SER C O 1
ATOM 8898 N N . TRP C 1 167 ? -24.16290 -3.33826 5.97360 1.000 21.57971 167 TRP C N 1
ATOM 8899 C CA . TRP C 1 167 ? -25.01559 -4.49104 5.69562 1.000 22.96658 167 TRP C CA 1
ATOM 8900 C C . TRP C 1 167 ? -26.39392 -4.25981 6.30086 1.000 21.73694 167 TRP C C 1
ATOM 8901 O O . TRP C 1 167 ? -26.49365 -3.79911 7.44398 1.000 22.27169 167 TRP C O 1
ATOM 8922 N N . THR C 1 168 ? -27.45173 -4.62255 5.58160 1.000 21.13509 168 THR C N 1
ATOM 8923 C CA . THR C 1 168 ? -28.78830 -4.55407 6.16736 1.000 21.18627 168 THR C CA 1
ATOM 8924 C C . THR C 1 168 ? -29.10723 -5.76678 7.05608 1.000 22.10658 168 THR C C 1
ATOM 8925 O O . THR C 1 168 ? -28.48937 -6.83909 6.97489 1.000 21.80336 168 THR C O 1
ATOM 8936 N N . ASP C 1 169 ? -30.11902 -5.58845 7.90908 1.000 23.75411 169 ASP C N 1
ATOM 8937 C CA . ASP C 1 169 ? -30.69668 -6.71397 8.62283 1.000 25.35801 169 ASP C CA 1
ATOM 8938 C C . ASP C 1 169 ? -31.56468 -7.53010 7.67128 1.000 23.92068 169 ASP C C 1
ATOM 8939 O O . ASP C 1 169 ? -31.97222 -7.05840 6.60593 1.000 23.72246 169 ASP C O 1
ATOM 8948 N N . GLN C 1 170 ? -31.85982 -8.76109 8.06430 1.000 22.26586 170 GLN C N 1
ATOM 8949 C CA . GLN C 1 170 ? -32.65375 -9.63184 7.20430 1.000 22.01403 170 GLN C CA 1
ATOM 8950 C C . GLN C 1 170 ? -33.98726 -8.98883 6.85221 1.000 21.58628 170 GLN C C 1
ATOM 8951 O O . GLN C 1 170 ? -34.67791 -8.44190 7.71743 1.000 22.87263 170 GLN C O 1
ATOM 8965 N N . ASP C 1 171 ? -34.33652 -9.04655 5.56443 1.000 22.16535 171 ASP C N 1
ATOM 8966 C CA . ASP C 1 171 ? -35.59250 -8.47415 5.09621 1.000 23.39799 171 ASP C CA 1
ATOM 8967 C C . ASP C 1 171 ? -36.77412 -9.23250 5.68921 1.000 24.14679 171 ASP C C 1
ATOM 8968 O O . ASP C 1 171 ? -36.79799 -10.47388 5.70204 1.000 23.65205 171 ASP C O 1
ATOM 8977 N N . SER C 1 172 ? -37.75811 -8.48291 6.18363 1.000 27.09269 172 SER C N 1
ATOM 8978 C CA . SER C 1 172 ? -38.90716 -9.07927 6.84558 1.000 30.17141 172 SER C CA 1
ATOM 8979 C C . SER C 1 172 ? -39.90737 -9.70594 5.88253 1.000 31.48397 172 SER C C 1
ATOM 8980 O O . SER C 1 172 ? -40.81448 -10.40737 6.34647 1.000 30.89985 172 SER C O 1
ATOM 8988 N N . LYS C 1 173 ? -39.77022 -9.47618 4.57078 1.000 32.99497 173 LYS C N 1
ATOM 8989 C CA . LYS C 1 173 ? -40.68378 -10.02231 3.57278 1.000 34.84111 173 LYS C CA 1
ATOM 8990 C C . LYS C 1 173 ? -40.07436 -11.14613 2.74446 1.000 32.13718 173 LYS C C 1
ATOM 8991 O O . LYS C 1 173 ? -40.70204 -12.20173 2.57975 1.000 33.74946 173 LYS C O 1
ATOM 9010 N N . ASP C 1 174 ? -38.86293 -10.96905 2.21055 1.000 27.68957 174 ASP C N 1
ATOM 9011 C CA . ASP C 1 174 ? -38.26382 -11.99656 1.35832 1.000 24.94193 174 ASP C CA 1
ATOM 9012 C C . ASP C 1 174 ? -37.06732 -12.69457 1.99485 1.000 22.08759 174 ASP C C 1
ATOM 9013 O O . ASP C 1 174 ? -36.49733 -13.60883 1.38719 1.000 20.41509 174 ASP C O 1
ATOM 9022 N N . SER C 1 175 ? -36.70795 -12.33488 3.23247 1.000 21.13452 175 SER C N 1
ATOM 9023 C CA . SER C 1 175 ? -35.70417 -13.04476 4.00929 1.000 21.07988 175 SER C CA 1
ATOM 9024 C C . SER C 1 175 ? -34.30529 -12.94077 3.42155 1.000 20.27004 175 SER C C 1
ATOM 9025 O O . SER C 1 175 ? -33.42722 -13.72943 3.77716 1.000 19.69715 175 SER C O 1
ATOM 9033 N N . THR C 1 176 ? -34.05744 -11.96176 2.54746 1.000 20.14345 176 THR C N 1
ATOM 9034 C CA . THR C 1 176 ? -32.73111 -11.75294 2.00678 1.000 19.82049 176 THR C CA 1
ATOM 9035 C C . THR C 1 176 ? -31.96087 -10.69319 2.79761 1.000 19.95328 176 THR C C 1
ATOM 9036 O O . THR C 1 176 ? -32.47035 -10.05419 3.71880 1.000 20.57288 176 THR C O 1
ATOM 9047 N N . TYR C 1 177 ? -30.71149 -10.50453 2.38741 1.000 19.59375 177 TYR C N 1
ATOM 9048 C CA . TYR C 1 177 ? -29.77913 -9.53580 2.92170 1.000 19.00266 177 TYR C CA 1
ATOM 9049 C C . TYR C 1 177 ? -29.27287 -8.66294 1.78427 1.000 18.35885 177 TYR C C 1
ATOM 9050 O O . TYR C 1 177 ? -29.29436 -9.07453 0.61606 1.000 18.58860 177 TYR C O 1
ATOM 9068 N N . SER C 1 178 ? -28.82053 -7.45348 2.13350 1.000 17.68748 178 SER C N 1
ATOM 9069 C CA . SER C 1 178 ? -28.20967 -6.55195 1.16072 1.000 17.51718 178 SER C CA 1
ATOM 9070 C C . SER C 1 178 ? -26.97404 -5.91267 1.77204 1.000 17.81274 178 SER C C 1
ATOM 9071 O O . SER C 1 178 ? -26.83172 -5.84258 2.99269 1.000 19.17080 178 SER C O 1
ATOM 9079 N N . MET C 1 179 ? -26.09784 -5.40062 0.91125 1.000 17.36420 179 MET C N 1
ATOM 9080 C CA . MET C 1 179 ? -24.86151 -4.76344 1.35912 1.000 18.75347 179 MET C CA 1
ATOM 9081 C C . MET C 1 179 ? -24.51332 -3.62167 0.42139 1.000 17.57867 179 MET C C 1
ATOM 9082 O O . MET C 1 179 ? -24.80537 -3.68377 -0.76857 1.000 17.42086 179 MET C O 1
ATOM 9096 N N . SER C 1 180 ? -23.88315 -2.59045 0.97535 1.000 16.47859 180 SER C N 1
ATOM 9097 C CA . SER C 1 180 ? -23.33300 -1.47586 0.21848 1.000 16.96836 180 SER C CA 1
ATOM 9098 C C . SER C 1 180 ? -21.84608 -1.34736 0.52130 1.000 17.60280 180 SER C C 1
ATOM 9099 O O . SER C 1 180 ? -21.41582 -1.47965 1.66562 1.000 18.52438 180 SER C O 1
ATOM 9107 N N . SER C 1 181 ? -21.05205 -1.09789 -0.50990 1.000 18.40125 181 SER C N 1
ATOM 9108 C CA . SER C 1 181 ? -19.61670 -0.91350 -0.36463 1.000 20.55777 181 SER C CA 1
ATOM 9109 C C . SER C 1 181 ? -19.23204 0.35258 -1.11014 1.000 21.76140 181 SER C C 1
ATOM 9110 O O . SER C 1 181 ? -19.64534 0.53723 -2.25115 1.000 21.79450 181 SER C O 1
ATOM 9118 N N . THR C 1 182 ? -18.47917 1.23234 -0.45497 1.000 22.42908 182 THR C N 1
ATOM 9119 C CA . THR C 1 182 ? -18.10411 2.52334 -1.01537 1.000 22.32925 182 THR C CA 1
ATOM 9120 C C . THR C 1 182 ? -16.58931 2.65893 -0.95740 1.000 22.28849 182 THR C C 1
ATOM 9121 O O . THR C 1 182 ? -15.99124 2.54158 0.11887 1.000 22.53236 182 THR C O 1
ATOM 9132 N N . LEU C 1 183 ? -15.98247 2.92081 -2.11204 1.000 22.48258 183 LEU C N 1
ATOM 9133 C CA . LEU C 1 183 ? -14.55812 3.20320 -2.22694 1.000 22.69761 183 LEU C CA 1
ATOM 9134 C C . LEU C 1 183 ? -14.39736 4.70114 -2.45316 1.000 23.05943 183 LEU C C 1
ATOM 9135 O O . LEU C 1 183 ? -14.89987 5.22370 -3.44307 1.000 22.91586 183 LEU C O 1
ATOM 9151 N N . THR C 1 184 ? -13.73113 5.39809 -1.52982 1.000 23.97683 184 THR C N 1
ATOM 9152 C CA . THR C 1 184 ? -13.57130 6.84596 -1.65137 1.000 25.91794 184 THR C CA 1
ATOM 9153 C C . THR C 1 184 ? -12.12990 7.22031 -1.96808 1.000 27.22546 184 THR C C 1
ATOM 9154 O O . THR C 1 184 ? -11.20169 6.79234 -1.27364 1.000 27.11376 184 THR C O 1
ATOM 9165 N N . LEU C 1 185 ? -11.95888 8.01918 -3.01895 1.000 28.81360 185 LEU C N 1
ATOM 9166 C CA . LEU C 1 185 ? -10.68013 8.54832 -3.46385 1.000 30.09245 185 LEU C CA 1
ATOM 9167 C C . LEU C 1 185 ? -10.81968 10.06453 -3.54839 1.000 27.74290 185 LEU C C 1
ATOM 9168 O O . LEU C 1 185 ? -11.91566 10.60683 -3.41963 1.000 26.89226 185 LEU C O 1
ATOM 9184 N N . THR C 1 186 ? -9.70395 10.75973 -3.76452 1.000 26.67012 186 THR C N 1
ATOM 9185 C CA . THR C 1 186 ? -9.81667 12.14612 -4.19749 1.000 26.81949 186 THR C CA 1
ATOM 9186 C C . THR C 1 186 ? -10.18099 12.19753 -5.68066 1.000 27.08485 186 THR C C 1
ATOM 9187 O O . THR C 1 186 ? -9.98231 11.23274 -6.42519 1.000 26.49182 186 THR C O 1
ATOM 9198 N N . LYS C 1 187 ? -10.71263 13.34573 -6.11261 1.000 28.68783 187 LYS C N 1
ATOM 9199 C CA . LYS C 1 187 ? -10.97056 13.53446 -7.53740 1.000 31.27914 187 LYS C CA 1
ATOM 9200 C C . LYS C 1 187 ? -9.70220 13.30799 -8.34585 1.000 30.31177 187 LYS C C 1
ATOM 9201 O O . LYS C 1 187 ? -9.71410 12.60375 -9.36242 1.000 28.89332 187 LYS C O 1
ATOM 9220 N N . ASP C 1 188 ? -8.59141 13.90618 -7.90226 1.000 31.41803 188 ASP C N 1
ATOM 9221 C CA . ASP C 1 188 ? -7.36430 13.82960 -8.68574 1.000 34.03234 188 ASP C CA 1
ATOM 9222 C C . ASP C 1 188 ? -6.91885 12.38554 -8.87133 1.000 33.62639 188 ASP C C 1
ATOM 9223 O O . ASP C 1 188 ? -6.49306 11.99510 -9.96672 1.000 33.96517 188 ASP C O 1
ATOM 9232 N N . GLU C 1 189 ? -7.01051 11.56401 -7.82758 1.000 32.57132 189 GLU C N 1
ATOM 9233 C CA . GLU C 1 189 ? -6.56154 10.18460 -7.98866 1.000 32.99249 189 GLU C CA 1
ATOM 9234 C C . GLU C 1 189 ? -7.56442 9.37374 -8.81085 1.000 30.17987 189 GLU C C 1
ATOM 9235 O O . GLU C 1 189 ? -7.17485 8.51962 -9.61668 1.000 29.05181 189 GLU C O 1
ATOM 9247 N N . TYR C 1 190 ? -8.86382 9.60341 -8.60107 1.000 28.52269 190 TYR C N 1
ATOM 9248 C CA . TYR C 1 190 ? -9.88112 8.91775 -9.40126 1.000 27.21353 190 TYR C CA 1
ATOM 9249 C C . TYR C 1 190 ? -9.66762 9.16225 -10.88855 1.000 27.59097 190 TYR C C 1
ATOM 9250 O O . TYR C 1 190 ? -9.80166 8.24167 -11.70856 1.000 27.30331 190 TYR C O 1
ATOM 9268 N N . GLU C 1 191 ? -9.31421 10.39583 -11.25946 1.000 28.27005 191 GLU C N 1
ATOM 9269 C CA . GLU C 1 191 ? -9.11043 10.74187 -12.66025 1.000 30.21523 191 GLU C CA 1
ATOM 9270 C C . GLU C 1 191 ? -7.84310 10.13347 -13.24505 1.000 31.08949 191 GLU C C 1
ATOM 9271 O O . GLU C 1 191 ? -7.59178 10.30776 -14.44163 1.000 30.75627 191 GLU C O 1
ATOM 9283 N N . ARG C 1 192 ? -7.02825 9.46203 -12.44679 1.000 32.34669 192 ARG C N 1
ATOM 9284 C CA . ARG C 1 192 ? -5.79077 8.85709 -12.92497 1.000 35.11941 192 ARG C CA 1
ATOM 9285 C C . ARG C 1 192 ? -5.97339 7.41902 -13.40182 1.000 33.77620 192 ARG C C 1
ATOM 9286 O O . ARG C 1 192 ? -5.02137 6.83925 -13.93889 1.000 32.92861 192 ARG C O 1
ATOM 9307 N N . HIS C 1 193 ? -7.16939 6.84553 -13.27332 1.000 32.99846 193 HIS C N 1
ATOM 9308 C CA . HIS C 1 193 ? -7.41370 5.45234 -13.62527 1.000 32.70111 193 HIS C CA 1
ATOM 9309 C C . HIS C 1 193 ? -8.53842 5.27865 -14.63576 1.000 29.96100 193 HIS C C 1
ATOM 9310 O O . HIS C 1 193 ? -9.33109 6.18358 -14.89294 1.000 28.54432 193 HIS C O 1
ATOM 9324 N N . ASN C 1 194 ? -8.61510 4.05888 -15.17031 1.000 29.16826 194 ASN C N 1
ATOM 9325 C CA . ASN C 1 194 ? -9.53764 3.70415 -16.25075 1.000 29.56096 194 ASN C CA 1
ATOM 9326 C C . ASN C 1 194 ? -10.70112 2.87185 -15.72613 1.000 30.05758 194 ASN C C 1
ATOM 9327 O O . ASN C 1 194 ? -11.83407 3.35936 -15.70548 1.000 31.25616 194 ASN C O 1
ATOM 9338 N N . SER C 1 195 ? -10.46845 1.63470 -15.30727 1.000 28.97884 195 SER C N 1
ATOM 9339 C CA . SER C 1 195 ? -11.55148 0.73428 -14.93823 1.000 28.52231 195 SER C CA 1
ATOM 9340 C C . SER C 1 195 ? -11.68757 0.60577 -13.42344 1.000 28.37966 195 SER C C 1
ATOM 9341 O O . SER C 1 195 ? -10.69005 0.54863 -12.69736 1.000 28.14592 195 SER C O 1
ATOM 9349 N N . TYR C 1 196 ? -12.93564 0.55258 -12.96229 1.000 27.67340 196 TYR C N 1
ATOM 9350 C CA . TYR C 1 196 ? -13.30100 0.36219 -11.56130 1.000 27.69766 196 TYR C CA 1
ATOM 9351 C C . TYR C 1 196 ? -14.20928 -0.85721 -11.48504 1.000 28.28150 196 TYR C C 1
ATOM 9352 O O . TYR C 1 196 ? -15.18944 -0.95296 -12.23215 1.000 28.13606 196 TYR C O 1
ATOM 9370 N N . THR C 1 197 ? -13.86688 -1.80255 -10.60748 1.000 28.93212 197 THR C N 1
ATOM 9371 C CA . THR C 1 197 ? -14.56173 -3.07661 -10.55339 1.000 30.03663 197 THR C CA 1
ATOM 9372 C C . THR C 1 197 ? -14.96468 -3.42390 -9.13197 1.000 29.66972 197 THR C C 1
ATOM 9373 O O . THR C 1 197 ? -14.14899 -3.30765 -8.21027 1.000 29.40947 197 THR C O 1
ATOM 9384 N N . CYS C 1 198 ? -16.21510 -3.86203 -8.96964 1.000 29.40077 198 CYS C N 1
ATOM 9385 C CA . CYS C 1 198 ? -16.74767 -4.40966 -7.72420 1.000 29.32492 198 CYS C CA 1
ATOM 9386 C C . CYS C 1 198 ? -17.01036 -5.89290 -7.95994 1.000 32.28592 198 CYS C C 1
ATOM 9387 O O . CYS C 1 198 ? -17.74755 -6.25375 -8.89117 1.000 32.50146 198 CYS C O 1
ATOM 9394 N N . GLU C 1 199 ? -16.37312 -6.75273 -7.15957 1.000 34.25300 199 GLU C N 1
ATOM 9395 C CA . GLU C 1 199 ? -16.54881 -8.19237 -7.29916 1.000 38.10647 199 GLU C CA 1
ATOM 9396 C C . GLU C 1 199 ? -17.12150 -8.77241 -6.01657 1.000 39.11325 199 GLU C C 1
ATOM 9397 O O . GLU C 1 199 ? -16.60385 -8.50759 -4.92518 1.000 38.85818 199 GLU C O 1
ATOM 9409 N N . ALA C 1 200 ? -18.14588 -9.60510 -6.16219 1.000 39.60446 200 ALA C N 1
ATOM 9410 C CA . ALA C 1 200 ? -18.76610 -10.30789 -5.05566 1.000 39.72875 200 ALA C CA 1
ATOM 9411 C C . ALA C 1 200 ? -18.40625 -11.78352 -5.13242 1.000 39.91859 200 ALA C C 1
ATOM 9412 O O . ALA C 1 200 ? -18.57664 -12.41951 -6.17950 1.000 39.90058 200 ALA C O 1
ATOM 9419 N N . THR C 1 201 ? -17.94556 -12.32766 -4.01504 1.000 39.74676 201 THR C N 1
ATOM 9420 C CA . THR C 1 201 ? -17.72545 -13.75748 -3.86242 1.000 39.80173 201 THR C CA 1
ATOM 9421 C C . THR C 1 201 ? -18.78264 -14.24811 -2.88996 1.000 38.02084 201 THR C C 1
ATOM 9422 O O . THR C 1 201 ? -18.84862 -13.77847 -1.74907 1.000 37.38474 201 THR C O 1
ATOM 9433 N N . HIS C 1 202 ? -19.62585 -15.15923 -3.35744 1.000 36.93852 202 HIS C N 1
ATOM 9434 C CA . HIS C 1 202 ? -20.79385 -15.59403 -2.61071 1.000 36.36087 202 HIS C CA 1
ATOM 9435 C C . HIS C 1 202 ? -21.02945 -17.06459 -2.91761 1.000 37.63099 202 HIS C C 1
ATOM 9436 O O . HIS C 1 202 ? -20.66734 -17.55714 -3.99077 1.000 37.90936 202 HIS C O 1
ATOM 9450 N N . LYS C 1 203 ? -21.64796 -17.75671 -1.96203 1.000 38.92843 203 LYS C N 1
ATOM 9451 C CA . LYS C 1 203 ? -21.84056 -19.20343 -2.06862 1.000 42.10319 203 LYS C CA 1
ATOM 9452 C C . LYS C 1 203 ? -22.60484 -19.61360 -3.32194 1.000 43.19767 203 LYS C C 1
ATOM 9453 O O . LYS C 1 203 ? -22.55228 -20.78855 -3.70433 1.000 43.50634 203 LYS C O 1
ATOM 9472 N N . THR C 1 204 ? -23.28747 -18.67734 -3.98474 1.000 43.87516 204 THR C N 1
ATOM 9473 C CA . THR C 1 204 ? -24.13793 -19.01739 -5.11802 1.000 45.42756 204 THR C CA 1
ATOM 9474 C C . THR C 1 204 ? -23.37911 -19.20143 -6.42372 1.000 48.80752 204 THR C C 1
ATOM 9475 O O . THR C 1 204 ? -23.99568 -19.57799 -7.42698 1.000 49.26934 204 THR C O 1
ATOM 9486 N N . SER C 1 205 ? -22.07642 -18.94656 -6.45423 1.000 51.35800 205 SER C N 1
ATOM 9487 C CA . SER C 1 205 ? -21.31180 -19.28501 -7.64425 1.000 53.96090 205 SER C CA 1
ATOM 9488 C C . SER C 1 205 ? -19.85236 -19.50917 -7.28579 1.000 54.68160 205 SER C C 1
ATOM 9489 O O . SER C 1 205 ? -19.29997 -18.85937 -6.39410 1.000 54.00063 205 SER C O 1
ATOM 9497 N N . THR C 1 206 ? -19.24004 -20.46109 -7.99416 1.000 55.74065 206 THR C N 1
ATOM 9498 C CA . THR C 1 206 ? -17.80495 -20.66637 -7.87473 1.000 57.00859 206 THR C CA 1
ATOM 9499 C C . THR C 1 206 ? -17.03885 -19.47844 -8.43456 1.000 57.49851 206 THR C C 1
ATOM 9500 O O . THR C 1 206 ? -15.91975 -19.19597 -7.98907 1.000 58.01405 206 THR C O 1
ATOM 9511 N N . SER C 1 207 ? -17.63787 -18.75947 -9.40576 1.000 56.98970 207 SER C N 1
ATOM 9512 C CA . SER C 1 207 ? -17.05135 -17.58943 -10.04322 1.000 56.26751 207 SER C CA 1
ATOM 9513 C C . SER C 1 207 ? -17.69788 -16.33119 -9.48879 1.000 54.27443 207 SER C C 1
ATOM 9514 O O . SER C 1 207 ? -18.92905 -16.28077 -9.35987 1.000 54.35289 207 SER C O 1
ATOM 9522 N N . PRO C 1 208 ? -16.92567 -15.30233 -9.14751 1.000 52.21136 208 PRO C N 1
ATOM 9523 C CA . PRO C 1 208 ? -17.53479 -14.09575 -8.57960 1.000 50.52925 208 PRO C CA 1
ATOM 9524 C C . PRO C 1 208 ? -18.53158 -13.47697 -9.54375 1.000 48.43895 208 PRO C C 1
ATOM 9525 O O . PRO C 1 208 ? -18.54777 -13.76947 -10.74161 1.000 48.30031 208 PRO C O 1
ATOM 9536 N N . ILE C 1 209 ? -19.39125 -12.62829 -8.99504 1.000 46.42640 209 ILE C N 1
ATOM 9537 C CA . ILE C 1 209 ? -20.16759 -11.69317 -9.79528 1.000 44.84902 209 ILE C CA 1
ATOM 9538 C C . ILE C 1 209 ? -19.36504 -10.40733 -9.89510 1.000 43.00212 209 ILE C C 1
ATOM 9539 O O . ILE C 1 209 ? -18.88432 -9.88375 -8.88349 1.000 42.76168 209 ILE C O 1
ATOM 9555 N N . VAL C 1 210 ? -19.20017 -9.91555 -11.11674 1.000 41.35087 210 VAL C N 1
ATOM 9556 C CA . VAL C 1 210 ? -18.34125 -8.77972 -11.41317 1.000 39.87797 210 VAL C CA 1
ATOM 9557 C C . VAL C 1 210 ? -19.19117 -7.71905 -12.09453 1.000 37.84924 210 VAL C C 1
ATOM 9558 O O . VAL C 1 210 ? -19.91222 -8.01609 -13.05138 1.000 37.45396 210 VAL C O 1
ATOM 9571 N N . LYS C 1 211 ? -19.11361 -6.49257 -11.59566 1.000 35.72869 211 LYS C N 1
ATOM 9572 C CA . LYS C 1 211 ? -19.64905 -5.32951 -12.28338 1.000 34.50597 211 LYS C CA 1
ATOM 9573 C C . LYS C 1 211 ? -18.54589 -4.28728 -12.32810 1.000 32.19371 211 LYS C C 1
ATOM 9574 O O . LYS C 1 211 ? -17.82839 -4.08498 -11.34053 1.000 31.61019 211 LYS C O 1
ATOM 9593 N N . SER C 1 212 ? -18.42147 -3.62075 -13.46821 1.000 30.93322 212 SER C N 1
ATOM 9594 C CA . SER C 1 212 ? -17.36453 -2.65168 -13.66483 1.000 30.05452 212 SER C CA 1
ATOM 9595 C C . SER C 1 212 ? -17.88961 -1.49289 -14.49678 1.000 28.16828 212 SER C C 1
ATOM 9596 O O . SER C 1 212 ? -18.94093 -1.57251 -15.14132 1.000 28.18154 212 SER C O 1
ATOM 9604 N N . PHE C 1 213 ? -17.14935 -0.39510 -14.45154 1.000 25.65819 213 PHE C N 1
ATOM 9605 C CA . PHE C 1 213 ? -17.31136 0.67547 -15.42224 1.000 24.33645 213 PHE C CA 1
ATOM 9606 C C . PHE C 1 213 ? -15.92723 1.21878 -15.72530 1.000 23.61484 213 PHE C C 1
ATOM 9607 O O . PHE C 1 213 ? -14.96317 0.96168 -14.99483 1.000 24.33426 213 PHE C O 1
ATOM 9624 N N . ASN C 1 214 ? -15.82750 1.94945 -16.82781 1.000 22.97462 214 ASN C N 1
ATOM 9625 C CA . ASN C 1 214 ? -14.63647 2.70687 -17.17223 1.000 23.02129 214 ASN C CA 1
ATOM 9626 C C . ASN C 1 214 ? -14.94408 4.19149 -17.06400 1.000 24.12423 214 ASN C C 1
ATOM 9627 O O . ASN C 1 214 ? -15.99939 4.64991 -17.50269 1.000 23.80396 214 ASN C O 1
ATOM 9638 N N . ARG C 1 215 ? -13.99096 4.94312 -16.50184 1.000 26.40744 215 ARG C N 1
ATOM 9639 C CA . ARG C 1 215 ? -14.21357 6.35601 -16.20915 1.000 29.95612 215 ARG C CA 1
ATOM 9640 C C . ARG C 1 215 ? -14.57731 7.13026 -17.46247 1.000 35.94523 215 ARG C C 1
ATOM 9641 O O . ARG C 1 215 ? -15.43571 8.02074 -17.41803 1.000 36.80131 215 ARG C O 1
ATOM 9662 N N . ASN C 1 216 ? -13.96329 6.79382 -18.58222 1.000 41.16045 216 ASN C N 1
ATOM 9663 C CA . ASN C 1 216 ? -14.34613 7.37028 -19.86720 1.000 46.53203 216 ASN C CA 1
ATOM 9664 C C . ASN C 1 216 ? -14.93551 8.78213 -19.78643 1.000 47.79373 216 ASN C C 1
ATOM 9665 O O . ASN C 1 216 ? -16.14774 8.96346 -19.65465 1.000 48.45108 216 ASN C O 1
ATOM 9676 N N . GLN D 2 1 ? -55.67567 5.40241 23.05920 1.000 45.58155 0 GLN D N 1
ATOM 9677 C CA . GLN D 2 1 ? -54.85890 4.24778 23.53882 1.000 45.38864 0 GLN D CA 1
ATOM 9678 C C . GLN D 2 1 ? -53.77632 4.69713 24.51823 1.000 39.81946 0 GLN D C 1
ATOM 9679 O O . GLN D 2 1 ? -53.45360 5.87645 24.62016 1.000 38.76794 0 GLN D O 1
ATOM 9695 N N . VAL D 2 2 ? -53.22504 3.72758 25.25395 1.000 35.01141 1 VAL D N 1
ATOM 9696 C CA . VAL D 2 2 ? -52.04926 3.99714 26.06300 1.000 30.57581 1 VAL D CA 1
ATOM 9697 C C . VAL D 2 2 ? -50.89283 4.34761 25.14096 1.000 28.48601 1 VAL D C 1
ATOM 9698 O O . VAL D 2 2 ? -50.58302 3.61076 24.19152 1.000 26.97345 1 VAL D O 1
ATOM 9711 N N . GLN D 2 3 ? -50.25553 5.48784 25.40633 1.000 28.03051 2 GLN D N 1
ATOM 9712 C CA . GLN D 2 3 ? -49.12534 5.94521 24.61101 1.000 29.29081 2 GLN D CA 1
ATOM 9713 C C . GLN D 2 3 ? -48.12445 6.65480 25.50920 1.000 26.48916 2 GLN D C 1
ATOM 9714 O O . GLN D 2 3 ? -48.50631 7.38853 26.42550 1.000 27.01621 2 GLN D O 1
ATOM 9728 N N . LEU D 2 4 ? -46.84703 6.42309 25.23342 1.000 23.68050 3 LEU D N 1
ATOM 9729 C CA . LEU D 2 4 ? -45.73353 7.15932 25.80842 1.000 22.70217 3 LEU D CA 1
ATOM 9730 C C . LEU D 2 4 ? -44.98067 7.82076 24.66361 1.000 23.21620 3 LEU D C 1
ATOM 9731 O O . LEU D 2 4 ? -44.61008 7.14716 23.69763 1.000 23.03330 3 LEU D O 1
ATOM 9747 N N . GLN D 2 5 ? -44.77031 9.13301 24.76034 1.000 23.91785 4 GLN D N 1
ATOM 9748 C CA . GLN D 2 5 ? -44.10498 9.91276 23.72139 1.000 26.34586 4 GLN D CA 1
ATOM 9749 C C . GLN D 2 5 ? -42.89355 10.59877 24.33915 1.000 22.99214 4 GLN D C 1
ATOM 9750 O O . GLN D 2 5 ? -43.03385 11.37560 25.29508 1.000 21.77745 4 GLN D O 1
ATOM 9764 N N . GLN D 2 6 ? -41.71294 10.30526 23.80166 1.000 21.39367 5 GLN D N 1
ATOM 9765 C CA . GLN D 2 6 ? -40.46664 10.83089 24.32393 1.000 20.69648 5 GLN D CA 1
ATOM 9766 C C . GLN D 2 6 ? -39.98446 12.05647 23.55603 1.000 21.19092 5 GLN D C 1
ATOM 9767 O O . GLN D 2 6 ? -40.33680 12.29528 22.39943 1.000 21.93934 5 GLN D O 1
ATOM 9781 N N . SER D 2 7 ? -39.12925 12.81592 24.22558 1.000 21.18059 6 SER D N 1
ATOM 9782 C CA . SER D 2 7 ? -38.52314 13.99848 23.65285 1.000 21.36665 6 SER D CA 1
ATOM 9783 C C . SER D 2 7 ? -37.48940 13.61585 22.58980 1.000 21.86225 6 SER D C 1
ATOM 9784 O O . SER D 2 7 ? -37.12670 12.44538 22.41539 1.000 22.46535 6 SER D O 1
ATOM 9792 N N . GLY D 2 8 ? -37.01098 14.63580 21.86818 1.000 23.07854 7 GLY D N 1
ATOM 9793 C CA . GLY D 2 8 ? -36.19405 14.38312 20.70486 1.000 22.74306 7 GLY D CA 1
ATOM 9794 C C . GLY D 2 8 ? -34.72604 14.10960 20.99622 1.000 22.78911 7 GLY D C 1
ATOM 9795 O O . GLY D 2 8 ? -34.22361 14.26447 22.11247 1.000 22.27650 7 GLY D O 1
ATOM 9799 N N . ALA D 2 9 ? -34.01556 13.71727 19.94018 1.000 22.97137 8 ALA D N 1
ATOM 9800 C CA . ALA D 2 9 ? -32.60106 13.39688 20.05919 1.000 24.08946 8 ALA D CA 1
ATOM 9801 C C . ALA D 2 9 ? -31.81987 14.60735 20.55721 1.000 24.39252 8 ALA D C 1
ATOM 9802 O O . ALA D 2 9 ? -32.20362 15.75784 20.32664 1.000 25.90073 8 ALA D O 1
ATOM 9809 N N . GLU D 2 10 ? -30.71533 14.33599 21.25631 1.000 23.92231 9 GLU D N 1
ATOM 9810 C CA . GLU D 2 10 ? -29.85978 15.38546 21.77794 1.000 24.63840 9 GLU D CA 1
ATOM 9811 C C . GLU D 2 10 ? -28.38954 15.04994 21.55206 1.000 22.37333 9 GLU D C 1
ATOM 9812 O O . GLU D 2 10 ? -27.96983 13.89597 21.71345 1.000 20.36039 9 GLU D O 1
ATOM 9824 N N . LEU D 2 11 ? -27.62150 16.07486 21.18591 1.000 21.74189 10 LEU D N 1
ATOM 9825 C CA . LEU D 2 11 ? -26.16390 16.04222 21.10327 1.000 20.58214 10 LEU D CA 1
ATOM 9826 C C . LEU D 2 11 ? -25.64382 16.97540 22.18803 1.000 20.06762 10 LEU D C 1
ATOM 9827 O O . LEU D 2 11 ? -25.98897 18.16079 22.20481 1.000 20.64314 10 LEU D O 1
ATOM 9843 N N . VAL D 2 12 ? -24.82083 16.44953 23.09329 1.000 20.08966 11 VAL D N 1
ATOM 9844 C CA . VAL D 2 12 ? -24.30974 17.22345 24.21236 1.000 22.38140 11 VAL D CA 1
ATOM 9845 C C . VAL D 2 12 ? -22.82109 16.94515 24.36844 1.000 22.78129 11 VAL D C 1
ATOM 9846 O O . VAL D 2 12 ? -22.32010 15.87169 24.01133 1.000 22.78068 11 VAL D O 1
ATOM 9859 N N . LYS D 2 13 ? -22.11545 17.91900 24.92244 1.000 23.87437 12 LYS D N 1
ATOM 9860 C CA . LYS D 2 13 ? -20.68298 17.77055 25.07706 1.000 25.37641 12 LYS D CA 1
ATOM 9861 C C . LYS D 2 13 ? -20.35761 16.98152 26.34046 1.000 22.86814 12 LYS D C 1
ATOM 9862 O O . LYS D 2 13 ? -21.13614 16.97586 27.29492 1.000 21.68253 12 LYS D O 1
ATOM 9881 N N . PRO D 2 14 ? -19.21457 16.29670 26.36050 1.000 22.64595 13 PRO D N 1
ATOM 9882 C CA . PRO D 2 14 ? -18.80484 15.60351 27.58401 1.000 22.61366 13 PRO D CA 1
ATOM 9883 C C . PRO D 2 14 ? -18.78050 16.56589 28.76372 1.000 21.91692 13 PRO D C 1
ATOM 9884 O O . PRO D 2 14 ? -18.40057 17.74236 28.63573 1.000 22.52201 13 PRO D O 1
ATOM 9895 N N . GLY D 2 15 ? -19.21750 16.05958 29.91125 1.000 22.91243 14 GLY D N 1
ATOM 9896 C CA . GLY D 2 15 ? -19.26163 16.84386 31.12519 1.000 24.02259 14 GLY D CA 1
ATOM 9897 C C . GLY D 2 15 ? -20.57889 17.53633 31.37516 1.000 24.73857 14 GLY D C 1
ATOM 9898 O O . GLY D 2 15 ? -20.84044 17.96572 32.50922 1.000 26.33767 14 GLY D O 1
ATOM 9902 N N . ALA D 2 16 ? -21.41641 17.65174 30.36199 1.000 24.93797 15 ALA D N 1
ATOM 9903 C CA . ALA D 2 16 ? -22.70152 18.30289 30.51756 1.000 25.02577 15 ALA D CA 1
ATOM 9904 C C . ALA D 2 16 ? -23.71670 17.34098 31.13164 1.000 24.48155 15 ALA D C 1
ATOM 9905 O O . ALA D 2 16 ? -23.41746 16.18261 31.45005 1.000 23.63084 15 ALA D O 1
ATOM 9912 N N . SER D 2 17 ? -24.93639 17.83938 31.30034 1.000 24.60414 16 SER D N 1
ATOM 9913 C CA . SER D 2 17 ? -26.07188 17.05734 31.74055 1.000 25.66844 16 SER D CA 1
ATOM 9914 C C . SER D 2 17 ? -27.15961 17.16516 30.68297 1.000 24.61637 16 SER D C 1
ATOM 9915 O O . SER D 2 17 ? -27.14094 18.05709 29.82881 1.000 25.04149 16 SER D O 1
ATOM 9923 N N . VAL D 2 18 ? -28.12463 16.25656 30.74901 1.000 22.87120 17 VAL D N 1
ATOM 9924 C CA . VAL D 2 18 ? -29.28292 16.31938 29.86862 1.000 23.03391 17 VAL D CA 1
ATOM 9925 C C . VAL D 2 18 ? -30.47113 15.79919 30.65375 1.000 21.41693 17 VAL D C 1
ATOM 9926 O O . VAL D 2 18 ? -30.31888 14.95618 31.54433 1.000 21.37075 17 VAL D O 1
ATOM 9939 N N . LYS D 2 19 ? -31.66467 16.29966 30.31368 1.000 20.41173 18 LYS D N 1
ATOM 9940 C CA . LYS D 2 19 ? -32.92738 15.83043 30.89019 1.000 21.02256 18 LYS D CA 1
ATOM 9941 C C . LYS D 2 19 ? -33.88597 15.44841 29.76451 1.000 21.59429 18 LYS D C 1
ATOM 9942 O O . LYS D 2 19 ? -34.27507 16.29328 28.94969 1.000 23.37915 18 LYS D O 1
ATOM 9961 N N . ILE D 2 20 ? -34.25390 14.14962 29.71679 1.000 20.66690 19 ILE D N 1
ATOM 9962 C CA . ILE D 2 20 ? -35.13369 13.56414 28.70790 1.000 21.91377 19 ILE D CA 1
ATOM 9963 C C . ILE D 2 20 ? -36.50957 13.38453 29.31107 1.000 20.72114 19 ILE D C 1
ATOM 9964 O O . ILE D 2 20 ? -36.65073 13.15198 30.51547 1.000 21.59843 19 ILE D O 1
ATOM 9980 N N . SER D 2 21 ? -37.54166 13.49791 28.47842 1.000 19.26454 20 SER D N 1
ATOM 9981 C CA . SER D 2 21 ? -38.90825 13.40903 28.96917 1.000 19.41376 20 SER D CA 1
ATOM 9982 C C . SER D 2 21 ? -39.69299 12.31286 28.25739 1.000 19.02272 20 SER D C 1
ATOM 9983 O O . SER D 2 21 ? -39.35754 11.87506 27.15731 1.000 18.46907 20 SER D O 1
ATOM 9991 N N . CYS D 2 22 ? -40.76997 11.90753 28.92291 1.000 18.88995 21 CYS D N 1
ATOM 9992 C CA . CYS D 2 22 ? -41.64661 10.82454 28.50709 1.000 19.02542 21 CYS D CA 1
ATOM 9993 C C . CYS D 2 22 ? -43.05321 11.22958 28.91182 1.000 19.81328 21 CYS D C 1
ATOM 9994 O O . CYS D 2 22 ? -43.37316 11.25066 30.10736 1.000 20.67880 21 CYS D O 1
ATOM 10001 N N . LYS D 2 23 ? -43.88336 11.56218 27.93470 1.000 20.59542 22 LYS D N 1
ATOM 10002 C CA . LYS D 2 23 ? -45.24343 12.03701 28.15882 1.000 21.58922 22 LYS D CA 1
ATOM 10003 C C . LYS D 2 23 ? -46.22733 10.90211 27.94149 1.000 21.23721 22 LYS D C 1
ATOM 10004 O O . LYS D 2 23 ? -46.25579 10.29848 26.86336 1.000 21.50484 22 LYS D O 1
ATOM 10023 N N . ALA D 2 24 ? -47.05468 10.64779 28.94922 1.000 20.32431 23 ALA D N 1
ATOM 10024 C CA . ALA D 2 24 ? -48.03577 9.57977 28.93048 1.000 21.80477 23 ALA D CA 1
ATOM 10025 C C . ALA D 2 24 ? -49.40876 10.12783 28.58441 1.000 23.38987 23 ALA D C 1
ATOM 10026 O O . ALA D 2 24 ? -49.75307 11.25784 28.93567 1.000 24.54905 23 ALA D O 1
ATOM 10033 N N . SER D 2 25 ? -50.19676 9.30576 27.90228 1.000 23.87242 24 SER D N 1
ATOM 10034 C CA . SER D 2 25 ? -51.58608 9.63369 27.63618 1.000 24.70749 24 SER D CA 1
ATOM 10035 C C . SER D 2 25 ? -52.36531 8.33523 27.55669 1.000 25.15483 24 SER D C 1
ATOM 10036 O O . SER D 2 25 ? -51.79376 7.25841 27.35734 1.000 24.30832 24 SER D O 1
ATOM 10044 N N . GLY D 2 26 ? -53.67358 8.44663 27.75147 1.000 26.03414 25 GLY D N 1
ATOM 10045 C CA . GLY D 2 26 ? -54.57289 7.33017 27.58697 1.000 26.38662 25 GLY D CA 1
ATOM 10046 C C . GLY D 2 26 ? -54.77000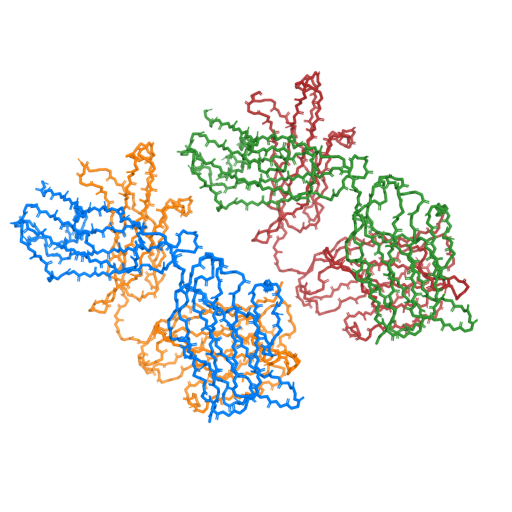 6.46686 28.80726 1.000 26.59237 25 GLY D C 1
ATOM 10047 O O . GLY D 2 26 ? -55.41427 5.41600 28.69817 1.000 27.38488 25 GLY D O 1
ATOM 10051 N N . TYR D 2 27 ? -54.24736 6.87328 29.96479 1.000 25.99537 26 TYR D N 1
ATOM 10052 C CA . TYR D 2 27 ? -54.40761 6.10276 31.19034 1.000 25.08873 26 TYR D CA 1
ATOM 10053 C C . TYR D 2 27 ? -54.05868 6.98538 32.38097 1.000 25.86292 26 TYR D C 1
ATOM 10054 O O . TYR D 2 27 ? -53.57661 8.10892 32.22624 1.000 26.42196 26 TYR D O 1
ATOM 10072 N N . ALA D 2 28 ? -54.29025 6.44447 33.58326 1.000 26.25565 27 ALA D N 1
ATOM 10073 C CA . ALA D 2 28 ? -54.03784 7.16184 34.83315 1.000 25.65386 27 ALA D CA 1
ATOM 10074 C C . ALA D 2 28 ? -52.55119 7.11168 35.15039 1.000 24.79837 27 ALA D C 1
ATOM 10075 O O . ALA D 2 28 ? -52.05629 6.14287 35.72102 1.000 24.13035 27 ALA D O 1
ATOM 10082 N N . PHE D 2 29 ? -51.84720 8.19224 34.80762 1.000 24.02044 28 PHE D N 1
ATOM 10083 C CA . PHE D 2 29 ? -50.39275 8.25506 34.94201 1.000 23.50761 28 PHE D CA 1
ATOM 10084 C C . PHE D 2 29 ? -49.94160 8.00005 36.36820 1.000 23.58829 28 PHE D C 1
ATOM 10085 O O . PHE D 2 29 ? -48.88122 7.39177 36.58277 1.000 23.68610 28 PHE D O 1
ATOM 10102 N N . SER D 2 30 ? -50.73070 8.44065 37.35099 1.000 23.65856 29 SER D N 1
ATOM 10103 C CA . SER D 2 30 ? -50.30301 8.36240 38.73831 1.000 24.27101 29 SER D CA 1
ATOM 10104 C C . SER D 2 30 ? -50.14429 6.93248 39.22429 1.000 24.34331 29 SER D C 1
ATOM 10105 O O . SER D 2 30 ? -49.42175 6.70057 40.20523 1.000 25.40400 29 SER D O 1
ATOM 10111 N N . SER D 2 31 ? -50.77223 5.96583 38.55098 1.000 23.20218 30 SER D N 1
ATOM 10112 C CA . SER D 2 31 ? -51.05070 4.65056 39.11288 1.000 23.25936 30 SER D CA 1
ATOM 10113 C C . SER D 2 31 ? -50.19949 3.51842 38.54486 1.000 21.23611 30 SER D C 1
ATOM 10114 O O . SER D 2 31 ? -50.44184 2.35293 38.89108 1.000 22.25051 30 SER D O 1
ATOM 10120 N N . TYR D 2 32 ? -49.19230 3.81892 37.71942 1.000 20.02691 31 TYR D N 1
ATOM 10121 C CA . TYR D 2 32 ? -48.33670 2.78912 37.14534 1.000 19.35806 31 TYR D CA 1
ATOM 10122 C C . TYR D 2 32 ? -46.88324 3.22759 37.15021 1.000 18.32063 31 TYR D C 1
ATOM 10123 O O . TYR D 2 32 ? -46.57883 4.39160 36.87892 1.000 19.26617 31 TYR D O 1
ATOM 10141 N N . TRP D 2 33 ? -45.99014 2.28758 37.45794 1.000 16.51996 32 TRP D N 1
ATOM 10142 C CA . TRP D 2 33 ? -44.56769 2.58022 37.43651 1.000 14.44475 32 TRP D CA 1
ATOM 10143 C C . TRP D 2 33 ? -44.09165 2.89562 36.02088 1.000 15.38073 32 TRP D C 1
ATOM 10144 O O . TRP D 2 33 ? -44.50479 2.25706 35.04088 1.000 15.96165 32 TRP D O 1
ATOM 10165 N N . VAL D 2 34 ? -43.19014 3.86811 35.92914 1.000 14.96991 33 VAL D N 1
ATOM 10166 C CA . VAL D 2 34 ? -42.51542 4.22970 34.68528 1.000 15.70138 33 VAL D CA 1
ATOM 10167 C C . VAL D 2 34 ? -41.04834 3.85935 34.82568 1.000 15.67237 33 VAL D C 1
ATOM 10168 O O . VAL D 2 34 ? -40.38985 4.23923 35.80876 1.000 16.33831 33 VAL D O 1
ATOM 10181 N N . ASN D 2 35 ? -40.54336 3.11173 33.84471 1.000 15.50498 34 ASN D N 1
ATOM 10182 C CA . ASN D 2 35 ? -39.20433 2.56292 33.88292 1.000 15.71430 34 ASN D CA 1
ATOM 10183 C C . ASN D 2 35 ? -38.37930 3.20484 32.79110 1.000 15.57332 34 ASN D C 1
ATOM 10184 O O . ASN D 2 35 ? -38.91165 3.62291 31.76666 1.000 16.78370 34 ASN D O 1
ATOM 10195 N N . TRP D 2 36 ? -37.07441 3.25978 33.00244 1.000 14.75016 35 TRP D N 1
ATOM 10196 C CA . TRP D 2 36 ? -36.13773 3.77228 32.00296 1.000 14.68005 35 TRP D CA 1
ATOM 10197 C C . TRP D 2 36 ? -35.11212 2.69362 31.69213 1.000 14.97962 35 TRP D C 1
ATOM 10198 O O . TRP D 2 36 ? -34.61534 2.00086 32.59086 1.000 15.02287 35 TRP D O 1
ATOM 10219 N N . VAL D 2 37 ? -34.80029 2.56464 30.40017 1.000 14.88481 36 VAL D N 1
ATOM 10220 C CA . VAL D 2 37 ? -33.97379 1.49576 29.85263 1.000 15.63625 36 VAL D CA 1
ATOM 10221 C C . VAL D 2 37 ? -32.97298 2.10384 28.87842 1.000 15.11915 36 VAL D C 1
ATOM 10222 O O . VAL D 2 37 ? -33.33810 2.95160 28.05529 1.000 16.51286 36 VAL D O 1
ATOM 10235 N N . LYS D 2 38 ? -31.72038 1.66429 28.96779 1.000 14.77979 37 LYS D N 1
ATOM 10236 C CA . LYS D 2 38 ? -30.63356 2.08653 28.08899 1.000 15.19565 37 LYS D CA 1
ATOM 10237 C C . LYS D 2 38 ? -30.28245 0.98708 27.09450 1.000 15.74262 37 LYS D C 1
ATOM 10238 O O . LYS D 2 38 ? -30.18411 -0.18416 27.46401 1.000 15.99727 37 LYS D O 1
ATOM 10257 N N . GLN D 2 39 ? -30.07427 1.36840 25.83255 1.000 17.60584 38 GLN D N 1
ATOM 10258 C CA . GLN D 2 39 ? -29.62899 0.42514 24.81867 1.000 20.03287 38 GLN D CA 1
ATOM 10259 C C . GLN D 2 39 ? -28.55683 1.03961 23.93950 1.000 22.72282 38 GLN D C 1
ATOM 10260 O O . GLN D 2 39 ? -28.82705 2.01875 23.24645 1.000 20.47283 38 GLN D O 1
ATOM 10274 N N . ARG D 2 40 ? -27.34327 0.48619 23.97844 1.000 28.20230 39 ARG D N 1
ATOM 10275 C CA . ARG D 2 40 ? -26.32642 0.98917 23.06483 1.000 34.88263 39 ARG D CA 1
ATOM 10276 C C . ARG D 2 40 ? -26.50742 0.36936 21.68172 1.000 39.03873 39 ARG D C 1
ATOM 10277 O O . ARG D 2 40 ? -27.06454 -0.72393 21.55014 1.000 39.31793 39 ARG D O 1
ATOM 10298 N N . PRO D 2 41 ? -26.06039 1.08134 20.61834 1.000 42.50921 40 PRO D N 1
ATOM 10299 C CA . PRO D 2 41 ? -26.25656 0.59443 19.25051 1.000 44.41706 40 PRO D CA 1
ATOM 10300 C C . PRO D 2 41 ? -25.76244 -0.82570 19.05141 1.000 45.08066 40 PRO D C 1
ATOM 10301 O O . PRO D 2 41 ? -24.57155 -1.09989 19.26057 1.000 45.44335 40 PRO D O 1
ATOM 10312 N N . GLY D 2 42 ? -26.64138 -1.73418 18.65543 1.000 45.73334 41 GLY D N 1
ATOM 10313 C CA . GLY D 2 42 ? -26.26374 -3.09697 18.36973 1.000 45.21447 41 GLY D CA 1
ATOM 10314 C C . GLY D 2 42 ? -26.16850 -4.00504 19.57586 1.000 44.64466 41 GLY D C 1
ATOM 10315 O O . GLY D 2 42 ? -25.82638 -5.18437 19.41700 1.000 45.18720 41 GLY D O 1
ATOM 10319 N N . LYS D 2 43 ? -26.53623 -3.53191 20.75553 1.000 42.95525 42 LYS D N 1
ATOM 10320 C CA . LYS D 2 43 ? -26.28717 -4.26649 21.98752 1.000 41.19772 42 LYS D CA 1
ATOM 10321 C C . LYS D 2 43 ? -27.60374 -4.45667 22.73498 1.000 35.78248 42 LYS D C 1
ATOM 10322 O O . LYS D 2 43 ? -28.69058 -4.15358 22.22245 1.000 35.02742 42 LYS D O 1
ATOM 10341 N N . GLY D 2 44 ? -27.50088 -4.98400 23.94930 1.000 30.54358 43 GLY D N 1
ATOM 10342 C CA . GLY D 2 44 ? -28.66826 -5.33815 24.71847 1.000 27.30553 43 GLY D CA 1
ATOM 10343 C C . GLY D 2 44 ? -29.25148 -4.19730 25.51266 1.000 24.58683 43 GLY D C 1
ATOM 10344 O O . GLY D 2 44 ? -28.97313 -3.01566 25.28414 1.000 25.19995 43 GLY D O 1
ATOM 10348 N N . LEU D 2 45 ? -30.05198 -4.57874 26.49584 1.000 21.89595 44 LEU D N 1
ATOM 10349 C CA . LEU D 2 45 ? -30.92029 -3.65909 27.21294 1.000 19.70795 44 LEU D CA 1
ATOM 10350 C C . LEU D 2 45 ? -30.53836 -3.63898 28.68472 1.000 18.60240 44 LEU D C 1
ATOM 10351 O O . LEU D 2 45 ? -30.29530 -4.69215 29.28791 1.000 19.72935 44 LEU D O 1
ATOM 10367 N N . GLU D 2 46 ? -30.48951 -2.44173 29.25311 1.000 17.99689 45 GLU D N 1
ATOM 10368 C CA . GLU D 2 46 ? -30.15327 -2.27311 30.66112 1.000 19.44196 45 GLU D CA 1
ATOM 10369 C C . GLU D 2 46 ? -31.22765 -1.44189 31.34369 1.000 17.45729 45 GLU D C 1
ATOM 10370 O O . GLU D 2 46 ? -31.60029 -0.37758 30.84681 1.000 18.19718 45 GLU D O 1
ATOM 10382 N N . TRP D 2 47 ? -31.68149 -1.88870 32.50544 1.000 16.44792 46 TRP D N 1
ATOM 10383 C CA . TRP D 2 47 ? -32.67683 -1.15367 33.27104 1.000 15.41022 46 TRP D CA 1
ATOM 10384 C C . TRP D 2 47 ? -31.97972 -0.16721 34.18221 1.000 15.98028 46 TRP D C 1
ATOM 10385 O O . TRP D 2 47 ? -31.08300 -0.53983 34.94014 1.000 16.68721 46 TRP D O 1
ATOM 10406 N N . ILE D 2 48 ? -32.41492 1.08553 34.10414 1.000 15.21075 47 ILE D N 1
ATOM 10407 C CA . ILE D 2 48 ? -31.82697 2.17225 34.87516 1.000 15.38216 47 ILE D CA 1
ATOM 10408 C C . ILE D 2 48 ? -32.51584 2.33576 36.21797 1.000 14.90936 47 ILE D C 1
ATOM 10409 O O . ILE D 2 48 ? -31.84763 2.49001 37.24316 1.000 15.39580 47 ILE D O 1
ATOM 10425 N N . GLY D 2 49 ? -33.83962 2.29172 36.21867 1.000 15.39162 48 GLY D N 1
ATOM 10426 C CA . GLY D 2 49 ? -34.62022 2.52043 37.41431 1.000 15.53001 48 GLY D CA 1
ATOM 10427 C C . GLY D 2 49 ? -36.06051 2.77974 37.04964 1.000 14.36244 48 GLY D C 1
ATOM 10428 O O . GLY D 2 49 ? -36.45549 2.70379 35.88823 1.000 14.50313 48 GLY D O 1
ATOM 10432 N N . GLN D 2 50 ? -36.84889 3.09763 38.07204 1.000 14.65747 49 GLN D N 1
ATOM 10433 C CA . GLN D 2 50 ? -38.28292 3.29076 37.89665 1.000 14.72026 49 GLN D CA 1
ATOM 10434 C C . GLN D 2 50 ? -38.79887 4.29184 38.92258 1.000 15.62788 49 GLN D C 1
ATOM 10435 O O . GLN D 2 50 ? -38.22779 4.46316 40.00590 1.000 15.50806 49 GLN D O 1
ATOM 10449 N N . ILE D 2 51 ? -39.90697 4.94937 38.57380 1.000 16.01946 50 ILE D N 1
ATOM 10450 C CA . ILE D 2 51 ? -40.56221 5.92832 39.43577 1.000 16.20803 50 ILE D CA 1
ATOM 10451 C C . ILE D 2 51 ? -42.05726 5.64076 39.44927 1.000 16.25314 50 ILE D C 1
ATOM 10452 O O . ILE D 2 51 ? -42.63688 5.25744 38.42640 1.000 16.52787 50 ILE D O 1
ATOM 10468 N N . TYR D 2 52 ? -42.67966 5.82641 40.61926 1.000 16.45527 51 TYR D N 1
ATOM 10469 C CA . TYR D 2 52 ? -44.12201 5.70559 40.77122 1.000 17.15112 51 TYR D CA 1
ATOM 10470 C C . TYR D 2 52 ? -44.67002 7.12307 40.79476 1.000 17.55417 51 TYR D C 1
ATOM 10471 O O . TYR D 2 52 ? -44.48626 7.82665 41.79558 1.000 18.06677 51 TYR D O 1
ATOM 10489 N N . PRO D 2 53 ? -45.31250 7.60297 39.73015 1.000 17.94498 52 PRO D N 1
ATOM 10490 C CA . PRO D 2 53 ? -45.62531 9.04366 39.67701 1.000 19.05544 52 PRO D CA 1
ATOM 10491 C C . PRO D 2 53 ? -46.59216 9.50195 40.74979 1.000 20.82637 52 PRO D C 1
ATOM 10492 O O . PRO D 2 53 ? -46.58301 10.68314 41.10670 1.000 21.60317 52 PRO D O 1
ATOM 10503 N N . GLY D 2 54 ? -47.44311 8.61518 41.25614 1.000 21.57130 53 GLY D N 1
ATOM 10504 C CA . GLY D 2 54 ? -48.40899 9.02989 42.26228 1.000 23.06988 53 GLY D CA 1
ATOM 10505 C C . GLY D 2 54 ? -47.77915 9.64966 43.49149 1.000 24.22125 53 GLY D C 1
ATOM 10506 O O . GLY D 2 54 ? -48.36457 10.55058 44.09971 1.000 25.82139 53 GLY D O 1
ATOM 10510 N N . ASP D 2 55 ? -46.60272 9.17146 43.89562 1.000 23.91111 54 ASP D N 1
ATOM 10511 C CA . ASP D 2 55 ? -45.92900 9.69266 45.07298 1.000 24.67811 54 ASP D CA 1
ATOM 10512 C C . ASP D 2 55 ? -44.44614 10.00782 44.89000 1.000 24.39009 54 ASP D C 1
ATOM 10513 O O . ASP D 2 55 ? -43.80878 10.46358 45.85418 1.000 24.80385 54 ASP D O 1
ATOM 10522 N N . GLY D 2 56 ? -43.89491 9.82319 43.69758 1.000 22.62018 55 GLY D N 1
ATOM 10523 C CA . GLY D 2 56 ? -42.51933 10.15369 43.42119 1.000 22.14373 55 GLY D CA 1
ATOM 10524 C C . GLY D 2 56 ? -41.48359 9.15950 43.89615 1.000 21.50931 55 GLY D C 1
ATOM 10525 O O . GLY D 2 56 ? -40.28824 9.41738 43.73412 1.000 21.92895 55 GLY D O 1
ATOM 10529 N N . ASP D 2 57 ? -41.88652 8.02749 44.45513 1.000 21.27485 56 ASP D N 1
ATOM 10530 C CA . ASP D 2 57 ? -40.90863 7.06229 44.93448 1.000 21.84519 56 ASP D CA 1
ATOM 10531 C C . ASP D 2 57 ? -40.16863 6.42964 43.75850 1.000 20.41907 56 ASP D C 1
ATOM 10532 O O . ASP D 2 57 ? -40.73429 6.21257 42.68733 1.000 20.26033 56 ASP D O 1
ATOM 10541 N N . THR D 2 58 ? -38.87903 6.14603 43.98009 1.000 20.25722 57 THR D N 1
ATOM 10542 C CA . THR D 2 58 ? -37.98875 5.61795 42.95876 1.000 20.51732 57 THR D CA 1
ATOM 10543 C C . THR D 2 58 ? -37.20892 4.40256 43.46589 1.000 21.06186 57 THR D C 1
ATOM 10544 O O . THR D 2 58 ? -36.86859 4.29503 44.64862 1.000 21.67136 57 THR D O 1
ATOM 10555 N N . ASN D 2 59 ? -36.92410 3.48380 42.53544 1.000 19.79957 58 ASN D N 1
ATOM 10556 C CA . ASN D 2 59 ? -35.97740 2.39869 42.74278 1.000 19.47731 58 ASN D CA 1
ATOM 10557 C C . ASN D 2 59 ? -34.94269 2.48244 41.62873 1.000 18.26058 58 ASN D C 1
ATOM 10558 O O . ASN D 2 59 ? -35.31428 2.57190 40.46083 1.000 19.08696 58 ASN D O 1
ATOM 10569 N N . TYR D 2 60 ? -33.66909 2.44455 41.98402 1.000 18.42955 59 TYR D N 1
ATOM 10570 C CA . TYR D 2 60 ? -32.59773 2.55783 41.01209 1.000 18.01186 59 TYR D CA 1
ATOM 10571 C C . TYR D 2 60 ? -31.75966 1.28909 40.90066 1.000 18.68604 59 TYR D C 1
ATOM 10572 O O . TYR D 2 60 ? -31.52653 0.57822 41.87529 1.000 19.79348 59 TYR D O 1
ATOM 10590 N N . ASN D 2 61 ? -31.27587 1.03098 39.68646 1.000 17.81220 60 ASN D N 1
ATOM 10591 C CA . ASN D 2 61 ? -30.14628 0.13335 39.50151 1.000 17.78043 60 ASN D CA 1
ATOM 10592 C C . ASN D 2 61 ? -28.91915 0.84144 40.05746 1.000 18.14175 60 ASN D C 1
ATOM 10593 O O . ASN D 2 61 ? -28.58986 1.94046 39.62771 1.000 18.74320 60 ASN D O 1
ATOM 10604 N N . GLY D 2 62 ? -28.25104 0.22757 41.02897 1.000 18.84793 61 GLY D N 1
ATOM 10605 C CA . GLY D 2 62 ? -27.09408 0.87171 41.62664 1.000 20.18492 61 GLY D CA 1
ATOM 10606 C C . GLY D 2 62 ? -26.05003 1.29834 40.61356 1.000 21.67260 61 GLY D C 1
ATOM 10607 O O . GLY D 2 62 ? -25.28322 2.24740 40.85388 1.000 23.26190 61 GLY D O 1
ATOM 10611 N N . LYS D 2 63 ? -25.99044 0.60071 39.47671 1.000 22.46051 62 LYS D N 1
ATOM 10612 C CA . LYS D 2 63 ? -25.03502 0.95501 38.43529 1.000 24.50495 62 LYS D CA 1
ATOM 10613 C C . LYS D 2 63 ? -25.24890 2.37729 37.93422 1.000 24.15149 62 LYS D C 1
ATOM 10614 O O . LYS D 2 63 ? -24.29148 3.01248 37.46842 1.000 24.90073 62 LYS D O 1
ATOM 10633 N N . PHE D 2 64 ? -26.46806 2.90248 38.05941 1.000 23.28996 63 PHE D N 1
ATOM 10634 C CA . PHE D 2 64 ? -26.81356 4.22929 37.56020 1.000 24.65213 63 PHE D CA 1
ATOM 10635 C C . PHE D 2 64 ? -27.08802 5.25634 38.65689 1.000 28.20281 63 PHE D C 1
ATOM 10636 O O . PHE D 2 64 ? -27.43022 6.39581 38.34618 1.000 28.21185 63 PHE D O 1
ATOM 10653 N N . LYS D 2 65 ? -26.94866 4.89544 39.92245 1.000 31.47553 64 LYS D N 1
ATOM 10654 C CA . LYS D 2 65 ? -27.10889 5.89042 40.97255 1.000 35.85753 64 LYS D CA 1
ATOM 10655 C C . LYS D 2 65 ? -26.06166 6.98756 40.81898 1.000 36.61026 64 LYS D C 1
ATOM 10656 O O . LYS D 2 65 ? -24.88134 6.71934 40.57876 1.000 37.67342 64 LYS D O 1
ATOM 10675 N N . GLY D 2 66 ? -26.49855 8.23249 40.91773 1.000 36.20899 65 GLY D N 1
ATOM 10676 C CA . GLY D 2 66 ? -25.59263 9.34186 40.70508 1.000 35.60172 65 GLY D CA 1
ATOM 10677 C C . GLY D 2 66 ? -25.24899 9.63628 39.25937 1.000 33.80202 65 GLY D C 1
ATOM 10678 O O . GLY D 2 66 ? -24.58494 10.64015 38.99113 1.000 35.08891 65 GLY D O 1
ATOM 10682 N N . LYS D 2 67 ? -25.64495 8.77640 38.32210 1.000 30.16073 66 LYS D N 1
ATOM 10683 C CA . LYS D 2 67 ? -25.66684 9.13943 36.90445 1.000 26.61603 66 LYS D CA 1
ATOM 10684 C C . LYS D 2 67 ? -27.05912 9.61702 36.50780 1.000 24.68973 66 LYS D C 1
ATOM 10685 O O . LYS D 2 67 ? -27.19691 10.63859 35.82602 1.000 24.30160 66 LYS D O 1
ATOM 10704 N N . ALA D 2 68 ? -28.09130 8.91770 36.95455 1.000 22.63809 67 ALA D N 1
ATOM 10705 C CA . ALA D 2 68 ? -29.46496 9.16246 36.55440 1.000 21.82838 67 ALA D CA 1
ATOM 10706 C C . ALA D 2 68 ? -30.29805 9.62077 37.73609 1.000 21.56140 67 ALA D C 1
ATOM 10707 O O . ALA D 2 68 ? -30.15784 9.09603 38.85287 1.000 22.02307 67 ALA D O 1
ATOM 10714 N N . THR D 2 69 ? -31.16585 10.60517 37.48645 1.000 20.71294 68 THR D N 1
ATOM 10715 C CA . THR D 2 69 ? -32.15037 11.04920 38.46794 1.000 20.88833 68 THR D CA 1
ATOM 10716 C C . THR D 2 69 ? -33.52165 11.04114 37.81553 1.000 20.25726 68 THR D C 1
ATOM 10717 O O . THR D 2 69 ? -33.70879 11.65607 36.75773 1.000 20.90959 68 THR D O 1
ATOM 10728 N N . LEU D 2 70 ? -34.46162 10.32966 38.42251 1.000 20.46499 69 LEU D N 1
ATOM 10729 C CA . LEU D 2 70 ? -35.80575 10.18292 37.88906 1.000 20.49967 69 LEU D CA 1
ATOM 10730 C C . LEU D 2 70 ? -36.76649 11.06596 38.66967 1.000 20.55309 69 LEU D C 1
ATOM 10731 O O . LEU D 2 70 ? -36.77144 11.03493 39.90860 1.000 21.54440 69 LEU D O 1
ATOM 10747 N N . THR D 2 71 ? -37.59041 11.82677 37.93865 1.000 20.85278 70 THR D N 1
ATOM 10748 C CA . THR D 2 71 ? -38.65755 12.62045 38.52977 1.000 21.52619 70 THR D CA 1
ATOM 10749 C C . THR D 2 71 ? -39.92006 12.50076 37.67975 1.000 22.07738 70 THR D C 1
ATOM 10750 O O . THR D 2 71 ? -39.91214 11.92668 36.59401 1.000 21.55999 70 THR D O 1
ATOM 10761 N N . ALA D 2 72 ? -41.01609 13.06793 38.17604 1.000 23.46761 71 ALA D N 1
ATOM 10762 C CA . ALA D 2 72 ? -42.28017 13.04986 37.45249 1.000 24.66481 71 ALA D CA 1
ATOM 10763 C C . ALA D 2 72 ? -43.10981 14.27872 37.80930 1.000 26.67885 71 ALA D C 1
ATOM 10764 O O . ALA D 2 72 ? -43.02506 14.79857 38.92270 1.000 29.87886 71 ALA D O 1
ATOM 10771 N N . ASP D 2 73 ? -43.91284 14.73167 36.84013 1.000 27.41983 72 ASP D N 1
ATOM 10772 C CA . ASP D 2 73 ? -44.86002 15.84855 36.96698 1.000 30.59865 72 ASP D CA 1
ATOM 10773 C C . ASP D 2 73 ? -46.24575 15.24477 36.73572 1.000 31.23291 72 ASP D C 1
ATOM 10774 O O . ASP D 2 73 ? -46.64800 15.02563 35.58416 1.000 30.56048 72 ASP D O 1
ATOM 10783 N N . LYS D 2 74 ? -46.97525 14.95744 37.82343 1.000 31.98888 73 LYS D N 1
ATOM 10784 C CA . LYS D 2 74 ? -48.27930 14.32249 37.67342 1.000 33.34697 73 LYS D CA 1
ATOM 10785 C C . LYS D 2 74 ? -49.21937 15.15657 36.81783 1.000 31.57527 73 LYS D C 1
ATOM 10786 O O . LYS D 2 74 ? -50.00495 14.61604 36.03073 1.000 31.48836 73 LYS D O 1
ATOM 10805 N N . SER D 2 75 ? -49.18705 16.47850 36.99502 1.000 30.14149 74 SER D N 1
ATOM 10806 C CA . SER D 2 75 ? -50.17489 17.32910 36.34885 1.000 30.09320 74 SER D CA 1
ATOM 10807 C C . SER D 2 75 ? -50.09131 17.23620 34.82665 1.000 30.18101 74 SER D C 1
ATOM 10808 O O . SER D 2 75 ? -51.11527 17.30320 34.13754 1.000 31.23131 74 SER D O 1
ATOM 10816 N N . SER D 2 76 ? -48.89175 17.08818 34.27971 1.000 29.08231 75 SER D N 1
ATOM 10817 C CA . SER D 2 76 ? -48.73672 16.99206 32.83867 1.000 29.01986 75 SER D CA 1
ATOM 10818 C C . SER D 2 76 ? -48.49159 15.56804 32.37748 1.000 28.03243 75 SER D C 1
ATOM 10819 O O . SER D 2 76 ? -48.16941 15.35610 31.20893 1.000 28.39189 75 SER D O 1
ATOM 10827 N N . SER D 2 77 ? -48.62135 14.58722 33.27298 1.000 26.17353 76 SER D N 1
ATOM 10828 C CA . SER D 2 77 ? -48.39930 13.18730 32.92910 1.000 24.38607 76 SER D CA 1
ATOM 10829 C C . SER D 2 77 ? -47.04722 12.97401 32.25575 1.000 23.08932 76 SER D C 1
ATOM 10830 O O . SER D 2 77 ? -46.94717 12.26909 31.24914 1.000 23.30556 76 SER D O 1
ATOM 10838 N N . THR D 2 78 ? -45.99529 13.57817 32.79941 1.000 21.19845 77 THR D N 1
ATOM 10839 C CA . THR D 2 78 ? -44.66702 13.47303 32.21627 1.000 20.32593 77 THR D CA 1
ATOM 10840 C C . THR D 2 78 ? -43.64804 12.98000 33.23570 1.000 20.08823 77 THR D C 1
ATOM 10841 O O . THR D 2 78 ? -43.61592 13.46040 34.37836 1.000 20.85976 77 THR D O 1
ATOM 10852 N N . ALA D 2 79 ? -42.83757 12.00569 32.81782 1.000 19.45152 78 ALA D N 1
ATOM 10853 C CA . ALA D 2 79 ? -41.68757 11.53367 33.56789 1.000 18.54944 78 ALA D CA 1
ATOM 10854 C C . ALA D 2 79 ? -40.41701 12.07300 32.93767 1.000 18.29480 78 ALA D C 1
ATOM 10855 O O . ALA D 2 79 ? -40.33760 12.21320 31.71551 1.000 18.91078 78 ALA D O 1
ATOM 10862 N N . TYR D 2 80 ? -39.42764 12.39033 33.77325 1.000 17.67554 79 TYR D N 1
ATOM 10863 C CA . TYR D 2 80 ? -38.14229 12.90091 33.33544 1.000 18.30501 79 TYR D CA 1
ATOM 10864 C C . TYR D 2 80 ? -37.00923 12.03268 33.86794 1.000 18.49793 79 TYR D C 1
ATOM 10865 O O . TYR D 2 80 ? -37.06072 11.51479 34.99760 1.000 18.74231 79 TYR D O 1
ATOM 10883 N N . MET D 2 81 ? -35.95442 11.93085 33.06333 1.000 18.05169 80 MET D N 1
ATOM 10884 C CA . MET D 2 81 ? -34.70627 11.33305 33.50470 1.000 19.15112 80 MET D CA 1
ATOM 10885 C C . MET D 2 81 ? -33.59054 12.31387 33.18455 1.000 19.54171 80 MET D C 1
ATOM 10886 O O . MET D 2 81 ? -33.39364 12.67190 32.02062 1.000 19.64558 80 MET D O 1
ATOM 10900 N N . GLN D 2 82 ? -32.84540 12.71610 34.20418 1.000 20.22907 81 GLN D N 1
ATOM 10901 C CA . GLN D 2 82 ? -31.65826 13.53743 34.04063 1.000 22.29323 81 GLN D CA 1
ATOM 10902 C C . GLN D 2 82 ? -30.42228 12.64901 34.12682 1.000 21.26869 81 GLN D C 1
ATOM 10903 O O . GLN D 2 82 ? -30.30860 11.81797 35.03679 1.000 21.81692 81 GLN D O 1
ATOM 10917 N N . LEU D 2 83 ? -29.49985 12.83294 33.18420 1.000 19.97123 82 LEU D N 1
ATOM 10918 C CA . LEU D 2 83 ? -28.22095 12.13398 33.15545 1.000 21.02783 82 LEU D CA 1
ATOM 10919 C C . LEU D 2 83 ? -27.10530 13.16028 33.28697 1.000 22.48615 82 LEU D C 1
ATOM 10920 O O . LEU D 2 83 ? -27.06213 14.14200 32.52633 1.000 22.98612 82 LEU D O 1
ATOM 10936 N N . SER D 2 84 ? -26.19921 12.93314 34.23828 1.000 23.25743 83 SER D N 1
ATOM 10937 C CA . SER D 2 84 ? -25.20976 13.92201 34.62394 1.000 25.74178 83 SER D CA 1
ATOM 10938 C C . SER D 2 84 ? -23.79089 13.49177 34.28486 1.000 24.98914 83 SER D C 1
ATOM 10939 O O . SER D 2 84 ? -23.51572 12.31706 34.04433 1.000 24.59728 83 SER D O 1
ATOM 10947 N N . SER D 2 85 ? -22.87873 14.46673 34.29166 1.000 25.68719 84 SER D N 1
ATOM 10948 C CA . SER D 2 85 ? -21.44636 14.22522 34.10459 1.000 26.59778 84 SER D CA 1
ATOM 10949 C C . SER D 2 85 ? -21.19086 13.30041 32.91711 1.000 24.93851 84 SER D C 1
ATOM 10950 O O . SER D 2 85 ? -20.53171 12.26492 33.00946 1.000 24.81581 84 SER D O 1
ATOM 10958 N N . LEU D 2 86 ? -21.70203 13.71964 31.76527 1.000 23.77278 85 LEU D N 1
ATOM 10959 C CA . LEU D 2 86 ? -21.81692 12.80158 30.64282 1.000 22.09767 85 LEU D CA 1
ATOM 10960 C C . LEU D 2 86 ? -20.47271 12.49132 29.99632 1.000 21.88169 85 LEU D C 1
ATOM 10961 O O . LEU D 2 86 ? -19.59422 13.35105 29.90561 1.000 21.99782 85 LEU D O 1
ATOM 10977 N N . THR D 2 87 ? -20.32591 11.25501 29.53360 1.000 22.24472 86 THR D N 1
ATOM 10978 C CA . THR D 2 87 ? -19.21676 10.85178 28.68251 1.000 24.42132 86 THR D CA 1
ATOM 10979 C C . THR D 2 87 ? -19.78135 10.05416 27.51701 1.000 23.58653 86 THR D C 1
ATOM 10980 O O . THR D 2 87 ? -20.97048 9.73557 27.47380 1.000 22.86643 86 THR D O 1
ATOM 10991 N N . SER D 2 88 ? -18.90718 9.70998 26.55660 1.000 23.52462 87 SER D N 1
ATOM 10992 C CA . SER D 2 88 ? -19.33956 8.90581 25.41983 1.000 23.04135 87 SER D CA 1
ATOM 10993 C C . SER D 2 88 ? -19.87026 7.54302 25.85144 1.000 23.22686 87 SER D C 1
ATOM 10994 O O . SER D 2 88 ? -20.59203 6.89865 25.07894 1.000 22.92643 87 SER D O 1
ATOM 11002 N N . GLU D 2 89 ? -19.52956 7.08183 27.06222 1.000 24.74174 88 GLU D N 1
ATOM 11003 C CA . GLU D 2 89 ? -20.11224 5.83321 27.56203 1.000 26.61209 88 GLU D CA 1
ATOM 11004 C C . GLU D 2 89 ? -21.62219 5.97025 27.75587 1.000 23.67464 88 GLU D C 1
ATOM 11005 O O . GLU D 2 89 ? -22.32851 4.96150 27.79123 1.000 23.67308 88 GLU D O 1
ATOM 11017 N N . ASP D 2 90 ? -22.13833 7.19550 27.82696 1.000 21.07714 89 ASP D N 1
ATOM 11018 C CA . ASP D 2 90 ? -23.56634 7.45066 27.97061 1.000 19.41232 89 ASP D CA 1
ATOM 11019 C C . ASP D 2 90 ? -24.29642 7.59715 26.63466 1.000 19.25465 89 ASP D C 1
ATOM 11020 O O . ASP D 2 90 ? -25.53546 7.68517 26.62113 1.000 19.08587 89 ASP D O 1
ATOM 11029 N N . SER D 2 91 ? -23.57983 7.63748 25.51796 1.000 17.48654 90 SER D N 1
ATOM 11030 C CA . SER D 2 91 ? -24.24987 7.68079 24.22394 1.000 17.90439 90 SER D CA 1
ATOM 11031 C C . SER D 2 91 ? -25.04279 6.39619 24.01550 1.000 18.57086 90 SER D C 1
ATOM 11032 O O . SER D 2 91 ? -24.49570 5.29256 24.11778 1.000 19.59043 90 SER D O 1
ATOM 11040 N N . ALA D 2 92 ? -26.33340 6.52894 23.74520 1.000 17.77514 91 ALA D N 1
ATOM 11041 C CA . ALA D 2 92 ? -27.20685 5.36913 23.68004 1.000 18.12986 91 ALA D CA 1
ATOM 11042 C C . ALA D 2 92 ? -28.60522 5.83211 23.29806 1.000 17.70302 91 ALA D C 1
ATOM 11043 O O . ALA D 2 92 ? -28.88090 7.03316 23.22722 1.000 17.31333 91 ALA D O 1
ATOM 11050 N N . VAL D 2 93 ? -29.48083 4.85732 23.05029 1.000 17.97746 92 VAL D N 1
ATOM 11051 C CA . VAL D 2 93 ? -30.91467 5.09382 22.98530 1.000 17.92842 92 VAL D CA 1
ATOM 11052 C C . VAL D 2 93 ? -31.48126 4.83289 24.37173 1.000 16.88711 92 VAL D C 1
ATOM 11053 O O . VAL D 2 93 ? -31.16102 3.81314 25.00281 1.000 18.18200 92 VAL D O 1
ATOM 11066 N N . TYR D 2 94 ? -32.32479 5.74884 24.85168 1.000 15.80031 93 TYR D N 1
ATOM 11067 C CA . TYR D 2 94 ? -33.00008 5.59573 26.14019 1.000 16.21648 93 TYR D CA 1
ATOM 11068 C C . TYR D 2 94 ? -34.49949 5.49521 25.90418 1.000 16.45150 93 TYR D C 1
ATOM 11069 O O . TYR D 2 94 ? -35.07452 6.32642 25.18491 1.000 17.95034 93 TYR D O 1
ATOM 11087 N N . PHE D 2 95 ? -35.12339 4.48378 26.50324 1.000 15.79237 94 PHE D N 1
ATOM 11088 C CA . PHE D 2 95 ? -36.55599 4.28042 26.41770 1.000 15.97384 94 PHE D CA 1
ATOM 11089 C C . PHE D 2 95 ? -37.19700 4.48586 27.78554 1.000 15.80668 94 PHE D C 1
ATOM 11090 O O . PHE D 2 95 ? -36.60172 4.15125 28.80735 1.000 16.23438 94 PHE D O 1
ATOM 11107 N N . CYS D 2 96 ? -38.42773 4.98466 27.79744 1.000 15.72256 95 CYS D N 1
ATOM 11108 C CA . CYS D 2 96 ? -39.30516 4.84207 28.95626 1.000 16.80309 95 CYS D CA 1
ATOM 11109 C C . CYS D 2 96 ? -40.32577 3.74533 28.66217 1.000 16.45199 95 CYS D C 1
ATOM 11110 O O . CYS D 2 96 ? -40.64948 3.47304 27.49972 1.000 16.84902 95 CYS D O 1
ATOM 11117 N N . ALA D 2 97 ? -40.81420 3.09477 29.71985 1.000 15.42818 96 ALA D N 1
ATOM 11118 C CA . ALA D 2 97 ? -41.75486 1.99743 29.54575 1.000 15.90031 96 ALA D CA 1
ATOM 11119 C C . ALA D 2 97 ? -42.63293 1.89908 30.78021 1.000 15.75331 96 ALA D C 1
ATOM 11120 O O . ALA D 2 97 ? -42.12342 1.94154 31.90486 1.000 16.56175 96 ALA D O 1
ATOM 11127 N N . ARG D 2 98 ? -43.94191 1.78183 30.56156 1.000 15.26544 97 ARG D N 1
ATOM 11128 C CA . ARG D 2 98 ? -44.87067 1.50053 31.64144 1.000 15.50446 97 ARG D CA 1
ATOM 11129 C C . ARG D 2 98 ? -44.81078 0.03117 32.01327 1.000 15.19631 97 ARG D C 1
ATOM 11130 O O . ARG D 2 98 ? -44.77851 -0.82905 31.14283 1.000 16.42814 97 ARG D O 1
ATOM 11151 N N . SER D 2 99 ? -44.84023 -0.25419 33.31712 1.000 14.43678 98 SER D N 1
ATOM 11152 C CA . SER D 2 99 ? -44.94547 -1.63618 33.78603 1.000 15.08101 98 SER D CA 1
ATOM 11153 C C . SER D 2 99 ? -46.25412 -1.83935 34.54909 1.000 15.11987 98 SER D C 1
ATOM 11154 O O . SER D 2 99 ? -46.90199 -0.88635 34.99090 1.000 16.49352 98 SER D O 1
ATOM 11162 N N . ARG D 2 100 ? -46.64587 -3.09178 34.65572 1.000 15.83126 99 ARG D N 1
ATOM 11163 C CA . ARG D 2 100 ? -47.90988 -3.50177 35.24143 1.000 16.16775 99 ARG D CA 1
ATOM 11164 C C . ARG D 2 100 ? -47.66244 -4.18623 36.57992 1.000 16.81525 99 ARG D C 1
ATOM 11165 O O . ARG D 2 100 ? -46.52476 -4.32968 37.03857 1.000 17.88592 99 ARG D O 1
ATOM 11186 N N . GLY D 2 101 ? -48.76046 -4.59284 37.20755 1.000 16.81800 100 GLY D N 1
ATOM 11187 C CA . GLY D 2 101 ? -48.71280 -5.23229 38.50636 1.000 16.77782 100 GLY D CA 1
ATOM 11188 C C . GLY D 2 101 ? -48.32747 -6.68138 38.43726 1.000 16.31405 100 GLY D C 1
ATOM 11189 O O . GLY D 2 101 ? -48.07631 -7.25429 37.37641 1.000 16.40966 100 GLY D O 1
ATOM 11193 N N . TYR D 2 102 ? -48.31004 -7.31534 39.61486 1.000 17.61923 101 TYR D N 1
ATOM 11194 C CA . TYR D 2 102 ? -47.84245 -8.68623 39.68913 1.000 19.71854 101 TYR D CA 1
ATOM 11195 C C . TYR D 2 102 ? -48.76888 -9.65955 38.96641 1.000 21.42270 101 TYR D C 1
ATOM 11196 O O . TYR D 2 102 ? -48.31416 -10.74233 38.57415 1.000 21.90451 101 TYR D O 1
ATOM 11214 N N . PHE D 2 103 ? -50.03280 -9.29928 38.74681 1.000 23.73703 102 PHE D N 1
ATOM 11215 C CA . PHE D 2 103 ? -50.92216 -10.15198 37.95715 1.000 26.71306 102 PHE D CA 1
ATOM 11216 C C . PHE D 2 103 ? -50.36253 -10.36911 36.55808 1.000 22.80088 102 PHE D C 1
ATOM 11217 O O . PHE D 2 103 ? -50.61017 -11.41098 35.93719 1.000 23.65801 102 PHE D O 1
ATOM 11234 N N . TYR D 2 104 ? -49.60274 -9.39905 36.05937 1.000 19.50817 103 TYR D N 1
ATOM 11235 C CA . TYR D 2 104 ? -49.05033 -9.43178 34.71057 1.000 18.99079 103 TYR D CA 1
ATOM 11236 C C . TYR D 2 104 ? -47.54520 -9.68852 34.72272 1.000 17.61932 103 TYR D C 1
ATOM 11237 O O . TYR D 2 104 ? -46.82180 -9.26480 33.82455 1.000 17.35256 103 TYR D O 1
ATOM 11255 N N . GLY D 2 105 ? -47.04942 -10.37686 35.75251 1.000 16.59249 104 GLY D N 1
ATOM 11256 C CA . GLY D 2 105 ? -45.61774 -10.59683 35.83519 1.000 15.78068 104 GLY D CA 1
ATOM 11257 C C . GLY D 2 105 ? -44.81777 -9.32779 36.01859 1.000 15.06039 104 GLY D C 1
ATOM 11258 O O . GLY D 2 105 ? -43.60700 -9.32450 35.76096 1.000 14.46926 104 GLY D O 1
ATOM 11262 N N . SER D 2 106 ? -45.47074 -8.24908 36.45449 1.000 14.25339 105 SER D N 1
ATOM 11263 C CA . SER D 2 106 ? -44.86956 -6.92150 36.54258 1.000 15.31042 105 SER D CA 1
ATOM 11264 C C . SER D 2 106 ? -44.16250 -6.52736 35.24706 1.000 15.94167 105 SER D C 1
ATOM 11265 O O . SER D 2 106 ? -43.12042 -5.86684 35.27858 1.000 17.09069 105 SER D O 1
ATOM 11273 N N . THR D 2 107 ? -44.73504 -6.92156 34.10942 1.000 16.34634 106 THR D N 1
ATOM 11274 C CA . THR D 2 107 ? -44.12156 -6.72812 32.79486 1.000 16.82607 106 THR D CA 1
ATOM 11275 C C . THR D 2 107 ? -44.28250 -5.29635 32.29659 1.000 15.86032 106 THR D C 1
ATOM 11276 O O . THR D 2 107 ? -45.19761 -4.57148 32.67805 1.000 15.36681 106 THR D O 1
ATOM 11287 N N . TYR D 2 108 ? -43.37776 -4.89627 31.40139 1.000 15.19392 107 TYR D N 1
ATOM 11288 C CA . TYR D 2 108 ? -43.59730 -3.70102 30.59532 1.000 15.41197 107 TYR D CA 1
ATOM 11289 C C . TYR D 2 108 ? -44.72047 -3.97706 29.60032 1.000 16.84175 107 TYR D C 1
ATOM 11290 O O . TYR D 2 108 ? -44.76340 -5.04589 28.98149 1.000 18.99761 107 TYR D O 1
ATOM 11308 N N . ASP D 2 109 ? -45.63135 -3.01078 29.41581 1.000 16.57530 108 ASP D N 1
ATOM 11309 C CA . ASP D 2 109 ? -46.67563 -3.17942 28.41069 1.000 17.30706 108 ASP D CA 1
ATOM 11310 C C . ASP D 2 109 ? -46.87812 -1.98716 27.48753 1.000 18.47254 108 ASP D C 1
ATOM 11311 O O . ASP D 2 109 ? -47.78030 -2.02527 26.64039 1.000 20.02416 108 ASP D O 1
ATOM 11320 N N . SER D 2 110 ? -46.05167 -0.95588 27.59631 1.000 17.73778 109 SER D N 1
ATOM 11321 C CA . SER D 2 110 ? -46.12224 0.16097 26.66574 1.000 17.90846 109 SER D CA 1
ATOM 11322 C C . SER D 2 110 ? -44.77001 0.84338 26.70772 1.000 16.98509 109 SER D C 1
ATOM 11323 O O . SER D 2 110 ? -44.20267 1.01317 27.77863 1.000 16.93845 109 SER D O 1
ATOM 11331 N N . TRP D 2 111 ? -44.26210 1.22586 25.53994 1.000 16.55237 110 TRP D N 1
ATOM 11332 C CA . TRP D 2 111 ? -42.93691 1.80812 25.43596 1.000 16.82714 110 TRP D CA 1
ATOM 11333 C C . TRP D 2 111 ? -42.98420 3.12725 24.68674 1.000 17.40035 110 TRP D C 1
ATOM 11334 O O . TRP D 2 111 ? -43.71939 3.27009 23.70112 1.000 17.90850 110 TRP D O 1
ATOM 11355 N N . GLY D 2 112 ? -42.17399 4.07696 25.13044 1.000 16.67694 111 GLY D N 1
ATOM 11356 C CA . GLY D 2 112 ? -41.87458 5.21839 24.29299 1.000 16.95931 111 GLY D CA 1
ATOM 11357 C C . GLY D 2 112 ? -41.06794 4.80291 23.06700 1.000 18.02937 111 GLY D C 1
ATOM 11358 O O . GLY D 2 112 ? -40.56905 3.68422 22.96446 1.000 18.84664 111 GLY D O 1
ATOM 11362 N N . GLN D 2 113 ? -40.92420 5.73147 22.12619 1.000 18.01015 112 GLN D N 1
ATOM 11363 C CA . GLN D 2 113 ? -40.25687 5.42071 20.86933 1.000 18.49999 112 GLN D CA 1
ATOM 11364 C C . GLN D 2 113 ? -38.73668 5.45783 20.97475 1.000 18.99901 112 GLN D C 1
ATOM 11365 O O . GLN D 2 113 ? -38.06037 5.07435 20.01110 1.000 19.51150 112 GLN D O 1
ATOM 11379 N N . GLY D 2 114 ? -38.19515 5.88246 22.11030 1.000 18.78876 113 GLY D N 1
ATOM 11380 C CA . GLY D 2 114 ? -36.76526 6.02795 22.28588 1.000 18.69711 113 GLY D CA 1
ATOM 11381 C C . GLY D 2 114 ? -36.30280 7.45500 22.04162 1.000 18.51142 113 GLY D C 1
ATOM 11382 O O . GLY D 2 114 ? -36.86150 8.19418 21.21582 1.000 19.38306 113 GLY D O 1
ATOM 11386 N N . THR D 2 115 ? -35.23979 7.84152 22.75940 1.000 18.77721 114 THR D N 1
ATOM 11387 C CA . THR D 2 115 ? -34.54236 9.11391 22.58146 1.000 19.40450 114 THR D CA 1
ATOM 11388 C C . THR D 2 115 ? -33.06291 8.79092 22.41183 1.000 19.79616 114 THR D C 1
ATOM 11389 O O . THR D 2 115 ? -32.46357 8.15119 23.28890 1.000 19.05699 114 THR D O 1
ATOM 11400 N N . THR D 2 116 ? -32.45962 9.25389 21.32676 1.000 20.73707 115 THR D N 1
ATOM 11401 C CA . THR D 2 116 ? -31.04029 9.02847 21.11444 1.000 22.16362 115 THR D CA 1
ATOM 11402 C C . THR D 2 116 ? -30.23029 10.17081 21.70704 1.000 20.58507 115 THR D C 1
ATOM 11403 O O . THR D 2 116 ? -30.47042 11.34572 21.39733 1.000 21.68110 115 THR D O 1
ATOM 11414 N N . LEU D 2 117 ? -29.27198 9.82274 22.55886 1.000 19.15505 116 LEU D N 1
ATOM 11415 C CA . LEU D 2 117 ? -28.31044 10.75586 23.12428 1.000 19.05730 116 LEU D CA 1
ATOM 11416 C C . LEU D 2 117 ? -26.94220 10.48780 22.51328 1.000 18.99696 116 LEU D C 1
ATOM 11417 O O . LEU D 2 117 ? -26.45091 9.34949 22.54280 1.000 18.93013 116 LEU D O 1
ATOM 11433 N N . THR D 2 118 ? -26.32985 11.53850 21.97170 1.000 18.15548 117 THR D N 1
ATOM 11434 C CA . THR D 2 118 ? -24.94638 11.48169 21.51182 1.000 18.69955 117 THR D CA 1
ATOM 11435 C C . THR D 2 118 ? -24.13259 12.40306 22.40640 1.000 18.30403 117 THR D C 1
ATOM 11436 O O . THR D 2 118 ? -24.44943 13.58475 22.50546 1.000 18.71718 117 THR D O 1
ATOM 11447 N N . VAL D 2 119 ? -23.10349 11.87870 23.06086 1.000 18.12745 118 VAL D N 1
ATOM 11448 C CA . VAL D 2 119 ? -22.20974 12.68053 23.89284 1.000 19.03438 118 VAL D CA 1
ATOM 11449 C C . VAL D 2 119 ? -20.89006 12.78401 23.13963 1.000 19.80190 118 VAL D C 1
ATOM 11450 O O . VAL D 2 119 ? -20.17370 11.79025 22.97911 1.000 21.42819 118 VAL D O 1
ATOM 11463 N N . SER D 2 120 ? -20.57047 13.97638 22.65688 1.000 19.87484 119 SER D N 1
ATOM 11464 C CA . SER D 2 120 ? -19.40443 14.12157 21.80223 1.000 21.47790 119 SER D CA 1
ATOM 11465 C C . SER D 2 120 ? -19.00317 15.58031 21.72658 1.000 23.18799 119 SER D C 1
ATOM 11466 O O . SER D 2 120 ? -19.84240 16.47776 21.82330 1.000 22.44878 119 SER D O 1
ATOM 11474 N N . SER D 2 121 ? -17.70832 15.79970 21.53235 1.000 24.51484 120 SER D N 1
ATOM 11475 C CA . SER D 2 121 ? -17.19933 17.12717 21.22542 1.000 26.21884 120 SER D CA 1
ATOM 11476 C C . SER D 2 121 ? -17.17702 17.41192 19.72657 1.000 25.94955 120 SER D C 1
ATOM 11477 O O . SER D 2 121 ? -16.88069 18.54536 19.33161 1.000 26.80333 120 SER D O 1
ATOM 11485 N N . ALA D 2 122 ? -17.47432 16.41777 18.89287 1.000 25.10888 121 ALA D N 1
ATOM 11486 C CA . ALA D 2 122 ? -17.37841 16.60017 17.45188 1.000 26.03302 121 ALA D CA 1
ATOM 11487 C C . ALA D 2 122 ? -18.41097 17.60537 16.95753 1.000 28.21124 121 ALA D C 1
ATOM 11488 O O . ALA D 2 122 ? -19.47618 17.80561 17.54279 1.000 31.19122 121 ALA D O 1
ATOM 11495 N N . LYS D 2 123 ? -18.09424 18.21706 15.82733 1.000 29.20289 122 LYS D N 1
ATOM 11496 C CA . LYS D 2 123 ? -18.88070 19.32946 15.34646 1.000 31.32426 122 LYS D CA 1
ATOM 11497 C C . LYS D 2 123 ? -20.04744 18.84475 14.49542 1.000 27.44813 122 LYS D C 1
ATOM 11498 O O . LYS D 2 123 ? -19.89915 17.93127 13.67409 1.000 27.21385 122 LYS D O 1
ATOM 11517 N N . THR D 2 124 ? -21.21047 19.47087 14.70353 1.000 23.01910 123 THR D N 1
ATOM 11518 C CA . THR D 2 124 ? -22.36299 19.24190 13.83751 1.000 19.77518 123 THR D CA 1
ATOM 11519 C C . THR D 2 124 ? -22.02064 19.64596 12.41261 1.000 18.13122 123 THR D C 1
ATOM 11520 O O . THR D 2 124 ? -21.53279 20.75345 12.15374 1.000 18.25148 123 THR D O 1
ATOM 11531 N N . THR D 2 125 ? -22.29792 18.74287 11.48166 1.000 17.32515 124 THR D N 1
ATOM 11532 C CA . THR D 2 125 ? -21.92023 18.90556 10.09263 1.000 16.98298 124 THR D CA 1
ATOM 11533 C C . THR D 2 125 ? -23.07032 18.41257 9.22553 1.000 15.82921 124 THR D C 1
ATOM 11534 O O . THR D 2 125 ? -23.54213 17.28378 9.40890 1.000 15.79578 124 THR D O 1
ATOM 11545 N N . PRO D 2 126 ? -23.52927 19.20010 8.26342 1.000 15.36156 125 PRO D N 1
ATOM 11546 C CA . PRO D 2 126 ? -24.62269 18.74110 7.40446 1.000 15.52901 125 PRO D CA 1
ATOM 11547 C C . PRO D 2 126 ? -24.12979 17.74767 6.36855 1.000 15.51345 125 PRO D C 1
ATOM 11548 O O . PRO D 2 126 ? -22.93983 17.73809 6.02418 1.000 16.08332 125 PRO D O 1
ATOM 11559 N N . PRO D 2 127 ? -25.01329 16.90408 5.84842 1.000 15.37145 126 PRO D N 1
ATOM 11560 C CA . PRO D 2 127 ? -24.60196 15.95087 4.81588 1.000 15.92821 126 PRO D CA 1
ATOM 11561 C C . PRO D 2 127 ? -24.42877 16.60613 3.45831 1.000 15.71789 126 PRO D C 1
ATOM 11562 O O . PRO D 2 127 ? -25.10083 17.57379 3.11314 1.000 16.55658 126 PRO D O 1
ATOM 11573 N N . SER D 2 128 ? -23.52848 16.03198 2.67954 1.000 15.24525 127 SER D N 1
ATOM 11574 C CA . SER D 2 128 ? -23.53079 16.23299 1.24439 1.000 15.42259 127 SER D CA 1
ATOM 11575 C C . SER D 2 128 ? -24.36773 15.11100 0.64860 1.000 15.25363 127 SER D C 1
ATOM 11576 O O . SER D 2 128 ? -24.25454 13.95867 1.05936 1.000 18.00443 127 SER D O 1
ATOM 11584 N N . VAL D 2 129 ? -25.22262 15.44542 -0.30751 1.000 13.56852 128 VAL D N 1
ATOM 11585 C CA . VAL D 2 129 ? -26.14734 14.48461 -0.88374 1.000 12.80066 128 VAL D CA 1
ATOM 11586 C C . VAL D 2 129 ? -25.79454 14.33766 -2.34976 1.000 11.97089 128 VAL D C 1
ATOM 11587 O O . VAL D 2 129 ? -25.89184 15.30721 -3.10342 1.000 13.20491 128 VAL D O 1
ATOM 11600 N N . TYR D 2 130 ? -25.40630 13.13081 -2.74832 1.000 11.43835 129 TYR D N 1
ATOM 11601 C CA . TYR D 2 130 ? -24.93600 12.86147 -4.10208 1.000 11.95579 129 TYR D CA 1
ATOM 11602 C C . TYR D 2 130 ? -25.85621 11.87686 -4.80226 1.000 12.40305 129 TYR D C 1
ATOM 11603 O O . TYR D 2 130 ? -26.04860 10.74781 -4.31867 1.000 12.66941 129 TYR D O 1
ATOM 11621 N N . PRO D 2 131 ? -26.42412 12.25544 -5.92972 1.000 13.75853 130 PRO D N 1
ATOM 11622 C CA . PRO D 2 131 ? -27.30188 11.34499 -6.66864 1.000 14.97057 130 PRO D CA 1
ATOM 11623 C C . PRO D 2 131 ? -26.45484 10.37726 -7.47143 1.000 15.72240 130 PRO D C 1
ATOM 11624 O O . PRO D 2 131 ? -25.43499 10.76208 -8.05203 1.000 18.52261 130 PRO D O 1
ATOM 11635 N N . LEU D 2 132 ? -26.87672 9.10581 -7.49967 1.000 14.76692 131 LEU D N 1
ATOM 11636 C CA . LEU D 2 132 ? -26.14221 8.04697 -8.19356 1.000 17.18889 131 LEU D CA 1
ATOM 11637 C C . LEU D 2 132 ? -27.01089 7.48538 -9.31122 1.000 16.98612 131 LEU D C 1
ATOM 11638 O O . LEU D 2 132 ? -27.96588 6.74847 -9.07343 1.000 15.09415 131 LEU D O 1
ATOM 11654 N N . ALA D 2 133 ? -26.69103 7.85206 -10.52228 1.000 18.91705 132 ALA D N 1
ATOM 11655 C CA . ALA D 2 133 ? -27.34479 7.30637 -11.70661 1.000 19.62478 132 ALA D CA 1
ATOM 11656 C C . ALA D 2 133 ? -26.42061 6.30485 -12.36944 1.000 20.65122 132 ALA D C 1
ATOM 11657 O O . ALA D 2 133 ? -25.20448 6.38586 -12.20510 1.000 20.04004 132 ALA D O 1
ATOM 11664 N N . PRO D 2 134 ? -26.96295 5.34191 -13.11723 1.000 22.66590 133 PRO D N 1
ATOM 11665 C CA . PRO D 2 134 ? -26.09507 4.40323 -13.83827 1.000 25.13961 133 PRO D CA 1
ATOM 11666 C C . PRO D 2 134 ? -25.18346 5.15705 -14.78840 1.000 28.89675 133 PRO D C 1
ATOM 11667 O O . PRO D 2 134 ? -25.50994 6.24520 -15.26327 1.000 29.25822 133 PRO D O 1
ATOM 11678 N N . GLY D 2 135 ? -24.03654 4.55698 -15.09666 1.000 33.04307 134 GLY D N 1
ATOM 11679 C CA . GLY D 2 135 ? -23.16594 5.14141 -16.09798 1.000 38.61129 134 GLY D CA 1
ATOM 11680 C C . GLY D 2 135 ? -23.82052 5.29696 -17.46439 1.000 43.79116 134 GLY D C 1
ATOM 11681 O O . GLY D 2 135 ? -23.45416 6.19177 -18.23121 1.000 46.68078 134 GLY D O 1
ATOM 11685 N N . SER D 2 136 ? -24.80965 4.44454 -17.78741 1.000 45.99474 135 SER D N 1
ATOM 11686 C CA . SER D 2 136 ? -25.62069 4.63128 -19.00470 1.000 48.62215 135 SER D CA 1
ATOM 11687 C C . SER D 2 136 ? -26.86021 3.73155 -19.05783 1.000 49.88983 135 SER D C 1
ATOM 11688 O O . SER D 2 136 ? -26.92773 2.69534 -18.38754 1.000 50.34622 135 SER D O 1
ATOM 11696 N N . SER D 2 142 ? -33.69226 -4.93113 -17.59679 1.000 27.28276 141 SER D N 1
ATOM 11697 C CA . SER D 2 142 ? -35.11427 -4.59331 -17.55053 1.000 26.89508 141 SER D CA 1
ATOM 11698 C C . SER D 2 142 ? -35.50515 -3.83729 -16.28115 1.000 24.66742 141 SER D C 1
ATOM 11699 O O . SER D 2 142 ? -36.57900 -3.24144 -16.22143 1.000 25.64323 141 SER D O 1
ATOM 11706 N N . MET D 2 143 ? -34.66705 -3.90855 -15.25051 1.000 23.72697 142 MET D N 1
ATOM 11707 C CA . MET D 2 143 ? -34.79821 -3.11762 -14.03537 1.000 22.82594 142 MET D CA 1
ATOM 11708 C C . MET D 2 143 ? -33.60655 -2.17091 -13.98548 1.000 22.76222 142 MET D C 1
ATOM 11709 O O . MET D 2 143 ? -32.55832 -2.42498 -14.59874 1.000 25.85514 142 MET D O 1
ATOM 11723 N N . VAL D 2 144 ? -33.79313 -1.03872 -13.33029 1.000 19.44435 143 VAL D N 1
ATOM 11724 C CA . VAL D 2 144 ? -32.71865 -0.07291 -13.12244 1.000 18.88842 143 VAL D CA 1
ATOM 11725 C C . VAL D 2 144 ? -32.61982 0.22847 -11.63684 1.000 17.71089 143 VAL D C 1
ATOM 11726 O O . VAL D 2 144 ? -33.64406 0.42110 -10.97741 1.000 18.18880 143 VAL D O 1
ATOM 11739 N N . THR D 2 145 ? -31.40647 0.23536 -11.11608 1.000 17.16329 144 THR D N 1
ATOM 11740 C CA . THR D 2 145 ? -31.13634 0.61126 -9.73222 1.000 15.82845 144 THR D CA 1
ATOM 11741 C C . THR D 2 145 ? -30.49717 1.99381 -9.72331 1.000 15.42826 144 THR D C 1
ATOM 11742 O O . THR D 2 145 ? -29.59020 2.28366 -10.52614 1.000 16.58294 144 THR D O 1
ATOM 11753 N N . LEU D 2 146 ? -31.02042 2.86003 -8.86672 1.000 14.32394 145 LEU D N 1
ATOM 11754 C CA . LEU D 2 146 ? -30.49784 4.19700 -8.64229 1.000 14.03162 145 LEU D CA 1
ATOM 11755 C C . LEU D 2 146 ? -30.05673 4.29594 -7.18826 1.000 13.76204 145 LEU D C 1
ATOM 11756 O O . LEU D 2 146 ? -30.43533 3.47765 -6.35393 1.000 13.96485 145 LEU D O 1
ATOM 11772 N N . GLY D 2 147 ? -29.26225 5.31788 -6.87319 1.000 14.28166 146 GLY D N 1
ATOM 11773 C CA . GLY D 2 147 ? -28.75473 5.43992 -5.52915 1.000 14.26270 146 GLY D CA 1
ATOM 11774 C C . GLY D 2 147 ? -28.65674 6.87553 -5.07685 1.000 12.99283 146 GLY D C 1
ATOM 11775 O O . GLY D 2 147 ? -28.77202 7.80793 -5.84328 1.000 13.15771 146 GLY D O 1
ATOM 11779 N N . CYS D 2 148 ? -28.44701 7.00716 -3.77137 1.000 12.93290 147 CYS D N 1
ATOM 11780 C CA . CYS D 2 148 ? -28.26566 8.29701 -3.12243 1.000 13.52620 147 CYS D CA 1
ATOM 11781 C C . CYS D 2 148 ? -27.21154 8.08278 -2.04599 1.000 12.32805 147 CYS D C 1
ATOM 11782 O O . CYS D 2 148 ? -27.37105 7.21429 -1.17911 1.000 13.68701 147 CYS D O 1
ATOM 11789 N N . LEU D 2 149 ? -26.13755 8.85139 -2.11699 1.000 12.59603 148 LEU D N 1
ATOM 11790 C CA . LEU D 2 149 ? -25.04287 8.79279 -1.15914 1.000 12.80026 148 LEU D CA 1
ATOM 11791 C C . LEU D 2 149 ? -25.14794 10.02300 -0.26729 1.000 12.08605 148 LEU D C 1
ATOM 11792 O O . LEU D 2 149 ? -25.16416 11.15849 -0.75489 1.000 13.01222 148 LEU D O 1
ATOM 11808 N N . VAL D 2 150 ? -25.21402 9.78951 1.03724 1.000 12.24704 149 VAL D N 1
ATOM 11809 C CA . VAL D 2 150 ? -25.41949 10.83748 2.03398 1.000 12.74140 149 VAL D CA 1
ATOM 11810 C C . VAL D 2 150 ? -24.15799 10.85344 2.88780 1.000 13.52076 149 VAL D C 1
ATOM 11811 O O . VAL D 2 150 ? -23.98358 10.00423 3.76397 1.000 14.33199 149 VAL D O 1
ATOM 11824 N N . LYS D 2 151 ? -23.26632 11.79884 2.62329 1.000 13.83322 150 LYS D N 1
ATOM 11825 C CA . LYS D 2 151 ? -21.88579 11.70079 3.05100 1.000 15.12386 150 LYS D CA 1
ATOM 11826 C C . LYS D 2 151 ? -21.48298 12.82094 3.99522 1.000 15.03691 150 LYS D C 1
ATOM 11827 O O . LYS D 2 151 ? -21.79847 13.99772 3.78968 1.000 15.42807 150 LYS D O 1
ATOM 11846 N N . GLY D 2 152 ? -20.78958 12.42691 5.05096 1.000 14.98659 151 GLY D N 1
ATOM 11847 C CA . GLY D 2 152 ? -20.06779 13.36652 5.86568 1.000 15.45207 151 GLY D CA 1
ATOM 11848 C C . GLY D 2 152 ? -20.90122 14.19344 6.81121 1.000 16.81831 151 GLY D C 1
ATOM 11849 O O . GLY D 2 152 ? -20.66845 15.39368 6.92177 1.000 19.04194 151 GLY D O 1
ATOM 11853 N N . TYR D 2 153 ? -21.82854 13.58247 7.53729 1.000 16.14477 152 TYR D N 1
ATOM 11854 C CA . TYR D 2 153 ? -22.68599 14.31673 8.45131 1.000 14.85186 152 TYR D CA 1
ATOM 11855 C C . TYR D 2 153 ? -22.43856 13.90199 9.89911 1.000 14.27664 152 TYR D C 1
ATOM 11856 O O . TYR D 2 153 ? -21.88589 12.83492 10.18796 1.000 14.64143 152 TYR D O 1
ATOM 11874 N N . PHE D 2 154 ? -22.86714 14.76974 10.81783 1.000 13.57210 153 PHE D N 1
ATOM 11875 C CA . PHE D 2 154 ? -22.80086 14.46965 12.23986 1.000 13.59251 153 PHE D CA 1
ATOM 11876 C C . PHE D 2 154 ? -23.75447 15.40736 12.94803 1.000 13.51011 153 PHE D C 1
ATOM 11877 O O . PHE D 2 154 ? -23.81524 16.58774 12.57930 1.000 13.76471 153 PHE D O 1
ATOM 11894 N N . PRO D 2 155 ? -24.48383 14.95772 13.96944 1.000 14.06644 154 PRO D N 1
ATOM 11895 C CA . PRO D 2 155 ? -24.63281 13.58562 14.45968 1.000 14.46604 154 PRO D CA 1
ATOM 11896 C C . PRO D 2 155 ? -25.65249 12.81465 13.64382 1.000 15.43730 154 PRO D C 1
ATOM 11897 O O . PRO D 2 155 ? -26.21079 13.35211 12.68644 1.000 15.51180 154 PRO D O 1
ATOM 11908 N N . GLU D 2 156 ? -25.86614 11.55236 13.99442 1.000 17.30369 155 GLU D N 1
ATOM 11909 C CA . GLU D 2 156 ? -27.01892 10.84992 13.47889 1.000 19.07254 155 GLU D CA 1
ATOM 11910 C C . GLU D 2 156 ? -28.27207 11.43578 14.11241 1.000 19.27442 155 GLU D C 1
ATOM 11911 O O . GLU D 2 156 ? -28.21447 12.01561 15.20713 1.000 20.28104 155 GLU D O 1
ATOM 11923 N N . PRO D 2 157 ? -29.43316 11.24453 13.49009 1.000 18.70066 156 PRO D N 1
ATOM 11924 C CA . PRO D 2 157 ? -29.66867 10.55082 12.23053 1.000 17.73525 156 PRO D CA 1
ATOM 11925 C C . PRO D 2 157 ? -29.94865 11.48098 11.06078 1.000 15.40978 156 PRO D C 1
ATOM 11926 O O . PRO D 2 157 ? -30.06252 12.69321 11.21511 1.000 15.21294 156 PRO D O 1
ATOM 11937 N N . VAL D 2 158 ? -30.05109 10.86328 9.88380 1.000 16.17049 157 VAL D N 1
ATOM 11938 C CA . VAL D 2 158 ? -30.68646 11.45450 8.73091 1.000 15.46258 157 VAL D CA 1
ATOM 11939 C C . VAL D 2 158 ? -31.91917 10.63054 8.41241 1.000 16.10532 157 VAL D C 1
ATOM 11940 O O . VAL D 2 158 ? -32.03549 9.45519 8.78812 1.000 18.19413 157 VAL D O 1
ATOM 11953 N N . THR D 2 159 ? -32.83873 11.24475 7.69820 1.000 15.52354 158 THR D N 1
ATOM 11954 C CA . THR D 2 159 ? -33.99395 10.55597 7.14539 1.000 17.00575 158 THR D CA 1
ATOM 11955 C C . THR D 2 159 ? -33.87160 10.63023 5.63942 1.000 15.50670 158 THR D C 1
ATOM 11956 O O . THR D 2 159 ? -33.71778 11.72710 5.08555 1.000 16.33560 158 THR D O 1
ATOM 11967 N N . VAL D 2 160 ? -33.94622 9.46781 4.98657 1.000 14.49101 159 VAL D N 1
ATOM 11968 C CA . VAL D 2 160 ? -33.84893 9.38550 3.53389 1.000 14.48371 159 VAL D CA 1
ATOM 11969 C C . VAL D 2 160 ? -35.13697 8.79307 2.99538 1.000 14.51855 159 VAL D C 1
ATOM 11970 O O . VAL D 2 160 ? -35.56951 7.71986 3.43862 1.000 16.06014 159 VAL D O 1
ATOM 11983 N N . THR D 2 161 ? -35.73098 9.46979 2.01603 1.000 14.39300 160 THR D N 1
ATOM 11984 C CA . THR D 2 161 ? -36.88494 8.94110 1.31652 1.000 15.01892 160 THR D CA 1
ATOM 11985 C C . THR D 2 161 ? -36.68290 9.10949 -0.17998 1.000 14.09827 160 THR D C 1
ATOM 11986 O O . THR D 2 161 ? -35.78393 9.82991 -0.64970 1.000 14.22878 160 THR D O 1
ATOM 11997 N N . TRP D 2 162 ? -37.54073 8.41935 -0.91730 1.000 12.87550 161 TRP D N 1
ATOM 11998 C CA . TRP D 2 162 ? -37.56712 8.49648 -2.37256 1.000 13.06374 161 TRP D CA 1
ATOM 11999 C C . TRP D 2 162 ? -38.93086 8.99592 -2.81440 1.000 13.90387 161 TRP D C 1
ATOM 12000 O O . TRP D 2 162 ? -39.95693 8.47564 -2.38182 1.000 14.79851 161 TRP D O 1
ATOM 12021 N N . ASN D 2 163 ? -38.93594 10.02454 -3.66403 1.000 13.44768 162 ASN D N 1
ATOM 12022 C CA . ASN D 2 163 ? -40.18770 10.62115 -4.12353 1.000 14.53984 162 ASN D CA 1
ATOM 12023 C C . ASN D 2 163 ? -41.10041 10.92875 -2.94414 1.000 16.52250 162 ASN D C 1
ATOM 12024 O O . ASN D 2 163 ? -42.30182 10.63573 -2.93806 1.000 17.84489 162 ASN D O 1
ATOM 12035 N N . SER D 2 164 ? -40.49636 11.53187 -1.91903 1.000 17.65551 163 SER D N 1
ATOM 12036 C CA . SER D 2 164 ? -41.20354 12.00559 -0.72723 1.000 19.57769 163 SER D CA 1
ATOM 12037 C C . SER D 2 164 ? -41.86949 10.86927 0.04061 1.000 21.31121 163 SER D C 1
ATOM 12038 O O . SER D 2 164 ? -42.81788 11.09045 0.78760 1.000 23.82779 163 SER D O 1
ATOM 12046 N N . GLY D 2 165 ? -41.33943 9.65818 -0.12507 1.000 20.75815 164 GLY D N 1
ATOM 12047 C CA . GLY D 2 165 ? -41.86723 8.49250 0.54026 1.000 21.82006 164 GLY D CA 1
ATOM 12048 C C . GLY D 2 165 ? -42.83258 7.68850 -0.29303 1.000 22.59963 164 GLY D C 1
ATOM 12049 O O . GLY D 2 165 ? -43.19976 6.57525 0.10720 1.000 23.13771 164 GLY D O 1
ATOM 12053 N N . SER D 2 166 ? -43.26826 8.21325 -1.43845 1.000 22.30739 165 SER D N 1
ATOM 12054 C CA . SER D 2 166 ? -44.22513 7.45724 -2.23303 1.000 23.88803 165 SER D CA 1
ATOM 12055 C C . SER D 2 166 ? -43.56037 6.30199 -2.97468 1.000 23.07986 165 SER D C 1
ATOM 12056 O O . SER D 2 166 ? -44.24239 5.35016 -3.34480 1.000 24.41142 165 SER D O 1
ATOM 12064 N N . LEU D 2 167 ? -42.25279 6.36613 -3.18611 1.000 21.92280 166 LEU D N 1
ATOM 12065 C CA . LEU D 2 167 ? -41.47387 5.25846 -3.73246 1.000 22.30806 166 LEU D CA 1
ATOM 12066 C C . LEU D 2 167 ? -40.86455 4.52639 -2.54179 1.000 22.50961 166 LEU D C 1
ATOM 12067 O O . LEU D 2 167 ? -39.83819 4.94249 -1.99733 1.000 21.68514 166 LEU D O 1
ATOM 12083 N N . SER D 2 168 ? -41.52475 3.45469 -2.11369 1.000 25.03015 167 SER D N 1
ATOM 12084 C CA . SER D 2 168 ? -41.15694 2.72929 -0.90832 1.000 27.91373 167 SER D CA 1
ATOM 12085 C C . SER D 2 168 ? -40.76762 1.27844 -1.14147 1.000 28.18395 167 SER D C 1
ATOM 12086 O O . SER D 2 168 ? -39.95032 0.74824 -0.39011 1.000 28.43277 167 SER D O 1
ATOM 12094 N N . SER D 2 169 ? -41.30771 0.62230 -2.15237 1.000 28.90149 168 SER D N 1
ATOM 12095 C CA . SER D 2 169 ? -40.88252 -0.73857 -2.44675 1.000 28.93718 168 SER D CA 1
ATOM 12096 C C . SER D 2 169 ? -39.61469 -0.69922 -3.29159 1.000 26.16985 168 SER D C 1
ATOM 12097 O O . SER D 2 169 ? -39.35395 0.26591 -4.02080 1.000 26.57037 168 SER D O 1
ATOM 12105 N N . GLY D 2 170 ? -38.80271 -1.73966 -3.16263 1.000 24.49895 169 GLY D N 1
ATOM 12106 C CA . GLY D 2 170 ? -37.54962 -1.80110 -3.88318 1.000 21.40444 169 GLY D CA 1
ATOM 12107 C C . GLY D 2 170 ? -36.45345 -0.92230 -3.33348 1.000 18.95915 169 GLY D C 1
ATOM 12108 O O . GLY D 2 170 ? -35.44683 -0.71089 -4.02114 1.000 19.31156 169 GLY D O 1
ATOM 12112 N N . VAL D 2 171 ? -36.60162 -0.42318 -2.11109 1.000 17.82337 170 VAL D N 1
ATOM 12113 C CA . VAL D 2 171 ? -35.62864 0.47330 -1.49578 1.000 16.15851 170 VAL D CA 1
ATOM 12114 C C . VAL D 2 171 ? -34.79281 -0.31440 -0.50642 1.000 16.78508 170 VAL D C 1
ATOM 12115 O O . VAL D 2 171 ? -35.32594 -1.12740 0.26058 1.000 18.93160 170 VAL D O 1
ATOM 12128 N N . HIS D 2 172 ? -33.49134 -0.03439 -0.47230 1.000 15.90707 171 HIS D N 1
ATOM 12129 C CA . HIS D 2 172 ? -32.64344 -0.46067 0.63521 1.000 15.54705 171 HIS D CA 1
ATOM 12130 C C . HIS D 2 172 ? -31.89665 0.75264 1.15477 1.000 15.99820 171 HIS D C 1
ATOM 12131 O O . HIS D 2 172 ? -31.09640 1.34838 0.42453 1.000 16.51243 171 HIS D O 1
ATOM 12145 N N . THR D 2 173 ? -32.09848 1.08326 2.42163 1.000 16.82937 172 THR D N 1
ATOM 12146 C CA . THR D 2 173 ? -31.35189 2.16928 3.06370 1.000 17.01848 172 THR D CA 1
ATOM 12147 C C . THR D 2 173 ? -30.42081 1.54324 4.08870 1.000 17.32425 172 THR D C 1
ATOM 12148 O O . THR D 2 173 ? -30.87182 0.85011 5.01228 1.000 19.59607 172 THR D O 1
ATOM 12159 N N . PHE D 2 174 ? -29.14905 1.75447 3.90622 1.000 15.64885 173 PHE D N 1
ATOM 12160 C CA . PHE D 2 174 ? -28.12771 1.00533 4.62630 1.000 15.99949 173 PHE D CA 1
ATOM 12161 C C . PHE D 2 174 ? -27.71275 1.72415 5.90443 1.000 16.99669 173 PHE D C 1
ATOM 12162 O O . PHE D 2 174 ? -27.79400 2.93969 5.99595 1.000 17.71075 173 PHE D O 1
ATOM 12179 N N . PRO D 2 175 ? -27.31719 0.98332 6.92847 1.000 16.80168 174 PRO D N 1
ATOM 12180 C CA . PRO D 2 175 ? -26.85832 1.63205 8.15712 1.000 17.75677 174 PRO D CA 1
ATOM 12181 C C . PRO D 2 175 ? -25.68399 2.54970 7.88101 1.000 17.92806 174 PRO D C 1
ATOM 12182 O O . PRO D 2 175 ? -24.83056 2.26463 7.04222 1.000 18.48184 174 PRO D O 1
ATOM 12193 N N . ALA D 2 176 ? -25.65790 3.67883 8.58279 1.000 18.12549 175 ALA D N 1
ATOM 12194 C CA . ALA D 2 176 ? -24.54881 4.59905 8.44934 1.000 18.92507 175 ALA D CA 1
ATOM 12195 C C . ALA D 2 176 ? -23.26977 3.98733 9.00447 1.000 20.60599 175 ALA D C 1
ATOM 12196 O O . ALA D 2 176 ? -23.28805 3.16774 9.92618 1.000 21.61764 175 ALA D O 1
ATOM 12203 N N . VAL D 2 177 ? -22.14425 4.41868 8.44301 1.000 21.51128 176 VAL D N 1
ATOM 12204 C CA . VAL D 2 177 ? -20.82255 4.04932 8.92489 1.000 22.57943 176 VAL D CA 1
ATOM 12205 C C . VAL D 2 177 ? -20.12419 5.30314 9.41541 1.000 21.76748 176 VAL D C 1
ATOM 12206 O O . VAL D 2 177 ? -20.18510 6.35032 8.76567 1.000 20.52076 176 VAL D O 1
ATOM 12219 N N . LEU D 2 178 ? -19.42602 5.17998 10.54300 1.000 23.81219 177 LEU D N 1
ATOM 12220 C CA . LEU D 2 178 ? -18.74685 6.29785 11.17377 1.000 26.01819 177 LEU D CA 1
ATOM 12221 C C . LEU D 2 178 ? -17.26453 6.22189 10.86075 1.000 28.42966 177 LEU D C 1
ATOM 12222 O O . LEU D 2 178 ? -16.64165 5.17422 11.05835 1.000 28.24666 177 LEU D O 1
ATOM 12238 N N . GLN D 2 179 ? -16.69276 7.33384 10.41452 1.000 31.85447 178 GLN D N 1
ATOM 12239 C CA . GLN D 2 179 ? -15.25026 7.42352 10.24068 1.000 36.62996 178 GLN D CA 1
ATOM 12240 C C . GLN D 2 179 ? -14.82237 8.86500 10.46776 1.000 36.13736 178 GLN D C 1
ATOM 12241 O O . GLN D 2 179 ? -15.42848 9.78346 9.91295 1.000 34.97377 178 GLN D O 1
ATOM 12255 N N . SER D 2 180 ? -13.79877 9.06065 11.29821 1.000 36.29250 179 SER D N 1
ATOM 12256 C CA . SER D 2 180 ? -13.23673 10.38642 11.52746 1.000 35.69400 179 SER D CA 1
ATOM 12257 C C . SER D 2 180 ? -14.32995 11.37626 11.92676 1.000 33.38899 179 SER D C 1
ATOM 12258 O O . SER D 2 180 ? -14.41048 12.50191 11.42528 1.000 33.40448 179 SER D O 1
ATOM 12266 N N . ASP D 2 181 ? -15.19487 10.93209 12.83582 1.000 30.73479 180 ASP D N 1
ATOM 12267 C CA . ASP D 2 181 ? -16.23473 11.76088 13.43056 1.000 28.73054 180 ASP D CA 1
ATOM 12268 C C . ASP D 2 181 ? -17.31186 12.18012 12.43912 1.000 24.41569 180 ASP D C 1
ATOM 12269 O O . ASP D 2 181 ? -18.06990 13.11402 12.70855 1.000 23.49530 180 ASP D O 1
ATOM 12278 N N . LEU D 2 182 ? -17.41079 11.51542 11.28797 1.000 21.13463 181 LEU D N 1
ATOM 12279 C CA . LEU D 2 182 ? -18.46498 11.80258 10.32531 1.000 18.79133 181 LEU D CA 1
ATOM 12280 C C . LEU D 2 182 ? -19.11740 10.51010 9.86074 1.000 17.25890 181 LEU D C 1
ATOM 12281 O O . LEU D 2 182 ? -18.44470 9.48598 9.70231 1.000 17.97410 181 LEU D O 1
ATOM 12297 N N . TYR D 2 183 ? -20.42453 10.56926 9.63214 1.000 16.07519 182 TYR D N 1
ATOM 12298 C CA . TYR D 2 183 ? -21.18202 9.42095 9.16727 1.000 15.55427 182 TYR D CA 1
ATOM 12299 C C . TYR D 2 183 ? -21.41943 9.50008 7.66589 1.000 15.36641 182 TYR D C 1
ATOM 12300 O O . TYR D 2 183 ? -21.52022 10.59117 7.09461 1.000 16.08812 182 TYR D O 1
ATOM 12318 N N . THR D 2 184 ? -21.55073 8.32741 7.04791 1.000 15.51523 183 THR D N 1
ATOM 12319 C CA . THR D 2 184 ? -21.94203 8.20940 5.65866 1.000 15.78961 183 THR D CA 1
ATOM 12320 C C . THR D 2 184 ? -22.92531 7.06415 5.53726 1.000 14.57116 183 THR D C 1
ATOM 12321 O O . THR D 2 184 ? -22.72786 6.00658 6.14113 1.000 15.98602 183 THR D O 1
ATOM 12332 N N . LEU D 2 185 ? -23.97916 7.26792 4.75891 1.000 14.65687 184 LEU D N 1
ATOM 12333 C CA . LEU D 2 185 ? -24.87492 6.17682 4.43864 1.000 16.20607 184 LEU D CA 1
ATOM 12334 C C . LEU D 2 185 ? -25.24894 6.27026 2.97964 1.000 14.78959 184 LEU D C 1
ATOM 12335 O O . LEU D 2 185 ? -24.98454 7.26984 2.31891 1.000 15.83197 184 LEU D O 1
ATOM 12351 N N . SER D 2 186 ? -25.85627 5.20140 2.49733 1.000 14.43943 185 SER D N 1
ATOM 12352 C CA . SER D 2 186 ? -26.34358 5.15777 1.13636 1.000 14.88129 185 SER D CA 1
ATOM 12353 C C . SER D 2 186 ? -27.72024 4.52815 1.13741 1.000 13.64412 185 SER D C 1
ATOM 12354 O O . SER D 2 186 ? -28.10218 3.80688 2.07352 1.000 13.91786 185 SER D O 1
ATOM 12362 N N . SER D 2 187 ? -28.44154 4.76731 0.04201 1.000 14.23027 186 SER D N 1
ATOM 12363 C CA . SER D 2 187 ? -29.74150 4.15576 -0.18540 1.000 13.88705 186 SER D CA 1
ATOM 12364 C C . SER D 2 187 ? -29.82698 3.81949 -1.66184 1.000 13.83303 186 SER D C 1
ATOM 12365 O O . SER D 2 187 ? -29.34496 4.58702 -2.50167 1.000 14.43497 186 SER D O 1
ATOM 12373 N N . SER D 2 188 ? -30.39525 2.66687 -1.95552 1.000 13.75551 187 SER D N 1
ATOM 12374 C CA . SER D 2 188 ? -30.63094 2.24827 -3.32939 1.000 14.06263 187 SER D CA 1
ATOM 12375 C C . SER D 2 188 ? -32.12424 2.08145 -3.54073 1.000 14.26567 187 SER D C 1
ATOM 12376 O O . SER D 2 188 ? -32.87714 1.77725 -2.59912 1.000 15.27134 187 SER D O 1
ATOM 12384 N N . VAL D 2 189 ? -32.56326 2.28781 -4.78436 1.000 13.80883 188 VAL D N 1
ATOM 12385 C CA . VAL D 2 189 ? -33.93759 1.98249 -5.17139 1.000 14.40188 188 VAL D CA 1
ATOM 12386 C C . VAL D 2 189 ? -33.90024 1.32898 -6.54696 1.000 14.59793 188 VAL D C 1
ATOM 12387 O O . VAL D 2 189 ? -33.13914 1.75273 -7.42993 1.000 14.15143 188 VAL D O 1
ATOM 12400 N N . THR D 2 190 ? -34.69610 0.28262 -6.71804 1.000 14.86768 189 THR D N 1
ATOM 12401 C CA . THR D 2 190 ? -34.74935 -0.45437 -7.98121 1.000 16.08593 189 THR D CA 1
ATOM 12402 C C . THR D 2 190 ? -36.15013 -0.36517 -8.55169 1.000 16.68502 189 THR D C 1
ATOM 12403 O O . THR D 2 190 ? -37.12351 -0.68355 -7.86504 1.000 17.99816 189 THR D O 1
ATOM 12414 N N . VAL D 2 191 ? -36.24297 0.08290 -9.80524 1.000 15.44533 190 VAL D N 1
ATOM 12415 C CA . VAL D 2 191 ? -37.52696 0.32830 -10.45899 1.000 15.99829 190 VAL D CA 1
ATOM 12416 C C . VAL D 2 191 ? -37.48917 -0.27285 -11.85753 1.000 16.03631 190 VAL D C 1
ATOM 12417 O O . VAL D 2 191 ? -36.41100 -0.52701 -12.42283 1.000 15.85289 190 VAL D O 1
ATOM 12430 N N . PRO D 2 192 ? -38.65407 -0.50138 -12.45596 1.000 16.21200 191 PRO D N 1
ATOM 12431 C CA . PRO D 2 192 ? -38.67338 -0.95248 -13.85197 1.000 16.16281 191 PRO D CA 1
ATOM 12432 C C . PRO D 2 192 ? -38.03313 0.08154 -14.75933 1.000 17.04009 191 PRO D C 1
ATOM 12433 O O . PRO D 2 192 ? -38.18827 1.28569 -14.56663 1.000 17.31847 191 PRO D O 1
ATOM 12444 N N . SER D 2 193 ? -37.30420 -0.39871 -15.76710 1.000 17.80934 192 SER D N 1
ATOM 12445 C CA . SER D 2 193 ? -36.66861 0.52659 -16.70237 1.000 19.69924 192 SER D CA 1
ATOM 12446 C C . SER D 2 193 ? -37.68186 1.35455 -17.47716 1.000 19.74275 192 SER D C 1
ATOM 12447 O O . SER D 2 193 ? -37.34373 2.43941 -17.94921 1.000 19.72006 192 SER D O 1
ATOM 12455 N N . SER D 2 194 ? -38.90978 0.87516 -17.61034 1.000 19.72767 193 SER D N 1
ATOM 12456 C CA . SER D 2 194 ? -39.96273 1.64927 -18.24881 1.000 21.37994 193 SER D CA 1
ATOM 12457 C C . SER D 2 194 ? -40.39963 2.83045 -17.40509 1.000 20.93428 193 SER D C 1
ATOM 12458 O O . SER D 2 194 ? -41.18149 3.64113 -17.88626 1.000 22.95803 193 SER D O 1
ATOM 12466 N N . THR D 2 195 ? -39.90441 2.95814 -16.17032 1.000 20.02372 194 THR D N 1
ATOM 12467 C CA . THR D 2 195 ? -40.34341 4.05856 -15.32096 1.000 19.87207 194 THR D CA 1
ATOM 12468 C C . THR D 2 195 ? -39.28710 5.12454 -15.03911 1.000 17.94296 194 THR D C 1
ATOM 12469 O O . THR D 2 195 ? -39.64938 6.19830 -14.57093 1.000 17.21082 194 THR D O 1
ATOM 12480 N N . TRP D 2 196 ? -38.01883 4.89397 -15.35689 1.000 16.91113 195 TRP D N 1
ATOM 12481 C CA . TRP D 2 196 ? -36.97994 5.91471 -15.18900 1.000 15.08589 195 TRP D CA 1
ATOM 12482 C C . TRP D 2 196 ? -36.03093 5.74644 -16.37236 1.000 15.00710 195 TRP D C 1
ATOM 12483 O O . TRP D 2 196 ? -35.62679 4.60941 -16.67252 1.000 16.09970 195 TRP D O 1
ATOM 12504 N N . PRO D 2 197 ? -35.63806 6.83914 -17.06209 1.000 14.29480 196 PRO D N 1
ATOM 12505 C CA . PRO D 2 197 ? -35.88007 8.23691 -16.69567 1.000 14.52390 196 PRO D CA 1
ATOM 12506 C C . PRO D 2 197 ? -37.14152 8.85192 -17.26765 1.000 14.00035 196 PRO D C 1
ATOM 12507 O O . PRO D 2 197 ? -37.30451 10.07116 -17.22362 1.000 12.81482 196 PRO D O 1
ATOM 12518 N N . SER D 2 198 ? -38.05689 8.03191 -17.78547 1.000 13.47876 197 SER D N 1
ATOM 12519 C CA . SER D 2 198 ? -39.28882 8.60697 -18.30692 1.000 14.17061 197 SER D CA 1
ATOM 12520 C C . SER D 2 198 ? -40.11514 9.26971 -17.20832 1.000 14.60602 197 SER D C 1
ATOM 12521 O O . SER D 2 198 ? -40.86237 10.21793 -17.49084 1.000 16.12012 197 SER D O 1
ATOM 12529 N N . GLU D 2 199 ? -39.98269 8.80156 -15.96518 1.000 14.08771 198 GLU D N 1
ATOM 12530 C CA . GLU D 2 199 ? -40.57466 9.45797 -14.80519 1.000 15.17244 198 GLU D CA 1
ATOM 12531 C C . GLU D 2 199 ? -39.44016 9.87923 -13.88035 1.000 14.45506 198 GLU D C 1
ATOM 12532 O O . GLU D 2 199 ? -38.32166 9.36223 -13.95944 1.000 15.48917 198 GLU D O 1
ATOM 12544 N N . THR D 2 200 ? -39.72554 10.83712 -13.00121 1.000 13.77665 199 THR D N 1
ATOM 12545 C CA . THR D 2 200 ? -38.68128 11.42366 -12.16755 1.000 13.11962 199 THR D CA 1
ATOM 12546 C C . THR D 2 200 ? -38.54668 10.65042 -10.86557 1.000 13.90814 199 THR D C 1
ATOM 12547 O O . THR D 2 200 ? -39.54370 10.27936 -10.24401 1.000 15.01968 199 THR D O 1
ATOM 12558 N N . VAL D 2 201 ? -37.30938 10.42382 -10.46667 1.000 13.33759 200 VAL D N 1
ATOM 12559 C CA . VAL D 2 201 ? -36.98856 9.83970 -9.16541 1.000 12.95730 200 VAL D CA 1
ATOM 12560 C C . VAL D 2 201 ? -36.11517 10.84761 -8.43043 1.000 12.96720 200 VAL D C 1
ATOM 12561 O O . VAL D 2 201 ? -35.11578 11.32907 -8.98637 1.000 13.21696 200 VAL D O 1
ATOM 12574 N N . THR D 2 202 ? -36.46850 11.13000 -7.17423 1.000 12.79214 201 THR D N 1
ATOM 12575 C CA . THR D 2 202 ? -35.79981 12.12254 -6.34225 1.000 12.68845 201 THR D CA 1
ATOM 12576 C C . THR D 2 202 ? -35.44387 11.50392 -4.99820 1.000 12.38969 201 THR D C 1
ATOM 12577 O O . THR D 2 202 ? -36.28414 10.87308 -4.37145 1.000 12.88455 201 THR D O 1
ATOM 12588 N N . CYS D 2 203 ? -34.19145 11.70679 -4.57098 1.000 12.56331 202 CYS D N 1
ATOM 12589 C CA . CYS D 2 203 ? -33.74551 11.42465 -3.20476 1.000 13.62364 202 CYS D CA 1
ATOM 12590 C C . CYS D 2 203 ? -34.03543 12.62875 -2.32142 1.000 12.76648 202 CYS D C 1
ATOM 12591 O O . CYS D 2 203 ? -33.65194 13.74465 -2.66128 1.000 12.85811 202 CYS D O 1
ATOM 12598 N N . ASN D 2 204 ? -34.68167 12.38331 -1.17939 1.000 12.56733 203 ASN D N 1
ATOM 12599 C CA . ASN D 2 204 ? -34.97186 13.42640 -0.20557 1.000 13.78951 203 ASN D CA 1
ATOM 12600 C C . ASN D 2 204 ? -34.23668 13.11008 1.09444 1.000 13.15907 203 ASN D C 1
ATOM 12601 O O . ASN D 2 204 ? -34.36523 12.00495 1.63790 1.000 14.70430 203 ASN D O 1
ATOM 12612 N N . VAL D 2 205 ? -33.46210 14.06471 1.58441 1.000 11.97528 204 VAL D N 1
ATOM 12613 C CA . VAL D 2 205 ? -32.65569 13.87288 2.78023 1.000 12.21994 204 VAL D CA 1
ATOM 12614 C C . VAL D 2 205 ? -32.97001 14.97526 3.77572 1.000 12.60378 204 VAL D C 1
ATOM 12615 O O . VAL D 2 205 ? -32.87608 16.16001 3.44949 1.000 13.41214 204 VAL D O 1
ATOM 12628 N N . ALA D 2 206 ? -33.24950 14.58675 5.01299 1.000 12.29227 205 ALA D N 1
ATOM 12629 C CA . ALA D 2 206 ? -33.39692 15.53556 6.10899 1.000 12.72293 205 ALA D CA 1
ATOM 12630 C C . ALA D 2 206 ? -32.34790 15.23597 7.16609 1.000 13.78563 205 ALA D C 1
ATOM 12631 O O . ALA D 2 206 ? -32.14854 14.07773 7.52968 1.000 14.22310 205 ALA D O 1
ATOM 12638 N N . HIS D 2 207 ? -31.68860 16.27852 7.65659 1.000 11.97650 206 HIS D N 1
ATOM 12639 C CA . HIS D 2 207 ? -30.73936 16.17176 8.76653 1.000 12.45842 206 HIS D CA 1
ATOM 12640 C C . HIS D 2 207 ? -31.18488 17.18102 9.81725 1.000 13.68642 206 HIS D C 1
ATOM 12641 O O . HIS D 2 207 ? -30.74422 18.33944 9.81456 1.000 13.65626 206 HIS D O 1
ATOM 12655 N N . PRO D 2 208 ? -32.05326 16.76944 10.74340 1.000 15.39993 207 PRO D N 1
ATOM 12656 C CA . PRO D 2 208 ? -32.60877 17.72933 11.70630 1.000 17.35063 207 PRO D CA 1
ATOM 12657 C C . PRO D 2 208 ? -31.55983 18.43170 12.54549 1.000 16.28083 207 PRO D C 1
ATOM 12658 O O . PRO D 2 208 ? -31.74608 19.60722 12.88630 1.000 17.05030 207 PRO D O 1
ATOM 12669 N N . ALA D 2 209 ? -30.45351 17.76801 12.88839 1.000 16.20895 208 ALA D N 1
ATOM 12670 C CA . ALA D 2 209 ? -29.49259 18.40051 13.78553 1.000 16.21145 208 ALA D CA 1
ATOM 12671 C C . ALA D 2 209 ? -28.88809 19.65562 13.18252 1.000 17.30135 208 ALA D C 1
ATOM 12672 O O . ALA D 2 209 ? -28.48451 20.56116 13.92399 1.000 18.88763 208 ALA D O 1
ATOM 12679 N N . SER D 2 210 ? -28.78628 19.72102 11.84992 1.000 17.26873 209 SER D N 1
ATOM 12680 C CA . SER D 2 210 ? -28.28736 20.91053 11.17073 1.000 17.68305 209 SER D CA 1
ATOM 12681 C C . SER D 2 210 ? -29.40342 21.68862 10.49129 1.000 18.28580 209 SER D C 1
ATOM 12682 O O . SER D 2 210 ? -29.11800 22.62688 9.74214 1.000 19.81506 209 SER D O 1
ATOM 12690 N N . SER D 2 211 ? -30.66199 21.34286 10.75885 1.000 17.20078 210 SER D N 1
ATOM 12691 C CA . SER D 2 211 ? -31.82201 22.02680 10.19699 1.000 17.52895 210 SER D CA 1
ATOM 12692 C C . SER D 2 211 ? -31.69525 22.14380 8.67766 1.000 17.11448 210 SER D C 1
ATOM 12693 O O . SER D 2 211 ? -31.85899 23.21890 8.08397 1.000 17.83928 210 SER D O 1
ATOM 12701 N N . THR D 2 212 ? -31.38296 21.00768 8.04788 1.000 15.56665 211 THR D N 1
ATOM 12702 C CA . THR D 2 212 ? -31.14730 20.90814 6.61678 1.000 14.90375 211 THR D CA 1
ATOM 12703 C C . THR D 2 212 ? -32.12390 19.93114 5.98795 1.000 13.58412 211 THR D C 1
ATOM 12704 O O . THR D 2 212 ? -32.35110 18.84466 6.51572 1.000 13.87365 211 THR D O 1
ATOM 12715 N N . LYS D 2 213 ? -32.65794 20.30904 4.83037 1.000 13.87968 212 LYS D N 1
ATOM 12716 C CA . LYS D 2 213 ? -33.39076 19.41270 3.95630 1.000 14.27091 212 LYS D CA 1
ATOM 12717 C C . LYS D 2 213 ? -32.86632 19.59593 2.53280 1.000 14.36686 212 LYS D C 1
ATOM 12718 O O . LYS D 2 213 ? -32.68237 20.72946 2.07248 1.000 14.62355 212 LYS D O 1
ATOM 12737 N N . VAL D 2 214 ? -32.61575 18.49140 1.84925 1.000 14.03047 213 VAL D N 1
ATOM 12738 C CA . VAL D 2 214 ? -32.09098 18.52121 0.48745 1.000 14.09666 213 VAL D CA 1
ATOM 12739 C C . VAL D 2 214 ? -32.90835 17.57185 -0.37116 1.000 13.57643 213 VAL D C 1
ATOM 12740 O O . VAL D 2 214 ? -33.18561 16.43547 0.03193 1.000 14.40263 213 VAL D O 1
ATOM 12753 N N . ASP D 2 215 ? -33.27831 18.03291 -1.56892 1.000 13.73673 214 ASP D N 1
ATOM 12754 C CA . ASP D 2 215 ? -33.84094 17.16352 -2.58730 1.000 15.00017 214 ASP D CA 1
ATOM 12755 C C . ASP D 2 215 ? -32.92825 17.16362 -3.80551 1.000 13.88607 214 ASP D C 1
ATOM 12756 O O . ASP D 2 215 ? -32.52966 18.22591 -4.28271 1.000 14.81439 214 ASP D O 1
ATOM 12765 N N . LYS D 2 216 ? -32.60838 15.96996 -4.29125 1.000 12.98825 215 LYS D N 1
ATOM 12766 C CA . LYS D 2 216 ? -31.77351 15.79321 -5.47693 1.000 14.51723 215 LYS D CA 1
ATOM 12767 C C . LYS D 2 216 ? -32.48631 14.84124 -6.42064 1.000 12.74288 215 LYS D C 1
ATOM 12768 O O . LYS D 2 216 ? -32.67783 13.66699 -6.09167 1.000 12.61999 215 LYS D O 1
ATOM 12787 N N . LYS D 2 217 ? -32.84006 15.31111 -7.61091 1.000 11.98490 216 LYS D N 1
ATOM 12788 C CA . LYS D 2 217 ? -33.30724 14.36780 -8.62082 1.000 12.22035 216 LYS D CA 1
ATOM 12789 C C . LYS D 2 217 ? -32.15017 13.49812 -9.08337 1.000 12.55072 216 LYS D C 1
ATOM 12790 O O . LYS D 2 217 ? -30.99969 13.92143 -9.14277 1.000 14.16626 216 LYS D O 1
ATOM 12809 N N . ILE D 2 218 ? -32.45875 12.24523 -9.40766 1.000 12.34339 217 ILE D N 1
ATOM 12810 C CA . ILE D 2 218 ? -31.49209 11.33836 -10.01573 1.000 11.78404 217 ILE D CA 1
ATOM 12811 C C . ILE D 2 218 ? -31.60842 11.53912 -11.52311 1.000 12.75532 217 ILE D C 1
ATOM 12812 O O . ILE D 2 218 ? -32.61053 11.15659 -12.12044 1.000 13.18915 217 ILE D O 1
ATOM 12828 N N . VAL D 2 219 ? -30.60693 12.16107 -12.12467 1.000 13.93718 218 VAL D N 1
ATOM 12829 C CA . VAL D 2 219 ? -30.67436 12.62396 -13.51429 1.000 15.22775 218 VAL D CA 1
ATOM 12830 C C . VAL D 2 219 ? -29.90529 11.63490 -14.38027 1.000 16.37080 218 VAL D C 1
ATOM 12831 O O . VAL D 2 219 ? -28.77785 11.26588 -14.02642 1.000 17.22715 218 VAL D O 1
ATOM 12844 N N . PRO D 2 220 ? -30.45810 11.19887 -15.50105 1.000 16.28179 219 PRO D N 1
ATOM 12845 C CA . PRO D 2 220 ? -29.73369 10.23875 -16.33746 1.000 18.98023 219 PRO D CA 1
ATOM 12846 C C . PRO D 2 220 ? -28.47655 10.87285 -16.89052 1.000 22.94118 219 PRO D C 1
ATOM 12847 O O . PRO D 2 220 ? -28.43442 12.07698 -17.14951 1.000 23.27365 219 PRO D O 1
ATOM 12858 N N . ARG D 2 221 ? -27.42519 10.06135 -17.01961 1.000 28.01349 220 ARG D N 1
ATOM 12859 C CA . ARG D 2 221 ? -26.16692 10.56012 -17.58434 1.000 32.86853 220 ARG D CA 1
ATOM 12860 C C . ARG D 2 221 ? -25.84862 9.85188 -18.89662 1.000 36.29389 220 ARG D C 1
ATOM 12861 O O . ARG D 2 221 ? -26.05922 8.63702 -19.00167 1.000 38.27716 220 ARG D O 1
#